Protein AF-A0A9W9FLC5-F1 (afdb_monomer_lite)

InterPro domains:
  IPR003370 Chromate transporter [PF02417] (897-1078)
  IPR013762 Integrase-like, catalytic domain superfamily [G3DSA:1.10.443.10] (211-468)
  IPR021842 Protein of unknown function DUF3435 [PF11917] (210-665)

Organism: NCBI:txid1506179

pLDDT: mean 71.48, std 20.77, range [21.75, 95.94]

Secondary structure (DSSP, 8-state):
-------------------PPPP-------------------------------------------HHHHHHHHHT--TTTTTTT-S-HHHHHHHHHHHHHHHHHHHHHTS-TTHHHHT--SSHHHHHHHHHHHHHHHH--B-GGG-B-----BHHHHHHHHHHHHHHHHHHHSSPPPHHHHHHHHHHHHHHHHHTT-B-SPPP-----HHHHHHHHHHHHH-SSS--SSTHHHHHHHHHHHHHHHS---HHHHHT-BGGGEEEEEE--TTSPPPEEEEEE----S--SSS------EEEE--SS-S-GGG-HHHHHHHHHHHTT-BPPSSSSSPP--SHHHHHH--PPTT-SEEEEPBPSSSTTSBSSEEEEEETTEEEEEEEEEPPHHHHHHHHHHHHHHT--SS---HHHHHHHHHHHHHS-TT--HHHHHHHHT-SSHHHHHHHT--S--S-HHHHHHTPPP-HHHHHHTTSSGGG--TT---S-S--GGGGGSHHHHHHHHHHHHHHHHHHHHHHHHHHHHHHHHHHH-SSPPPSSTTHHHHHHHHHHHHHHHHHHHHHHHHHHHHHHHHHHHHHHHHHHHHHHHHHHHHHHHHHHHHHHHHHHHHTT----TTHHHHHS------HHHHHHHHHHHSPPPSSHHHHHHHHHHHHHHHHHHHT--------PPP---------------------------TTTHHHHHHHHTTS-SSTT----B-HHHHH-TTS-HHHHT-B-SSHHHHHHHHIIIIITTHHHHHHHHHHHHHHHIIIIIHHHHHHHHHHHHHHT------------------------------------TTHHHHHHHHHHHHHHHHHHHHHHHHHHTS---HHHHHHHHHHHHHHHHHHH-SS--HHHHHHHHHHHHHHS--S-GGGGHHHHHHHHTTTTSS-HHHHHHHHHHHHHSSS-TTHHHHHHHHHHTTTSSS-HHHHHHHHHHHHHHHHHHHHHHHHHHHHHHTT-HHHHHHHHHHHHHHHHHHHHHHHHHHHH-B--TT-SS-B-GGGSHHHHHHHHHHHHHHHTT---HHHHHHHHHHHHHHHHHHHGGG-

Structure (mmCIF, N/CA/C/O backbone):
data_AF-A0A9W9FLC5-F1
#
_entry.id   AF-A0A9W9FLC5-F1
#
loop_
_atom_site.group_PDB
_atom_site.id
_atom_site.type_symbol
_atom_site.label_atom_id
_atom_site.label_alt_id
_atom_site.label_comp_id
_atom_site.label_asym_id
_atom_site.label_entity_id
_atom_site.label_seq_id
_atom_site.pdbx_PDB_ins_code
_atom_site.Cartn_x
_atom_site.Cartn_y
_atom_site.Cartn_z
_atom_site.occupancy
_atom_site.B_iso_or_equiv
_atom_site.auth_seq_id
_atom_site.auth_comp_id
_atom_site.auth_asym_id
_atom_site.auth_atom_id
_atom_site.pdbx_PDB_model_num
ATOM 1 N N . MET A 1 1 ? -27.414 43.688 40.932 1.00 29.80 1 MET A N 1
ATOM 2 C CA . MET A 1 1 ? -28.047 44.999 41.222 1.00 29.80 1 MET A CA 1
ATOM 3 C C . MET A 1 1 ? -27.130 46.098 40.702 1.00 29.80 1 MET A C 1
A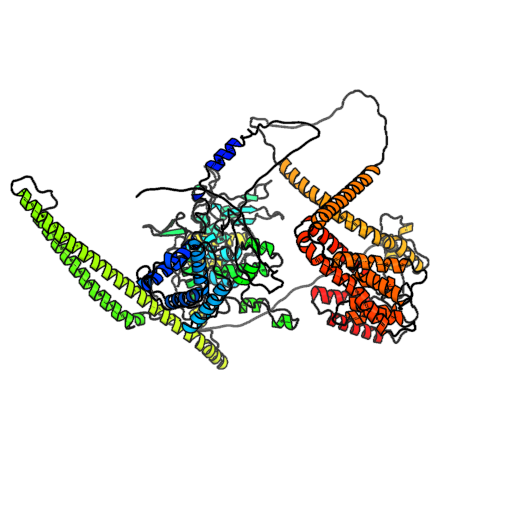TOM 5 O O . MET A 1 1 ? -25.935 45.885 40.789 1.00 29.80 1 MET A O 1
ATOM 9 N N . ARG A 1 2 ? -27.698 47.221 40.230 1.00 25.66 2 ARG A N 1
ATOM 10 C CA . ARG A 1 2 ? -27.093 48.568 40.050 1.00 25.66 2 ARG A CA 1
ATOM 11 C C . ARG A 1 2 ? -25.702 48.704 39.369 1.00 25.66 2 ARG A C 1
ATOM 13 O O . ARG A 1 2 ? -24.681 48.318 39.916 1.00 25.66 2 ARG A O 1
ATOM 20 N N . TYR A 1 3 ? -25.713 49.397 38.224 1.00 29.08 3 TYR A N 1
ATOM 21 C CA . TYR A 1 3 ? -24.646 50.254 37.649 1.00 29.08 3 TYR A CA 1
ATOM 22 C C . TYR A 1 3 ? -24.149 51.336 38.659 1.00 29.08 3 TYR A C 1
ATOM 24 O O . TYR A 1 3 ? -24.872 51.526 39.645 1.00 29.08 3 TYR A O 1
ATOM 32 N N . PRO A 1 4 ? -23.016 52.081 38.461 1.00 40.66 4 PRO A N 1
ATOM 33 C CA . PRO A 1 4 ? -22.539 52.657 37.177 1.00 40.66 4 PRO A CA 1
ATOM 34 C C . PRO A 1 4 ? -20.999 52.798 36.948 1.00 40.66 4 PRO A C 1
ATOM 36 O O . PRO A 1 4 ? -20.192 52.208 37.658 1.00 40.66 4 PRO A O 1
ATOM 39 N N . ARG A 1 5 ? -20.624 53.576 35.906 1.00 25.48 5 ARG A N 1
ATOM 40 C CA . ARG A 1 5 ? -19.273 54.128 35.584 1.00 25.48 5 ARG A CA 1
ATOM 41 C C . ARG A 1 5 ? -18.844 55.229 36.594 1.00 25.48 5 ARG A C 1
ATOM 43 O O . ARG A 1 5 ? -19.719 55.695 37.327 1.00 25.48 5 ARG A O 1
ATOM 50 N N . PRO A 1 6 ? -17.558 55.651 36.656 1.00 34.31 6 PRO A N 1
ATOM 51 C CA . PRO A 1 6 ? -16.936 56.663 35.747 1.00 34.31 6 PRO A CA 1
ATOM 52 C C . PRO A 1 6 ? -15.780 56.060 34.891 1.00 34.31 6 PRO A C 1
ATOM 54 O O . PRO A 1 6 ? -15.431 54.911 35.137 1.00 34.31 6 PRO A O 1
ATOM 57 N N . VAL A 1 7 ? -15.207 56.609 33.798 1.00 25.50 7 VAL A N 1
ATOM 58 C CA . VAL A 1 7 ? -14.991 57.971 33.216 1.00 25.50 7 VAL A CA 1
ATOM 59 C C . VAL A 1 7 ? -13.659 58.644 33.628 1.00 25.50 7 VAL A C 1
ATOM 61 O O . VAL A 1 7 ? -13.530 58.973 34.796 1.00 25.50 7 VAL A O 1
ATOM 64 N N . LEU A 1 8 ? -12.760 58.817 32.626 1.00 25.69 8 LEU A N 1
ATOM 65 C CA . LEU A 1 8 ? -11.777 59.900 32.298 1.00 25.69 8 LEU A CA 1
ATOM 66 C C . LEU A 1 8 ? -11.017 60.651 33.432 1.00 25.69 8 LEU A C 1
ATOM 68 O O . LEU A 1 8 ? -11.596 60.913 34.476 1.00 25.69 8 LEU A O 1
ATOM 72 N N . SER A 1 9 ? -9.761 61.107 33.275 1.00 23.81 9 SER A N 1
ATOM 73 C CA . SER A 1 9 ? -8.772 61.088 32.161 1.00 23.81 9 SER A CA 1
ATOM 74 C C . SER A 1 9 ? -7.364 61.514 32.673 1.00 23.81 9 SER A C 1
ATOM 76 O O . SER A 1 9 ? -7.257 61.797 33.862 1.00 23.81 9 SER A O 1
ATOM 78 N N . ASP A 1 10 ? -6.350 61.571 31.782 1.00 23.42 10 ASP A N 1
ATOM 79 C CA . ASP A 1 10 ? -5.102 62.391 31.841 1.00 23.42 10 ASP A CA 1
ATOM 80 C C . ASP A 1 10 ? -4.110 62.162 33.035 1.00 23.42 10 ASP A C 1
ATOM 82 O O . ASP A 1 10 ? -4.498 61.716 34.110 1.00 23.42 10 ASP A O 1
ATOM 86 N N . ASP A 1 11 ? -2.791 62.415 32.973 1.00 23.73 11 ASP A N 1
ATOM 87 C CA . ASP A 1 11 ? -1.855 62.551 31.840 1.00 23.73 11 ASP A CA 1
ATOM 88 C C . ASP A 1 11 ? -0.394 62.207 32.257 1.00 23.73 11 ASP A C 1
ATOM 90 O O . ASP A 1 11 ? -0.118 61.920 33.421 1.00 23.73 11 ASP A O 1
ATOM 94 N N . GLU A 1 12 ? 0.521 62.240 31.283 1.00 24.03 12 GLU A N 1
ATOM 95 C CA . GLU A 1 12 ? 1.990 62.435 31.353 1.00 24.03 12 GLU A CA 1
ATOM 96 C C . GLU A 1 12 ? 2.839 62.001 32.587 1.00 24.03 12 GLU A C 1
ATOM 98 O O . GLU A 1 12 ? 2.998 62.735 33.561 1.00 24.03 12 GLU A O 1
ATOM 103 N N . SER A 1 13 ? 3.683 60.980 32.333 1.00 23.88 13 SER A N 1
ATOM 104 C CA . SER A 1 13 ? 5.155 61.006 32.573 1.00 23.88 13 SER A CA 1
ATOM 105 C C . SER A 1 13 ? 5.720 60.750 34.003 1.00 23.88 13 SER A C 1
ATOM 107 O O . SER A 1 13 ? 5.005 60.796 34.997 1.00 23.88 13 SER A O 1
ATOM 109 N N . ASP A 1 14 ? 7.005 60.395 34.198 1.00 23.27 14 ASP A N 1
ATOM 110 C CA . ASP A 1 14 ? 8.129 60.295 33.242 1.00 23.27 14 ASP A CA 1
ATOM 111 C C . ASP A 1 14 ? 9.199 59.228 33.633 1.00 23.27 14 ASP A C 1
ATOM 113 O O . ASP A 1 14 ? 9.186 58.663 34.725 1.00 23.27 14 ASP A O 1
ATOM 117 N N . ALA A 1 15 ? 10.183 59.040 32.745 1.00 23.23 15 ALA A N 1
ATOM 118 C CA . ALA A 1 15 ? 11.580 58.666 33.005 1.00 23.23 15 ALA A CA 1
ATOM 119 C C . ALA A 1 15 ? 11.962 57.222 33.436 1.00 23.23 15 ALA A C 1
ATOM 121 O O . ALA A 1 15 ? 12.356 56.959 34.571 1.00 23.23 15 ALA A O 1
ATOM 122 N N . SER A 1 16 ? 12.197 56.389 32.407 1.00 23.70 16 SER A N 1
ATOM 123 C CA . SER A 1 16 ? 13.329 55.427 32.297 1.00 23.70 16 SER A CA 1
ATOM 124 C C . SER A 1 16 ? 13.272 54.095 33.092 1.00 23.70 16 SER A C 1
ATOM 126 O O . SER A 1 16 ? 12.902 54.031 34.255 1.00 23.70 16 SER A O 1
ATOM 128 N N . SER A 1 17 ? 13.709 52.954 32.541 1.00 27.67 17 SER A N 1
ATOM 129 C CA . SER A 1 17 ? 15.107 52.738 32.132 1.00 27.67 17 SER A CA 1
ATOM 130 C C . SER A 1 17 ? 15.349 51.419 31.360 1.00 27.67 17 SER A C 1
ATOM 132 O O . SER A 1 17 ? 14.720 50.401 31.619 1.00 27.67 17 SER A O 1
ATOM 134 N N . GLY A 1 18 ? 16.331 51.440 30.446 1.00 25.56 18 GLY A N 1
ATOM 135 C CA . GLY A 1 18 ? 17.185 50.296 30.072 1.00 25.56 18 GLY A CA 1
ATOM 136 C C . GLY A 1 18 ? 16.563 49.006 29.505 1.00 25.56 18 GLY A C 1
ATOM 137 O O . GLY A 1 18 ? 16.489 48.003 30.209 1.00 25.56 18 GLY A O 1
ATOM 138 N N . LEU A 1 19 ? 16.323 48.956 28.187 1.00 25.28 19 LEU A N 1
ATOM 139 C CA . LEU A 1 19 ? 16.274 47.697 27.418 1.00 25.28 19 LEU A CA 1
ATOM 140 C C . LEU A 1 19 ? 17.626 47.433 26.716 1.00 25.28 19 LEU A C 1
ATOM 142 O O . LEU A 1 19 ? 17.934 48.121 25.742 1.00 25.28 19 LEU A O 1
ATOM 146 N N . PRO A 1 20 ? 18.436 46.449 27.154 1.00 30.50 20 PRO A N 1
ATOM 147 C CA . PRO A 1 20 ? 19.612 45.987 26.418 1.00 30.50 20 PRO A CA 1
ATOM 148 C C . PRO A 1 20 ? 19.281 44.833 25.450 1.00 30.50 20 PRO A C 1
ATOM 150 O O . PRO A 1 20 ? 18.381 44.027 25.685 1.00 30.50 20 PRO A O 1
ATOM 153 N N . ALA A 1 21 ? 20.038 44.744 24.355 1.00 30.66 21 ALA A N 1
ATOM 154 C CA . ALA A 1 21 ? 19.802 43.810 23.253 1.00 30.66 21 ALA A CA 1
ATOM 155 C C . ALA A 1 21 ? 19.935 42.318 23.625 1.00 30.66 21 ALA A C 1
ATOM 157 O O . ALA A 1 21 ? 20.840 41.925 24.363 1.00 30.66 21 ALA A O 1
ATOM 158 N N . ILE A 1 22 ? 19.113 41.466 22.997 1.00 25.33 22 ILE A N 1
ATOM 159 C CA . ILE A 1 22 ? 19.306 40.008 22.979 1.00 25.33 22 ILE A CA 1
ATOM 160 C C . ILE A 1 22 ? 20.026 39.607 21.685 1.00 25.33 22 ILE A C 1
ATOM 162 O O . ILE A 1 22 ? 19.519 39.786 20.579 1.00 25.33 22 ILE A O 1
ATOM 166 N N . PHE A 1 23 ? 21.226 39.051 21.843 1.00 22.64 23 PHE A N 1
ATOM 167 C CA . PHE A 1 23 ? 22.095 38.584 20.763 1.00 22.64 23 PHE A CA 1
ATOM 168 C C . PHE A 1 23 ? 21.753 37.151 20.298 1.00 22.64 23 PHE A C 1
ATOM 170 O O . PHE A 1 23 ? 21.562 36.261 21.116 1.00 22.64 23 PHE A O 1
ATOM 177 N N . SER A 1 24 ? 21.886 36.927 18.985 1.00 23.47 24 SER A N 1
ATOM 178 C CA . SER A 1 24 ? 22.512 35.747 18.344 1.00 23.47 24 SER A CA 1
ATOM 179 C C . SER A 1 24 ? 21.972 34.299 18.451 1.00 23.47 24 SER A C 1
ATOM 181 O O . SER A 1 24 ? 21.691 33.748 19.504 1.00 23.47 24 SER A O 1
ATOM 183 N N . ASN A 1 25 ? 22.146 33.630 17.300 1.00 24.09 25 ASN A N 1
ATOM 184 C CA . ASN A 1 25 ? 22.599 32.242 17.097 1.00 24.09 25 ASN A CA 1
ATOM 185 C C . ASN A 1 25 ? 21.664 31.032 17.324 1.00 24.09 25 ASN A C 1
ATOM 187 O O . ASN A 1 25 ? 21.521 30.490 18.412 1.00 24.09 25 ASN A O 1
ATOM 191 N N . ASN A 1 26 ? 21.261 30.461 16.181 1.00 27.06 26 ASN A N 1
ATOM 192 C CA . ASN A 1 26 ? 21.627 29.103 15.743 1.00 27.06 26 ASN A CA 1
ATOM 193 C C . ASN A 1 26 ? 21.540 27.937 16.753 1.00 27.06 26 ASN A C 1
ATOM 195 O O . ASN A 1 26 ? 22.512 27.627 17.439 1.00 27.06 26 ASN A O 1
ATOM 199 N N . ALA A 1 27 ? 20.489 27.120 16.623 1.00 23.14 27 ALA A N 1
ATOM 200 C CA . ALA A 1 27 ? 20.598 25.671 16.817 1.00 23.14 27 ALA A CA 1
ATOM 201 C C . ALA A 1 27 ? 19.650 24.897 15.880 1.00 23.14 27 ALA A C 1
ATOM 203 O O . ALA A 1 27 ? 18.598 25.381 15.464 1.00 23.14 27 ALA A O 1
ATOM 204 N N . SER A 1 28 ? 20.051 23.681 15.516 1.00 27.66 28 SER A N 1
ATOM 205 C CA . SER A 1 28 ? 19.422 22.846 14.490 1.00 27.66 28 SER A CA 1
ATOM 206 C C . SER A 1 28 ? 18.066 22.234 14.877 1.00 27.66 28 SER A C 1
ATOM 208 O O . SER A 1 28 ? 17.981 21.446 15.813 1.00 27.66 28 SER A O 1
ATOM 210 N N . GLY A 1 29 ? 17.060 22.493 14.038 1.00 30.25 29 GLY A N 1
ATOM 211 C CA . GLY A 1 29 ? 16.080 21.540 13.493 1.00 30.25 29 GLY A CA 1
ATOM 212 C C . GLY A 1 29 ? 15.517 20.380 14.336 1.00 30.25 29 GLY A C 1
ATOM 213 O O . GLY A 1 29 ? 16.201 19.408 14.638 1.00 30.25 29 GLY A O 1
ATOM 214 N N . THR A 1 30 ? 14.189 20.358 14.480 1.00 30.84 30 THR A N 1
ATOM 215 C CA . THR A 1 30 ? 13.334 19.190 14.154 1.00 30.84 30 THR A CA 1
ATOM 216 C C . THR A 1 30 ? 11.864 19.589 14.258 1.00 30.84 30 THR A C 1
ATOM 218 O O . THR A 1 30 ? 11.382 19.817 15.362 1.00 30.84 30 THR A O 1
ATOM 221 N N . ASP A 1 31 ? 11.123 19.610 13.144 1.00 24.11 31 ASP A N 1
ATOM 222 C CA . ASP A 1 31 ? 9.698 19.967 13.176 1.00 24.11 31 ASP A CA 1
ATOM 223 C C . ASP A 1 31 ? 8.771 18.988 12.437 1.00 24.11 31 ASP A C 1
ATOM 225 O O . ASP A 1 31 ? 8.939 18.635 11.269 1.00 24.11 31 ASP A O 1
ATOM 229 N N . PHE A 1 32 ? 7.752 18.561 13.186 1.00 26.42 32 PHE A N 1
ATOM 230 C CA . PHE A 1 32 ? 6.397 18.327 12.691 1.00 26.42 32 PHE A CA 1
ATOM 231 C C . PHE A 1 32 ? 5.752 19.741 12.569 1.00 26.42 32 PHE A C 1
ATOM 233 O O . PHE A 1 32 ? 6.245 20.678 13.178 1.00 26.42 32 PHE A O 1
ATOM 240 N N . SER A 1 33 ? 4.680 20.030 11.833 1.00 31.06 33 SER A N 1
ATOM 241 C CA . SER A 1 33 ? 3.467 19.250 11.562 1.00 31.06 33 SER A CA 1
ATOM 242 C C . SER A 1 33 ? 2.833 19.664 10.219 1.00 31.06 33 SER A C 1
ATOM 244 O O . SER A 1 33 ? 3.458 20.331 9.402 1.00 31.06 33 SER A O 1
ATOM 246 N N . ALA A 1 34 ? 1.586 19.249 9.974 1.00 27.25 34 ALA A N 1
ATOM 247 C CA . ALA A 1 34 ? 0.770 19.786 8.885 1.00 27.25 34 ALA A CA 1
ATOM 248 C C . ALA A 1 34 ? 0.188 21.174 9.228 1.00 27.25 34 ALA A C 1
ATOM 250 O O . ALA A 1 34 ? -0.039 21.485 10.396 1.00 27.25 34 ALA A O 1
ATOM 251 N N . THR A 1 35 ? -0.082 21.940 8.173 1.00 31.69 35 THR A N 1
ATOM 252 C CA . THR A 1 35 ? -0.813 23.219 8.099 1.00 31.69 35 THR A CA 1
ATOM 253 C C . THR A 1 35 ? -2.349 22.992 8.165 1.00 31.69 35 THR A C 1
ATOM 255 O O . THR A 1 35 ? -2.751 21.831 8.332 1.00 31.69 35 THR A O 1
ATOM 258 N N . PRO A 1 36 ? -3.240 24.003 7.982 1.00 53.62 36 PRO A N 1
ATOM 259 C CA . PRO A 1 36 ? -3.035 25.462 7.848 1.00 53.62 36 PRO A CA 1
ATOM 260 C C . PRO A 1 36 ? -3.991 26.326 8.713 1.00 53.62 36 PRO A C 1
ATOM 262 O O . PRO A 1 36 ? -4.889 25.799 9.370 1.00 53.62 36 PRO A O 1
ATOM 265 N N . SER A 1 37 ? -3.871 27.654 8.603 1.00 24.44 37 SER A N 1
ATOM 266 C CA . SER A 1 37 ? -5.013 28.497 8.200 1.00 24.44 37 SER A CA 1
ATOM 267 C C . SER A 1 37 ? -4.561 29.899 7.781 1.00 24.44 37 SER A C 1
ATOM 269 O O . SER A 1 37 ? -4.008 30.622 8.607 1.00 24.44 37 SER A O 1
ATOM 271 N N . ASP A 1 38 ? -4.887 30.282 6.555 1.00 26.92 38 ASP A N 1
ATOM 272 C CA . ASP A 1 38 ? -5.021 31.672 6.098 1.00 26.92 38 ASP A CA 1
ATOM 273 C C . ASP A 1 38 ? -6.367 32.244 6.663 1.00 26.92 38 ASP A C 1
ATOM 275 O O . ASP A 1 38 ? -7.111 31.502 7.328 1.00 26.92 38 ASP A O 1
ATOM 279 N N . SER A 1 39 ? -6.749 33.522 6.540 1.00 28.62 39 SER A N 1
ATOM 280 C CA . SER A 1 39 ? -6.288 34.620 5.671 1.00 28.62 39 SER A CA 1
ATOM 281 C C . SER A 1 39 ? -6.535 36.013 6.299 1.00 28.62 39 SER A C 1
ATOM 283 O O . SER A 1 39 ? -7.483 36.184 7.061 1.00 28.62 39 SER A O 1
ATOM 285 N N . ASP A 1 40 ? -5.659 36.963 5.960 1.00 32.94 40 ASP A N 1
ATOM 286 C CA . ASP A 1 40 ? -5.864 38.359 5.498 1.00 32.94 40 ASP A CA 1
ATOM 287 C C . ASP A 1 40 ? -7.066 39.236 5.922 1.00 32.94 40 ASP A C 1
ATOM 289 O O . ASP A 1 40 ? -8.223 38.860 5.746 1.00 32.94 40 ASP A O 1
ATOM 293 N N . SER A 1 41 ? -6.752 40.492 6.294 1.00 27.92 41 SER A N 1
ATOM 294 C CA . SER A 1 41 ? -7.415 41.757 5.879 1.00 27.92 41 SER A CA 1
ATOM 295 C C . SER A 1 41 ? -6.649 42.974 6.480 1.00 27.92 41 SER A C 1
ATOM 297 O O . SER A 1 41 ? -6.040 42.811 7.537 1.00 27.92 41 SER A O 1
ATOM 299 N N . SER A 1 42 ? -6.609 44.200 5.923 1.00 29.38 42 SER A N 1
ATOM 300 C CA . SER A 1 42 ? -6.793 44.717 4.540 1.00 29.38 42 SER A CA 1
ATOM 301 C C . SER A 1 42 ? -6.490 46.253 4.486 1.00 29.38 42 SER A C 1
ATOM 303 O O . SER A 1 42 ? -6.167 46.828 5.525 1.00 29.38 42 SER A O 1
ATOM 305 N N . ASN A 1 43 ? -6.648 46.886 3.301 1.00 25.73 43 ASN A N 1
ATOM 306 C CA . ASN A 1 43 ? -6.782 48.346 3.018 1.00 25.73 43 ASN A CA 1
ATOM 307 C C . ASN A 1 43 ? -5.474 49.194 2.898 1.00 25.73 43 ASN A C 1
ATOM 309 O O . ASN A 1 43 ? -4.551 49.009 3.685 1.00 25.73 43 ASN A O 1
ATOM 313 N N . GLU A 1 44 ? -5.315 50.164 1.969 1.00 27.84 44 GLU A N 1
ATOM 314 C CA . GLU A 1 44 ? -6.089 50.548 0.752 1.00 27.84 44 GLU A CA 1
ATOM 315 C C . GLU A 1 44 ? -5.348 51.597 -0.133 1.00 27.84 44 GLU A C 1
ATOM 317 O O . GLU A 1 44 ? -4.347 52.167 0.301 1.00 27.84 44 GLU A O 1
ATOM 322 N N . PHE A 1 45 ? -5.955 51.894 -1.299 1.00 22.69 45 PHE A N 1
ATOM 323 C CA . PHE A 1 45 ? -5.837 53.056 -2.216 1.00 22.69 45 PHE A CA 1
ATOM 324 C C . PHE A 1 45 ? -5.116 52.930 -3.577 1.00 22.69 45 PHE A C 1
ATOM 326 O O . PHE A 1 45 ? -4.152 52.190 -3.751 1.00 22.69 45 PHE A O 1
ATOM 333 N N . GLU A 1 46 ? -5.691 53.650 -4.553 1.00 27.92 46 GLU A N 1
ATOM 334 C CA . GLU A 1 46 ? -5.637 53.436 -6.013 1.00 27.92 46 GLU A CA 1
ATOM 335 C C . GLU A 1 46 ? -5.026 54.646 -6.776 1.00 27.92 46 GLU A C 1
ATOM 337 O O . GLU A 1 46 ? -4.364 55.489 -6.167 1.00 27.92 46 GLU A O 1
ATOM 342 N N . SER A 1 47 ? -5.331 54.756 -8.083 1.00 23.55 47 SER A N 1
ATOM 343 C CA . SER A 1 47 ? -5.138 55.883 -9.030 1.00 23.55 47 SER A CA 1
ATOM 344 C C . SER A 1 47 ? -3.766 56.042 -9.730 1.00 23.55 47 SER A C 1
ATOM 346 O O . SER A 1 47 ? -2.725 55.871 -9.097 1.00 23.55 47 SER A O 1
ATOM 348 N N . ASP A 1 48 ? -3.663 56.410 -11.024 1.00 25.83 48 ASP A N 1
ATOM 349 C CA . ASP A 1 48 ? -4.586 56.256 -12.187 1.00 25.83 48 ASP A CA 1
ATOM 350 C C . ASP A 1 48 ? -3.870 56.589 -13.533 1.00 25.83 48 ASP A C 1
ATOM 352 O O . ASP A 1 48 ? -2.654 56.793 -13.534 1.00 25.83 48 ASP A O 1
ATOM 356 N N . SER A 1 49 ? -4.629 56.716 -14.642 1.00 27.66 49 SER A N 1
ATOM 357 C CA . SER A 1 49 ? -4.289 57.225 -16.006 1.00 27.66 49 SER A CA 1
ATOM 358 C C . SER A 1 49 ? -3.440 56.286 -16.904 1.00 27.66 49 SER A C 1
ATOM 360 O O . SER A 1 49 ? -2.370 55.841 -16.494 1.00 27.66 49 SER A O 1
ATOM 362 N N . GLU A 1 50 ? -3.937 55.761 -18.046 1.00 33.88 50 GLU A N 1
ATOM 363 C CA . GLU A 1 50 ? -4.310 56.390 -19.358 1.00 33.88 50 GLU A CA 1
ATOM 364 C C . GLU A 1 50 ? -3.060 56.727 -20.212 1.00 33.88 50 GLU A C 1
ATOM 366 O O . GLU A 1 50 ? -2.043 57.122 -19.651 1.00 33.88 50 GLU A O 1
ATOM 371 N N . GLU A 1 51 ? -2.955 56.564 -21.543 1.00 30.16 51 GLU A N 1
ATOM 372 C CA . GLU A 1 51 ? -3.803 56.175 -22.711 1.00 30.16 51 GLU A CA 1
ATOM 373 C C . GLU A 1 51 ? -3.078 55.031 -23.512 1.00 30.16 51 GLU A C 1
ATOM 375 O O . GLU A 1 51 ? -1.969 54.671 -23.112 1.00 30.16 51 GLU A O 1
ATOM 380 N N . SER A 1 52 ? -3.470 54.395 -24.640 1.00 32.69 52 SER A N 1
ATOM 381 C CA . SER A 1 52 ? -4.655 54.140 -25.529 1.00 32.69 52 SER A CA 1
ATOM 382 C C . SER A 1 52 ? -4.245 52.926 -26.454 1.00 32.69 52 SER A C 1
ATOM 384 O O . SER A 1 52 ? -3.233 52.294 -26.137 1.00 32.69 52 SER A O 1
ATOM 386 N N . GLU A 1 53 ? -4.873 52.405 -27.531 1.00 36.69 53 GLU A N 1
ATOM 387 C CA . GLU A 1 53 ? -6.021 52.689 -28.434 1.00 36.69 53 GLU A CA 1
ATOM 388 C C . GLU A 1 53 ? -6.679 51.337 -28.893 1.00 36.69 53 GLU A C 1
ATOM 390 O O . GLU A 1 53 ? -5.982 50.324 -28.952 1.00 36.69 53 GLU A O 1
ATOM 395 N N . ASP A 1 54 ? -7.991 51.329 -29.195 1.00 33.72 54 ASP A N 1
ATOM 396 C CA . ASP A 1 54 ? -8.770 50.738 -30.331 1.00 33.72 54 ASP A CA 1
ATOM 397 C C . ASP A 1 54 ? -8.367 49.421 -31.092 1.00 33.72 54 ASP A C 1
ATOM 399 O O . ASP A 1 54 ? -7.201 49.066 -31.222 1.00 33.72 54 ASP A O 1
ATOM 403 N N . GLU A 1 55 ? -9.274 48.613 -31.695 1.00 35.81 55 GLU A N 1
ATOM 404 C CA . GLU A 1 55 ? -10.734 48.748 -31.938 1.00 35.81 55 GLU A CA 1
ATOM 405 C C . GLU A 1 55 ? -11.499 47.382 -32.070 1.00 35.81 55 GLU A C 1
ATOM 407 O O . GLU A 1 55 ? -11.060 46.477 -32.777 1.00 35.81 55 GLU A O 1
ATOM 412 N N . LEU A 1 56 ? -12.694 47.310 -31.450 1.00 35.06 56 LEU A N 1
ATOM 413 C CA . LEU A 1 56 ? -13.980 46.663 -31.847 1.00 35.06 56 LEU A CA 1
ATOM 414 C C . LEU A 1 56 ? -14.258 45.141 -32.096 1.00 35.06 56 LEU A C 1
ATOM 416 O O . LEU A 1 56 ? -13.473 44.370 -32.639 1.00 35.06 56 LEU A O 1
ATOM 420 N N . ALA A 1 57 ? -15.548 44.829 -31.824 1.00 32.12 57 ALA A N 1
ATOM 421 C CA . ALA A 1 57 ? -16.431 43.707 -32.229 1.00 32.12 57 ALA A CA 1
ATOM 422 C C . ALA A 1 57 ? -16.306 42.320 -31.531 1.00 32.12 57 ALA A C 1
ATOM 424 O O . ALA A 1 57 ? -15.239 41.714 -31.517 1.00 32.12 57 ALA A O 1
ATOM 425 N N . SER A 1 58 ? -17.389 41.699 -31.022 1.00 33.72 58 SER A N 1
ATOM 426 C CA . SER A 1 58 ? -18.789 42.162 -30.833 1.00 33.72 58 SER A CA 1
ATOM 427 C C . SER A 1 58 ? -19.580 41.279 -29.843 1.00 33.72 58 SER A C 1
ATOM 429 O O . SER A 1 58 ? -19.464 40.058 -29.911 1.00 33.72 58 SER A O 1
ATOM 431 N N . ASP A 1 59 ? -20.425 41.922 -29.036 1.00 41.91 59 ASP A N 1
ATOM 432 C CA . ASP A 1 59 ? -21.711 41.494 -28.449 1.00 41.91 59 ASP A CA 1
ATOM 433 C C . ASP A 1 59 ? -21.885 40.059 -27.892 1.00 41.91 59 ASP A C 1
ATOM 435 O O . ASP A 1 59 ? -22.266 39.133 -28.605 1.00 41.91 59 ASP A O 1
ATOM 439 N N . ASP A 1 60 ? -21.773 39.945 -26.565 1.00 39.91 60 ASP A N 1
ATOM 440 C CA . ASP A 1 60 ? -22.667 39.170 -25.683 1.00 39.91 60 ASP A CA 1
ATOM 441 C C . ASP A 1 60 ? -22.734 39.962 -24.353 1.00 39.91 60 ASP A C 1
ATOM 443 O O . ASP A 1 60 ? -21.696 40.208 -23.734 1.00 39.91 60 ASP A O 1
ATOM 447 N N . GLU A 1 61 ? -23.912 40.440 -23.924 1.00 45.91 61 GLU A N 1
ATOM 448 C CA . GLU A 1 61 ? -24.039 41.289 -22.720 1.00 45.91 61 GLU A CA 1
ATOM 449 C C . GLU A 1 61 ? -23.969 40.458 -21.421 1.00 45.91 61 GLU A C 1
ATOM 451 O O . GLU A 1 61 ? -24.985 39.999 -20.894 1.00 45.91 61 GLU A O 1
ATOM 456 N N . GLU A 1 62 ? -22.765 40.280 -20.863 1.00 44.75 62 GLU A N 1
ATOM 457 C CA . GLU A 1 62 ? -22.604 39.816 -19.476 1.00 44.75 62 GLU A CA 1
ATOM 458 C C . GLU A 1 62 ? -23.048 40.923 -18.497 1.00 44.75 62 GLU A C 1
ATOM 460 O O . GLU A 1 62 ? -22.322 41.886 -18.250 1.00 44.75 62 GLU A O 1
ATOM 465 N N . GLU A 1 63 ? -24.258 40.784 -17.941 1.00 53.38 63 GLU A N 1
ATOM 466 C CA . GLU A 1 63 ? -24.874 41.731 -16.998 1.00 53.38 63 GLU A CA 1
ATOM 467 C C . GLU A 1 63 ? -23.985 41.946 -15.753 1.00 53.38 63 GLU A C 1
ATOM 469 O O . GLU A 1 63 ? -23.899 41.109 -14.849 1.00 53.38 63 GLU A O 1
ATOM 474 N N . GLN A 1 64 ? -23.272 43.075 -15.729 1.00 52.78 64 GLN A N 1
ATOM 475 C CA . GLN A 1 64 ? -22.157 43.307 -14.812 1.00 52.78 64 GLN A CA 1
ATOM 476 C C . GLN A 1 64 ? -22.651 43.692 -13.404 1.00 52.78 64 GLN A C 1
ATOM 478 O O . GLN A 1 64 ? -22.876 44.862 -13.092 1.00 52.78 64 GLN A O 1
ATOM 483 N N . LEU A 1 65 ? -22.838 42.679 -12.551 1.00 75.50 65 LEU A N 1
ATOM 484 C CA . LEU A 1 65 ? -23.371 42.809 -11.189 1.00 75.50 65 LEU A CA 1
ATOM 485 C C . LEU A 1 65 ? -22.620 43.857 -10.340 1.00 75.50 65 LEU A C 1
ATOM 487 O O . LEU A 1 65 ? -21.394 43.835 -10.231 1.00 75.50 65 LEU A O 1
ATOM 491 N N . SER A 1 66 ? -23.386 44.742 -9.690 1.00 72.12 66 SER A N 1
ATOM 492 C CA . SER A 1 66 ? -22.875 45.816 -8.822 1.00 72.12 66 SER A CA 1
ATOM 493 C C . SER A 1 66 ? -21.998 45.282 -7.675 1.00 72.12 66 SER A C 1
ATOM 495 O O . SER A 1 66 ? -22.351 44.266 -7.070 1.00 72.12 66 SER A O 1
ATOM 497 N N . PRO A 1 67 ? -20.932 45.997 -7.260 1.00 72.75 67 PRO A N 1
ATOM 498 C CA . PRO A 1 67 ? -20.207 45.717 -6.016 1.00 72.75 67 PRO A CA 1
ATOM 499 C C . PRO A 1 67 ? -21.113 45.566 -4.781 1.00 72.75 67 PRO A C 1
ATOM 501 O O . PRO A 1 67 ? -20.815 44.770 -3.892 1.00 72.75 67 PRO A O 1
ATOM 504 N N . GLU A 1 68 ? -22.253 46.263 -4.739 1.00 73.75 68 GLU A N 1
ATOM 505 C CA . GLU A 1 68 ? -23.239 46.157 -3.653 1.00 73.75 68 GLU A CA 1
ATOM 506 C C . GLU A 1 68 ? -23.876 44.760 -3.554 1.00 73.75 68 GLU A C 1
ATOM 508 O O . GLU A 1 68 ? -24.168 44.302 -2.449 1.00 73.75 68 GLU A O 1
ATOM 513 N N . TYR A 1 69 ? -24.042 44.052 -4.680 1.00 82.69 69 TYR A N 1
ATOM 514 C CA . TYR A 1 69 ? -24.515 42.663 -4.694 1.00 82.69 69 TYR A CA 1
ATOM 515 C C . TYR A 1 69 ? -23.511 41.751 -3.976 1.00 82.69 69 TYR A C 1
ATOM 517 O O . TYR A 1 69 ? -23.893 40.980 -3.097 1.00 82.69 69 TYR A O 1
ATOM 525 N N . PHE A 1 70 ? -22.217 41.891 -4.279 1.00 73.81 70 PHE A N 1
ATOM 526 C CA . PHE A 1 70 ? -21.161 41.097 -3.643 1.00 73.81 70 PHE A CA 1
ATOM 527 C C . PHE A 1 70 ? -20.972 41.444 -2.158 1.00 73.81 70 PHE A C 1
ATOM 529 O O . PHE A 1 70 ? -20.618 40.572 -1.364 1.00 73.81 70 PHE A O 1
ATOM 536 N N . LEU A 1 71 ? -21.258 42.687 -1.752 1.00 79.94 71 LEU A N 1
ATOM 537 C CA . LEU A 1 71 ? -21.294 43.076 -0.339 1.00 79.94 71 LEU A CA 1
ATOM 538 C C . LEU A 1 71 ? -22.493 42.454 0.397 1.00 79.94 71 LEU A C 1
ATOM 540 O O . LEU A 1 71 ? -22.308 41.920 1.489 1.00 79.94 71 LEU A O 1
ATOM 544 N N . GLN A 1 72 ? -23.690 42.422 -0.202 1.00 80.62 72 GLN A N 1
ATOM 545 C CA . GLN A 1 72 ? -24.835 41.693 0.369 1.00 80.62 72 GLN A CA 1
ATOM 546 C C . GLN A 1 72 ? -24.600 40.172 0.410 1.00 80.62 72 GLN A C 1
ATOM 548 O O . GLN A 1 72 ? -24.979 39.512 1.380 1.00 80.62 72 GLN A O 1
ATOM 553 N N . GLU A 1 73 ? -23.929 39.604 -0.596 1.00 79.44 73 GLU A N 1
ATOM 554 C CA . GLU A 1 73 ? -23.507 38.199 -0.584 1.00 79.44 73 GLU A CA 1
ATOM 555 C C . GLU A 1 73 ? -22.509 37.933 0.559 1.00 79.44 73 GLU A C 1
ATOM 557 O O . GLU A 1 73 ? -22.659 36.949 1.288 1.00 79.44 73 GLU A O 1
ATOM 562 N N . ALA A 1 74 ? -21.558 38.842 0.801 1.00 74.94 74 ALA A N 1
ATOM 563 C CA . ALA A 1 74 ? -20.631 38.764 1.930 1.00 74.94 74 ALA A CA 1
ATOM 564 C C . ALA A 1 74 ? -21.330 38.901 3.299 1.00 74.94 74 ALA A C 1
ATOM 566 O O . ALA A 1 74 ? -20.984 38.167 4.224 1.00 74.94 74 ALA A O 1
ATOM 567 N N . GLU A 1 75 ? -22.343 39.764 3.440 1.00 81.75 75 GLU A N 1
ATOM 568 C CA . GLU A 1 75 ? -23.163 39.846 4.663 1.00 81.75 75 GLU A CA 1
ATOM 569 C C . GLU A 1 75 ? -24.022 38.589 4.895 1.00 81.75 75 GLU A C 1
ATOM 571 O O . GLU A 1 75 ? -24.325 38.247 6.040 1.00 81.75 75 GLU A O 1
ATOM 576 N N . SER A 1 76 ? -24.368 37.848 3.835 1.00 78.69 76 SER A N 1
ATOM 577 C CA . SER A 1 76 ? -25.077 36.563 3.948 1.00 78.69 76 SER A CA 1
ATOM 578 C C . SER A 1 76 ? -24.207 35.419 4.503 1.00 78.69 76 SER A C 1
ATOM 580 O O . SER A 1 76 ? -24.728 34.371 4.903 1.00 78.69 76 SER A O 1
ATOM 582 N N . LEU A 1 77 ? -22.881 35.603 4.557 1.00 73.94 77 LEU A N 1
ATOM 583 C CA . LEU A 1 77 ? -21.933 34.584 4.998 1.00 73.94 77 LEU A CA 1
ATOM 584 C C . LEU A 1 77 ? -21.957 34.409 6.523 1.00 73.94 77 LEU A C 1
ATOM 586 O O . LEU A 1 77 ? -21.281 35.113 7.272 1.00 73.94 77 LEU A O 1
ATOM 590 N N . ASP A 1 78 ? -22.664 33.380 6.994 1.00 72.56 78 ASP A N 1
ATOM 591 C CA . ASP A 1 78 ? -22.613 32.956 8.396 1.00 72.56 78 ASP A CA 1
ATOM 592 C C . ASP A 1 78 ? -21.202 32.458 8.777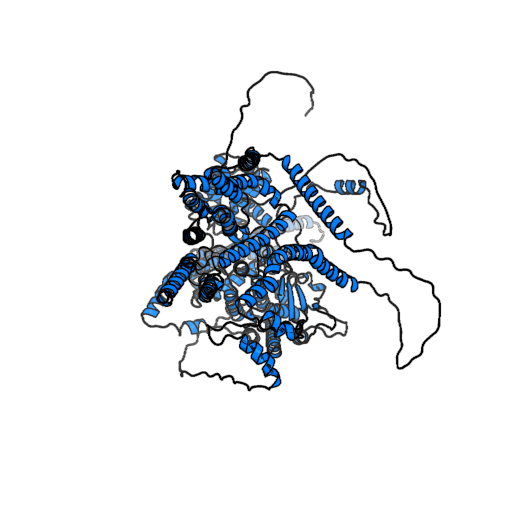 1.00 72.56 78 ASP A C 1
ATOM 594 O O . ASP A 1 78 ? -20.849 31.279 8.647 1.00 72.56 78 ASP A O 1
ATOM 598 N N . VAL A 1 79 ? -20.391 33.373 9.310 1.00 71.75 79 VAL A N 1
ATOM 599 C CA . VAL A 1 79 ? -19.027 33.121 9.800 1.00 71.75 79 VAL A CA 1
ATOM 600 C C . VAL A 1 79 ? -18.994 32.025 10.880 1.00 71.75 79 VAL A C 1
ATOM 602 O O . VAL A 1 79 ? -17.970 31.358 11.037 1.00 71.75 79 VAL A O 1
ATOM 605 N N . SER A 1 80 ? -20.103 31.748 11.581 1.00 59.38 80 SER A N 1
ATOM 606 C CA . SER A 1 80 ? -20.185 30.646 12.553 1.00 59.38 80 SER A CA 1
ATOM 607 C C . SER A 1 80 ? -20.268 29.254 11.903 1.00 59.38 80 SER A C 1
ATOM 609 O O . SER A 1 80 ? -20.013 28.246 12.573 1.00 59.38 80 SER A O 1
ATOM 611 N N . GLN A 1 81 ? -20.565 29.171 10.600 1.00 56.25 81 GLN A N 1
ATOM 612 C CA . GLN A 1 81 ? -20.483 27.939 9.803 1.00 56.25 81 GLN A CA 1
ATOM 613 C C . GLN A 1 81 ? -19.066 27.661 9.287 1.00 56.25 81 GLN A C 1
ATOM 615 O O . GLN A 1 81 ? -18.680 26.496 9.106 1.00 56.25 81 GLN A O 1
ATOM 620 N N . LEU A 1 82 ? -18.237 28.699 9.140 1.00 55.66 82 LEU A N 1
ATOM 621 C CA . LEU A 1 82 ? -16.831 28.532 8.791 1.00 55.66 82 LEU A CA 1
ATOM 622 C C . LEU A 1 82 ? -16.101 27.712 9.869 1.00 55.66 82 LEU A C 1
ATOM 624 O O . LEU A 1 82 ? -16.306 27.848 11.072 1.00 55.66 82 LEU A O 1
ATOM 628 N N . ARG A 1 83 ? -15.221 26.807 9.425 1.00 51.75 83 ARG A N 1
ATOM 629 C CA . ARG A 1 83 ? -14.434 25.888 10.277 1.00 51.75 83 ARG A CA 1
ATOM 630 C C . ARG A 1 83 ? -15.243 24.880 11.127 1.00 51.75 83 ARG A C 1
ATOM 632 O O . ARG A 1 83 ? -14.601 24.110 11.848 1.00 51.75 83 ARG A O 1
ATOM 639 N N . GLN A 1 84 ? -16.578 24.774 11.008 1.00 52.84 84 GLN A N 1
ATOM 640 C CA . GLN A 1 84 ? -17.363 23.732 11.708 1.00 52.84 84 GLN A CA 1
ATOM 641 C C . GLN A 1 84 ? -16.883 22.311 11.363 1.00 52.84 84 GLN A C 1
ATOM 643 O O . GLN A 1 84 ? -16.695 21.467 12.239 1.00 52.84 84 GLN A O 1
ATOM 648 N N . LYS A 1 85 ? -16.585 22.046 10.085 1.00 53.31 85 LYS A N 1
ATOM 649 C CA . LYS A 1 85 ? -16.101 20.741 9.589 1.00 53.31 85 LYS A CA 1
ATOM 650 C C . LYS A 1 85 ? -14.568 20.615 9.635 1.00 53.31 85 LYS A C 1
ATOM 652 O O . LYS A 1 85 ? -13.945 20.129 8.695 1.00 53.31 85 LYS A O 1
ATOM 657 N N . ARG A 1 86 ? -13.954 21.046 10.748 1.00 59.97 86 ARG A N 1
ATOM 658 C CA . ARG A 1 86 ? -12.490 21.184 10.946 1.00 59.97 86 ARG A CA 1
ATOM 659 C C . ARG A 1 86 ? -11.667 19.910 10.671 1.00 59.97 86 ARG A C 1
ATOM 661 O O . ARG A 1 86 ? -10.461 19.992 10.455 1.00 59.97 86 ARG A O 1
ATOM 668 N N . TYR A 1 87 ? -12.299 18.732 10.676 1.00 67.75 87 TYR A N 1
ATOM 669 C CA . TYR A 1 87 ? -11.656 17.437 10.456 1.00 67.75 87 TYR A CA 1
ATOM 670 C C . TYR A 1 87 ? -12.537 16.465 9.651 1.00 67.75 87 TYR A C 1
ATOM 672 O O . TYR A 1 87 ? -13.757 16.442 9.789 1.00 67.75 87 TYR A O 1
ATOM 680 N N . SER A 1 88 ? -11.914 15.583 8.852 1.00 66.50 88 SER A N 1
ATOM 681 C CA . SER A 1 88 ? -12.642 14.508 8.144 1.00 66.50 88 SER A CA 1
ATOM 682 C C . SER A 1 88 ? -13.371 13.567 9.127 1.00 66.50 88 SER A C 1
ATOM 684 O O . SER A 1 88 ? -12.836 13.344 10.216 1.00 66.50 88 SER A O 1
ATOM 686 N N . PRO A 1 89 ? -14.494 12.910 8.767 1.00 69.69 89 PRO A N 1
ATOM 687 C CA . PRO A 1 89 ? -15.300 12.131 9.721 1.00 69.69 89 PRO A CA 1
ATOM 688 C C . PRO A 1 89 ? -14.543 11.021 10.475 1.00 69.69 89 PRO A C 1
ATOM 690 O O . PRO A 1 89 ? -14.751 10.817 11.664 1.00 69.69 89 PRO A O 1
ATOM 693 N N . ASN A 1 90 ? -13.601 10.332 9.818 1.00 69.81 90 ASN A N 1
ATOM 694 C CA . ASN A 1 90 ? -12.740 9.327 10.465 1.00 69.81 90 ASN A CA 1
ATOM 695 C C . ASN A 1 90 ? -11.600 9.953 11.297 1.00 69.81 90 ASN A C 1
ATOM 697 O O . ASN A 1 90 ? -10.960 9.258 12.076 1.00 69.81 90 ASN A O 1
ATOM 701 N N . THR A 1 91 ? -11.281 11.234 11.113 1.00 76.62 91 THR A N 1
ATOM 702 C CA . THR A 1 91 ? -10.429 11.971 12.060 1.00 76.62 91 THR A CA 1
ATOM 703 C C . THR A 1 91 ? -11.248 12.363 13.286 1.00 76.62 91 THR A C 1
ATOM 705 O O . THR A 1 91 ? -10.769 12.142 14.393 1.00 76.62 91 THR A O 1
ATOM 708 N N . GLN A 1 92 ? -12.480 12.851 13.091 1.00 80.56 92 GLN A N 1
ATOM 709 C CA . GLN A 1 92 ? -13.389 13.206 14.181 1.00 80.56 92 GLN A CA 1
ATOM 710 C C . GLN A 1 92 ? -13.644 12.008 15.105 1.00 80.56 92 GLN A C 1
ATOM 712 O O . GLN A 1 92 ? -13.316 12.092 16.279 1.00 80.56 92 GLN A O 1
ATOM 717 N N . GLU A 1 93 ? -13.988 10.836 14.557 1.00 82.50 93 GLU A N 1
ATOM 718 C CA . GLU A 1 93 ? -14.145 9.581 15.320 1.00 82.50 93 GLU A CA 1
ATOM 719 C C . GLU A 1 93 ? -12.935 9.253 16.233 1.00 82.50 93 GLU A C 1
ATOM 721 O O . GLU A 1 93 ? -13.085 8.617 17.275 1.00 82.50 93 GLU A O 1
ATOM 726 N N . ARG A 1 94 ? -11.712 9.675 15.865 1.00 84.50 94 ARG A N 1
ATOM 727 C CA . ARG A 1 94 ? -10.486 9.448 16.661 1.00 84.50 94 ARG A CA 1
ATOM 728 C C . ARG A 1 94 ? -10.244 10.519 17.721 1.00 84.50 94 ARG A C 1
ATOM 730 O O . ARG A 1 94 ? -9.562 10.226 18.702 1.00 84.50 94 ARG A O 1
ATOM 737 N N . LEU A 1 95 ? -10.790 11.717 17.530 1.00 85.62 95 LEU A N 1
ATOM 738 C CA . LEU A 1 95 ? -10.876 12.750 18.559 1.00 85.62 95 LEU A CA 1
ATOM 739 C C . LEU A 1 95 ? -11.959 12.349 19.569 1.00 85.62 95 LEU A C 1
ATOM 741 O O . LEU A 1 95 ? -11.642 12.213 20.744 1.00 85.62 95 LEU A O 1
ATOM 745 N N . ASP A 1 96 ? -13.156 11.972 19.113 1.00 85.44 96 ASP A N 1
ATOM 746 C CA . ASP A 1 96 ? -14.254 11.477 19.958 1.00 85.44 96 ASP A CA 1
ATOM 747 C C . ASP A 1 96 ? -13.826 10.246 20.797 1.00 85.44 96 ASP A C 1
ATOM 749 O O . ASP A 1 96 ? -14.115 10.146 21.993 1.00 85.44 96 ASP A O 1
ATOM 753 N N . GLU A 1 97 ? -13.073 9.302 20.204 1.00 85.25 97 GLU A N 1
ATOM 754 C CA . GLU A 1 97 ? -12.462 8.172 20.927 1.00 85.25 97 GLU A CA 1
ATOM 755 C C . GLU A 1 97 ? -11.443 8.610 21.993 1.00 85.25 97 GLU A C 1
ATOM 757 O O . GLU A 1 97 ? -11.308 7.937 23.018 1.00 85.25 97 GLU A O 1
ATOM 762 N N . ALA A 1 98 ? -10.680 9.677 21.749 1.00 88.25 98 ALA A N 1
ATOM 763 C CA . ALA A 1 98 ? -9.692 10.194 22.693 1.00 88.25 98 ALA A CA 1
ATOM 764 C C . ALA A 1 98 ? -10.348 11.037 23.802 1.00 88.25 98 ALA A C 1
ATOM 766 O O . ALA A 1 98 ? -9.905 10.963 24.949 1.00 88.25 98 ALA A O 1
ATOM 767 N N . GLN A 1 99 ? -11.443 11.732 23.493 1.00 88.12 99 GLN A N 1
ATOM 768 C CA . GLN A 1 99 ? -12.272 12.488 24.429 1.00 88.12 99 GLN A CA 1
ATOM 769 C C . GLN A 1 99 ? -13.020 11.556 25.400 1.00 88.12 99 GLN A C 1
ATOM 771 O O . GLN A 1 99 ? -12.878 11.725 26.608 1.00 88.12 99 GLN A O 1
ATOM 776 N N . ASP A 1 100 ? -13.653 10.468 24.923 1.00 87.12 100 ASP A N 1
ATOM 777 C CA . ASP A 1 100 ? -14.221 9.406 25.790 1.00 87.12 100 ASP A CA 1
ATOM 778 C C . ASP A 1 100 ? -13.173 8.860 26.775 1.00 87.12 100 ASP A C 1
ATOM 780 O O . ASP A 1 100 ? -13.469 8.580 27.937 1.00 87.12 100 ASP A O 1
ATOM 784 N N . LEU A 1 101 ? -11.923 8.708 26.327 1.00 88.00 101 LEU A N 1
ATOM 785 C CA . LEU A 1 101 ? -10.829 8.250 27.182 1.00 88.00 101 LEU A CA 1
ATOM 786 C C . LEU A 1 101 ? -10.376 9.307 28.197 1.00 88.00 101 LEU A C 1
ATOM 788 O O . LEU A 1 101 ? -10.003 8.915 29.303 1.00 88.00 101 LEU A O 1
ATOM 792 N N . TRP A 1 102 ? -10.413 10.592 27.844 1.00 89.56 102 TRP A N 1
ATOM 793 C CA . TRP A 1 102 ? -10.077 11.708 28.729 1.00 89.56 102 TRP A CA 1
ATOM 794 C C . TRP A 1 102 ? -11.143 11.918 29.808 1.00 89.56 102 TRP A C 1
ATOM 796 O O . TRP A 1 102 ? -10.843 11.783 30.991 1.00 89.56 102 TRP A O 1
ATOM 806 N N . GLU A 1 103 ? -12.410 12.091 29.423 1.00 89.25 103 GLU A N 1
ATOM 807 C CA . GLU A 1 103 ? -13.551 12.227 30.342 1.00 89.25 103 GLU A CA 1
ATOM 808 C C . GLU A 1 103 ? -13.591 11.099 31.382 1.00 89.25 103 GLU A C 1
ATOM 810 O O . GLU A 1 103 ? -13.825 11.315 32.572 1.00 89.25 103 GLU A O 1
ATOM 815 N N . ARG A 1 104 ? -13.328 9.861 30.942 1.00 86.69 104 ARG A N 1
ATOM 816 C CA . ARG A 1 104 ? -13.323 8.673 31.807 1.00 86.69 104 ARG A CA 1
ATOM 817 C C . ARG A 1 104 ? -12.083 8.561 32.696 1.00 86.69 104 ARG A C 1
ATOM 819 O O . ARG A 1 104 ? -12.126 7.786 33.654 1.00 86.69 104 ARG A O 1
ATOM 826 N N . PHE A 1 105 ? -11.010 9.294 32.402 1.00 89.81 105 PHE A N 1
ATOM 827 C CA . PHE A 1 105 ? -9.883 9.490 33.311 1.00 89.81 105 PHE A CA 1
ATOM 828 C C . PHE A 1 105 ? -10.214 10.575 34.342 1.00 89.81 105 PHE A C 1
ATOM 830 O O . PHE A 1 105 ? -10.173 10.282 35.536 1.00 89.81 105 PHE A O 1
ATOM 837 N N . CYS A 1 106 ? -10.658 11.756 33.902 1.00 88.25 106 CYS A N 1
ATOM 838 C CA . CYS A 1 106 ? -11.034 12.884 34.764 1.00 88.25 106 CYS A CA 1
ATOM 839 C C . CYS A 1 106 ? -12.128 12.501 35.775 1.00 88.25 106 CYS A C 1
ATOM 841 O O . CYS A 1 106 ? -11.952 12.669 36.980 1.00 88.25 106 CYS A O 1
ATOM 843 N N . LYS A 1 107 ? -13.178 11.795 35.331 1.00 86.75 107 LYS A N 1
ATOM 844 C CA . LYS A 1 107 ? -14.222 11.220 36.204 1.00 86.75 107 LYS A CA 1
ATOM 845 C C . LYS A 1 107 ? -13.699 10.197 37.225 1.00 86.75 107 LYS A C 1
ATOM 847 O O . LYS A 1 107 ? -14.343 9.966 38.246 1.00 86.75 107 LYS A O 1
ATOM 852 N N . GLY A 1 108 ? -12.555 9.564 36.959 1.00 83.12 108 GLY A N 1
ATOM 853 C CA . GLY A 1 108 ? -11.851 8.700 37.912 1.00 83.12 108 GLY A CA 1
ATOM 854 C C . GLY A 1 108 ? -10.946 9.474 38.878 1.00 83.12 108 GLY A C 1
ATOM 855 O O . GLY A 1 108 ? -10.818 9.074 40.032 1.00 83.12 108 GLY A O 1
ATOM 856 N N . ALA A 1 109 ? -10.356 10.580 38.418 1.00 84.56 109 ALA A N 1
ATOM 857 C CA . ALA A 1 109 ? -9.541 11.505 39.207 1.00 84.56 109 ALA A CA 1
ATOM 858 C C . ALA A 1 109 ? -10.369 12.501 40.050 1.00 84.56 109 ALA A C 1
ATOM 860 O O . ALA A 1 109 ? -9.831 13.094 40.979 1.00 84.56 109 ALA A O 1
ATOM 861 N N . LYS A 1 110 ? -11.674 12.630 39.765 1.00 86.25 110 LYS A N 1
ATOM 862 C CA . LYS A 1 110 ? -12.621 13.620 40.318 1.00 86.25 110 LYS A CA 1
ATOM 863 C C . LYS A 1 110 ? -12.355 15.080 39.902 1.00 86.25 110 LYS A C 1
ATOM 865 O O . LYS A 1 110 ? -12.732 15.983 40.638 1.00 86.25 110 LYS A O 1
ATOM 870 N N . CYS A 1 111 ? -11.762 15.309 38.731 1.00 85.75 111 CYS A N 1
ATOM 871 C CA . CYS A 1 111 ? -11.710 16.634 38.099 1.00 85.75 111 CYS A CA 1
ATOM 872 C C . CYS A 1 111 ? -12.728 16.744 36.952 1.00 85.75 111 CYS A C 1
ATOM 874 O O . CYS A 1 111 ? -13.145 15.725 36.386 1.00 85.75 111 CYS A O 1
ATOM 876 N N . ASP A 1 112 ? -13.121 17.971 36.606 1.00 86.38 112 ASP A N 1
ATOM 877 C CA . ASP A 1 112 ? -13.882 18.238 35.384 1.00 86.38 112 ASP A CA 1
ATOM 878 C C . ASP A 1 112 ? -12.987 18.059 34.134 1.00 86.38 112 ASP A C 1
ATOM 880 O O . ASP A 1 112 ? -11.814 18.435 34.183 1.00 86.38 112 ASP A O 1
ATOM 884 N N . PRO A 1 113 ? -13.466 17.475 33.016 1.00 83.94 113 PRO A N 1
ATOM 885 C CA . PRO A 1 113 ? -12.621 17.222 31.849 1.00 83.94 113 PRO A CA 1
ATOM 886 C C . PRO A 1 113 ? -12.144 18.477 31.105 1.00 83.94 113 PRO A C 1
ATOM 888 O O . PRO A 1 113 ? -11.078 18.415 30.492 1.00 83.94 113 PRO A O 1
ATOM 891 N N . VAL A 1 114 ? -12.913 19.571 31.125 1.00 81.25 114 VAL A N 1
ATOM 892 C CA . VAL A 1 114 ? -12.631 20.809 30.378 1.00 81.25 114 VAL A CA 1
ATOM 893 C C . VAL A 1 114 ? -11.803 21.759 31.237 1.00 81.25 114 VAL A C 1
ATOM 895 O O . VAL A 1 114 ? -10.754 22.224 30.797 1.00 81.25 114 VAL A O 1
ATOM 898 N N . GLU A 1 115 ? -12.193 21.954 32.500 1.00 82.12 115 GLU A N 1
ATOM 899 C CA . GLU A 1 115 ? -11.407 22.731 33.471 1.00 82.12 115 GLU A CA 1
ATOM 900 C C . GLU A 1 115 ? -9.998 22.132 33.654 1.00 82.12 115 GLU A C 1
ATOM 902 O O . GLU A 1 115 ? -8.992 22.837 33.683 1.00 82.12 115 GLU A O 1
ATOM 907 N N . CYS A 1 116 ? -9.894 20.799 33.676 1.00 83.19 116 CYS A N 1
ATOM 908 C CA . CYS A 1 116 ? -8.609 20.107 33.741 1.00 83.19 116 CYS A CA 1
ATOM 909 C C . CYS A 1 116 ? -7.782 20.215 32.444 1.00 83.19 116 CYS A C 1
ATOM 911 O O . CYS A 1 116 ? -6.600 19.885 32.477 1.00 83.19 116 CYS A O 1
ATOM 913 N N . LEU A 1 117 ? -8.351 20.631 31.304 1.00 84.56 117 LEU A N 1
ATOM 914 C CA . LEU A 1 117 ? -7.566 20.956 30.105 1.00 84.56 117 LEU A CA 1
ATOM 915 C C . LEU A 1 117 ? -7.032 22.388 30.172 1.00 84.56 117 LEU A C 1
ATOM 917 O O . LEU A 1 117 ? -5.844 22.582 29.931 1.00 84.56 117 LEU A O 1
ATOM 921 N N . SER A 1 118 ? -7.860 23.364 30.560 1.00 80.50 118 SER A N 1
ATOM 922 C CA . SER A 1 118 ? -7.435 24.768 30.676 1.00 80.50 118 SER A CA 1
ATOM 923 C C . SER A 1 118 ? -6.427 25.017 31.807 1.00 80.50 118 SER A C 1
ATOM 925 O O . SER A 1 118 ? -5.635 25.951 31.723 1.00 80.50 118 SER A O 1
ATOM 927 N N . GLN A 1 119 ? -6.396 24.161 32.835 1.00 81.81 119 GLN A N 1
ATOM 928 C CA . GLN A 1 119 ? -5.386 24.193 33.903 1.00 81.81 119 GLN A CA 1
ATOM 929 C C . GLN A 1 119 ? -4.018 23.591 33.513 1.00 81.81 119 GLN A C 1
ATOM 931 O O . GLN A 1 119 ? -3.053 23.750 34.264 1.00 81.81 119 GLN A O 1
ATOM 936 N N . LEU A 1 120 ? -3.896 22.884 32.380 1.00 84.38 120 LEU A N 1
ATOM 937 C CA . LEU A 1 120 ? -2.620 22.294 31.954 1.00 84.38 120 LEU A CA 1
ATOM 938 C C . LEU A 1 120 ? -1.785 23.327 31.197 1.00 84.38 120 LEU A C 1
ATOM 940 O O . LEU A 1 120 ? -2.081 23.668 30.062 1.00 84.38 120 LEU A O 1
ATOM 944 N N . SER A 1 121 ? -0.714 23.786 31.834 1.00 80.62 121 SER A N 1
ATOM 945 C CA . SER A 1 121 ? 0.230 24.778 31.310 1.00 80.62 121 SER A CA 1
ATOM 946 C C . SER A 1 121 ? 1.609 24.165 31.034 1.00 80.62 121 SER A C 1
ATOM 948 O O . SER A 1 121 ? 1.820 22.965 31.246 1.00 80.62 121 SER A O 1
ATOM 950 N N . ASP A 1 122 ? 2.578 24.984 30.611 1.00 80.06 122 ASP A N 1
ATOM 951 C CA . ASP A 1 122 ? 3.982 24.594 30.416 1.00 80.06 122 ASP A CA 1
ATOM 952 C C . ASP A 1 122 ? 4.745 24.390 31.742 1.00 80.06 122 ASP A C 1
ATOM 954 O O . ASP A 1 122 ? 5.737 25.042 32.058 1.00 80.06 122 ASP A O 1
ATOM 958 N N . THR A 1 123 ? 4.248 23.457 32.552 1.00 86.38 123 THR A N 1
ATOM 959 C CA . THR A 1 123 ? 4.714 23.164 33.908 1.00 86.38 123 THR A CA 1
ATOM 960 C C . THR A 1 123 ? 5.002 21.674 34.089 1.00 86.38 123 THR A C 1
ATOM 962 O O . THR A 1 123 ? 4.408 20.799 33.456 1.00 86.38 123 THR A O 1
ATOM 965 N N . GLU A 1 124 ? 5.913 21.328 35.001 1.00 85.25 124 GLU A N 1
ATOM 966 C CA . GLU A 1 124 ? 6.234 19.919 35.269 1.00 85.25 124 GLU A CA 1
ATOM 967 C C . GLU A 1 124 ? 5.047 19.115 35.837 1.00 85.25 124 GLU A C 1
ATOM 969 O O . GLU A 1 124 ? 4.998 17.887 35.719 1.00 85.25 124 GLU A O 1
ATOM 974 N N . THR A 1 125 ? 4.081 19.788 36.464 1.00 85.12 125 THR A N 1
ATOM 975 C CA . THR A 1 125 ? 2.810 19.210 36.919 1.00 85.12 125 THR A CA 1
ATOM 976 C C . THR A 1 125 ? 2.021 18.615 35.754 1.00 85.12 125 THR A C 1
ATOM 978 O O . THR A 1 125 ? 1.578 17.471 35.868 1.00 85.12 125 THR A O 1
ATOM 981 N N . THR A 1 126 ? 1.954 19.297 34.605 1.00 86.94 126 THR A N 1
ATOM 982 C CA . THR A 1 126 ? 1.378 18.773 33.350 1.00 86.94 126 THR A CA 1
ATOM 983 C C . THR A 1 126 ? 2.060 17.472 32.919 1.00 86.94 126 THR A C 1
ATOM 985 O O . THR A 1 126 ? 1.390 16.475 32.637 1.00 86.94 126 THR A O 1
ATOM 988 N N . VAL A 1 127 ? 3.397 17.420 32.951 1.00 88.88 127 VAL A N 1
ATOM 989 C CA . VAL A 1 127 ? 4.175 16.219 32.581 1.00 88.88 127 VAL A CA 1
ATOM 990 C C . VAL A 1 127 ? 3.882 15.043 33.528 1.00 88.88 127 VAL A C 1
ATOM 992 O O . VAL A 1 127 ? 3.662 13.912 33.078 1.00 88.88 127 VAL A O 1
ATOM 995 N N . ARG A 1 128 ? 3.814 15.300 34.843 1.00 89.81 128 ARG A N 1
ATOM 996 C CA . ARG A 1 128 ? 3.460 14.296 35.868 1.00 89.81 128 ARG A CA 1
ATOM 997 C C . ARG A 1 128 ? 2.018 13.795 35.703 1.00 89.81 128 ARG A C 1
ATOM 999 O O . ARG A 1 128 ? 1.782 12.586 35.773 1.00 89.81 128 ARG A O 1
ATOM 1006 N N . PHE A 1 129 ? 1.069 14.689 35.424 1.00 89.31 129 PHE A N 1
ATOM 1007 C CA . PHE A 1 129 ? -0.343 14.353 35.214 1.00 89.31 129 PHE A CA 1
ATOM 1008 C C . PHE A 1 129 ? -0.551 13.509 33.947 1.00 89.31 129 PHE A C 1
ATOM 1010 O O . PHE A 1 129 ? -1.227 12.477 33.978 1.00 89.31 129 PHE A O 1
ATOM 1017 N N . LEU A 1 130 ? 0.121 13.861 32.848 1.00 90.88 130 LEU A N 1
ATOM 1018 C CA . LEU A 1 130 ? 0.068 13.087 31.608 1.00 90.88 130 LEU A CA 1
ATOM 1019 C C . LEU A 1 130 ? 0.720 11.702 31.749 1.00 90.88 130 LEU A C 1
ATOM 1021 O O . LEU A 1 130 ? 0.186 10.730 31.206 1.00 90.88 130 LEU A O 1
ATOM 1025 N N . LYS A 1 131 ? 1.784 11.542 32.558 1.00 93.19 131 LYS A N 1
ATOM 1026 C CA . LYS A 1 131 ? 2.286 10.201 32.934 1.00 93.19 131 LYS A CA 1
ATOM 1027 C C . LYS A 1 131 ? 1.185 9.362 33.581 1.00 93.19 131 LYS A C 1
ATOM 1029 O O . LYS A 1 131 ? 1.032 8.191 33.222 1.00 93.19 131 LYS A O 1
ATOM 1034 N N . ALA A 1 132 ? 0.401 9.935 34.497 1.00 91.50 132 ALA A N 1
ATOM 1035 C CA . ALA A 1 132 ? -0.719 9.238 35.127 1.00 91.50 132 ALA A CA 1
ATOM 1036 C C . ALA A 1 132 ? -1.814 8.854 34.111 1.00 91.50 132 ALA A C 1
ATOM 1038 O O . ALA A 1 132 ? -2.231 7.693 34.101 1.00 91.50 132 ALA A O 1
ATOM 1039 N N . PHE A 1 133 ? -2.208 9.757 33.202 1.00 92.25 133 PHE A N 1
ATOM 1040 C CA . PHE A 1 133 ? -3.180 9.472 32.134 1.00 92.25 133 PHE A CA 1
ATOM 1041 C C . PHE A 1 133 ? -2.731 8.321 31.219 1.00 92.25 133 PHE A C 1
ATOM 1043 O O . PHE A 1 133 ? -3.466 7.344 31.030 1.00 92.25 133 PHE A O 1
ATOM 1050 N N . PHE A 1 134 ? -1.504 8.374 30.690 1.00 93.06 134 PHE A N 1
ATOM 1051 C CA . PHE A 1 134 ? -0.992 7.328 29.800 1.00 93.06 134 PHE A CA 1
ATOM 1052 C C . PHE A 1 134 ? -0.800 5.987 30.525 1.00 93.06 134 PHE A C 1
ATOM 1054 O O . PHE A 1 134 ? -1.133 4.939 29.966 1.00 93.06 134 PHE A O 1
ATOM 1061 N N . SER A 1 135 ? -0.374 6.001 31.794 1.00 90.62 135 SER A N 1
ATOM 1062 C CA . SER A 1 135 ? -0.252 4.788 32.621 1.00 90.62 135 SER A CA 1
ATOM 1063 C C . SER A 1 135 ? -1.622 4.163 32.918 1.00 90.62 135 SER A C 1
ATOM 1065 O O . SER A 1 135 ? -1.826 2.965 32.708 1.00 90.62 135 SER A O 1
ATOM 1067 N N . TRP A 1 136 ? -2.607 4.973 33.326 1.00 91.12 136 TRP A N 1
ATOM 1068 C CA . TRP A 1 136 ? -4.006 4.557 33.486 1.00 91.12 136 TRP A CA 1
ATOM 1069 C C . TRP A 1 136 ? -4.540 3.935 32.193 1.00 91.12 136 TRP A C 1
ATOM 1071 O O . TRP A 1 136 ? -5.125 2.848 32.208 1.00 91.12 136 TRP A O 1
ATOM 1081 N N . ARG A 1 137 ? -4.274 4.569 31.047 1.00 88.94 137 ARG A N 1
ATOM 1082 C CA . ARG A 1 137 ? -4.736 4.102 29.740 1.00 88.94 137 ARG A CA 1
ATOM 1083 C C . ARG A 1 137 ? -4.073 2.795 29.297 1.00 88.94 137 ARG A C 1
ATOM 1085 O O . ARG A 1 137 ? -4.737 1.990 28.630 1.00 88.94 137 ARG A O 1
ATOM 1092 N N . CYS A 1 138 ? -2.816 2.559 29.667 1.00 86.75 138 CYS A N 1
ATOM 1093 C CA . CYS A 1 138 ? -2.140 1.273 29.493 1.00 86.75 138 CYS A CA 1
ATOM 1094 C C . CYS A 1 138 ? -2.742 0.177 30.375 1.00 86.75 138 CYS A C 1
ATOM 1096 O O . CYS A 1 138 ? -2.922 -0.945 29.894 1.00 86.75 138 CYS A O 1
ATOM 1098 N N . ARG A 1 139 ? -3.142 0.500 31.612 1.00 83.81 139 ARG A N 1
ATOM 1099 C CA . ARG A 1 139 ? -3.749 -0.441 32.573 1.00 83.81 139 ARG A CA 1
ATOM 1100 C C . ARG A 1 139 ? -5.237 -0.699 32.341 1.00 83.81 139 ARG A C 1
ATOM 1102 O O . ARG A 1 139 ? -5.729 -1.756 32.728 1.00 83.81 139 ARG A O 1
ATOM 1109 N N . GLN A 1 140 ? -5.956 0.186 31.649 1.00 80.81 140 GLN A N 1
ATOM 1110 C CA . GLN A 1 140 ? -7.383 0.004 31.371 1.00 80.81 140 GLN A CA 1
ATOM 1111 C C . GLN A 1 140 ? -7.691 -1.299 30.609 1.00 80.81 140 GLN A C 1
ATOM 1113 O O . GLN A 1 140 ? -7.131 -1.598 29.550 1.00 80.81 140 GLN A O 1
ATOM 1118 N N . ARG A 1 141 ? -8.629 -2.089 31.149 1.00 74.69 141 ARG A N 1
ATOM 1119 C CA . ARG A 1 141 ? -9.106 -3.365 30.571 1.00 74.69 141 ARG A CA 1
ATOM 1120 C C . ARG A 1 141 ? -10.602 -3.352 30.237 1.00 74.69 141 ARG A C 1
ATOM 1122 O O . ARG A 1 141 ? -11.133 -4.378 29.814 1.00 74.69 141 ARG A O 1
ATOM 1129 N N . ARG A 1 142 ? -11.298 -2.217 30.382 1.00 71.38 142 ARG A N 1
ATOM 1130 C CA . ARG A 1 142 ? -12.705 -2.035 29.970 1.00 71.38 142 ARG A CA 1
ATOM 1131 C C . ARG A 1 142 ? -12.866 -0.748 29.149 1.00 71.38 142 ARG A C 1
ATOM 1133 O O . ARG A 1 142 ? -12.329 0.297 29.503 1.00 71.38 142 ARG A O 1
ATOM 1140 N N . GLY A 1 143 ? -13.569 -0.843 28.024 1.00 66.69 143 GLY A N 1
ATOM 1141 C CA . GLY A 1 143 ? -14.001 0.300 27.214 1.00 66.69 143 GLY A CA 1
ATOM 1142 C C . GLY A 1 143 ? -15.457 0.685 27.490 1.00 66.69 143 GLY A C 1
ATOM 1143 O O . GLY A 1 143 ? -16.066 0.176 28.439 1.00 66.69 143 GLY A O 1
ATOM 1144 N N . LYS A 1 144 ? -16.012 1.536 26.617 1.00 61.16 144 LYS A N 1
ATOM 1145 C CA . LYS A 1 144 ? -17.429 1.933 26.593 1.00 61.16 144 LYS A CA 1
ATOM 1146 C C . LYS A 1 144 ? -18.349 0.705 26.722 1.00 61.16 144 LYS A C 1
ATOM 1148 O O . LYS A 1 144 ? -18.042 -0.385 26.222 1.00 61.16 144 LYS A O 1
ATOM 1153 N N . ASN A 1 145 ? -19.436 0.862 27.473 1.00 57.75 145 ASN A N 1
ATOM 1154 C CA . ASN A 1 145 ? -20.431 -0.176 27.789 1.00 57.75 145 ASN A CA 1
ATOM 1155 C C . ASN A 1 145 ? -19.827 -1.473 28.387 1.00 57.75 145 ASN A C 1
ATOM 1157 O O . ASN A 1 145 ? -20.318 -2.579 28.164 1.00 57.75 145 ASN A O 1
ATOM 1161 N N . GLY A 1 146 ? -18.719 -1.355 29.133 1.00 59.84 146 GLY A N 1
ATOM 1162 C CA . GLY A 1 146 ? -18.090 -2.459 29.871 1.00 59.84 146 GLY A CA 1
ATOM 1163 C C . GLY A 1 146 ? -17.321 -3.480 29.020 1.00 59.84 146 GLY A C 1
ATOM 1164 O O . GLY A 1 146 ? -16.850 -4.487 29.556 1.00 59.84 146 GLY A O 1
ATOM 1165 N N . ARG A 1 147 ? -17.156 -3.246 27.710 1.00 62.62 147 ARG A N 1
ATOM 1166 C CA . ARG A 1 147 ? -16.495 -4.176 26.775 1.00 62.62 147 ARG A CA 1
ATOM 1167 C C . ARG A 1 147 ? -15.029 -4.415 27.180 1.00 62.62 147 ARG A C 1
ATOM 1169 O O . ARG A 1 147 ? -14.222 -3.488 27.157 1.00 62.62 147 ARG A O 1
ATOM 1176 N N . ARG A 1 148 ? -14.661 -5.658 27.536 1.00 63.09 148 ARG A N 1
ATOM 1177 C CA . ARG A 1 148 ? -13.304 -6.034 28.008 1.00 63.09 148 ARG A CA 1
ATOM 1178 C C . ARG A 1 148 ? -12.249 -5.828 26.905 1.00 63.09 148 ARG A C 1
ATOM 1180 O O . ARG A 1 148 ? -12.143 -6.649 25.990 1.00 63.09 148 ARG A O 1
ATOM 1187 N N . ASN A 1 149 ? -11.485 -4.743 27.006 1.00 67.44 149 ASN A N 1
ATOM 1188 C CA . ASN A 1 149 ? -10.498 -4.253 26.037 1.00 67.44 149 ASN A CA 1
ATOM 1189 C C . ASN A 1 149 ? -9.141 -4.985 26.224 1.00 67.44 149 ASN A C 1
ATOM 1191 O O . ASN A 1 149 ? -8.731 -5.150 27.375 1.00 67.44 149 ASN A O 1
ATOM 1195 N N . PRO A 1 150 ? -8.435 -5.442 25.163 1.00 62.00 150 PRO A N 1
ATOM 1196 C CA . PRO A 1 150 ? -7.151 -6.150 25.297 1.00 62.00 150 PRO A CA 1
ATOM 1197 C C . PRO A 1 150 ? -5.982 -5.361 25.912 1.00 62.00 150 PRO A C 1
ATOM 1199 O O . PRO A 1 150 ? -4.961 -5.976 26.210 1.00 62.00 150 PRO A O 1
ATOM 1202 N N . GLY A 1 151 ? -6.112 -4.042 26.088 1.00 74.88 151 GLY A N 1
ATOM 1203 C CA . GLY A 1 151 ? -5.015 -3.159 26.499 1.00 74.88 151 GLY A CA 1
ATOM 1204 C C . GLY A 1 151 ? -4.169 -2.669 25.317 1.00 74.88 151 GLY A C 1
ATOM 1205 O O . GLY A 1 151 ? -4.394 -3.058 24.169 1.00 74.88 151 GLY A O 1
ATOM 1206 N N . LEU A 1 152 ? -3.213 -1.780 25.596 1.00 83.56 152 LEU A N 1
ATOM 1207 C CA . LEU A 1 152 ? -2.201 -1.361 24.619 1.00 83.56 152 LEU A CA 1
ATOM 1208 C C . LEU A 1 152 ? -1.100 -2.428 24.503 1.00 83.56 152 LEU A C 1
ATOM 1210 O O . LEU A 1 152 ? -0.924 -3.242 25.406 1.00 83.56 152 LEU A O 1
ATOM 1214 N N . LYS A 1 153 ? -0.395 -2.455 23.363 1.00 81.50 153 LYS A N 1
ATOM 1215 C CA . LYS A 1 153 ? 0.656 -3.455 23.071 1.00 81.50 153 LYS A CA 1
ATOM 1216 C C . LYS A 1 153 ? 1.925 -2.911 22.413 1.00 81.50 153 LYS A C 1
ATOM 1218 O O . LYS A 1 153 ? 2.946 -3.587 22.462 1.00 81.50 153 LYS A O 1
ATOM 1223 N N . HIS A 1 154 ? 1.867 -1.730 21.801 1.00 86.19 154 HIS A N 1
ATOM 1224 C CA . HIS A 1 154 ? 2.982 -1.116 21.076 1.00 86.19 154 HIS A CA 1
ATOM 1225 C C . HIS A 1 154 ? 3.103 0.358 21.471 1.00 86.19 154 HIS A C 1
ATOM 1227 O O . HIS A 1 154 ? 2.064 1.007 21.639 1.00 86.19 154 HIS A O 1
ATOM 1233 N N . LYS A 1 155 ? 4.328 0.905 21.548 1.00 89.50 155 LYS A N 1
ATOM 1234 C CA . LYS A 1 155 ? 4.542 2.343 21.824 1.00 89.50 155 LYS A CA 1
ATOM 1235 C C . LYS A 1 155 ? 3.803 3.228 20.810 1.00 89.50 155 LYS A C 1
ATOM 1237 O O . LYS A 1 155 ? 3.093 4.141 21.211 1.00 89.50 155 LYS A O 1
ATOM 1242 N N . SER A 1 156 ? 3.803 2.844 19.531 1.00 85.56 156 SER A N 1
ATOM 1243 C CA . SER A 1 156 ? 3.098 3.556 18.449 1.00 85.56 156 SER A CA 1
ATOM 1244 C C . SER A 1 156 ? 1.599 3.790 18.696 1.00 85.56 156 SER A C 1
ATOM 1246 O O . SER A 1 156 ? 1.001 4.678 18.089 1.00 85.56 156 SER A O 1
ATOM 1248 N N . SER A 1 157 ? 0.961 2.995 19.561 1.00 87.31 157 SER A N 1
ATOM 1249 C CA . SER A 1 157 ? -0.441 3.183 19.957 1.00 87.31 157 SER A CA 1
ATOM 1250 C C . SER A 1 157 ? -0.624 4.199 21.095 1.00 87.31 157 SER A C 1
ATOM 1252 O O . SER A 1 157 ? -1.700 4.782 21.188 1.00 87.31 157 SER A O 1
ATOM 1254 N N . LEU A 1 158 ? 0.404 4.438 21.918 1.00 89.56 158 LEU A N 1
ATOM 1255 C CA . LEU A 1 158 ? 0.487 5.605 22.805 1.00 89.56 158 LEU A CA 1
ATOM 1256 C C . LEU A 1 158 ? 0.813 6.869 22.006 1.00 89.56 158 LEU A C 1
ATOM 1258 O O . LEU A 1 158 ? 0.099 7.853 22.146 1.00 89.56 158 LEU A O 1
ATOM 1262 N N . ASP A 1 159 ? 1.807 6.818 21.111 1.00 89.31 159 ASP A N 1
ATOM 1263 C CA . ASP A 1 159 ? 2.193 7.965 20.269 1.00 89.31 159 ASP A CA 1
ATOM 1264 C C . ASP A 1 159 ? 0.998 8.482 19.438 1.00 89.31 159 ASP A C 1
ATOM 1266 O O . ASP A 1 159 ? 0.800 9.686 19.274 1.00 89.31 159 ASP A O 1
ATOM 1270 N N . SER A 1 160 ? 0.144 7.562 18.965 1.00 89.56 160 SER A N 1
ATOM 1271 C CA . SER A 1 160 ? -1.111 7.895 18.276 1.00 89.56 160 SER A CA 1
ATOM 1272 C C . SER A 1 160 ? -2.145 8.557 19.194 1.00 89.56 160 SER A C 1
ATOM 1274 O O . SER A 1 160 ? -2.836 9.469 18.755 1.00 89.56 160 SER A O 1
ATOM 1276 N N . LEU A 1 161 ? -2.270 8.110 20.450 1.00 90.69 161 LEU A N 1
ATOM 1277 C CA . LEU A 1 161 ? -3.200 8.704 21.414 1.00 90.69 161 LEU A CA 1
ATOM 1278 C C . LEU A 1 161 ? -2.740 10.095 21.849 1.00 90.69 161 LEU A C 1
ATOM 1280 O O . LEU A 1 161 ? -3.563 10.999 21.894 1.00 90.69 161 LEU A O 1
ATOM 1284 N N . TRP A 1 162 ? -1.445 10.271 22.124 1.00 93.44 162 TRP A N 1
ATOM 1285 C CA . TRP A 1 162 ? -0.854 11.579 22.407 1.00 93.44 162 TRP A CA 1
ATOM 1286 C C . TRP A 1 162 ? -1.158 12.575 21.288 1.00 93.44 162 TRP A C 1
ATOM 1288 O O . TRP A 1 162 ? -1.623 13.672 21.572 1.00 93.44 162 TRP A O 1
ATOM 1298 N N . LYS A 1 163 ? -1.012 12.170 20.018 1.00 90.88 163 LYS A N 1
ATOM 1299 C CA . LYS A 1 163 ? -1.377 13.024 18.882 1.00 90.88 163 LYS A CA 1
ATOM 1300 C C . LYS A 1 163 ? -2.848 13.471 18.926 1.00 90.88 163 LYS A C 1
ATOM 1302 O O . LYS A 1 163 ? -3.123 14.643 18.698 1.00 90.88 163 LYS A O 1
ATOM 1307 N N . TRP A 1 164 ? -3.792 12.559 19.173 1.00 91.38 164 TRP A N 1
ATOM 1308 C CA . TRP A 1 164 ? -5.216 12.922 19.222 1.00 91.38 164 TRP A CA 1
ATOM 1309 C C . TRP A 1 164 ? -5.551 13.769 20.454 1.00 91.38 164 TRP A C 1
ATOM 1311 O O . TRP A 1 164 ? -6.268 14.752 20.322 1.00 91.38 164 TRP A O 1
ATOM 1321 N N . TRP A 1 165 ? -4.962 13.460 21.611 1.00 91.88 165 TRP A N 1
ATOM 1322 C CA . TRP A 1 165 ? -5.109 14.256 22.830 1.00 91.88 165 TRP A CA 1
ATOM 1323 C C . TRP A 1 165 ? -4.560 15.683 22.662 1.00 91.88 165 TRP A C 1
ATOM 1325 O O . TRP A 1 165 ? -5.243 16.635 23.013 1.00 91.88 165 TRP A O 1
ATOM 1335 N N . HIS A 1 166 ? -3.386 15.857 22.044 1.00 89.69 166 HIS A N 1
ATOM 1336 C CA . HIS A 1 166 ? -2.801 17.181 21.792 1.00 89.69 166 HIS A CA 1
ATOM 1337 C C . HIS A 1 166 ? -3.645 18.024 20.819 1.00 89.69 166 HIS A C 1
ATOM 1339 O O . HIS A 1 166 ? -3.693 19.244 20.933 1.00 89.69 166 HIS A O 1
ATOM 1345 N N . LEU A 1 167 ? -4.349 17.381 19.878 1.00 87.31 167 LEU A N 1
ATOM 1346 C CA . LEU A 1 167 ? -5.297 18.063 18.991 1.00 87.31 167 LEU A CA 1
ATOM 1347 C C . LEU A 1 167 ? -6.597 18.469 19.703 1.00 87.31 167 LEU A C 1
ATOM 1349 O O . LEU A 1 167 ? -7.170 19.484 19.322 1.00 87.31 167 LEU A O 1
ATOM 1353 N N . ILE A 1 168 ? -7.035 17.726 20.728 1.00 87.62 168 ILE A N 1
ATOM 1354 C CA . ILE A 1 168 ? -8.134 18.142 21.619 1.00 87.62 168 ILE A CA 1
ATOM 1355 C C . ILE A 1 168 ? -7.672 19.320 22.482 1.00 87.62 168 ILE A C 1
ATOM 1357 O O . ILE A 1 168 ? -8.312 20.361 22.460 1.00 87.62 168 ILE A O 1
ATOM 1361 N N . TYR A 1 169 ? -6.516 19.208 23.148 1.00 87.75 169 TYR A N 1
ATOM 1362 C CA . TYR A 1 169 ? -5.930 20.302 23.933 1.00 87.75 169 TYR A CA 1
ATOM 1363 C C . TYR A 1 169 ? -5.840 21.604 23.117 1.00 87.75 169 TYR A C 1
ATOM 1365 O O . TYR A 1 169 ? -6.361 22.626 23.548 1.00 87.75 169 TYR A O 1
ATOM 1373 N N . LYS A 1 170 ? -5.291 21.559 21.892 1.00 85.56 170 LYS A N 1
ATOM 1374 C CA . LYS A 1 170 ? -5.227 22.738 21.009 1.00 85.56 170 LYS A CA 1
ATOM 1375 C C . LYS A 1 170 ? -6.612 23.280 20.619 1.00 85.56 170 LYS A C 1
ATOM 1377 O O . LYS A 1 170 ? -6.751 24.477 20.390 1.00 85.56 170 LYS A O 1
ATOM 1382 N N . ALA A 1 171 ? -7.625 22.420 20.498 1.00 81.88 171 ALA A N 1
ATOM 1383 C CA . ALA A 1 171 ? -8.977 22.836 20.131 1.00 81.88 171 ALA A CA 1
ATOM 1384 C C . ALA A 1 171 ? -9.717 23.545 21.279 1.00 81.88 171 ALA A C 1
ATOM 1386 O O . ALA A 1 171 ? -10.420 24.512 21.001 1.00 81.88 171 ALA A O 1
ATOM 1387 N N . GLU A 1 172 ? -9.527 23.095 22.523 1.00 82.94 172 GLU A N 1
ATOM 1388 C CA . GLU A 1 172 ? -10.157 23.664 23.728 1.00 82.94 172 GLU A CA 1
ATOM 1389 C C . GLU A 1 172 ? -9.382 24.873 24.290 1.00 82.94 172 GLU A C 1
ATOM 1391 O O . GLU A 1 172 ? -9.977 25.857 24.715 1.00 82.94 172 GLU A O 1
ATOM 1396 N N . VAL A 1 173 ? -8.044 24.814 24.291 1.00 84.38 173 VAL A N 1
ATOM 1397 C CA . VAL A 1 173 ? -7.152 25.788 24.963 1.00 84.38 173 VAL A CA 1
ATOM 1398 C C . VAL A 1 173 ? -6.564 26.823 23.979 1.00 84.38 173 VAL A C 1
ATOM 1400 O O . VAL A 1 173 ? -5.875 27.769 24.365 1.00 84.38 173 VAL A O 1
ATOM 1403 N N . GLY A 1 174 ? -6.832 26.671 22.677 1.00 79.44 174 GLY A N 1
ATOM 1404 C CA . GLY A 1 174 ? -6.495 27.625 21.610 1.00 79.44 174 GLY A CA 1
ATOM 1405 C C . GLY A 1 174 ? -5.022 27.663 21.174 1.00 79.44 174 GLY A C 1
ATOM 1406 O O . GLY A 1 174 ? -4.739 27.990 20.021 1.00 79.44 174 GLY A O 1
ATOM 1407 N N . HIS A 1 175 ? -4.085 27.281 22.044 1.00 81.94 175 HIS A N 1
ATOM 1408 C CA . HIS A 1 175 ? -2.642 27.258 21.774 1.00 81.94 175 HIS A CA 1
ATOM 1409 C C . HIS A 1 175 ? -2.031 25.849 21.919 1.00 81.94 175 HIS A C 1
ATOM 1411 O O . HIS A 1 175 ? -2.704 24.891 22.297 1.00 81.94 175 HIS A O 1
ATOM 1417 N N . GLU A 1 176 ? -0.755 25.691 21.552 1.00 85.06 176 GLU A N 1
ATOM 1418 C CA . GLU A 1 176 ? -0.003 24.435 21.718 1.00 85.06 176 GLU A CA 1
ATOM 1419 C C . GLU A 1 176 ? 0.925 24.502 22.935 1.00 85.06 176 GLU A C 1
ATOM 1421 O O . GLU A 1 176 ? 1.434 25.570 23.261 1.00 85.06 176 GLU A O 1
ATOM 1426 N N . LEU A 1 177 ? 1.190 23.350 23.562 1.00 88.19 177 LEU A N 1
ATOM 1427 C CA . LEU A 1 177 ? 2.223 23.225 24.598 1.00 88.19 177 LEU A CA 1
ATOM 1428 C C . LEU A 1 177 ? 3.617 23.488 24.005 1.00 88.19 177 LEU A C 1
ATOM 1430 O O . LEU A 1 177 ? 3.892 23.097 22.862 1.00 88.19 177 LEU A O 1
ATOM 1434 N N . SER A 1 178 ? 4.515 24.078 24.795 1.00 88.88 178 SER A N 1
ATOM 1435 C CA . SER A 1 178 ? 5.897 24.377 24.404 1.00 88.88 178 SER A CA 1
ATOM 1436 C C . SER A 1 178 ? 6.657 23.153 23.881 1.00 88.88 178 SER A C 1
ATOM 1438 O O . SER A 1 178 ? 6.423 22.004 24.276 1.00 88.88 178 SER A O 1
ATOM 1440 N N . LYS A 1 179 ? 7.641 23.392 23.003 1.00 87.56 179 LYS A N 1
ATOM 1441 C CA . LYS A 1 179 ? 8.444 22.312 22.402 1.00 87.56 179 LYS A CA 1
ATOM 1442 C C . LYS A 1 179 ? 9.200 21.478 23.449 1.00 87.56 179 LYS A C 1
ATOM 1444 O O . LYS A 1 179 ? 9.323 20.270 23.260 1.00 87.56 179 LYS A O 1
ATOM 1449 N N . ASP A 1 180 ? 9.642 22.083 24.553 1.00 89.19 180 ASP A N 1
ATOM 1450 C CA . ASP A 1 180 ? 10.272 21.384 25.684 1.00 89.19 180 ASP A CA 1
ATOM 1451 C C . ASP A 1 180 ? 9.299 20.407 26.368 1.00 89.19 180 ASP A C 1
ATOM 1453 O O . ASP A 1 180 ? 9.588 19.212 26.473 1.00 89.19 180 ASP A O 1
ATOM 1457 N N . ILE A 1 181 ? 8.103 20.870 26.741 1.00 90.56 181 ILE A N 1
ATOM 1458 C CA . ILE A 1 181 ? 7.074 20.023 27.356 1.00 90.56 181 ILE A CA 1
ATOM 1459 C C . ILE A 1 181 ? 6.630 18.921 26.383 1.00 90.56 181 ILE A C 1
ATOM 1461 O O . ILE A 1 181 ? 6.523 17.757 26.778 1.00 90.56 181 ILE A O 1
ATOM 1465 N N . GLN A 1 182 ? 6.492 19.221 25.085 1.00 90.06 182 GLN A N 1
ATOM 1466 C CA . GLN A 1 182 ? 6.242 18.202 24.059 1.00 90.06 182 GLN A CA 1
ATOM 1467 C C . GLN A 1 182 ? 7.364 17.153 23.942 1.00 90.06 182 GLN A C 1
ATOM 1469 O O . GLN A 1 182 ? 7.071 16.009 23.583 1.00 90.06 182 GLN A O 1
ATOM 1474 N N . VAL A 1 183 ? 8.631 17.495 24.205 1.00 90.94 183 VAL A N 1
ATOM 1475 C CA . VAL A 1 183 ? 9.750 16.532 24.243 1.00 90.94 183 VAL A CA 1
ATOM 1476 C C . VAL A 1 183 ? 9.693 15.702 25.525 1.00 90.94 183 VAL A C 1
ATOM 1478 O O . VAL A 1 183 ? 9.620 14.475 25.434 1.00 90.94 183 VAL A O 1
ATOM 1481 N N . LYS A 1 184 ? 9.572 16.340 26.695 1.00 91.81 184 LYS A N 1
ATOM 1482 C CA . LYS A 1 184 ? 9.410 15.667 27.999 1.00 91.81 184 LYS A CA 1
ATOM 1483 C C . LYS A 1 184 ? 8.244 14.669 27.999 1.00 91.81 184 LYS A C 1
ATOM 1485 O O . LYS A 1 184 ? 8.346 13.583 28.572 1.00 91.81 184 LYS A O 1
ATOM 1490 N N . ILE A 1 185 ? 7.154 14.972 27.290 1.00 91.88 185 ILE A N 1
ATOM 1491 C CA . ILE A 1 185 ? 6.025 14.046 27.119 1.00 91.88 185 ILE A CA 1
ATOM 1492 C C . ILE A 1 185 ? 6.392 12.842 26.228 1.00 91.88 185 ILE A C 1
ATOM 1494 O O . ILE A 1 185 ? 6.004 11.722 26.556 1.00 91.88 185 ILE A O 1
ATOM 1498 N N . ARG A 1 186 ? 7.183 12.997 25.152 1.00 91.81 186 ARG A N 1
ATOM 1499 C CA . ARG A 1 186 ? 7.667 11.858 24.328 1.00 91.81 186 ARG A CA 1
ATOM 1500 C C . ARG A 1 186 ? 8.540 10.892 25.138 1.00 91.81 186 ARG A C 1
ATOM 1502 O O . ARG A 1 186 ? 8.480 9.677 24.898 1.00 91.81 186 ARG A O 1
ATOM 1509 N N . ASP A 1 187 ? 9.287 11.417 26.106 1.00 91.88 187 ASP A N 1
ATOM 1510 C CA . ASP A 1 187 ? 10.087 10.632 27.048 1.00 91.88 187 ASP A CA 1
ATOM 1511 C C . ASP A 1 187 ? 9.211 9.956 28.106 1.00 91.88 187 ASP A C 1
ATOM 1513 O O . ASP A 1 187 ? 9.367 8.759 28.348 1.00 91.88 187 ASP A O 1
ATOM 1517 N N . VAL A 1 188 ? 8.183 10.635 28.631 1.00 93.62 188 VAL A N 1
ATOM 1518 C CA . VAL A 1 188 ? 7.127 9.991 29.436 1.00 93.62 188 VAL A CA 1
ATOM 1519 C C . VAL A 1 188 ? 6.469 8.834 28.674 1.00 93.62 188 VAL A C 1
ATOM 1521 O O . VAL A 1 188 ? 6.293 7.760 29.249 1.00 93.62 188 VAL A O 1
ATOM 1524 N N . LEU A 1 189 ? 6.170 8.976 27.376 1.00 92.69 189 LEU A N 1
ATOM 1525 C CA . LEU A 1 189 ? 5.649 7.868 26.561 1.00 92.69 189 LEU A CA 1
ATOM 1526 C C . LEU A 1 189 ? 6.660 6.718 26.408 1.00 92.69 189 LEU A C 1
ATOM 1528 O O . LEU A 1 189 ? 6.252 5.561 26.295 1.00 92.69 189 LEU A O 1
ATOM 1532 N N . ALA A 1 190 ? 7.968 7.000 26.398 1.00 90.94 190 ALA A N 1
ATOM 1533 C CA . ALA A 1 190 ? 9.011 5.973 26.393 1.00 90.94 190 ALA A CA 1
ATOM 1534 C C . ALA A 1 190 ? 9.114 5.253 27.751 1.00 90.94 190 ALA A C 1
ATOM 1536 O O . ALA A 1 190 ? 9.184 4.023 27.788 1.00 90.94 190 ALA A O 1
ATOM 1537 N N . ILE A 1 191 ? 9.052 6.001 28.856 1.00 92.56 191 ILE A N 1
ATOM 1538 C CA . ILE A 1 191 ? 9.060 5.483 30.230 1.00 92.56 191 ILE A CA 1
ATOM 1539 C C . ILE A 1 191 ? 7.831 4.601 30.470 1.00 92.56 191 ILE A C 1
ATOM 1541 O O . ILE A 1 191 ? 7.986 3.442 30.844 1.00 92.56 191 ILE A O 1
ATOM 1545 N N . VAL A 1 192 ? 6.623 5.085 30.165 1.00 92.62 192 VAL A N 1
ATOM 1546 C CA . VAL A 1 192 ? 5.377 4.307 30.301 1.00 92.62 192 VAL A CA 1
ATOM 1547 C C . VAL A 1 192 ? 5.398 3.065 29.401 1.00 92.62 192 VAL A C 1
ATOM 1549 O O . VAL A 1 192 ? 4.943 2.001 29.817 1.00 92.62 192 VAL A O 1
ATOM 1552 N N . ALA A 1 193 ? 5.976 3.144 28.195 1.00 91.81 193 ALA A N 1
ATOM 1553 C CA . ALA A 1 193 ? 6.158 1.966 27.345 1.00 91.81 193 ALA A CA 1
ATOM 1554 C C . ALA A 1 193 ? 7.120 0.927 27.954 1.00 91.81 193 ALA A C 1
ATOM 1556 O O . ALA A 1 193 ? 6.869 -0.270 27.814 1.00 91.81 193 ALA A O 1
ATOM 1557 N N . LYS A 1 194 ? 8.178 1.358 28.656 1.00 91.94 194 LYS A N 1
ATOM 1558 C CA . LYS A 1 194 ? 9.113 0.478 29.380 1.00 91.94 194 LYS A CA 1
ATOM 1559 C C . LYS A 1 194 ? 8.462 -0.141 30.625 1.00 91.94 194 LYS A C 1
ATOM 1561 O O . LYS A 1 194 ? 8.539 -1.354 30.802 1.00 91.94 194 LYS A O 1
ATOM 1566 N N . GLU A 1 195 ? 7.786 0.668 31.444 1.00 92.19 195 GLU A N 1
ATOM 1567 C CA . GLU A 1 195 ? 7.063 0.245 32.657 1.00 92.19 195 GLU A CA 1
ATOM 1568 C C . GLU A 1 195 ? 5.976 -0.797 32.344 1.00 92.19 195 GLU A C 1
ATOM 1570 O O . GLU A 1 195 ? 5.924 -1.861 32.958 1.00 92.19 195 GLU A O 1
ATOM 1575 N N . GLU A 1 196 ? 5.139 -0.527 31.339 1.00 88.75 196 GLU A N 1
ATOM 1576 C CA . GLU A 1 196 ? 4.008 -1.380 30.949 1.00 88.75 196 GLU A CA 1
ATOM 1577 C C . GLU A 1 196 ? 4.403 -2.491 29.952 1.00 88.75 196 GLU A C 1
ATOM 1579 O O . GLU A 1 196 ? 3.535 -3.167 29.396 1.00 88.75 196 GLU A O 1
ATOM 1584 N N . LYS A 1 197 ? 5.713 -2.688 29.721 1.00 89.06 197 LYS A N 1
ATOM 1585 C CA . LYS A 1 197 ? 6.305 -3.705 28.828 1.00 89.06 197 LYS A CA 1
ATOM 1586 C C . LYS A 1 197 ? 5.694 -3.713 27.415 1.00 89.06 197 LYS A C 1
ATOM 1588 O O . LYS A 1 197 ? 5.452 -4.769 26.825 1.00 89.06 197 LYS A O 1
ATOM 1593 N N . LEU A 1 198 ? 5.432 -2.528 26.863 1.00 89.88 198 LEU A N 1
ATOM 1594 C CA . LEU A 1 198 ? 4.936 -2.366 25.498 1.00 89.88 198 LEU A CA 1
ATOM 1595 C C . LEU A 1 198 ? 6.043 -2.653 24.479 1.00 89.88 198 LEU A C 1
ATOM 1597 O O . LEU A 1 198 ? 7.207 -2.305 24.668 1.00 89.88 198 LEU A O 1
ATOM 1601 N N . SER A 1 199 ? 5.664 -3.228 23.341 1.00 85.00 199 SER A N 1
ATOM 1602 C CA . SER A 1 199 ? 6.590 -3.453 22.237 1.00 85.00 199 SER A CA 1
ATOM 1603 C C . SER A 1 199 ? 7.045 -2.117 21.634 1.00 85.00 199 SER A C 1
ATOM 1605 O O . SER A 1 199 ? 6.231 -1.337 21.129 1.00 85.00 199 SER A O 1
ATOM 1607 N N . LEU A 1 200 ? 8.354 -1.855 21.690 1.00 83.81 200 LEU A N 1
ATOM 1608 C CA . LEU A 1 200 ? 8.993 -0.723 21.009 1.00 83.81 200 LEU A CA 1
ATOM 1609 C C . LEU A 1 200 ? 9.099 -0.956 19.495 1.00 83.81 200 LEU A C 1
ATOM 1611 O O . LEU A 1 200 ? 9.086 -0.002 18.723 1.00 83.81 200 LEU A O 1
ATOM 1615 N N . GLN A 1 201 ? 9.159 -2.225 19.074 1.00 76.06 201 GLN A N 1
ATOM 1616 C CA . GLN A 1 201 ? 9.142 -2.610 17.666 1.00 76.06 201 GLN A CA 1
ATOM 1617 C C . GLN A 1 201 ? 7.831 -2.135 17.009 1.00 76.06 201 GLN A C 1
ATOM 1619 O O . GLN A 1 201 ? 6.738 -2.468 17.499 1.00 76.06 201 GLN A O 1
ATOM 1624 N N . PRO A 1 202 ? 7.895 -1.378 15.895 1.00 68.50 202 PRO A N 1
ATOM 1625 C CA . PRO A 1 202 ? 6.707 -1.069 15.117 1.00 68.50 202 PRO A CA 1
ATOM 1626 C C . PRO A 1 202 ? 6.114 -2.369 14.568 1.00 68.50 202 PRO A C 1
ATOM 1628 O O . PRO A 1 202 ? 6.824 -3.342 14.310 1.00 68.50 202 PRO A O 1
ATOM 1631 N N . ARG A 1 203 ? 4.795 -2.397 14.348 1.00 70.69 203 ARG A N 1
ATOM 1632 C CA . ARG A 1 203 ? 4.171 -3.542 13.677 1.00 70.69 203 ARG A CA 1
ATOM 1633 C C . ARG A 1 203 ? 4.832 -3.734 12.295 1.00 70.69 203 ARG A C 1
ATOM 1635 O O . ARG A 1 203 ? 4.855 -2.760 11.538 1.00 70.69 203 ARG A O 1
ATOM 1642 N N . PRO A 1 204 ? 5.290 -4.948 11.929 1.00 74.06 204 PRO A N 1
ATOM 1643 C CA . PRO A 1 204 ? 5.872 -5.197 10.614 1.00 74.06 204 PRO A CA 1
ATOM 1644 C C . PRO A 1 204 ? 4.894 -4.824 9.493 1.00 74.06 204 PRO A C 1
ATOM 1646 O O . PRO A 1 204 ? 3.704 -5.160 9.533 1.00 74.06 204 PRO A O 1
ATOM 1649 N N . LYS A 1 205 ? 5.412 -4.116 8.486 1.00 79.62 205 LYS A N 1
ATOM 1650 C CA . LYS A 1 205 ? 4.677 -3.700 7.285 1.00 79.62 205 LYS A CA 1
ATOM 1651 C C . LYS A 1 205 ? 4.898 -4.714 6.166 1.00 79.62 205 LYS A C 1
ATOM 1653 O O . LYS A 1 205 ? 5.548 -4.424 5.165 1.00 79.62 205 LYS A O 1
ATOM 1658 N N . ALA A 1 206 ? 4.382 -5.923 6.378 1.00 83.62 206 ALA A N 1
ATOM 1659 C CA . ALA A 1 206 ? 4.419 -6.979 5.374 1.00 83.62 206 ALA A CA 1
ATOM 1660 C C . ALA A 1 206 ? 3.868 -6.452 4.037 1.00 83.62 206 ALA A C 1
ATOM 1662 O O . ALA A 1 206 ? 2.778 -5.874 3.988 1.00 83.62 206 ALA A O 1
ATOM 1663 N N . THR A 1 207 ? 4.681 -6.583 2.993 1.00 88.31 207 THR A N 1
ATOM 1664 C CA . THR A 1 207 ? 4.407 -6.104 1.636 1.00 88.31 207 THR A CA 1
ATOM 1665 C C . THR A 1 207 ? 3.829 -7.265 0.840 1.00 88.31 207 THR A C 1
ATOM 1667 O O . THR A 1 207 ? 4.414 -8.340 0.888 1.00 88.31 207 THR A O 1
ATOM 1670 N N . MET A 1 208 ? 2.707 -7.051 0.149 1.00 91.44 208 MET A N 1
ATOM 1671 C CA . MET A 1 208 ? 2.108 -8.046 -0.746 1.00 91.44 208 MET A CA 1
ATOM 1672 C C . MET A 1 208 ? 2.360 -7.579 -2.185 1.00 91.44 208 MET A C 1
ATOM 1674 O O . MET A 1 208 ? 1.671 -6.676 -2.661 1.00 91.44 208 MET A O 1
ATOM 1678 N N . TYR A 1 209 ? 3.409 -8.104 -2.821 1.00 90.06 209 TYR A N 1
ATOM 1679 C CA . TYR A 1 209 ? 3.737 -7.840 -4.228 1.00 90.06 209 TYR A CA 1
ATOM 1680 C C . TYR A 1 209 ? 2.804 -8.633 -5.164 1.00 90.06 209 TYR A C 1
ATOM 1682 O O . TYR A 1 209 ? 2.031 -9.465 -4.697 1.00 90.06 209 TYR A O 1
ATOM 1690 N N . ILE A 1 210 ? 2.845 -8.394 -6.480 1.00 87.75 210 ILE A N 1
ATOM 1691 C CA . ILE A 1 210 ? 1.902 -9.027 -7.425 1.00 87.75 210 ILE A CA 1
ATOM 1692 C C . ILE A 1 210 ? 1.989 -10.565 -7.422 1.00 87.75 210 ILE A C 1
ATOM 1694 O O . ILE A 1 210 ? 0.973 -11.232 -7.583 1.00 87.75 210 ILE A O 1
ATOM 1698 N N . GLU A 1 211 ? 3.164 -11.124 -7.124 1.00 86.75 211 GLU A N 1
ATOM 1699 C CA . GLU A 1 211 ? 3.384 -12.563 -6.943 1.00 86.75 211 GLU A CA 1
ATOM 1700 C C . GLU A 1 211 ? 2.630 -13.094 -5.710 1.00 86.75 211 GLU A C 1
ATOM 1702 O O . GLU A 1 211 ? 1.931 -14.103 -5.784 1.00 86.75 211 GLU A O 1
ATOM 1707 N N . ASP A 1 212 ? 2.690 -12.355 -4.592 1.00 90.94 212 ASP A N 1
ATOM 1708 C CA . ASP A 1 212 ? 1.917 -12.657 -3.381 1.00 90.94 212 ASP A CA 1
ATOM 1709 C C . ASP A 1 212 ? 0.404 -12.551 -3.643 1.00 90.94 212 ASP A C 1
ATOM 1711 O O . ASP A 1 212 ? -0.386 -13.284 -3.050 1.00 90.94 212 ASP A O 1
ATOM 1715 N N . VAL A 1 213 ? -0.014 -11.619 -4.511 1.00 91.88 213 VAL A N 1
ATOM 1716 C CA . VAL A 1 213 ? -1.422 -11.423 -4.893 1.00 91.88 213 VAL A CA 1
ATOM 1717 C C . VAL A 1 213 ? -1.919 -12.551 -5.791 1.00 91.88 213 VAL A C 1
ATOM 1719 O O . VAL A 1 213 ? -3.052 -12.982 -5.602 1.00 91.88 213 VAL A O 1
ATOM 1722 N N . ALA A 1 214 ? -1.093 -13.061 -6.708 1.00 89.56 214 ALA A N 1
ATOM 1723 C CA . ALA A 1 214 ? -1.441 -14.184 -7.576 1.00 89.56 214 ALA A CA 1
ATOM 1724 C C . ALA A 1 214 ? -1.750 -15.450 -6.762 1.00 89.56 214 ALA A C 1
ATOM 1726 O O . ALA A 1 214 ? -2.818 -16.041 -6.915 1.00 89.56 214 ALA A O 1
ATOM 1727 N N . GLU A 1 215 ? -0.871 -15.819 -5.827 1.00 86.44 215 GLU A N 1
ATOM 1728 C CA . GLU A 1 215 ? -1.077 -17.002 -4.983 1.00 86.44 215 GLU A CA 1
ATOM 1729 C C . GLU A 1 215 ? -2.223 -16.803 -3.975 1.00 86.44 215 GLU A C 1
ATOM 1731 O O . GLU A 1 215 ? -3.047 -17.693 -3.757 1.00 86.44 215 GLU A O 1
ATOM 1736 N N . PHE A 1 216 ? -2.368 -15.596 -3.421 1.00 91.44 216 PHE A N 1
ATOM 1737 C CA . PHE A 1 216 ? -3.519 -15.238 -2.589 1.00 91.44 216 PHE A CA 1
ATOM 1738 C C . PHE A 1 216 ? -4.847 -15.309 -3.365 1.00 91.44 216 PHE A C 1
ATOM 1740 O O . PHE A 1 216 ? -5.846 -15.783 -2.821 1.00 91.44 216 PHE A O 1
ATOM 1747 N N . ALA A 1 217 ? -4.865 -14.902 -4.639 1.00 91.19 217 ALA A N 1
ATOM 1748 C CA . ALA A 1 217 ? -6.016 -15.031 -5.529 1.00 91.19 217 ALA A CA 1
ATOM 1749 C C . ALA A 1 217 ? -6.310 -16.501 -5.870 1.00 91.19 217 ALA A C 1
ATOM 1751 O O . ALA A 1 217 ? -7.461 -16.920 -5.760 1.00 91.19 217 ALA A O 1
ATOM 1752 N N . ARG A 1 218 ? -5.290 -17.317 -6.177 1.00 87.38 218 ARG A N 1
ATOM 1753 C CA . ARG A 1 218 ? -5.431 -18.767 -6.412 1.00 87.38 218 ARG A CA 1
ATOM 1754 C C . ARG A 1 218 ? -6.026 -19.491 -5.200 1.00 87.38 218 ARG A C 1
ATOM 1756 O O . ARG A 1 218 ? -6.918 -20.328 -5.354 1.00 87.38 218 ARG A O 1
ATOM 1763 N N . VAL A 1 219 ? -5.598 -19.141 -3.985 1.00 86.19 219 VAL A N 1
ATOM 1764 C CA . VAL A 1 219 ? -6.180 -19.683 -2.744 1.00 86.19 219 VAL A CA 1
ATOM 1765 C C . VAL A 1 219 ? -7.604 -19.163 -2.509 1.00 86.19 219 VAL A C 1
ATOM 1767 O O . VAL A 1 219 ? -8.459 -19.932 -2.079 1.00 86.19 219 VAL A O 1
ATOM 1770 N N . ILE A 1 220 ? -7.917 -17.901 -2.831 1.00 89.00 220 ILE A N 1
ATOM 1771 C CA . ILE A 1 220 ? -9.300 -17.386 -2.767 1.00 89.00 220 ILE A CA 1
ATOM 1772 C C . ILE A 1 220 ? -10.210 -18.051 -3.811 1.00 89.00 220 ILE A C 1
ATOM 1774 O O . ILE A 1 220 ? -11.389 -18.247 -3.527 1.00 89.00 220 ILE A O 1
ATOM 1778 N N . LEU A 1 221 ? -9.695 -18.451 -4.975 1.00 86.12 221 LEU A N 1
ATOM 1779 C CA . LEU A 1 221 ? -10.439 -19.241 -5.958 1.00 86.12 221 LEU A CA 1
ATOM 1780 C C . LEU A 1 221 ? -10.687 -20.667 -5.443 1.00 86.12 221 LEU A C 1
ATOM 1782 O O . LEU A 1 221 ? -11.839 -21.070 -5.338 1.00 86.12 221 LEU A O 1
ATOM 1786 N N . SER A 1 222 ? -9.641 -21.394 -5.042 1.00 80.81 222 SER A N 1
ATOM 1787 C CA . SER A 1 222 ? -9.722 -22.830 -4.707 1.00 80.81 222 SER A CA 1
ATOM 1788 C C . SER A 1 222 ? -10.225 -23.174 -3.296 1.00 80.81 222 SER A C 1
ATOM 1790 O O . SER A 1 222 ? -10.624 -24.311 -3.056 1.00 80.81 222 SER A O 1
ATOM 1792 N N . THR A 1 223 ? -10.227 -22.244 -2.330 1.00 79.06 223 THR A N 1
ATOM 1793 C CA . THR A 1 223 ? -10.529 -22.615 -0.934 1.00 79.06 223 THR A CA 1
ATOM 1794 C C . THR A 1 223 ? -11.997 -22.994 -0.693 1.00 79.06 223 THR A C 1
ATOM 1796 O O . THR A 1 223 ? -12.920 -22.202 -0.919 1.00 79.06 223 THR A O 1
ATOM 1799 N N . THR A 1 224 ? -12.192 -24.190 -0.134 1.00 75.69 224 THR A N 1
ATOM 1800 C CA . THR A 1 224 ? -13.436 -24.680 0.488 1.00 75.69 224 THR A CA 1
ATOM 1801 C C . THR A 1 224 ? -13.548 -24.267 1.961 1.00 75.69 224 THR A C 1
ATOM 1803 O O . THR A 1 224 ? -14.639 -24.146 2.513 1.00 75.69 224 THR A O 1
ATOM 1806 N N . GLU A 1 225 ? -12.418 -24.011 2.626 1.00 76.00 225 GLU A N 1
ATOM 1807 C CA . GLU A 1 225 ? -12.356 -23.778 4.073 1.00 76.00 225 GLU A CA 1
ATOM 1808 C C . GLU A 1 225 ? -12.891 -22.398 4.485 1.00 76.00 225 GLU A C 1
ATOM 1810 O O . GLU A 1 225 ? -13.310 -22.188 5.633 1.00 76.00 225 GLU A O 1
ATOM 1815 N N . MET A 1 226 ? -12.868 -21.430 3.564 1.00 80.69 226 MET A N 1
ATOM 1816 C CA . MET A 1 226 ? -13.504 -20.122 3.707 1.00 80.69 226 MET A CA 1
ATOM 1817 C C . MET A 1 226 ? -14.690 -19.994 2.745 1.00 80.69 226 MET A C 1
ATOM 1819 O O . MET A 1 226 ? -14.573 -19.362 1.701 1.00 80.69 226 MET A O 1
ATOM 1823 N N . THR A 1 227 ? -15.851 -20.505 3.151 1.00 73.94 227 THR A N 1
ATOM 1824 C CA . THR A 1 227 ? -17.110 -20.290 2.425 1.00 73.94 227 THR A CA 1
ATOM 1825 C C . THR A 1 227 ? -17.594 -18.841 2.508 1.00 73.94 227 THR A C 1
ATOM 1827 O O . THR A 1 227 ? -17.513 -18.171 3.554 1.00 73.94 227 THR A O 1
ATOM 1830 N N . PHE A 1 228 ? -18.095 -18.330 1.394 1.00 83.88 228 PHE A N 1
ATOM 1831 C CA . PHE A 1 228 ? -18.852 -17.089 1.280 1.00 83.88 228 PHE A CA 1
ATOM 1832 C C . PHE A 1 228 ? -20.366 -17.384 1.365 1.00 83.88 228 PHE A C 1
ATOM 1834 O O . PHE A 1 228 ? -20.762 -18.529 1.217 1.00 83.88 228 PHE A O 1
ATOM 1841 N N . PRO A 1 229 ? -21.244 -16.402 1.651 1.00 83.81 229 PRO A N 1
ATOM 1842 C CA . PRO A 1 229 ? -22.695 -16.642 1.611 1.00 83.81 229 PRO A CA 1
ATOM 1843 C C . PRO A 1 229 ? -23.187 -17.047 0.211 1.00 83.81 229 PRO A C 1
ATOM 1845 O O . PRO A 1 229 ? -24.021 -17.934 0.082 1.00 83.81 229 PRO A O 1
ATOM 1848 N N . CYS A 1 230 ? -22.617 -16.409 -0.810 1.00 88.06 230 CYS A N 1
ATOM 1849 C CA . CYS A 1 230 ? -22.782 -16.681 -2.233 1.00 88.06 230 CYS A CA 1
ATOM 1850 C C . CYS A 1 230 ? -21.489 -16.278 -2.966 1.00 88.06 230 CYS A C 1
ATOM 1852 O O . CYS A 1 230 ? -20.707 -15.464 -2.443 1.00 88.06 230 CYS A O 1
ATOM 1854 N N . GLY A 1 231 ? -21.263 -16.807 -4.170 1.00 88.56 231 GLY A N 1
ATOM 1855 C CA . GLY A 1 231 ? -20.031 -16.567 -4.929 1.00 88.56 231 GLY A CA 1
ATOM 1856 C C . GLY A 1 231 ? -19.789 -15.106 -5.333 1.00 88.56 231 GLY A C 1
ATOM 1857 O O . GLY A 1 231 ? -18.634 -14.711 -5.497 1.00 88.56 231 GLY A O 1
ATOM 1858 N N . TRP A 1 232 ? -20.824 -14.254 -5.390 1.00 92.25 232 TRP A N 1
ATOM 1859 C CA . TRP A 1 232 ? -20.698 -12.800 -5.611 1.00 92.25 232 TRP A CA 1
ATOM 1860 C C . TRP A 1 232 ? -19.644 -12.162 -4.695 1.00 92.25 232 TRP A C 1
ATOM 1862 O O . TRP A 1 232 ? -18.813 -11.361 -5.121 1.00 92.25 232 TRP A O 1
ATOM 1872 N N . TYR A 1 233 ? -19.607 -12.574 -3.428 1.00 92.81 233 TYR A N 1
ATOM 1873 C CA . TYR A 1 233 ? -18.620 -12.087 -2.469 1.00 92.81 233 TYR A CA 1
ATOM 1874 C C . TYR A 1 233 ? -17.184 -12.591 -2.725 1.00 92.81 233 TYR A C 1
ATOM 1876 O O . TYR A 1 233 ? -16.235 -11.913 -2.322 1.00 92.81 233 TYR A O 1
ATOM 1884 N N . ARG A 1 234 ? -17.004 -13.756 -3.365 1.00 91.81 234 ARG A N 1
ATOM 1885 C CA . ARG A 1 234 ? -15.690 -14.283 -3.778 1.00 91.81 234 ARG A CA 1
ATOM 1886 C C . ARG A 1 234 ? -15.142 -13.452 -4.944 1.00 91.81 234 ARG A C 1
ATOM 1888 O O . ARG A 1 234 ? -14.012 -12.973 -4.864 1.00 91.81 234 ARG A O 1
ATOM 1895 N N . ILE A 1 235 ? -15.988 -13.183 -5.944 1.00 93.62 235 ILE A N 1
ATOM 1896 C CA . ILE A 1 235 ? -15.709 -12.303 -7.095 1.00 93.62 235 ILE A CA 1
ATOM 1897 C C . ILE A 1 235 ? -15.343 -10.881 -6.635 1.00 93.62 235 ILE A C 1
ATOM 1899 O O . ILE A 1 235 ? -14.263 -10.389 -6.966 1.00 93.62 235 ILE A O 1
ATOM 1903 N N . GLN A 1 236 ? -16.168 -10.255 -5.784 1.00 94.06 236 GLN A N 1
ATOM 1904 C CA . GLN A 1 236 ? -15.879 -8.925 -5.228 1.00 94.06 236 GLN A CA 1
ATOM 1905 C C . GLN A 1 236 ? -14.548 -8.867 -4.457 1.00 94.06 236 GLN A C 1
ATOM 1907 O O . GLN A 1 236 ? -13.845 -7.858 -4.521 1.00 94.06 236 GLN A O 1
ATOM 1912 N N . LEU A 1 237 ? -14.177 -9.921 -3.717 1.00 94.88 237 LEU A N 1
ATOM 1913 C CA . LEU A 1 237 ? -12.916 -9.940 -2.967 1.00 94.88 237 LEU A CA 1
ATOM 1914 C C . LEU A 1 237 ? -11.695 -9.998 -3.898 1.00 94.88 237 LEU A C 1
ATOM 1916 O O . LEU A 1 237 ? -10.713 -9.302 -3.641 1.00 94.88 237 LEU A O 1
ATOM 1920 N N . LEU A 1 238 ? -11.763 -10.792 -4.972 1.00 94.62 238 LEU A N 1
ATOM 1921 C CA . LEU A 1 238 ? -10.710 -10.881 -5.990 1.00 94.62 238 LEU A CA 1
ATOM 1922 C C . LEU A 1 238 ? -10.526 -9.536 -6.705 1.00 94.62 238 LEU A C 1
ATOM 1924 O O . LEU A 1 238 ? -9.419 -8.990 -6.710 1.00 94.62 238 LEU A O 1
ATOM 1928 N N . PHE A 1 239 ? -11.624 -8.951 -7.194 1.00 95.94 239 PHE A N 1
ATOM 1929 C CA . PHE A 1 239 ? -11.617 -7.650 -7.865 1.00 95.94 239 PHE A CA 1
ATOM 1930 C C . PHE A 1 239 ? -11.089 -6.523 -6.961 1.00 95.94 239 PHE A C 1
ATOM 1932 O O . PHE A 1 239 ? -10.233 -5.736 -7.373 1.00 95.94 239 PHE A O 1
ATOM 1939 N N . PHE A 1 240 ? -11.510 -6.489 -5.688 1.00 95.94 240 PHE A N 1
ATOM 1940 C CA . PHE A 1 240 ? -10.978 -5.538 -4.706 1.00 95.94 240 PHE A CA 1
ATOM 1941 C C . PHE A 1 240 ? -9.453 -5.656 -4.572 1.00 95.94 240 PHE A C 1
ATOM 1943 O O . PHE A 1 240 ? -8.744 -4.646 -4.535 1.00 95.94 240 PHE A O 1
ATOM 1950 N N . CYS A 1 241 ? -8.936 -6.885 -4.474 1.00 95.31 241 CYS A N 1
ATOM 1951 C CA . CYS A 1 241 ? -7.507 -7.115 -4.298 1.00 95.31 241 CYS A CA 1
ATOM 1952 C C . CYS A 1 241 ? -6.692 -6.684 -5.524 1.00 95.31 241 CYS A C 1
ATOM 1954 O O . CYS A 1 241 ? -5.626 -6.094 -5.346 1.00 95.31 241 CYS A O 1
ATOM 1956 N N . GLN A 1 242 ? -7.215 -6.888 -6.734 1.00 93.31 242 GLN A N 1
ATOM 1957 C CA . GLN A 1 242 ? -6.599 -6.424 -7.979 1.00 93.31 242 GLN A CA 1
ATOM 1958 C C . GLN A 1 242 ? -6.583 -4.890 -8.067 1.00 93.31 242 GLN A C 1
ATOM 1960 O O . GLN A 1 242 ? -5.508 -4.314 -8.222 1.00 93.31 242 GLN A O 1
ATOM 1965 N N . LEU A 1 243 ? -7.714 -4.195 -7.869 1.00 93.25 243 LEU A N 1
ATOM 1966 C CA . LEU A 1 243 ? -7.740 -2.720 -7.902 1.00 93.25 243 LEU A CA 1
ATOM 1967 C C . LEU A 1 243 ? -6.798 -2.089 -6.861 1.00 93.25 243 LEU A C 1
ATOM 1969 O O . LEU A 1 243 ? -6.113 -1.100 -7.148 1.00 93.25 243 LEU A O 1
ATOM 1973 N N . ALA A 1 244 ? -6.736 -2.664 -5.656 1.00 92.56 244 ALA A N 1
ATOM 1974 C CA . ALA A 1 244 ? -5.853 -2.205 -4.585 1.00 92.56 244 ALA A CA 1
ATOM 1975 C C . ALA A 1 244 ? -4.362 -2.523 -4.828 1.00 92.56 244 ALA A C 1
ATOM 1977 O O . ALA A 1 244 ? -3.512 -1.814 -4.283 1.00 92.56 244 ALA A O 1
ATOM 1978 N N . ALA A 1 245 ? -4.040 -3.539 -5.638 1.00 92.00 245 ALA A N 1
ATOM 1979 C CA . ALA A 1 245 ? -2.682 -3.812 -6.114 1.00 92.00 245 ALA A CA 1
ATOM 1980 C C . ALA A 1 245 ? -2.274 -2.879 -7.268 1.00 92.00 245 ALA A C 1
ATOM 1982 O O . ALA A 1 245 ? -1.170 -2.347 -7.255 1.00 92.00 245 ALA A O 1
ATOM 1983 N N . ILE A 1 246 ? -3.169 -2.652 -8.235 1.00 91.06 246 ILE A N 1
ATOM 1984 C CA . ILE A 1 246 ? -2.884 -1.901 -9.469 1.00 91.06 246 ILE A CA 1
ATOM 1985 C C . ILE A 1 246 ? -2.782 -0.395 -9.207 1.00 91.06 246 ILE A C 1
ATOM 1987 O O . ILE A 1 246 ? -1.842 0.246 -9.659 1.00 91.06 246 ILE A O 1
ATOM 1991 N N . THR A 1 247 ? -3.727 0.187 -8.463 1.00 89.25 247 THR A N 1
ATOM 1992 C CA . THR A 1 247 ? -3.777 1.652 -8.253 1.00 89.25 247 THR A CA 1
ATOM 1993 C C . THR A 1 247 ? -3.104 2.105 -6.961 1.00 89.25 247 THR A C 1
ATOM 1995 O O . THR A 1 247 ? -2.868 3.294 -6.748 1.00 89.25 247 THR A O 1
ATOM 1998 N N . GLY A 1 248 ? -2.857 1.176 -6.032 1.00 88.06 248 GLY A N 1
ATOM 1999 C CA . GLY A 1 248 ? -2.441 1.511 -4.673 1.00 88.06 248 GLY A CA 1
ATOM 2000 C C . GLY A 1 248 ? -3.445 2.397 -3.921 1.00 88.06 248 GLY A C 1
ATOM 2001 O O . GLY A 1 248 ? -3.056 3.072 -2.968 1.00 88.06 248 GLY A O 1
ATOM 2002 N N . SER A 1 249 ? -4.720 2.452 -4.317 1.00 87.69 249 SER A N 1
ATOM 2003 C CA . SER A 1 249 ? -5.735 3.313 -3.689 1.00 87.69 249 SER A CA 1
ATOM 2004 C C . SER A 1 249 ? -5.954 3.017 -2.198 1.00 87.69 249 SER A C 1
ATOM 2006 O O . SER A 1 249 ? -5.558 1.978 -1.661 1.00 87.69 249 SER A O 1
ATOM 2008 N N . ARG A 1 250 ? -6.546 3.966 -1.457 1.00 86.06 250 ARG A N 1
ATOM 2009 C CA . ARG A 1 250 ? -6.867 3.722 -0.039 1.00 86.06 250 ARG A CA 1
ATOM 2010 C C . ARG A 1 250 ? -8.014 2.700 0.042 1.00 86.06 250 ARG A C 1
ATOM 2012 O O . ARG A 1 250 ? -8.976 2.856 -0.701 1.00 86.06 250 ARG A O 1
ATOM 2019 N N . PRO A 1 251 ? -7.993 1.728 0.974 1.00 88.81 251 PRO A N 1
ATOM 2020 C CA . PRO A 1 251 ? -9.032 0.692 1.047 1.00 88.81 251 PRO A CA 1
ATOM 2021 C C . PRO A 1 251 ? -10.456 1.240 1.178 1.00 88.81 251 PRO A C 1
ATOM 2023 O O . PRO A 1 251 ? -11.385 0.690 0.603 1.00 88.81 251 PRO A O 1
ATOM 2026 N N . ARG A 1 252 ? -10.610 2.354 1.906 1.00 84.62 252 ARG A N 1
ATOM 2027 C CA . ARG A 1 252 ? -11.881 3.070 2.038 1.00 84.62 252 ARG A CA 1
ATOM 2028 C C . ARG A 1 252 ? -12.327 3.733 0.727 1.00 84.62 252 ARG A C 1
ATOM 2030 O O . ARG A 1 252 ? -13.497 3.627 0.411 1.00 84.62 252 ARG A O 1
ATOM 2037 N N . ALA A 1 253 ? -11.410 4.330 -0.037 1.00 86.31 253 ALA A N 1
ATOM 2038 C CA . ALA A 1 253 ? -11.726 4.953 -1.326 1.00 86.31 253 ALA A CA 1
ATOM 2039 C C . ALA A 1 253 ? -12.262 3.924 -2.333 1.00 86.31 253 ALA A C 1
ATOM 2041 O O . ALA A 1 253 ? -13.221 4.195 -3.038 1.00 86.31 253 ALA A O 1
ATOM 2042 N N . LEU A 1 254 ? -11.687 2.715 -2.337 1.00 90.88 254 LEU A N 1
ATOM 2043 C CA . LEU A 1 254 ? -12.185 1.606 -3.152 1.00 90.88 254 LEU A CA 1
ATOM 2044 C C . LEU A 1 254 ? -13.527 1.063 -2.644 1.00 90.88 254 LEU A C 1
ATOM 2046 O O . LEU A 1 254 ? -14.396 0.789 -3.452 1.00 90.88 254 LEU A O 1
ATOM 2050 N N . LEU A 1 255 ? -13.742 0.937 -1.329 1.00 92.00 255 LEU A N 1
ATOM 2051 C CA . LEU A 1 255 ? -15.049 0.520 -0.792 1.00 92.00 255 LEU A CA 1
ATOM 2052 C C . LEU A 1 255 ? -16.156 1.574 -0.964 1.00 92.00 255 LEU A C 1
ATOM 2054 O O . LEU A 1 255 ? -17.326 1.238 -0.831 1.00 92.00 255 LEU A O 1
ATOM 2058 N N . GLU A 1 256 ? -15.813 2.839 -1.201 1.00 90.25 256 GLU A N 1
ATOM 2059 C CA . GLU A 1 256 ? -16.774 3.930 -1.422 1.00 90.25 256 GLU A CA 1
ATOM 2060 C C . GLU A 1 256 ? -17.019 4.222 -2.911 1.00 90.25 256 GLU A C 1
ATOM 2062 O O . GLU A 1 256 ? -17.844 5.076 -3.221 1.00 90.25 256 GLU A O 1
ATOM 2067 N N . LEU A 1 257 ? -16.370 3.455 -3.795 1.00 92.31 257 LEU A N 1
ATOM 2068 C CA . LEU A 1 257 ? -16.465 3.537 -5.250 1.00 92.31 257 LEU A CA 1
ATOM 2069 C C . LEU A 1 257 ? -17.901 3.308 -5.758 1.00 92.31 257 LEU A C 1
ATOM 2071 O O . LEU A 1 257 ? -18.557 2.325 -5.380 1.00 92.31 257 LEU A O 1
ATOM 2075 N N . ARG A 1 258 ? -18.357 4.194 -6.644 1.00 93.00 258 ARG A N 1
ATOM 2076 C CA . ARG A 1 258 ? -19.651 4.142 -7.342 1.00 93.00 258 ARG A CA 1
ATOM 2077 C C . ARG A 1 258 ? -19.503 3.664 -8.788 1.00 93.00 258 ARG A C 1
ATOM 2079 O O . ARG A 1 258 ? -18.397 3.661 -9.322 1.00 93.00 258 ARG A O 1
ATOM 2086 N N . PHE A 1 259 ? -20.590 3.272 -9.455 1.00 93.06 259 PHE A N 1
ATOM 2087 C CA . PHE A 1 259 ? -20.497 2.885 -10.873 1.00 93.06 259 PHE A CA 1
ATOM 2088 C C . PHE A 1 259 ? -20.173 4.071 -11.799 1.00 93.06 259 PHE A C 1
ATOM 2090 O O . PHE A 1 259 ? -19.482 3.863 -12.793 1.00 93.06 259 PHE A O 1
ATOM 2097 N N . ARG A 1 260 ? -20.531 5.317 -11.443 1.00 91.31 260 ARG A N 1
ATOM 2098 C CA . ARG A 1 260 ? -20.025 6.527 -12.135 1.00 91.31 260 ARG A CA 1
ATOM 2099 C C . ARG A 1 260 ? -18.498 6.693 -12.089 1.00 91.31 260 ARG A C 1
ATOM 2101 O O . ARG A 1 260 ? -17.929 7.325 -12.976 1.00 91.31 260 ARG A O 1
ATOM 2108 N N . ASP A 1 261 ? -17.828 6.083 -11.111 1.00 91.50 261 ASP A N 1
ATOM 2109 C CA . ASP A 1 261 ? -16.367 6.128 -10.956 1.00 91.50 261 ASP A CA 1
ATOM 2110 C C . ASP A 1 261 ? -15.648 5.149 -11.913 1.00 91.50 261 ASP A C 1
ATOM 2112 O O . ASP A 1 261 ? -14.413 5.092 -11.931 1.00 91.50 261 ASP A O 1
ATOM 2116 N N . LEU A 1 262 ? -16.407 4.347 -12.675 1.00 92.62 262 LEU A N 1
ATOM 2117 C CA . LEU A 1 262 ? -15.937 3.324 -13.609 1.00 92.62 262 LEU A CA 1
ATOM 2118 C C . LEU A 1 262 ? -16.417 3.624 -15.035 1.00 92.62 262 LEU A C 1
ATOM 2120 O O . LEU A 1 262 ? -17.532 3.280 -15.419 1.00 92.62 262 LEU A O 1
ATOM 2124 N N . MET A 1 263 ? -15.536 4.186 -15.861 1.00 91.06 263 MET A N 1
ATOM 2125 C CA . MET A 1 263 ? -15.794 4.355 -17.295 1.00 91.06 263 MET A CA 1
ATOM 2126 C C . MET A 1 263 ? -15.129 3.215 -18.077 1.00 91.06 263 MET A C 1
ATOM 2128 O O . MET A 1 263 ? -13.911 3.035 -18.007 1.00 91.06 263 MET A O 1
ATOM 2132 N N . LEU A 1 264 ? -15.921 2.439 -18.822 1.00 92.56 264 LEU A N 1
ATOM 2133 C CA . LEU A 1 264 ? -15.430 1.365 -19.690 1.00 92.56 264 LEU A CA 1
ATOM 2134 C C . LEU A 1 264 ? -15.352 1.863 -21.137 1.00 92.56 264 LEU A C 1
ATOM 2136 O O . LEU A 1 264 ? -16.278 2.499 -21.642 1.00 92.56 264 LEU A O 1
ATOM 2140 N N . THR A 1 265 ? -14.244 1.597 -21.826 1.00 91.69 265 THR A N 1
ATOM 2141 C CA . THR A 1 265 ? -14.015 2.127 -23.180 1.00 91.69 265 THR A CA 1
ATOM 2142 C C . THR A 1 265 ? -13.246 1.135 -24.044 1.00 91.69 265 THR A C 1
ATOM 2144 O O . THR A 1 265 ? -12.201 0.633 -23.641 1.00 91.69 265 THR A O 1
ATOM 2147 N N . LEU A 1 266 ? -13.747 0.870 -25.249 1.00 88.12 266 LEU A N 1
ATOM 2148 C CA . LEU A 1 266 ? -13.023 0.158 -26.299 1.00 88.12 266 LEU A CA 1
ATOM 2149 C C . LEU A 1 266 ? -12.168 1.164 -27.073 1.00 88.12 266 LEU A C 1
ATOM 2151 O O . LEU A 1 266 ? -12.704 2.117 -27.631 1.00 88.12 266 LEU A O 1
ATOM 2155 N N . ILE A 1 267 ? -10.855 0.958 -27.135 1.00 89.06 267 ILE A N 1
ATOM 2156 C CA . ILE A 1 267 ? -9.923 1.829 -27.868 1.00 89.06 267 ILE A CA 1
ATOM 2157 C C . ILE A 1 267 ? -9.411 1.089 -29.106 1.00 89.06 267 ILE A C 1
ATOM 2159 O O . ILE A 1 267 ? -8.984 -0.064 -29.009 1.00 89.06 267 ILE A O 1
ATOM 2163 N N . ARG A 1 268 ? -9.466 1.738 -30.276 1.00 85.56 268 ARG A N 1
ATOM 2164 C CA . ARG A 1 268 ? -8.989 1.186 -31.554 1.00 85.56 268 ARG A CA 1
ATOM 2165 C C . ARG A 1 268 ? -7.475 0.960 -31.472 1.00 85.56 268 ARG A C 1
ATOM 2167 O O . ARG A 1 268 ? -6.730 1.881 -31.147 1.00 85.56 268 ARG A O 1
ATOM 2174 N N . ASP A 1 269 ? -7.009 -0.257 -31.758 1.00 79.94 269 ASP A N 1
ATOM 2175 C CA . ASP A 1 269 ? -5.571 -0.543 -31.765 1.00 79.94 269 ASP A CA 1
ATOM 2176 C C . ASP A 1 269 ? -4.923 0.138 -32.990 1.00 79.94 269 ASP A C 1
ATOM 2178 O O . ASP A 1 269 ? -5.384 -0.089 -34.114 1.00 79.94 269 ASP A O 1
ATOM 2182 N N . PRO A 1 270 ? -3.865 0.957 -32.821 1.00 74.12 270 PRO A N 1
ATOM 2183 C CA . PRO A 1 270 ? -3.259 1.707 -33.924 1.00 74.12 270 PRO A CA 1
ATOM 2184 C C . PRO A 1 270 ? -2.630 0.814 -35.004 1.00 74.12 270 PRO A C 1
ATOM 2186 O O . PRO A 1 270 ? -2.361 1.287 -36.102 1.00 74.12 270 PRO A O 1
ATOM 2189 N N . ASN A 1 271 ? -2.432 -0.480 -34.730 1.00 75.94 271 ASN A N 1
ATOM 2190 C CA . ASN A 1 271 ? -1.909 -1.464 -35.680 1.00 75.94 271 ASN A CA 1
ATOM 2191 C C . ASN A 1 271 ? -3.025 -2.186 -36.468 1.00 75.94 271 ASN A C 1
ATOM 2193 O O . ASN A 1 271 ? -2.800 -3.287 -36.971 1.00 75.94 271 ASN A O 1
ATOM 2197 N N . GLY A 1 272 ? -4.249 -1.640 -36.502 1.00 61.56 272 GLY A N 1
ATOM 2198 C CA . GLY A 1 272 ? -5.395 -2.227 -37.214 1.00 61.56 272 GLY A CA 1
ATOM 2199 C C . GLY A 1 272 ? -5.961 -3.508 -36.585 1.00 61.56 272 GLY A C 1
ATOM 2200 O O . GLY A 1 272 ? -6.716 -4.235 -37.228 1.0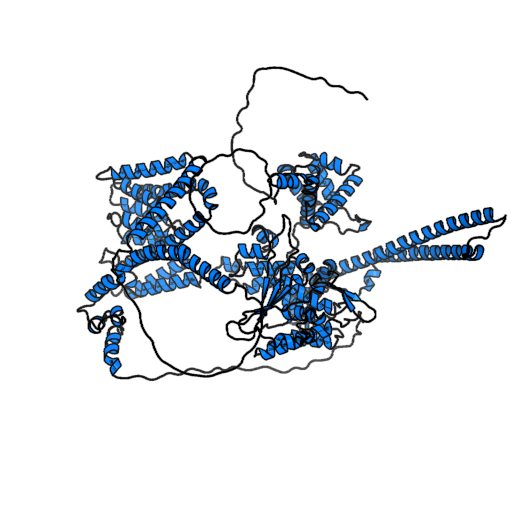0 61.56 272 GLY A O 1
ATOM 2201 N N . ARG A 1 273 ? -5.590 -3.818 -35.337 1.00 69.69 273 ARG A N 1
ATOM 2202 C CA . ARG A 1 273 ? -6.059 -5.011 -34.609 1.00 69.69 273 ARG A CA 1
ATOM 2203 C C . ARG A 1 273 ? -7.429 -4.764 -33.960 1.00 69.69 273 ARG A C 1
ATOM 2205 O O . ARG A 1 273 ? -7.914 -3.633 -33.910 1.00 69.69 273 ARG A O 1
ATOM 2212 N N . ARG A 1 274 ? -8.050 -5.830 -33.430 1.00 77.75 274 ARG A N 1
ATOM 2213 C CA . ARG A 1 274 ? -9.261 -5.732 -32.587 1.00 77.75 274 ARG A CA 1
ATOM 2214 C C . ARG A 1 274 ? -9.053 -4.672 -31.483 1.00 77.75 274 ARG A C 1
ATOM 2216 O O . ARG A 1 274 ? -7.945 -4.589 -30.946 1.00 77.75 274 ARG A O 1
ATOM 2223 N N . PRO A 1 275 ? -10.079 -3.867 -31.144 1.00 84.56 275 PRO A N 1
ATOM 2224 C CA . PRO A 1 275 ? -9.947 -2.847 -30.111 1.00 84.56 275 PRO A CA 1
ATOM 2225 C C . PRO A 1 275 ? -9.698 -3.479 -28.739 1.00 84.56 275 PRO A C 1
ATOM 2227 O O . PRO A 1 275 ? -10.117 -4.607 -28.478 1.00 84.56 275 PRO A O 1
ATOM 2230 N N . ARG A 1 276 ? -9.038 -2.735 -27.851 1.00 87.75 276 ARG A N 1
ATOM 2231 C CA . ARG A 1 276 ? -8.748 -3.175 -26.480 1.00 87.75 276 ARG A CA 1
ATOM 2232 C C . ARG A 1 276 ? -9.706 -2.513 -25.505 1.00 87.75 276 ARG A C 1
ATOM 2234 O O . ARG A 1 276 ? -9.956 -1.313 -25.623 1.00 87.75 276 ARG A O 1
ATOM 2241 N N . LEU A 1 277 ? -10.201 -3.271 -24.533 1.00 90.19 277 LEU A N 1
ATOM 2242 C CA . LEU A 1 277 ? -10.973 -2.712 -23.432 1.00 90.19 277 LEU A CA 1
ATOM 2243 C C . LEU A 1 277 ? -10.042 -1.986 -22.447 1.00 90.19 277 LEU A C 1
ATOM 2245 O O . LEU A 1 277 ? -8.929 -2.433 -22.166 1.00 90.19 277 LEU A O 1
ATOM 2249 N N . PHE A 1 278 ? -10.508 -0.850 -21.943 1.00 93.25 278 PHE A N 1
ATOM 2250 C CA . PHE A 1 278 ? -9.911 -0.085 -20.856 1.00 93.25 278 PHE A CA 1
ATOM 2251 C C . PHE A 1 278 ? -10.960 0.127 -19.766 1.00 93.25 278 PHE A C 1
ATOM 2253 O O . PHE A 1 278 ? -12.100 0.498 -20.059 1.00 93.25 278 PHE A O 1
ATOM 2260 N N . ILE A 1 279 ? -10.549 -0.043 -18.511 1.00 94.06 279 ILE A N 1
ATOM 2261 C CA . ILE A 1 279 ? -11.286 0.417 -17.332 1.00 94.06 279 ILE A CA 1
ATOM 2262 C C . ILE A 1 279 ? -10.606 1.692 -16.836 1.00 94.06 279 ILE A C 1
ATOM 2264 O O . ILE A 1 279 ? -9.452 1.656 -16.412 1.00 94.06 279 ILE A O 1
ATOM 2268 N N . TYR A 1 280 ? -11.313 2.815 -16.854 1.00 92.56 280 TYR A N 1
ATOM 2269 C CA . TYR A 1 280 ? -10.869 4.057 -16.229 1.00 92.56 280 TYR A CA 1
ATOM 2270 C C . TYR A 1 280 ? -11.496 4.166 -14.836 1.00 92.56 280 TYR A C 1
ATOM 2272 O O . TYR A 1 280 ? -12.711 4.310 -14.713 1.00 92.56 280 TYR A O 1
ATOM 2280 N N . LEU A 1 281 ? -10.664 4.094 -13.793 1.00 92.06 281 LEU A N 1
ATOM 2281 C CA . LEU A 1 281 ? -11.081 4.179 -12.389 1.00 92.06 281 LEU A CA 1
ATOM 2282 C C . LEU A 1 281 ? -10.841 5.592 -11.833 1.00 92.06 281 LEU A C 1
ATOM 2284 O O . LEU A 1 281 ? -9.700 6.058 -11.844 1.00 92.06 281 LEU A O 1
ATOM 2288 N N . ARG A 1 282 ? -11.874 6.236 -11.279 1.00 87.94 282 ARG A N 1
ATOM 2289 C CA . ARG A 1 282 ? -11.808 7.559 -10.625 1.00 87.94 282 ARG A CA 1
ATOM 2290 C C . ARG A 1 282 ? -12.228 7.489 -9.149 1.00 87.94 282 ARG A C 1
ATOM 2292 O O . ARG A 1 282 ? -13.357 7.825 -8.822 1.00 87.94 282 ARG A O 1
ATOM 2299 N N . PRO A 1 283 ? -11.354 7.061 -8.221 1.00 79.38 283 PRO A N 1
ATOM 2300 C CA . PRO A 1 283 ? -11.722 6.951 -6.814 1.00 79.38 283 PRO A CA 1
ATOM 2301 C C . PRO A 1 283 ? -11.813 8.344 -6.166 1.00 79.38 283 PRO A C 1
ATOM 2303 O O . PRO A 1 283 ? -10.807 8.876 -5.692 1.00 79.38 283 PRO A O 1
ATOM 2306 N N . GLU A 1 284 ? -13.013 8.927 -6.120 1.00 64.75 284 GLU A N 1
ATOM 2307 C CA . GLU A 1 284 ? -13.260 10.270 -5.568 1.00 64.75 284 GLU A CA 1
ATOM 2308 C C . GLU A 1 284 ? -12.949 10.349 -4.063 1.00 64.75 284 GLU A C 1
ATOM 2310 O O . GLU A 1 284 ? -12.220 11.239 -3.611 1.00 64.75 284 GLU A O 1
ATOM 2315 N N . PHE A 1 285 ? -13.445 9.370 -3.288 1.00 59.97 285 PHE A N 1
ATOM 2316 C CA . PHE A 1 285 ? -13.469 9.335 -1.814 1.00 59.97 285 PHE A CA 1
ATOM 2317 C C . PHE A 1 285 ? -12.089 9.180 -1.156 1.00 59.97 285 PHE A C 1
ATOM 2319 O O . PHE A 1 285 ? -11.734 8.178 -0.524 1.00 59.97 285 PHE A O 1
ATOM 2326 N N . THR A 1 286 ? -11.277 10.219 -1.302 1.00 56.72 286 THR A N 1
ATOM 2327 C CA . THR A 1 286 ? -9.881 10.267 -0.888 1.00 56.72 286 THR A CA 1
ATOM 2328 C C . THR A 1 286 ? -9.664 11.310 0.214 1.00 56.72 286 THR A C 1
ATOM 2330 O O . THR A 1 286 ? -10.569 11.578 0.998 1.00 56.72 286 THR A O 1
ATOM 2333 N N . LYS A 1 287 ? -8.437 11.817 0.418 1.00 52.03 287 LYS A N 1
ATOM 2334 C CA . LYS A 1 287 ? -8.151 12.731 1.542 1.00 52.03 287 LYS A CA 1
ATOM 2335 C C . LYS A 1 287 ? -8.406 14.196 1.173 1.00 52.03 287 LYS A C 1
ATOM 2337 O O . LYS A 1 287 ? -7.463 14.978 0.989 1.00 52.03 287 LYS A O 1
ATOM 2342 N N . THR A 1 288 ? -9.685 14.552 1.166 1.00 52.06 288 THR A N 1
ATOM 2343 C CA . THR A 1 288 ? -10.175 15.919 1.365 1.00 52.06 288 THR A CA 1
ATOM 2344 C C . THR A 1 288 ? -9.874 16.340 2.812 1.00 52.06 288 THR A C 1
ATOM 2346 O O . THR A 1 288 ? -10.442 15.841 3.783 1.00 52.06 288 THR A O 1
ATOM 2349 N N . PHE A 1 289 ? -8.853 17.181 2.972 1.00 42.03 289 PHE A N 1
ATOM 2350 C CA . PHE A 1 289 ? -8.520 17.845 4.245 1.00 42.03 289 PHE A CA 1
ATOM 2351 C C . PHE A 1 289 ? -8.558 19.374 4.108 1.00 42.03 289 PHE A C 1
ATOM 2353 O O . PHE A 1 289 ? -8.653 20.068 5.108 1.00 42.03 289 PHE A O 1
ATOM 2360 N N . LEU A 1 290 ? -8.504 19.861 2.866 1.00 39.31 290 LEU A N 1
ATOM 2361 C CA . LEU A 1 290 ? -8.490 21.250 2.431 1.00 39.31 290 LEU A CA 1
ATOM 2362 C C . LEU A 1 290 ? -9.143 21.244 1.050 1.00 39.31 290 LEU A C 1
ATOM 2364 O O . LEU A 1 290 ? -8.523 20.728 0.119 1.00 39.31 290 LEU A O 1
ATOM 2368 N N . GLY A 1 291 ? -10.396 21.695 0.976 1.00 47.19 291 GLY A N 1
ATOM 2369 C CA . GLY A 1 291 ? -11.182 21.765 -0.258 1.00 47.19 291 GLY A CA 1
ATOM 2370 C C . GLY A 1 291 ? -11.429 20.438 -0.987 1.00 47.19 291 GLY A C 1
ATOM 2371 O O . GLY A 1 291 ? -11.109 19.338 -0.507 1.00 47.19 291 GLY A O 1
ATOM 2372 N N . GLU A 1 292 ? -12.017 20.588 -2.171 1.00 51.47 292 GLU A N 1
ATOM 2373 C CA . GLU A 1 292 ? -12.108 19.557 -3.202 1.00 51.47 292 GLU A CA 1
ATOM 2374 C C . GLU A 1 292 ? -10.738 19.276 -3.833 1.00 51.47 292 GLU A C 1
ATOM 2376 O O . GLU A 1 292 ? -9.768 20.009 -3.626 1.00 51.47 292 GLU A O 1
ATOM 2381 N N . LYS A 1 293 ? -10.634 18.165 -4.567 1.00 59.72 293 LYS A N 1
ATOM 2382 C CA . LYS A 1 293 ? -9.407 17.754 -5.257 1.00 59.72 293 LYS A CA 1
ATOM 2383 C C . LYS A 1 293 ? -9.747 17.028 -6.541 1.00 59.72 293 LYS A C 1
ATOM 2385 O O . LYS A 1 293 ? -10.591 16.136 -6.521 1.00 59.72 293 LYS A O 1
ATOM 2390 N N . GLU A 1 294 ? -9.006 17.337 -7.600 1.00 61.75 294 GLU A N 1
ATOM 2391 C CA . GLU A 1 294 ? -9.040 16.578 -8.847 1.00 61.75 294 GLU A CA 1
ATOM 2392 C C . GLU A 1 294 ? -8.858 15.075 -8.571 1.00 61.75 294 GLU A C 1
ATOM 2394 O O . GLU A 1 294 ? -7.962 14.651 -7.826 1.00 61.75 294 GLU A O 1
ATOM 2399 N N . SER A 1 295 ? -9.739 14.256 -9.147 1.00 67.88 295 SER A N 1
ATOM 2400 C CA . SER A 1 295 ? -9.722 12.812 -8.951 1.00 67.88 295 SER A CA 1
ATOM 2401 C C . SER A 1 295 ? -8.741 12.148 -9.923 1.00 67.88 295 SER A C 1
ATOM 2403 O O . SER A 1 295 ? -8.834 12.273 -11.145 1.00 67.88 295 SER A O 1
ATOM 2405 N N . ASN A 1 296 ? -7.776 11.402 -9.374 1.00 81.00 296 ASN A N 1
ATOM 2406 C CA . ASN A 1 296 ? -6.824 10.634 -10.177 1.00 81.00 296 ASN A CA 1
ATOM 2407 C C . ASN A 1 296 ? -7.584 9.622 -11.046 1.00 81.00 296 ASN A C 1
ATOM 2409 O O . ASN A 1 296 ? -8.100 8.634 -10.525 1.00 81.00 296 ASN A O 1
ATOM 2413 N N . THR A 1 297 ? -7.603 9.819 -12.364 1.00 87.94 297 THR A N 1
ATOM 2414 C CA . THR A 1 297 ? -8.109 8.801 -13.291 1.00 87.94 297 THR A CA 1
ATOM 2415 C C . THR A 1 297 ? -7.005 7.776 -13.559 1.00 87.94 297 THR A C 1
ATOM 2417 O O . THR A 1 297 ? -5.977 8.116 -14.141 1.00 87.94 297 THR A O 1
ATOM 2420 N N . PHE A 1 298 ? -7.215 6.517 -13.173 1.00 90.19 298 PHE A N 1
ATOM 2421 C CA . PHE A 1 298 ? -6.309 5.407 -13.481 1.00 90.19 298 PHE A CA 1
ATOM 2422 C C . PHE A 1 298 ? -6.812 4.640 -14.716 1.00 90.19 298 PHE A C 1
ATOM 2424 O O . PHE A 1 298 ? -7.820 3.940 -14.599 1.00 90.19 298 PHE A O 1
ATOM 2431 N N . PRO A 1 299 ? -6.144 4.729 -15.883 1.00 91.88 299 PRO A N 1
ATOM 2432 C CA . PRO A 1 299 ? -6.425 3.857 -17.019 1.00 91.88 299 PRO A CA 1
ATOM 2433 C C . PRO A 1 299 ? -5.836 2.461 -16.773 1.00 91.88 299 PRO A C 1
ATOM 2435 O O . PRO A 1 299 ? -4.628 2.308 -16.594 1.00 91.88 299 PRO A O 1
ATOM 2438 N N . ILE A 1 300 ? -6.684 1.438 -16.786 1.00 93.25 300 ILE A N 1
ATOM 2439 C CA . ILE A 1 300 ? -6.305 0.031 -16.639 1.00 93.25 300 ILE A CA 1
ATOM 2440 C C . ILE A 1 300 ? -6.598 -0.667 -17.980 1.00 93.25 300 ILE A C 1
ATOM 2442 O O . ILE A 1 300 ? -7.763 -0.951 -18.259 1.00 93.25 300 ILE A O 1
ATOM 2446 N N . PRO A 1 301 ? -5.588 -0.911 -18.837 1.00 91.75 301 PRO A N 1
ATOM 2447 C CA . PRO A 1 301 ? -5.775 -1.587 -20.120 1.00 91.75 301 PRO A CA 1
ATOM 2448 C C . PRO A 1 301 ? -5.972 -3.096 -19.947 1.00 91.75 301 PRO A C 1
ATOM 2450 O O . PRO A 1 301 ? -5.410 -3.712 -19.037 1.00 91.75 301 PRO A O 1
ATOM 2453 N N . GLU A 1 302 ? -6.709 -3.725 -20.860 1.00 88.44 302 GLU A N 1
ATOM 2454 C CA . GLU A 1 302 ? -6.798 -5.181 -20.916 1.00 88.44 302 GLU A CA 1
ATOM 2455 C C . GLU A 1 302 ? -5.474 -5.805 -21.400 1.00 88.44 302 GLU A C 1
ATOM 2457 O O . GLU A 1 302 ? -5.054 -5.645 -22.550 1.00 88.44 302 GLU A O 1
ATOM 2462 N N . ILE A 1 303 ? -4.819 -6.556 -20.510 1.00 86.12 303 ILE A N 1
ATOM 2463 C CA . ILE A 1 303 ? -3.695 -7.432 -20.857 1.00 86.12 303 ILE A CA 1
ATOM 2464 C C . ILE A 1 303 ? -4.277 -8.652 -21.574 1.00 86.12 303 ILE A C 1
ATOM 2466 O O . ILE A 1 303 ? -4.996 -9.437 -20.955 1.00 86.12 303 ILE A O 1
ATOM 2470 N N . ILE A 1 304 ? -3.990 -8.793 -22.872 1.00 80.19 304 ILE A N 1
ATOM 2471 C CA . ILE A 1 304 ? -4.530 -9.874 -23.714 1.00 80.19 304 ILE A CA 1
ATOM 2472 C C . ILE A 1 304 ? -3.876 -11.217 -23.364 1.00 80.19 304 ILE A C 1
ATOM 2474 O O . ILE A 1 304 ? -4.538 -12.091 -22.830 1.00 80.19 304 ILE A O 1
ATOM 2478 N N . PHE A 1 305 ? -2.572 -11.387 -23.581 1.00 81.25 305 PHE A N 1
ATOM 2479 C CA . PHE A 1 305 ? -1.883 -12.654 -23.294 1.00 81.25 305 PHE A CA 1
ATOM 2480 C C . PHE A 1 305 ? -1.419 -12.740 -21.831 1.00 81.25 305 PHE A C 1
ATOM 2482 O O . PHE A 1 305 ? -0.226 -12.821 -21.545 1.00 81.25 305 PHE A O 1
ATOM 2489 N N . ASP A 1 306 ? -2.370 -12.673 -20.899 1.00 77.94 306 ASP A N 1
ATOM 2490 C CA . ASP A 1 306 ? -2.099 -12.820 -19.465 1.00 77.94 306 ASP A CA 1
ATOM 2491 C C . ASP A 1 306 ? -1.883 -14.309 -19.111 1.00 77.94 306 ASP A C 1
ATOM 2493 O O . ASP A 1 306 ? -2.759 -15.130 -19.420 1.00 77.94 306 ASP A O 1
ATOM 2497 N N . PRO A 1 307 ? -0.765 -14.705 -18.463 1.00 75.31 307 PRO A N 1
ATOM 2498 C CA . PRO A 1 307 ? -0.562 -16.083 -18.019 1.00 75.31 307 PRO A CA 1
ATOM 2499 C C . PRO A 1 307 ? -1.688 -16.608 -17.115 1.00 75.31 307 PRO A C 1
ATOM 2501 O O . PRO A 1 307 ? -1.980 -17.799 -17.180 1.00 75.31 307 PRO A O 1
ATOM 2504 N N . THR A 1 308 ? -2.390 -15.769 -16.338 1.00 78.00 308 THR A N 1
ATOM 2505 C CA . THR A 1 308 ? -3.558 -16.213 -15.558 1.00 78.00 308 THR A CA 1
ATOM 2506 C C . THR A 1 308 ? -4.649 -15.153 -15.441 1.00 78.00 308 THR A C 1
ATOM 2508 O O . THR A 1 308 ? -4.429 -14.030 -14.992 1.00 78.00 308 THR A O 1
ATOM 2511 N N . LEU A 1 309 ? -5.895 -15.539 -15.728 1.00 88.12 309 LEU A N 1
ATOM 2512 C CA . LEU A 1 309 ? -7.036 -14.642 -15.544 1.00 88.12 309 LEU A CA 1
ATOM 2513 C C . LEU A 1 309 ? -7.313 -14.338 -14.058 1.00 88.12 309 LEU A C 1
ATOM 2515 O O . LEU A 1 309 ? -8.054 -13.402 -13.767 1.00 88.12 309 LEU A O 1
ATOM 2519 N N . ALA A 1 310 ? -6.667 -15.037 -13.112 1.00 86.12 310 ALA A N 1
ATOM 2520 C CA . ALA A 1 310 ? -6.759 -14.773 -11.672 1.00 86.12 310 ALA A CA 1
ATOM 2521 C C . ALA A 1 310 ? -6.259 -13.372 -11.256 1.00 86.12 310 ALA A C 1
ATOM 2523 O O . ALA A 1 310 ? -6.584 -12.907 -10.160 1.00 86.12 310 ALA A O 1
ATOM 2524 N N . LEU A 1 311 ? -5.506 -12.678 -12.119 1.00 89.12 311 LEU A N 1
ATOM 2525 C CA . LEU A 1 311 ? -5.088 -11.285 -11.922 1.00 89.12 311 LEU A CA 1
ATOM 2526 C C . LEU A 1 311 ? -5.871 -10.266 -12.769 1.00 89.12 311 LEU A C 1
ATOM 2528 O O . LEU A 1 311 ? -5.674 -9.068 -12.575 1.00 89.12 311 LEU A O 1
ATOM 2532 N N . SER A 1 312 ? -6.770 -10.698 -13.662 1.00 92.06 312 SER A N 1
ATOM 2533 C CA . SER A 1 312 ? -7.435 -9.816 -14.632 1.00 92.06 312 SER A CA 1
ATOM 2534 C C . SER A 1 312 ? -8.630 -9.059 -14.023 1.00 92.06 312 SER A C 1
ATOM 2536 O O . SER A 1 312 ? -9.704 -9.651 -13.876 1.00 92.06 312 SER A O 1
ATOM 2538 N N . PRO A 1 313 ? -8.532 -7.738 -13.747 1.00 94.25 313 PRO A N 1
ATOM 2539 C CA . PRO A 1 313 ? -9.664 -6.959 -13.232 1.00 94.25 313 PRO A CA 1
ATOM 2540 C C . PRO A 1 313 ? -10.822 -6.874 -14.232 1.00 94.25 313 PRO A C 1
ATOM 2542 O O . PRO A 1 313 ? -11.962 -6.662 -13.828 1.00 94.25 313 PRO A O 1
ATOM 2545 N N . HIS A 1 314 ? -10.546 -7.080 -15.524 1.00 94.31 314 HIS A N 1
ATOM 2546 C CA . HIS A 1 314 ? -11.551 -7.110 -16.580 1.00 94.31 314 HIS A CA 1
ATOM 2547 C C . HIS A 1 314 ? -12.496 -8.300 -16.412 1.00 94.31 314 HIS A C 1
ATOM 2549 O O . HIS A 1 314 ? -13.704 -8.104 -16.420 1.00 94.31 314 HIS A O 1
ATOM 2555 N N . VAL A 1 315 ? -11.977 -9.509 -16.166 1.00 93.44 315 VAL A N 1
ATOM 2556 C CA . VAL A 1 315 ? -12.815 -10.710 -15.990 1.00 93.44 315 VAL A CA 1
ATOM 2557 C C . VAL A 1 315 ? -13.764 -10.546 -14.801 1.00 93.44 315 VAL A C 1
ATOM 2559 O O . VAL A 1 315 ? -14.970 -10.750 -14.946 1.00 93.44 315 VAL A O 1
ATOM 2562 N N . PHE A 1 316 ? -13.262 -10.109 -13.642 1.00 95.31 316 PHE A N 1
ATOM 2563 C CA . PHE A 1 316 ? -14.095 -9.979 -12.442 1.00 95.31 316 PHE A CA 1
ATOM 2564 C C . PHE A 1 316 ? -15.048 -8.770 -12.493 1.00 95.31 316 PHE A C 1
ATOM 2566 O O . PHE A 1 316 ? -16.187 -8.900 -12.044 1.00 95.31 316 PHE A O 1
ATOM 2573 N N . LEU A 1 317 ? -14.660 -7.635 -13.096 1.00 95.62 317 LEU A N 1
ATOM 2574 C CA . LEU A 1 317 ? -15.587 -6.512 -13.297 1.00 95.62 317 LEU A CA 1
ATOM 2575 C C . LEU A 1 317 ? -16.678 -6.844 -14.319 1.00 95.62 317 LEU A C 1
ATOM 2577 O O . LEU A 1 317 ? -17.848 -6.584 -14.057 1.00 95.62 317 LEU A O 1
ATOM 2581 N N . LEU A 1 318 ? -16.326 -7.431 -15.466 1.00 94.56 318 LEU A N 1
ATOM 2582 C CA . LEU A 1 318 ? -17.303 -7.802 -16.494 1.00 94.56 318 LEU A CA 1
ATOM 2583 C C . LEU A 1 318 ? -18.280 -8.857 -15.974 1.00 94.56 318 LEU A C 1
ATOM 2585 O O . LEU A 1 318 ? -19.476 -8.717 -16.201 1.00 94.56 318 LEU A O 1
ATOM 2589 N N . THR A 1 319 ? -17.801 -9.830 -15.190 1.00 94.38 319 THR A N 1
ATOM 2590 C CA . THR A 1 319 ? -18.659 -10.758 -14.432 1.00 94.38 319 THR A CA 1
ATOM 2591 C C . THR A 1 319 ? -19.696 -10.000 -13.601 1.00 94.38 319 THR A C 1
ATOM 2593 O O . THR A 1 319 ? -20.886 -10.298 -13.679 1.00 94.38 319 THR A O 1
ATOM 2596 N N . MET A 1 320 ? -19.262 -9.000 -12.823 1.00 94.94 320 MET A N 1
ATOM 2597 C CA . MET A 1 320 ? -20.158 -8.213 -11.973 1.00 94.94 320 MET A CA 1
ATOM 2598 C C . MET A 1 320 ? -21.169 -7.397 -12.792 1.00 94.94 320 MET A C 1
ATOM 2600 O O . MET A 1 320 ? -22.363 -7.447 -12.503 1.00 94.94 320 MET A O 1
ATOM 2604 N N . LEU A 1 321 ? -20.708 -6.692 -13.831 1.00 94.06 321 LEU A N 1
ATOM 2605 C CA . LEU A 1 321 ? -21.537 -5.842 -14.693 1.00 94.06 321 LEU A CA 1
ATOM 2606 C C . LEU A 1 321 ? -22.567 -6.648 -15.498 1.00 94.06 321 LEU A C 1
ATOM 2608 O O . LEU A 1 321 ? -23.737 -6.274 -15.544 1.00 94.06 321 LEU A O 1
ATOM 2612 N N . LEU A 1 322 ? -22.164 -7.767 -16.104 1.00 92.56 322 LEU A N 1
ATOM 2613 C CA . LEU A 1 322 ? -23.061 -8.627 -16.879 1.00 92.56 322 LEU A CA 1
ATOM 2614 C C . LEU A 1 322 ? -24.077 -9.325 -15.964 1.00 92.56 322 LEU A C 1
ATOM 2616 O O . LEU A 1 322 ? -25.269 -9.339 -16.275 1.00 92.56 322 LEU A O 1
ATOM 2620 N N . ARG A 1 323 ? -23.657 -9.800 -14.779 1.00 91.75 323 ARG A N 1
ATOM 2621 C CA . ARG A 1 323 ? -24.566 -10.427 -13.804 1.00 91.75 323 ARG A CA 1
ATOM 2622 C C . ARG A 1 323 ? -25.676 -9.486 -13.328 1.00 91.75 323 ARG A C 1
ATOM 2624 O O . ARG A 1 323 ? -26.801 -9.952 -13.153 1.00 91.75 323 ARG A O 1
ATOM 2631 N N . ILE A 1 324 ? -25.403 -8.193 -13.135 1.00 91.75 324 ILE A N 1
ATOM 2632 C CA . ILE A 1 324 ? -26.436 -7.199 -12.768 1.00 91.75 324 ILE A CA 1
ATOM 2633 C C . ILE A 1 324 ? -27.108 -6.541 -13.988 1.00 91.75 324 ILE A C 1
ATOM 2635 O O . ILE A 1 324 ? -27.974 -5.687 -13.817 1.00 91.75 324 ILE A O 1
ATOM 2639 N N . ARG A 1 325 ? -26.739 -6.936 -15.219 1.00 90.44 325 ARG A N 1
ATOM 2640 C CA . ARG A 1 325 ? -27.177 -6.316 -16.485 1.00 90.44 325 ARG A CA 1
ATOM 2641 C C . ARG A 1 325 ? -26.973 -4.793 -16.470 1.00 90.44 325 ARG A C 1
ATOM 2643 O O . ARG A 1 325 ? -27.909 -4.029 -16.700 1.00 90.44 325 ARG A O 1
ATOM 2650 N N . ALA A 1 326 ? -25.750 -4.373 -16.152 1.00 89.94 326 ALA A N 1
ATOM 2651 C CA . ALA A 1 326 ? -25.362 -2.984 -15.903 1.00 89.94 326 ALA A CA 1
ATOM 2652 C C . ALA A 1 326 ? -25.348 -2.083 -17.148 1.00 89.94 326 ALA A C 1
ATOM 2654 O O . ALA A 1 326 ? -25.445 -0.865 -17.022 1.00 89.94 326 ALA A O 1
ATOM 2655 N N . PHE A 1 327 ? -25.181 -2.657 -18.341 1.00 89.50 327 PHE A N 1
ATOM 2656 C CA . PHE A 1 327 ? -25.060 -1.895 -19.584 1.00 89.50 327 PHE A CA 1
ATOM 2657 C C . PHE A 1 327 ? -26.402 -1.302 -20.031 1.00 89.50 327 PHE A C 1
ATOM 2659 O O . PHE A 1 327 ? -27.460 -1.912 -19.859 1.00 89.50 327 PHE A O 1
ATOM 2666 N N . LYS A 1 328 ? -26.350 -0.099 -20.610 1.00 83.56 328 LYS A N 1
ATOM 2667 C CA . LYS A 1 328 ? -27.522 0.625 -21.115 1.00 83.56 328 LYS A CA 1
ATOM 2668 C C . LYS A 1 328 ? -28.013 0.006 -22.428 1.00 83.56 328 LYS A C 1
ATOM 2670 O O . LYS A 1 328 ? -27.211 -0.301 -23.310 1.00 83.56 328 LYS A O 1
ATOM 2675 N N . ASN A 1 329 ? -29.328 -0.165 -22.572 1.00 72.44 329 ASN A N 1
ATOM 2676 C CA . ASN A 1 329 ? -29.926 -0.615 -23.832 1.00 72.44 329 ASN A CA 1
ATOM 2677 C C . ASN A 1 329 ? -29.693 0.465 -24.902 1.00 72.44 329 ASN A C 1
ATOM 2679 O O . ASN A 1 329 ? -30.018 1.628 -24.670 1.00 72.44 329 ASN A O 1
ATOM 2683 N N . MET A 1 330 ? -29.127 0.099 -26.056 1.00 59.84 330 MET A N 1
ATOM 2684 C CA . MET A 1 330 ? -28.718 1.079 -27.080 1.00 59.84 330 MET A CA 1
ATOM 2685 C C . MET A 1 330 ? -29.818 1.427 -28.103 1.00 59.84 330 MET A C 1
ATOM 2687 O O . MET A 1 330 ? -29.624 2.311 -28.928 1.00 59.84 330 MET A O 1
ATOM 2691 N N . SER A 1 331 ? -30.972 0.759 -28.038 1.00 57.38 331 SER A N 1
ATOM 2692 C CA . SER A 1 331 ? -32.243 1.133 -28.680 1.00 57.38 331 SER A CA 1
ATOM 2693 C C . SER A 1 331 ? -33.389 0.397 -27.962 1.00 57.38 331 SER A C 1
ATOM 2695 O O . SER A 1 331 ? -33.117 -0.504 -27.163 1.00 57.38 331 SER A O 1
ATOM 2697 N N . GLN A 1 332 ? -34.650 0.755 -28.231 1.00 57.44 332 GLN A N 1
ATOM 2698 C CA . GLN A 1 332 ? -35.824 0.021 -27.734 1.00 57.44 332 GLN A CA 1
ATOM 2699 C C . GLN A 1 332 ? -35.883 -1.403 -28.321 1.00 57.44 332 GLN A C 1
ATOM 2701 O O . GLN A 1 332 ? -36.057 -2.355 -27.566 1.00 57.44 332 GLN A O 1
ATOM 2706 N N . ASP A 1 333 ? -35.593 -1.550 -29.618 1.00 54.91 333 ASP A N 1
ATOM 2707 C CA . ASP A 1 333 ? -35.521 -2.840 -30.333 1.00 54.91 333 ASP A CA 1
ATOM 2708 C C . ASP A 1 333 ? -34.076 -3.359 -30.518 1.00 54.91 333 ASP A C 1
ATOM 2710 O O . ASP A 1 333 ? -33.812 -4.294 -31.275 1.00 54.91 333 ASP A O 1
ATOM 2714 N N . GLY A 1 334 ? -33.097 -2.714 -29.873 1.00 60.19 334 GLY A N 1
ATOM 2715 C CA . GLY A 1 334 ? -31.672 -2.979 -30.090 1.00 60.19 334 GLY A CA 1
ATOM 2716 C C . GLY A 1 334 ? -31.136 -4.199 -29.327 1.00 60.19 334 GLY A C 1
ATOM 2717 O O . GLY A 1 334 ? -31.606 -4.500 -28.227 1.00 60.19 334 GLY A O 1
ATOM 2718 N N . PRO A 1 335 ? -30.086 -4.875 -29.835 1.00 64.31 335 PRO A N 1
ATOM 2719 C CA . PRO A 1 335 ? -29.458 -5.985 -29.126 1.00 64.31 335 PRO A CA 1
ATOM 2720 C C . PRO A 1 335 ? -28.823 -5.512 -27.809 1.00 64.31 335 PRO A C 1
ATOM 2722 O O . PRO A 1 335 ? -27.877 -4.723 -27.798 1.00 64.31 335 PRO A O 1
ATOM 2725 N N . ILE A 1 336 ? -29.325 -6.032 -26.688 1.00 70.94 336 ILE A N 1
ATOM 2726 C CA . ILE A 1 336 ? -28.787 -5.757 -25.350 1.00 70.94 336 ILE A CA 1
ATOM 2727 C C . ILE A 1 336 ? -27.408 -6.419 -25.196 1.00 70.94 336 ILE A C 1
ATOM 2729 O O . ILE A 1 336 ? -27.192 -7.550 -25.646 1.00 70.94 336 ILE A O 1
ATOM 2733 N N . LEU A 1 337 ? -26.481 -5.720 -24.532 1.00 79.25 337 LEU A N 1
ATOM 2734 C CA . LEU A 1 337 ? -25.172 -6.237 -24.128 1.00 79.25 337 LEU A CA 1
ATOM 2735 C C . LEU A 1 337 ? -25.309 -7.050 -22.826 1.00 79.25 337 LEU A C 1
ATOM 2737 O O . LEU A 1 337 ? -25.087 -6.549 -21.725 1.00 79.25 337 LEU A O 1
ATOM 2741 N N . ASP A 1 338 ? -25.747 -8.297 -22.976 1.00 78.25 338 ASP A N 1
ATOM 2742 C CA . ASP A 1 338 ? -26.123 -9.230 -21.902 1.00 78.25 338 ASP A CA 1
ATOM 2743 C C . ASP A 1 338 ? -25.099 -10.357 -21.643 1.00 78.25 338 ASP A C 1
ATOM 2745 O O . ASP A 1 338 ? -25.112 -10.932 -20.555 1.00 78.25 338 ASP A O 1
ATOM 2749 N N . GLY A 1 339 ? -24.197 -10.636 -22.593 1.00 84.25 339 GLY A N 1
ATOM 2750 C CA . GLY A 1 339 ? -23.155 -11.668 -22.504 1.00 84.25 339 GLY A CA 1
ATOM 2751 C C . GLY A 1 339 ? -21.784 -11.218 -23.045 1.00 84.25 339 GLY A C 1
ATOM 2752 O O . GLY A 1 339 ? -21.703 -10.273 -23.845 1.00 84.25 339 GLY A O 1
ATOM 2753 N N . PRO A 1 340 ? -20.680 -11.864 -22.617 1.00 88.31 340 PRO A N 1
ATOM 2754 C CA . PRO A 1 340 ? -19.320 -11.476 -22.997 1.00 88.31 340 PRO A CA 1
ATOM 2755 C C . PRO A 1 340 ? -18.982 -11.773 -24.469 1.00 88.31 340 PRO A C 1
ATOM 2757 O O . PRO A 1 340 ? -18.090 -11.138 -25.031 1.00 88.31 340 PRO A O 1
ATOM 2760 N N . GLU A 1 341 ? -19.700 -12.682 -25.129 1.00 88.62 341 GLU A N 1
ATOM 2761 C CA . GLU A 1 341 ? -19.543 -12.990 -26.557 1.00 88.62 341 GLU A CA 1
ATOM 2762 C C . GLU A 1 341 ? -19.858 -11.753 -27.399 1.00 88.62 341 GLU A C 1
ATOM 2764 O O . GLU A 1 341 ? -19.073 -11.356 -28.263 1.00 88.62 341 GLU A O 1
ATOM 2769 N N . LYS A 1 342 ? -20.981 -11.088 -27.084 1.00 85.50 342 LYS A N 1
ATOM 2770 C CA . LYS A 1 342 ? -21.373 -9.822 -27.711 1.00 85.50 342 LYS A CA 1
ATOM 2771 C C . LYS A 1 342 ? -20.307 -8.757 -27.463 1.00 85.50 342 LYS A C 1
ATOM 2773 O O . LYS A 1 342 ? -19.879 -8.123 -28.422 1.00 85.50 342 LYS A O 1
ATOM 2778 N N . LEU A 1 343 ? -19.814 -8.620 -26.228 1.00 85.38 343 LEU A N 1
ATOM 2779 C CA . LEU A 1 343 ? -18.768 -7.653 -25.867 1.00 85.38 343 LEU A CA 1
ATOM 2780 C C . LEU A 1 343 ? -17.500 -7.809 -26.722 1.00 85.38 343 LEU A C 1
ATOM 2782 O O . LEU A 1 343 ? -17.065 -6.846 -27.349 1.00 85.38 343 LEU A O 1
ATOM 2786 N N . TYR A 1 344 ? -16.923 -9.013 -26.787 1.00 86.12 344 TYR A N 1
ATOM 2787 C CA . TYR A 1 344 ? -15.688 -9.267 -27.542 1.00 86.12 344 TYR A CA 1
ATOM 2788 C C . TYR A 1 344 ? -15.905 -9.375 -29.069 1.00 86.12 344 TYR A C 1
ATOM 2790 O O . TYR A 1 344 ? -14.939 -9.369 -29.845 1.00 86.12 344 TYR A O 1
ATOM 2798 N N . SER A 1 345 ? -17.163 -9.413 -29.528 1.00 84.06 345 SER A N 1
ATOM 2799 C CA . SER A 1 345 ? -17.510 -9.225 -30.943 1.00 84.06 345 SER A CA 1
ATOM 2800 C C . SER A 1 345 ? -17.405 -7.762 -31.398 1.00 84.06 345 SER A C 1
ATOM 2802 O O . SER A 1 345 ? -17.111 -7.528 -32.572 1.00 84.06 345 SER A O 1
ATOM 2804 N N . LEU A 1 346 ? -17.570 -6.789 -30.487 1.00 83.56 346 LEU A N 1
ATOM 2805 C CA . LEU A 1 346 ? -17.661 -5.363 -30.819 1.00 83.56 346 LEU A CA 1
ATOM 2806 C C . LEU A 1 346 ? -16.430 -4.821 -31.564 1.00 83.56 346 LEU A C 1
ATOM 2808 O O . LEU A 1 346 ? -15.298 -5.309 -31.461 1.00 83.56 346 LEU A O 1
ATOM 2812 N N . ARG A 1 347 ? -16.662 -3.742 -32.310 1.00 80.50 347 ARG A N 1
ATOM 2813 C CA . ARG A 1 347 ? -15.638 -2.896 -32.926 1.00 80.50 347 ARG A CA 1
ATOM 2814 C C . ARG A 1 347 ? -15.896 -1.446 -32.536 1.00 80.50 347 ARG A C 1
ATOM 2816 O O . ARG A 1 347 ? -17.021 -1.072 -32.222 1.00 80.50 347 ARG A O 1
ATOM 2823 N N . VAL A 1 348 ? -14.845 -0.636 -32.565 1.00 77.56 348 VAL A N 1
ATOM 2824 C CA . VAL A 1 348 ? -14.992 0.823 -32.580 1.00 77.56 348 VAL A CA 1
ATOM 2825 C C . VAL A 1 348 ? -15.425 1.204 -33.997 1.00 77.56 348 VAL A C 1
ATOM 2827 O O . VAL A 1 348 ? -14.827 0.705 -34.947 1.00 77.56 348 VAL A O 1
ATOM 2830 N N . LEU A 1 349 ? -16.454 2.043 -34.144 1.00 75.69 349 LEU A N 1
ATOM 2831 C CA . LEU A 1 349 ? -16.966 2.461 -35.457 1.00 75.69 349 LEU A CA 1
ATOM 2832 C C . LEU A 1 349 ? -15.902 3.229 -36.256 1.00 75.69 349 LEU A C 1
ATOM 2834 O O . LEU A 1 349 ? -14.992 3.831 -35.678 1.00 75.69 349 LEU A O 1
ATOM 2838 N N . ASP A 1 350 ? -15.979 3.194 -37.585 1.00 70.19 350 ASP A N 1
ATOM 2839 C CA . ASP A 1 350 ? -15.020 3.902 -38.438 1.00 70.19 350 ASP A CA 1
ATOM 2840 C C . ASP A 1 350 ? -15.175 5.426 -38.350 1.00 70.19 350 ASP A C 1
ATOM 2842 O O . ASP A 1 350 ? -16.244 5.957 -38.063 1.00 70.19 350 ASP A O 1
ATOM 2846 N N . GLY A 1 351 ? -14.039 6.122 -38.444 1.00 68.44 351 GLY A N 1
ATOM 2847 C CA . GLY A 1 351 ? -13.890 7.510 -37.993 1.00 68.44 351 GLY A CA 1
ATOM 2848 C C . GLY A 1 351 ? -13.643 7.671 -36.482 1.00 68.44 351 GLY A C 1
ATOM 2849 O O . GLY A 1 351 ? -13.009 8.647 -36.084 1.00 68.44 351 GLY A O 1
ATOM 2850 N N . LEU A 1 352 ? -14.048 6.717 -35.629 1.00 75.69 352 LEU A N 1
ATOM 2851 C CA . LEU A 1 352 ? -13.817 6.793 -34.180 1.00 75.69 352 LEU A CA 1
ATOM 2852 C C . LEU A 1 352 ? -12.511 6.103 -33.746 1.00 75.69 352 LEU A C 1
ATOM 2854 O O . LEU A 1 352 ? -12.181 4.985 -34.155 1.00 75.69 352 LEU A O 1
ATOM 2858 N N . GLY A 1 353 ? -11.779 6.766 -32.844 1.00 77.56 353 GLY A N 1
ATOM 2859 C CA . GLY A 1 353 ? -10.611 6.201 -32.152 1.00 77.56 353 GLY A CA 1
ATOM 2860 C C . GLY A 1 353 ? -10.960 5.412 -30.882 1.00 77.56 353 GLY A C 1
ATOM 2861 O O . GLY A 1 353 ? -10.188 4.554 -30.459 1.00 77.56 353 GLY A O 1
ATOM 2862 N N . GLN A 1 354 ? -12.130 5.667 -30.290 1.00 86.19 354 GLN A N 1
ATOM 2863 C CA . GLN A 1 354 ? -12.629 4.974 -29.101 1.00 86.19 354 GLN A CA 1
ATOM 2864 C C . GLN A 1 354 ? -14.164 4.902 -29.090 1.00 86.19 354 GLN A C 1
ATOM 2866 O O . GLN A 1 354 ? -14.821 5.743 -29.697 1.00 86.19 354 GLN A O 1
ATOM 2871 N N . GLN A 1 355 ? -14.719 3.932 -28.365 1.00 84.56 355 GLN A N 1
ATOM 2872 C CA . GLN A 1 355 ? -16.152 3.748 -28.134 1.00 84.56 355 GLN A CA 1
ATOM 2873 C C . GLN A 1 355 ? -16.395 3.501 -26.638 1.00 84.56 355 GLN A C 1
ATOM 2875 O O . GLN A 1 355 ? -15.871 2.541 -26.073 1.00 84.56 355 GLN A O 1
ATOM 2880 N N . GLU A 1 356 ? -17.177 4.357 -25.982 1.00 86.69 356 GLU A N 1
ATOM 2881 C CA . GLU A 1 356 ? -17.528 4.188 -24.567 1.00 86.69 356 GLU A CA 1
ATOM 2882 C C . GLU A 1 356 ? -18.674 3.174 -24.401 1.00 86.69 356 GLU A C 1
ATOM 2884 O O . GLU A 1 356 ? -19.625 3.169 -25.185 1.00 86.69 356 GLU A O 1
ATOM 2889 N N . LEU A 1 357 ? -18.593 2.326 -23.373 1.00 88.12 357 LEU A N 1
ATOM 2890 C CA . LEU A 1 357 ? -19.616 1.341 -23.022 1.00 88.12 357 LEU A CA 1
ATOM 2891 C C . LEU A 1 357 ? -20.452 1.881 -21.855 1.00 88.12 357 LEU A C 1
ATOM 2893 O O . LEU A 1 357 ? -20.090 1.713 -20.690 1.00 88.12 357 LEU A O 1
ATOM 2897 N N . LYS A 1 358 ? -21.557 2.563 -22.173 1.00 87.25 358 LYS A N 1
ATOM 2898 C CA . LYS A 1 358 ? -22.409 3.216 -21.170 1.00 87.25 358 LYS A CA 1
ATOM 2899 C C . LYS A 1 358 ? -23.090 2.203 -20.246 1.00 87.25 358 LYS A C 1
ATOM 2901 O O . LYS A 1 358 ? -23.729 1.248 -20.695 1.00 87.25 358 LYS A O 1
ATOM 2906 N N . LEU A 1 359 ? -22.992 2.466 -18.947 1.00 90.31 359 LEU A N 1
ATOM 2907 C CA . LEU A 1 359 ? -23.832 1.846 -17.927 1.00 90.31 359 LEU A CA 1
ATOM 2908 C C . LEU A 1 359 ? -25.204 2.540 -17.893 1.00 90.31 359 LEU A C 1
ATOM 2910 O O . LEU A 1 359 ? -25.355 3.647 -18.416 1.00 90.31 359 LEU A O 1
ATOM 2914 N N . LYS A 1 360 ? -26.209 1.878 -17.320 1.00 89.50 360 LYS A N 1
ATOM 2915 C CA . LYS A 1 360 ? -27.527 2.476 -17.073 1.00 89.50 360 LYS A CA 1
ATOM 2916 C C . LYS A 1 360 ? -27.438 3.563 -16.006 1.00 89.50 360 LYS A C 1
ATOM 2918 O O . LYS A 1 360 ? -26.622 3.469 -15.093 1.00 89.50 360 LYS A O 1
ATOM 2923 N N . ASP A 1 361 ? -28.306 4.562 -16.118 1.00 89.75 361 ASP A N 1
ATOM 2924 C CA . ASP A 1 361 ? -28.270 5.760 -15.276 1.00 89.75 361 ASP A CA 1
ATOM 2925 C C . ASP A 1 361 ? -28.781 5.497 -13.845 1.00 89.75 361 ASP A C 1
ATOM 2927 O O . ASP A 1 361 ? -28.374 6.186 -12.915 1.00 89.75 361 ASP A O 1
ATOM 2931 N N . ASP A 1 362 ? -29.614 4.464 -13.659 1.00 92.31 362 ASP A N 1
ATOM 2932 C CA . ASP A 1 362 ? -30.185 4.041 -12.371 1.00 92.31 362 ASP A CA 1
ATOM 2933 C C . ASP A 1 362 ? -29.132 3.509 -11.383 1.00 92.31 362 ASP A C 1
ATOM 2935 O O . ASP A 1 362 ? -29.203 3.801 -10.192 1.00 92.31 362 ASP A O 1
ATOM 2939 N N . ILE A 1 363 ? -28.124 2.782 -11.874 1.00 91.94 363 ILE A N 1
ATOM 2940 C CA . ILE A 1 363 ? -27.050 2.206 -11.050 1.00 91.94 363 ILE A CA 1
ATOM 2941 C C . ILE A 1 363 ? -25.815 3.107 -10.896 1.00 91.94 363 ILE A C 1
ATOM 2943 O O . ILE A 1 363 ? -24.902 2.744 -10.156 1.00 91.94 363 ILE A O 1
ATOM 2947 N N . LEU A 1 364 ? -25.721 4.255 -11.582 1.00 91.19 364 LEU A N 1
ATOM 2948 C CA . LEU A 1 364 ? -24.505 5.094 -11.550 1.00 91.19 364 LEU A CA 1
ATOM 2949 C C . LEU A 1 364 ? -24.131 5.537 -10.131 1.00 91.19 364 LEU A C 1
ATOM 2951 O O . LEU A 1 364 ? -22.948 5.565 -9.777 1.00 91.19 364 LEU A O 1
ATOM 2955 N N . ASP A 1 365 ? -25.145 5.835 -9.324 1.00 92.56 365 ASP A N 1
ATOM 2956 C CA . ASP A 1 365 ? -25.021 6.288 -7.942 1.00 92.56 365 ASP A CA 1
ATOM 2957 C C . ASP A 1 365 ? -24.836 5.154 -6.925 1.00 92.56 365 ASP A C 1
ATOM 2959 O O . ASP A 1 365 ? -24.597 5.441 -5.754 1.00 92.56 365 ASP A O 1
ATOM 2963 N N . ASP A 1 366 ? -24.892 3.889 -7.343 1.00 94.50 366 ASP A N 1
ATOM 2964 C CA . ASP A 1 366 ? -24.820 2.707 -6.478 1.00 94.50 366 ASP A CA 1
ATOM 2965 C C . ASP A 1 366 ? -23.385 2.219 -6.211 1.00 94.50 366 ASP A C 1
ATOM 2967 O O . ASP A 1 366 ? -22.435 2.584 -6.905 1.00 94.50 366 ASP A O 1
ATOM 2971 N N . TYR A 1 367 ? -23.184 1.413 -5.158 1.00 95.06 367 TYR A N 1
ATOM 2972 C CA . TYR A 1 367 ? -21.850 0.929 -4.771 1.00 95.06 367 TYR A CA 1
ATOM 2973 C C . TYR A 1 367 ? -21.367 -0.251 -5.623 1.00 95.06 367 TYR A C 1
ATOM 2975 O O . TYR A 1 367 ? -21.998 -1.307 -5.663 1.00 95.06 367 TYR A O 1
ATOM 2983 N N . VAL A 1 368 ? -20.150 -0.132 -6.164 1.00 94.75 368 VAL A N 1
ATOM 2984 C CA . VAL A 1 368 ? -19.450 -1.243 -6.839 1.00 94.75 368 VAL A CA 1
ATOM 2985 C C . VAL A 1 368 ? -19.153 -2.376 -5.853 1.00 94.75 368 VAL A C 1
ATOM 2987 O O . VAL A 1 368 ? -19.335 -3.550 -6.170 1.00 94.75 368 VAL A O 1
ATOM 2990 N N . PHE A 1 369 ? -18.722 -2.023 -4.636 1.00 95.69 369 PHE A N 1
ATOM 2991 C CA . PHE A 1 369 ? -18.478 -2.975 -3.553 1.00 95.69 369 PHE A CA 1
ATOM 2992 C C . PHE A 1 369 ? -19.654 -2.977 -2.573 1.00 95.69 369 PHE A C 1
ATOM 2994 O O . PHE A 1 369 ? -19.711 -2.183 -1.630 1.00 95.69 369 PHE A O 1
ATOM 3001 N N . CYS A 1 370 ? -20.587 -3.892 -2.804 1.00 94.38 370 CYS A N 1
ATOM 3002 C CA . CYS A 1 370 ? -21.912 -3.963 -2.199 1.00 94.38 370 CYS A CA 1
ATOM 3003 C C . CYS A 1 370 ? -22.117 -5.228 -1.340 1.00 94.38 370 CYS A C 1
ATOM 3005 O O . CYS A 1 370 ? -21.288 -6.147 -1.297 1.00 94.38 370 CYS A O 1
ATOM 3007 N N . GLN A 1 371 ? -23.240 -5.285 -0.627 1.00 93.81 371 GLN A N 1
ATOM 3008 C CA . GLN A 1 371 ? -23.688 -6.469 0.108 1.00 93.81 371 GLN A CA 1
ATOM 3009 C C . GLN A 1 371 ? -24.627 -7.326 -0.755 1.00 93.81 371 GLN A C 1
ATOM 3011 O O . GLN A 1 371 ? -25.285 -6.824 -1.659 1.00 93.81 371 GLN A O 1
ATOM 3016 N N . ALA A 1 372 ? -24.707 -8.625 -0.466 1.00 91.00 372 ALA A N 1
ATOM 3017 C CA . ALA A 1 372 ? -25.743 -9.504 -0.997 1.00 91.00 372 ALA A CA 1
ATOM 3018 C C . ALA A 1 372 ? -26.586 -10.012 0.178 1.00 91.00 372 ALA A C 1
ATOM 3020 O O . ALA A 1 372 ? -26.058 -10.584 1.137 1.00 91.00 372 ALA A O 1
ATOM 3021 N N . LEU A 1 373 ? -27.887 -9.746 0.126 1.00 89.06 373 LEU A N 1
ATOM 3022 C CA . LEU A 1 373 ? -28.850 -10.078 1.168 1.00 89.06 373 LEU A CA 1
ATOM 3023 C C . LEU A 1 373 ? -29.497 -11.427 0.855 1.00 89.06 373 LEU A C 1
ATOM 3025 O O . LEU A 1 373 ? -29.763 -11.740 -0.303 1.00 89.06 373 LEU A O 1
ATOM 3029 N N . ARG A 1 374 ? -29.730 -12.232 1.894 1.00 86.00 374 ARG A N 1
ATOM 3030 C CA . ARG A 1 374 ? -30.432 -13.513 1.781 1.00 86.00 374 ARG A CA 1
ATOM 3031 C C . ARG A 1 374 ? -31.933 -13.250 1.721 1.00 86.00 374 ARG A C 1
ATOM 3033 O O . ARG A 1 374 ? -32.478 -12.659 2.652 1.00 86.00 374 ARG A O 1
ATOM 3040 N N . GLU A 1 375 ? -32.576 -13.728 0.670 1.00 86.00 375 GLU A N 1
ATOM 3041 C CA . GLU A 1 375 ? -34.025 -13.666 0.453 1.00 86.00 375 GLU A CA 1
ATOM 3042 C C . GLU A 1 375 ? -34.568 -15.112 0.328 1.00 86.00 375 GLU A C 1
ATOM 3044 O O . GLU A 1 375 ? -33.764 -16.052 0.330 1.00 86.00 375 GLU A O 1
ATOM 3049 N N . PRO A 1 376 ? -35.896 -15.352 0.317 1.00 81.06 376 PRO A N 1
ATOM 3050 C CA . PRO A 1 376 ? -36.443 -16.716 0.325 1.00 81.06 376 PRO A CA 1
ATOM 3051 C C . PRO A 1 376 ? -35.965 -17.570 -0.855 1.00 81.06 376 PRO A C 1
ATOM 3053 O O . PRO A 1 376 ? -35.599 -18.728 -0.661 1.00 81.06 376 PRO A O 1
ATOM 3056 N N . ASP A 1 377 ? -35.892 -16.962 -2.040 1.00 76.19 377 ASP A N 1
ATOM 3057 C CA . ASP A 1 377 ? -35.598 -17.634 -3.310 1.00 76.19 377 ASP A CA 1
ATOM 3058 C C . ASP A 1 377 ? -34.108 -17.572 -3.712 1.00 76.19 377 ASP A C 1
ATOM 3060 O O . ASP A 1 377 ? -33.740 -17.994 -4.807 1.00 76.19 377 ASP A O 1
ATOM 3064 N N . GLY A 1 378 ? -33.229 -17.042 -2.846 1.00 81.38 378 GLY A N 1
ATOM 3065 C CA . GLY A 1 378 ? -31.785 -16.965 -3.101 1.00 81.38 378 GLY A CA 1
ATOM 3066 C C . GLY A 1 378 ? -31.100 -15.751 -2.467 1.00 81.38 378 GLY A C 1
ATOM 3067 O O . GLY A 1 378 ? -31.257 -15.471 -1.277 1.00 81.38 378 GLY A O 1
ATOM 3068 N N . PHE A 1 379 ? -30.304 -15.027 -3.258 1.00 85.62 379 PHE A N 1
ATOM 3069 C CA . PHE A 1 379 ? -29.600 -13.817 -2.824 1.00 85.62 379 PHE A CA 1
ATOM 3070 C C . PHE A 1 379 ? -29.881 -12.633 -3.750 1.00 85.62 379 PHE A C 1
ATOM 3072 O O . PHE A 1 379 ? -29.625 -12.710 -4.951 1.00 85.62 379 PHE A O 1
ATOM 3079 N N . ARG A 1 380 ? -30.302 -11.498 -3.180 1.00 89.25 380 ARG A N 1
ATOM 3080 C CA . ARG A 1 380 ? -30.368 -10.220 -3.897 1.00 89.25 380 ARG A CA 1
ATOM 3081 C C . ARG A 1 380 ? -29.098 -9.418 -3.663 1.00 89.25 380 ARG A C 1
ATOM 3083 O O . ARG A 1 380 ? -28.683 -9.197 -2.525 1.00 89.25 380 ARG A O 1
ATOM 3090 N N . ILE A 1 381 ? -28.498 -8.938 -4.745 1.00 92.19 381 ILE A N 1
ATOM 3091 C CA . ILE A 1 381 ? -27.388 -7.987 -4.689 1.00 92.19 381 ILE A CA 1
ATOM 3092 C C . ILE A 1 381 ? -27.972 -6.618 -4.304 1.00 92.19 381 ILE A C 1
ATOM 3094 O O . ILE A 1 381 ? -28.797 -6.059 -5.023 1.00 92.19 381 ILE A O 1
ATOM 3098 N N . ALA A 1 382 ? -27.578 -6.106 -3.141 1.00 92.75 382 ALA A N 1
ATOM 3099 C CA . ALA A 1 382 ? -28.036 -4.842 -2.574 1.00 92.75 382 ALA A CA 1
ATOM 3100 C C . ALA A 1 382 ? -26.992 -3.758 -2.867 1.00 92.75 382 ALA A C 1
ATOM 3102 O O . ALA A 1 382 ? -26.140 -3.441 -2.030 1.00 92.75 382 ALA A O 1
ATOM 3103 N N . LEU A 1 383 ? -27.025 -3.265 -4.109 1.00 93.25 383 LEU A N 1
ATOM 3104 C CA . LEU A 1 383 ? -26.121 -2.244 -4.650 1.00 93.25 383 LEU A CA 1
ATOM 3105 C C . LEU A 1 383 ? -26.161 -0.932 -3.831 1.00 93.25 383 LEU A C 1
ATOM 3107 O O . LEU A 1 383 ? -25.132 -0.270 -3.668 1.00 93.25 383 LEU A O 1
ATOM 3111 N N . ASP A 1 384 ? -27.300 -0.667 -3.185 1.00 92.06 384 ASP A N 1
ATOM 3112 C CA . ASP A 1 384 ? -27.537 0.412 -2.225 1.00 92.06 384 ASP A CA 1
ATOM 3113 C C . ASP A 1 384 ? -26.647 0.319 -0.965 1.00 92.06 384 ASP A C 1
ATOM 3115 O O . ASP A 1 384 ? -26.363 1.323 -0.304 1.00 92.06 384 ASP A O 1
ATOM 3119 N N . GLN A 1 385 ? -26.153 -0.878 -0.619 1.00 93.12 385 GLN A N 1
ATOM 3120 C CA . GLN A 1 385 ? -25.506 -1.151 0.671 1.00 93.12 385 GLN A CA 1
ATOM 3121 C C . GLN A 1 385 ? -24.018 -1.457 0.534 1.00 93.12 385 GLN A C 1
ATOM 3123 O O . GLN A 1 385 ? -23.608 -2.590 0.277 1.00 93.12 385 GLN A O 1
ATOM 3128 N N . LYS A 1 386 ? -23.182 -0.461 0.840 1.00 93.31 386 LYS A N 1
ATOM 3129 C CA . LYS A 1 386 ? -21.717 -0.585 0.880 1.00 93.31 386 LYS A CA 1
ATOM 3130 C C . LYS A 1 386 ? -21.222 -1.792 1.687 1.00 93.31 386 LYS A C 1
ATOM 3132 O O . LYS A 1 386 ? -21.629 -2.023 2.830 1.00 93.31 386 LYS A O 1
ATOM 3137 N N . LEU A 1 387 ? -20.251 -2.505 1.124 1.00 93.00 387 LEU A N 1
ATOM 3138 C CA . LEU A 1 387 ? -19.523 -3.596 1.761 1.00 93.00 387 LEU A CA 1
ATOM 3139 C C . LEU A 1 387 ? -18.652 -3.087 2.923 1.00 93.00 387 LEU A C 1
ATOM 3141 O O . LEU A 1 387 ? -17.886 -2.131 2.794 1.00 93.00 387 LEU A O 1
ATOM 3145 N N . THR A 1 388 ? -18.728 -3.735 4.089 1.00 90.44 388 THR A N 1
ATOM 3146 C CA . THR A 1 388 ? -18.054 -3.204 5.287 1.00 90.44 388 THR A CA 1
ATOM 3147 C C . THR A 1 388 ? -16.544 -3.493 5.330 1.00 90.44 388 THR A C 1
ATOM 3149 O O . THR A 1 388 ? -16.079 -4.619 5.160 1.00 90.44 388 THR A O 1
ATOM 3152 N N . ASP A 1 389 ? -15.761 -2.485 5.718 1.00 88.88 389 ASP A N 1
ATOM 3153 C CA . ASP A 1 389 ? -14.325 -2.580 6.051 1.00 88.88 389 ASP A CA 1
ATOM 3154 C C . ASP A 1 389 ? -14.042 -3.582 7.208 1.00 88.88 389 ASP A C 1
ATOM 3156 O O . ASP A 1 389 ? -12.953 -4.151 7.340 1.00 88.88 389 ASP A O 1
ATOM 3160 N N . GLY A 1 390 ? -15.053 -3.887 8.030 1.00 87.56 390 GLY A N 1
ATOM 3161 C CA . GLY A 1 390 ? -15.032 -5.015 8.968 1.00 87.56 390 GLY A CA 1
ATOM 3162 C C . GLY A 1 390 ? -15.009 -6.381 8.267 1.00 87.56 390 GLY A C 1
ATOM 3163 O O . GLY A 1 390 ? -14.144 -7.207 8.573 1.00 87.56 390 GLY A O 1
ATOM 3164 N N . TRP A 1 391 ? -15.919 -6.597 7.312 1.00 91.56 391 TRP A N 1
ATOM 3165 C CA . TRP A 1 391 ? -16.012 -7.813 6.498 1.00 91.56 391 TRP A CA 1
ATOM 3166 C C . TRP A 1 391 ? -14.746 -8.024 5.660 1.00 91.56 391 TRP A C 1
ATOM 3168 O O . TRP A 1 391 ? -14.120 -9.081 5.758 1.00 91.56 391 TRP A O 1
ATOM 3178 N N . LEU A 1 392 ? -14.300 -6.993 4.932 1.00 93.38 392 LEU A N 1
ATOM 3179 C CA . LEU A 1 392 ? -13.124 -7.053 4.056 1.00 93.38 392 LEU A CA 1
ATOM 3180 C C . LEU A 1 392 ? -11.865 -7.489 4.820 1.00 93.38 392 LEU A C 1
ATOM 3182 O O . LEU A 1 392 ? -11.189 -8.445 4.437 1.00 93.38 392 LEU A O 1
ATOM 3186 N N . ARG A 1 393 ? -11.562 -6.833 5.949 1.00 91.81 393 ARG A N 1
ATOM 3187 C CA . ARG A 1 393 ? -10.388 -7.183 6.768 1.00 91.81 393 ARG A CA 1
ATOM 3188 C C . ARG A 1 393 ? -10.496 -8.562 7.409 1.00 91.81 393 ARG A C 1
ATOM 3190 O O . ARG A 1 393 ? -9.465 -9.193 7.633 1.00 91.81 393 ARG A O 1
ATOM 3197 N N . TYR A 1 394 ? -11.704 -9.031 7.723 1.00 90.94 394 TYR A N 1
ATOM 3198 C CA . TYR A 1 394 ? -11.911 -10.389 8.221 1.00 90.94 394 TYR A CA 1
ATOM 3199 C C . TYR A 1 394 ? -11.645 -11.431 7.127 1.00 90.94 394 TYR A C 1
ATOM 3201 O O . TYR A 1 394 ? -10.913 -12.390 7.377 1.00 90.94 394 TYR A O 1
ATOM 3209 N N . ARG A 1 395 ? -12.173 -11.216 5.915 1.00 92.19 395 ARG A N 1
ATOM 3210 C CA . ARG A 1 395 ? -11.989 -12.105 4.760 1.00 92.19 395 ARG A CA 1
ATOM 3211 C C . ARG A 1 395 ? -10.537 -12.156 4.300 1.00 92.19 395 ARG A C 1
ATOM 3213 O O . ARG A 1 395 ? -9.979 -13.246 4.264 1.00 92.19 395 ARG A O 1
ATOM 3220 N N . MET A 1 396 ? -9.879 -11.012 4.095 1.00 94.19 396 MET A N 1
ATOM 3221 C CA . MET A 1 396 ? -8.451 -10.992 3.744 1.00 94.19 396 MET A CA 1
ATOM 3222 C C . MET A 1 396 ? -7.572 -11.661 4.810 1.00 94.19 396 MET A C 1
ATOM 3224 O O . MET A 1 396 ? -6.686 -12.442 4.469 1.00 94.19 396 MET A O 1
ATOM 3228 N N . LYS A 1 397 ? -7.847 -11.429 6.105 1.00 92.50 397 LYS A N 1
ATOM 3229 C CA . LYS A 1 397 ? -7.150 -12.136 7.192 1.00 92.50 397 LYS A CA 1
ATOM 3230 C C . LYS A 1 397 ? -7.373 -13.650 7.122 1.00 92.50 397 LYS A C 1
ATOM 3232 O O . LYS A 1 397 ? -6.449 -14.396 7.428 1.00 92.50 397 LYS A O 1
ATOM 3237 N N . ARG A 1 398 ? -8.594 -14.106 6.820 1.00 90.00 398 ARG A N 1
ATOM 3238 C CA . ARG A 1 398 ? -8.913 -15.538 6.733 1.00 90.00 398 ARG A CA 1
ATOM 3239 C C . ARG A 1 398 ? -8.231 -16.195 5.541 1.00 90.00 398 ARG A C 1
ATOM 3241 O O . ARG A 1 398 ? -7.582 -17.210 5.754 1.00 90.00 398 ARG A O 1
ATOM 3248 N N . ALA A 1 399 ? -8.327 -15.596 4.355 1.00 90.75 399 ALA A N 1
ATOM 3249 C CA . ALA A 1 399 ? -7.626 -16.055 3.160 1.00 90.75 399 ALA A CA 1
ATOM 3250 C C . ALA A 1 399 ? -6.124 -16.203 3.435 1.00 90.75 399 ALA A C 1
ATOM 3252 O O . ALA A 1 399 ? -5.595 -17.297 3.321 1.00 90.75 399 ALA A O 1
ATOM 3253 N N . GLY A 1 400 ? -5.468 -15.159 3.957 1.00 91.06 400 GLY A N 1
ATOM 3254 C CA . GLY A 1 400 ? -4.020 -15.185 4.198 1.00 91.06 400 GLY A CA 1
ATOM 3255 C C . GLY A 1 400 ? -3.559 -16.162 5.286 1.00 91.06 400 GLY A C 1
ATOM 3256 O O . GLY A 1 400 ? -2.386 -16.509 5.321 1.00 91.06 400 GLY A O 1
ATOM 3257 N N . LEU A 1 401 ? -4.455 -16.622 6.167 1.00 89.12 401 LEU A N 1
ATOM 3258 C CA . LEU A 1 401 ? -4.157 -17.722 7.091 1.00 89.12 401 LEU A CA 1
ATOM 3259 C C . LEU A 1 401 ? -4.225 -19.093 6.403 1.00 89.12 401 LEU A C 1
ATOM 3261 O O . LEU A 1 401 ? -3.450 -19.968 6.767 1.00 89.12 401 LEU A O 1
ATOM 3265 N N . ILE A 1 402 ? -5.110 -19.256 5.415 1.00 86.50 402 ILE A N 1
ATOM 3266 C CA . ILE A 1 402 ? -5.249 -20.473 4.597 1.00 86.50 402 ILE A CA 1
ATOM 3267 C C . ILE A 1 402 ? -4.115 -20.549 3.561 1.00 86.50 402 ILE A C 1
ATOM 3269 O O . ILE A 1 402 ? -3.517 -21.602 3.396 1.00 86.50 402 ILE A O 1
ATOM 3273 N N . THR A 1 403 ? -3.707 -19.416 2.974 1.00 88.62 403 THR A N 1
ATOM 3274 C CA . THR A 1 403 ? -2.458 -19.267 2.190 1.00 88.62 403 THR A CA 1
ATOM 3275 C C . THR A 1 403 ? -1.194 -19.485 3.047 1.00 88.62 403 THR A C 1
ATOM 3277 O O . THR A 1 403 ? -0.080 -19.379 2.557 1.00 88.62 403 THR A O 1
ATOM 3280 N N . GLY A 1 404 ? -1.314 -19.724 4.355 1.00 86.25 404 GLY A N 1
ATOM 3281 C CA . GLY A 1 404 ? -0.185 -19.990 5.247 1.00 86.25 404 GLY A CA 1
ATOM 3282 C C . GLY A 1 404 ? 0.618 -18.762 5.701 1.00 86.25 404 GLY A C 1
ATOM 3283 O O . GLY A 1 404 ? 1.275 -18.866 6.736 1.00 86.25 404 GLY A O 1
ATOM 3284 N N . PHE A 1 405 ? 0.524 -17.598 5.035 1.00 89.69 405 PHE A N 1
ATOM 3285 C CA . PHE A 1 405 ? 1.322 -16.385 5.308 1.00 89.69 405 PHE A CA 1
ATOM 3286 C C . PHE A 1 405 ? 1.546 -16.103 6.805 1.00 89.69 405 PHE A C 1
ATOM 3288 O O . PHE A 1 405 ? 0.593 -15.898 7.570 1.00 89.69 405 PHE A O 1
ATOM 3295 N N . ALA A 1 406 ? 2.809 -16.005 7.240 1.00 86.12 406 ALA A N 1
ATOM 3296 C CA . ALA A 1 406 ? 3.138 -15.746 8.645 1.00 86.12 406 ALA A CA 1
ATOM 3297 C C . ALA A 1 406 ? 2.489 -14.457 9.179 1.00 86.12 406 ALA A C 1
ATOM 3299 O O . ALA A 1 406 ? 1.967 -14.444 10.301 1.00 86.12 406 ALA A O 1
ATOM 3300 N N . GLU A 1 407 ? 2.488 -13.398 8.365 1.00 88.25 407 GLU A N 1
ATOM 3301 C CA . GLU A 1 407 ? 1.918 -12.093 8.697 1.00 88.25 407 GLU A CA 1
ATOM 3302 C C . GLU A 1 407 ? 0.451 -11.916 8.288 1.00 88.25 407 GLU A C 1
ATOM 3304 O O . GLU A 1 407 ? -0.075 -12.545 7.375 1.00 88.25 407 GLU A O 1
ATOM 3309 N N . VAL A 1 408 ? -0.237 -11.012 8.990 1.00 89.25 408 VAL A N 1
ATOM 3310 C CA . VAL A 1 408 ? -1.688 -10.827 8.828 1.00 89.25 408 VAL A CA 1
ATOM 3311 C C . VAL A 1 408 ? -2.003 -10.020 7.566 1.00 89.25 408 VAL A C 1
ATOM 3313 O O . VAL A 1 408 ? -1.986 -8.787 7.621 1.00 89.25 408 VAL A O 1
ATOM 3316 N N . ALA A 1 409 ? -2.372 -10.717 6.486 1.00 92.44 409 ALA A N 1
ATOM 3317 C CA . ALA A 1 409 ? -2.853 -10.139 5.228 1.00 92.44 409 ALA A CA 1
ATOM 3318 C C . ALA A 1 409 ? -3.982 -9.113 5.441 1.00 92.44 409 ALA A C 1
ATOM 3320 O O . ALA A 1 409 ? -4.929 -9.333 6.207 1.00 92.44 409 ALA A O 1
ATOM 3321 N N . ARG A 1 410 ? -3.846 -7.953 4.787 1.00 92.12 410 ARG A N 1
ATOM 3322 C CA . ARG A 1 410 ? -4.670 -6.744 4.970 1.00 92.12 410 ARG A CA 1
ATOM 3323 C C . ARG A 1 410 ? -4.743 -5.941 3.667 1.00 92.12 410 ARG A C 1
ATOM 3325 O O . ARG A 1 410 ? -3.761 -5.938 2.930 1.00 92.12 410 ARG A O 1
ATOM 3332 N N . PRO A 1 411 ? -5.784 -5.110 3.472 1.00 92.81 411 PRO A N 1
ATOM 3333 C CA . PRO A 1 411 ? -5.857 -4.180 2.340 1.00 92.81 411 PRO A CA 1
ATOM 3334 C C . PRO A 1 411 ? -4.646 -3.236 2.206 1.00 92.81 411 PRO A C 1
ATOM 3336 O O . PRO A 1 411 ? -4.265 -2.855 1.108 1.00 92.81 411 PRO A O 1
ATOM 3339 N N . TYR A 1 412 ? -3.998 -2.873 3.320 1.00 90.81 412 TYR A N 1
ATOM 3340 C CA . TYR A 1 412 ? -2.789 -2.041 3.289 1.00 90.81 412 TYR A CA 1
ATOM 3341 C C . TYR A 1 412 ? -1.533 -2.768 2.785 1.00 90.81 412 TYR A C 1
ATOM 3343 O O . TYR A 1 412 ? -0.626 -2.092 2.316 1.00 90.81 412 TYR A O 1
ATOM 3351 N N . CYS A 1 413 ? -1.469 -4.103 2.842 1.00 92.19 413 CYS A N 1
ATOM 3352 C CA . CYS A 1 413 ? -0.318 -4.865 2.341 1.00 92.19 413 CYS A CA 1
ATOM 3353 C C . CYS A 1 413 ? -0.218 -4.785 0.808 1.00 92.19 413 CYS A C 1
ATOM 3355 O O . CYS A 1 413 ? 0.884 -4.621 0.289 1.00 92.19 413 CYS A O 1
ATOM 3357 N N . LEU A 1 414 ? -1.371 -4.779 0.123 1.00 93.44 414 LEU A N 1
ATOM 3358 C CA . LEU A 1 414 ? -1.507 -4.490 -1.312 1.00 93.44 414 LEU A CA 1
ATOM 3359 C C . LEU A 1 414 ? -0.974 -3.092 -1.643 1.00 93.44 414 LEU A C 1
ATOM 3361 O O . LEU A 1 414 ? -0.078 -2.939 -2.465 1.00 93.44 414 LEU A O 1
ATOM 3365 N N . ARG A 1 415 ? -1.447 -2.067 -0.920 1.00 90.44 415 ARG A N 1
ATOM 3366 C CA . ARG A 1 415 ? -0.993 -0.683 -1.115 1.00 90.44 415 ARG A CA 1
ATOM 3367 C C . ARG A 1 415 ? 0.502 -0.487 -0.794 1.00 90.44 415 ARG A C 1
ATOM 3369 O O . ARG A 1 415 ? 1.124 0.403 -1.368 1.00 90.44 415 ARG A O 1
ATOM 3376 N N . TYR A 1 416 ? 1.097 -1.287 0.097 1.00 89.94 416 TYR A N 1
ATOM 3377 C CA . TYR A 1 416 ? 2.554 -1.298 0.301 1.00 89.94 416 TYR A CA 1
ATOM 3378 C C . TYR A 1 416 ? 3.302 -1.932 -0.882 1.00 89.94 416 TYR A C 1
ATOM 3380 O O . TYR A 1 416 ? 4.370 -1.436 -1.230 1.00 89.94 416 TYR A O 1
ATOM 3388 N N . GLY A 1 417 ? 2.743 -2.973 -1.512 1.00 89.38 417 GLY A N 1
ATOM 3389 C CA . GLY A 1 417 ? 3.271 -3.558 -2.750 1.00 89.38 417 GLY A CA 1
ATOM 3390 C C . GLY A 1 417 ? 3.213 -2.573 -3.914 1.00 89.38 417 GLY A C 1
ATOM 3391 O O . GLY A 1 417 ? 4.250 -2.251 -4.484 1.00 89.38 417 GLY A O 1
ATOM 3392 N N . ALA A 1 418 ? 2.030 -2.012 -4.182 1.00 90.25 418 ALA A N 1
ATOM 3393 C CA . ALA A 1 418 ? 1.797 -1.012 -5.225 1.00 90.25 418 ALA A CA 1
ATOM 3394 C C . ALA A 1 418 ? 2.766 0.179 -5.122 1.00 90.25 418 ALA A C 1
ATOM 3396 O O . ALA A 1 418 ? 3.458 0.513 -6.077 1.00 90.25 418 ALA A O 1
ATOM 3397 N N . ALA A 1 419 ? 2.888 0.775 -3.930 1.00 89.38 419 ALA A N 1
ATOM 3398 C CA . ALA A 1 419 ? 3.767 1.924 -3.716 1.00 89.38 419 ALA A CA 1
ATOM 3399 C C . ALA A 1 419 ? 5.253 1.615 -3.981 1.00 89.38 419 ALA A C 1
ATOM 3401 O O . ALA A 1 419 ? 5.976 2.497 -4.431 1.00 89.38 419 ALA A O 1
ATOM 3402 N N . LYS A 1 420 ? 5.711 0.383 -3.719 1.00 87.31 420 LYS A N 1
ATOM 3403 C CA . LYS A 1 420 ? 7.080 -0.047 -4.047 1.00 87.31 420 LYS A CA 1
ATOM 3404 C C . LYS A 1 420 ? 7.245 -0.375 -5.527 1.00 87.31 420 LYS A C 1
ATOM 3406 O O . LYS A 1 420 ? 8.217 0.062 -6.120 1.00 87.31 420 LYS A O 1
ATOM 3411 N N . ALA A 1 421 ? 6.274 -1.045 -6.146 1.00 88.50 421 ALA A N 1
ATOM 3412 C CA . ALA A 1 421 ? 6.274 -1.273 -7.590 1.00 88.50 421 ALA A CA 1
ATOM 3413 C C . ALA A 1 421 ? 6.335 0.050 -8.381 1.00 88.50 421 ALA A C 1
ATOM 3415 O O . ALA A 1 421 ? 7.051 0.132 -9.372 1.00 88.50 421 ALA A O 1
ATOM 3416 N N . PHE A 1 422 ? 5.660 1.102 -7.903 1.00 89.50 422 PHE A N 1
ATOM 3417 C CA . PHE A 1 422 ? 5.787 2.457 -8.449 1.00 89.50 422 PHE A CA 1
ATOM 3418 C C . PHE A 1 422 ? 7.161 3.090 -8.172 1.00 89.50 422 PHE A C 1
ATOM 3420 O O . PHE A 1 422 ? 7.678 3.795 -9.023 1.00 89.50 422 PHE A O 1
ATOM 3427 N N . ASN A 1 423 ? 7.762 2.863 -7.001 1.00 87.31 423 ASN A N 1
ATOM 3428 C CA . ASN A 1 423 ? 9.096 3.375 -6.660 1.00 87.31 423 ASN A CA 1
ATOM 3429 C C . ASN A 1 423 ? 10.228 2.731 -7.477 1.00 87.31 423 ASN A C 1
ATOM 3431 O O . ASN A 1 423 ? 11.231 3.377 -7.760 1.00 87.31 423 ASN A O 1
ATOM 3435 N N . ASP A 1 424 ? 10.075 1.453 -7.813 1.00 84.44 424 ASP A N 1
ATOM 3436 C CA . ASP A 1 424 ? 11.119 0.644 -8.441 1.00 84.44 424 ASP A CA 1
ATOM 3437 C C . ASP A 1 424 ? 10.994 0.618 -9.983 1.00 84.44 424 ASP A C 1
ATOM 3439 O O . ASP A 1 424 ? 11.806 -0.022 -10.657 1.00 84.44 424 ASP A O 1
ATOM 3443 N N . SER A 1 425 ? 9.987 1.309 -10.537 1.00 85.75 425 SER A N 1
ATOM 3444 C CA . SER A 1 425 ? 9.742 1.457 -11.977 1.00 85.75 425 SER A CA 1
ATOM 3445 C C . SER A 1 425 ? 10.498 2.660 -12.563 1.00 85.75 425 SER A C 1
ATOM 3447 O O . SER A 1 425 ? 10.442 3.742 -11.977 1.00 85.75 425 SER A O 1
ATOM 3449 N N . PRO A 1 426 ? 11.159 2.534 -13.732 1.00 85.19 426 PRO A N 1
ATOM 3450 C CA . PRO A 1 426 ? 11.800 3.670 -14.399 1.00 85.19 426 PRO A CA 1
ATOM 3451 C C . PRO A 1 426 ? 10.790 4.692 -14.951 1.00 85.19 426 PRO A C 1
ATOM 3453 O O . PRO A 1 426 ? 11.142 5.856 -15.123 1.00 85.19 426 PRO A O 1
ATOM 3456 N N . ASP A 1 427 ? 9.546 4.275 -15.204 1.00 90.00 427 ASP A N 1
ATOM 3457 C CA . ASP A 1 427 ? 8.513 5.096 -15.851 1.00 90.00 427 ASP A CA 1
ATOM 3458 C C . ASP A 1 427 ? 7.765 6.022 -14.872 1.00 90.00 427 ASP A C 1
ATOM 3460 O O . ASP A 1 427 ? 6.882 6.782 -15.276 1.00 90.00 427 ASP A O 1
ATOM 3464 N N . VAL A 1 428 ? 8.077 5.957 -13.571 1.00 88.12 428 VAL A N 1
ATOM 3465 C CA . VAL A 1 428 ? 7.351 6.677 -12.515 1.00 88.12 428 VAL A CA 1
ATOM 3466 C C . VAL A 1 428 ? 8.303 7.552 -11.703 1.00 88.12 428 VAL A C 1
ATOM 3468 O O . VAL A 1 428 ? 9.078 7.072 -10.880 1.00 88.12 428 VAL A O 1
ATOM 3471 N N . SER A 1 429 ? 8.214 8.871 -11.894 1.00 89.19 429 SER A N 1
ATOM 3472 C CA . SER A 1 429 ? 8.977 9.829 -11.088 1.00 89.19 429 SER A CA 1
ATOM 3473 C C . SER A 1 429 ? 8.441 9.931 -9.652 1.00 89.19 429 SER A C 1
ATOM 3475 O O . SER A 1 429 ? 7.306 9.542 -9.360 1.00 89.19 429 SER A O 1
ATOM 3477 N N . ASN A 1 430 ? 9.226 10.522 -8.745 1.00 86.88 430 ASN A N 1
ATOM 3478 C CA . ASN A 1 430 ? 8.784 10.797 -7.373 1.00 86.88 430 ASN A CA 1
ATOM 3479 C C . ASN A 1 430 ? 7.513 11.662 -7.345 1.00 86.88 430 ASN A C 1
ATOM 3481 O O . ASN A 1 430 ? 6.641 11.472 -6.501 1.00 86.88 430 ASN A O 1
ATOM 3485 N N . GLU A 1 431 ? 7.393 12.612 -8.265 1.00 85.69 431 GLU A N 1
ATOM 3486 C CA . GLU A 1 431 ? 6.259 13.525 -8.399 1.00 85.69 431 GLU A CA 1
ATOM 3487 C C . GLU A 1 431 ? 5.020 12.754 -8.863 1.00 85.69 431 GLU A C 1
ATOM 3489 O O . GLU A 1 431 ? 3.978 12.830 -8.211 1.00 85.69 431 GLU A O 1
ATOM 3494 N N . LEU A 1 432 ? 5.149 11.926 -9.908 1.00 87.00 432 LEU A N 1
ATOM 3495 C CA . LEU A 1 432 ? 4.058 11.079 -10.396 1.00 87.00 432 LEU A CA 1
ATOM 3496 C C . LEU A 1 432 ? 3.617 10.054 -9.338 1.00 87.00 432 LEU A C 1
ATOM 3498 O O . LEU A 1 432 ? 2.421 9.880 -9.112 1.00 87.00 432 LEU A O 1
ATOM 3502 N N . GLN A 1 433 ? 4.558 9.447 -8.608 1.00 87.38 433 GLN A N 1
ATOM 3503 C CA . GLN A 1 433 ? 4.259 8.571 -7.472 1.00 87.38 433 GLN A CA 1
ATOM 3504 C C . GLN A 1 433 ? 3.468 9.313 -6.378 1.00 87.38 433 GLN A C 1
ATOM 3506 O O . GLN A 1 433 ? 2.487 8.777 -5.853 1.00 87.38 433 GLN A O 1
ATOM 3511 N N . ASN A 1 434 ? 3.860 10.549 -6.041 1.00 86.75 434 ASN A N 1
ATOM 3512 C CA . ASN A 1 434 ? 3.152 11.382 -5.066 1.00 86.75 434 ASN A CA 1
ATOM 3513 C C . ASN A 1 434 ? 1.738 11.755 -5.549 1.00 86.75 434 ASN A C 1
ATOM 3515 O O . ASN A 1 434 ? 0.809 11.694 -4.742 1.00 86.75 434 ASN A O 1
ATOM 3519 N N . VAL A 1 435 ? 1.547 12.047 -6.843 1.00 84.56 435 VAL A N 1
ATOM 3520 C CA . VAL A 1 435 ? 0.220 12.243 -7.457 1.00 84.56 435 VAL A CA 1
ATOM 3521 C C . VAL A 1 435 ? -0.613 10.965 -7.334 1.00 84.56 435 VAL A C 1
ATOM 3523 O O . VAL A 1 435 ? -1.628 10.974 -6.638 1.00 84.56 435 VAL A O 1
ATOM 3526 N N . MET A 1 436 ? -0.158 9.839 -7.901 1.00 83.19 436 MET A N 1
ATOM 3527 C CA . MET A 1 436 ? -0.869 8.548 -7.897 1.00 83.19 436 MET A CA 1
ATOM 3528 C C . MET A 1 436 ? -1.268 8.105 -6.481 1.00 83.19 436 MET A C 1
ATOM 3530 O O . MET A 1 436 ? -2.415 7.737 -6.226 1.00 83.19 436 MET A O 1
ATOM 3534 N N . LEU A 1 437 ? -0.338 8.178 -5.524 1.00 83.62 437 LEU A N 1
ATOM 3535 C CA . LEU A 1 437 ? -0.580 7.791 -4.133 1.00 83.62 437 LEU A CA 1
ATOM 3536 C C . LEU A 1 437 ? -1.298 8.874 -3.306 1.00 83.62 437 LEU A C 1
ATOM 3538 O O . LEU A 1 437 ? -1.710 8.576 -2.172 1.00 83.62 437 LEU A O 1
ATOM 3542 N N . GLN A 1 438 ? -1.467 10.083 -3.850 1.00 78.94 438 GLN A N 1
ATOM 3543 C CA . GLN A 1 438 ? -1.999 11.289 -3.210 1.00 78.94 438 GLN A CA 1
ATOM 3544 C C . GLN A 1 438 ? -1.286 11.622 -1.893 1.00 78.94 438 GLN A C 1
ATOM 3546 O O . GLN A 1 438 ? -1.875 11.583 -0.797 1.00 78.94 438 GLN A O 1
ATOM 3551 N N . HIS A 1 439 ? 0.015 11.876 -2.002 1.00 82.19 439 HIS A N 1
ATOM 3552 C CA . HIS A 1 439 ? 0.911 12.330 -0.941 1.00 82.19 439 HIS A CA 1
ATOM 3553 C C . HIS A 1 439 ? 1.387 13.747 -1.274 1.00 82.19 439 HIS A C 1
ATOM 3555 O O . HIS A 1 439 ? 1.737 14.028 -2.410 1.00 82.19 439 HIS A O 1
ATOM 3561 N N . ALA A 1 440 ? 1.438 14.637 -0.281 1.00 76.06 440 ALA A N 1
ATOM 3562 C CA . ALA A 1 440 ? 1.923 16.008 -0.482 1.00 76.06 440 ALA A CA 1
ATOM 3563 C C . ALA A 1 440 ? 3.463 16.114 -0.532 1.00 76.06 440 ALA A C 1
ATOM 3565 O O . ALA A 1 440 ? 3.999 17.184 -0.795 1.00 76.06 440 ALA A O 1
ATOM 3566 N N . SER A 1 441 ? 4.189 15.036 -0.214 1.00 82.31 441 SER A N 1
ATOM 3567 C CA . SER A 1 441 ? 5.653 14.975 -0.298 1.00 82.31 441 SER A CA 1
ATOM 3568 C C . SER A 1 441 ? 6.175 13.544 -0.168 1.00 82.31 441 SER A C 1
ATOM 3570 O O . SER A 1 441 ? 5.618 12.733 0.584 1.00 82.31 441 SER A O 1
ATOM 3572 N N . ILE A 1 442 ? 7.324 13.280 -0.802 1.00 84.44 442 ILE A N 1
ATOM 3573 C CA . ILE A 1 442 ? 8.034 11.990 -0.776 1.00 84.44 442 ILE A CA 1
ATOM 3574 C C . ILE A 1 442 ? 8.424 11.535 0.645 1.00 84.44 442 ILE A C 1
ATOM 3576 O O . ILE A 1 442 ? 8.514 10.340 0.919 1.00 84.44 442 ILE A O 1
ATOM 3580 N N . ASN A 1 443 ? 8.533 12.456 1.609 1.00 84.88 443 ASN A N 1
ATOM 3581 C CA . ASN A 1 443 ? 8.704 12.126 3.031 1.00 84.88 443 ASN A CA 1
ATOM 3582 C C . ASN A 1 443 ? 7.556 11.248 3.572 1.00 84.88 443 ASN A C 1
ATOM 3584 O O . ASN A 1 443 ? 7.759 10.434 4.477 1.00 84.88 443 ASN A O 1
ATOM 3588 N N . THR A 1 444 ? 6.358 11.360 2.988 1.00 82.12 444 THR A N 1
ATOM 3589 C CA . THR A 1 444 ? 5.220 10.473 3.268 1.00 82.12 444 THR A CA 1
ATOM 3590 C C . THR A 1 444 ? 5.492 9.054 2.770 1.00 82.12 444 THR A C 1
ATOM 3592 O O . THR A 1 444 ? 5.245 8.098 3.511 1.00 82.12 444 THR A O 1
ATOM 3595 N N . PHE A 1 445 ? 6.043 8.902 1.561 1.00 83.56 445 PHE A N 1
ATOM 3596 C CA . PHE A 1 445 ? 6.469 7.610 1.023 1.00 83.56 445 PHE A CA 1
ATOM 3597 C C . PHE A 1 445 ? 7.556 6.974 1.903 1.00 83.56 445 PHE A C 1
ATOM 3599 O O . PHE A 1 445 ? 7.355 5.874 2.424 1.00 83.56 445 PHE A O 1
ATOM 3606 N N . VAL A 1 446 ? 8.653 7.693 2.167 1.00 82.50 446 VAL A N 1
ATOM 3607 C CA . VAL A 1 446 ? 9.790 7.193 2.963 1.00 82.50 446 VAL A CA 1
ATOM 3608 C C . VAL A 1 446 ? 9.333 6.723 4.350 1.00 82.50 446 VAL A C 1
ATOM 3610 O O . VAL A 1 446 ? 9.549 5.572 4.727 1.00 82.50 446 VAL A O 1
ATOM 3613 N N . ARG A 1 447 ? 8.599 7.563 5.094 1.00 82.06 447 ARG A N 1
ATOM 3614 C CA . ARG A 1 447 ? 8.156 7.255 6.468 1.00 82.06 447 ARG A CA 1
ATOM 3615 C C . ARG A 1 447 ? 7.118 6.126 6.543 1.00 82.06 447 ARG A C 1
ATOM 3617 O O . ARG A 1 447 ? 7.040 5.411 7.551 1.00 82.06 447 ARG A O 1
ATOM 3624 N N . HIS A 1 448 ? 6.277 5.961 5.518 1.00 79.31 448 HIS A N 1
ATOM 3625 C CA . HIS A 1 448 ? 5.135 5.044 5.590 1.00 79.31 448 HIS A CA 1
ATOM 3626 C C . HIS A 1 448 ? 5.250 3.768 4.745 1.00 79.31 448 HIS A C 1
ATOM 3628 O O . HIS A 1 448 ? 4.633 2.782 5.155 1.00 79.31 448 HIS A O 1
ATOM 3634 N N . TYR A 1 449 ? 6.064 3.740 3.689 1.00 82.12 449 TYR A N 1
ATOM 3635 C CA . TYR A 1 449 ? 6.088 2.682 2.669 1.00 82.12 449 TYR A CA 1
ATOM 3636 C C . TYR A 1 449 ? 7.494 2.090 2.469 1.00 82.12 449 TYR A C 1
ATOM 3638 O O . TYR A 1 449 ? 7.629 0.866 2.483 1.00 82.12 449 TYR A O 1
ATOM 3646 N N . SER A 1 450 ? 8.540 2.924 2.414 1.00 77.25 450 SER A N 1
ATOM 3647 C CA . SER A 1 450 ? 9.948 2.482 2.359 1.00 77.25 450 SER A CA 1
ATOM 3648 C C . SER A 1 450 ? 10.496 2.083 3.743 1.00 77.25 450 SER A C 1
ATOM 3650 O O . SER A 1 450 ? 11.478 2.622 4.244 1.00 77.25 450 SER A O 1
ATOM 3652 N N . VAL A 1 451 ? 9.804 1.165 4.428 1.00 67.44 451 VAL A N 1
ATOM 3653 C CA . VAL A 1 451 ? 10.182 0.711 5.779 1.00 67.44 451 VAL A CA 1
ATOM 3654 C C . VAL A 1 451 ? 10.740 -0.704 5.734 1.00 67.44 451 VAL A C 1
ATOM 3656 O O . VAL A 1 451 ? 9.998 -1.682 5.826 1.00 67.44 451 VAL A O 1
ATOM 3659 N N . GLY A 1 452 ? 12.064 -0.768 5.624 1.00 70.94 452 GLY A N 1
ATOM 3660 C CA . GLY A 1 452 ? 12.865 -1.985 5.545 1.00 70.94 452 GLY A CA 1
ATOM 3661 C C . GLY A 1 452 ? 13.982 -1.827 4.514 1.00 70.94 452 GLY A C 1
ATOM 3662 O O . GLY A 1 452 ? 13.879 -1.007 3.605 1.00 70.94 452 GLY A O 1
ATOM 3663 N N . ILE A 1 453 ? 15.048 -2.616 4.644 1.00 74.12 453 ILE A N 1
ATOM 3664 C CA . ILE A 1 453 ? 16.083 -2.717 3.610 1.00 74.12 453 ILE A CA 1
ATOM 3665 C C . ILE A 1 453 ? 15.633 -3.817 2.645 1.00 74.12 453 ILE A C 1
ATOM 3667 O O . ILE A 1 453 ? 15.628 -4.993 2.997 1.00 74.12 453 ILE A O 1
ATOM 3671 N N . HIS A 1 454 ? 15.190 -3.411 1.454 1.00 76.19 454 HIS A N 1
ATOM 3672 C CA . HIS A 1 454 ? 14.701 -4.305 0.392 1.00 76.19 454 HIS A CA 1
ATOM 3673 C C . HIS A 1 454 ? 15.697 -4.457 -0.768 1.00 76.19 454 HIS A C 1
ATOM 3675 O O . HIS A 1 454 ? 15.453 -5.219 -1.698 1.00 76.19 454 HIS A O 1
ATOM 3681 N N . VAL A 1 455 ? 16.818 -3.735 -0.706 1.00 81.06 455 VAL A N 1
ATOM 3682 C CA . VAL A 1 455 ? 17.913 -3.791 -1.679 1.00 81.06 455 VAL A CA 1
ATOM 3683 C C . VAL A 1 455 ? 19.000 -4.760 -1.225 1.00 81.06 455 VAL A C 1
ATOM 3685 O O . VAL A 1 455 ? 19.244 -4.917 -0.028 1.00 81.06 455 VAL A O 1
ATOM 3688 N N . ASP A 1 456 ? 19.682 -5.370 -2.190 1.00 87.12 456 ASP A N 1
ATOM 3689 C CA . ASP A 1 456 ? 20.852 -6.216 -1.956 1.00 87.12 456 ASP A CA 1
ATOM 3690 C C . ASP A 1 456 ? 22.063 -5.353 -1.558 1.00 87.12 456 ASP A C 1
ATOM 3692 O O . ASP A 1 456 ? 22.903 -4.976 -2.378 1.00 87.12 456 ASP A O 1
ATOM 3696 N N . ALA A 1 457 ? 22.118 -4.974 -0.280 1.00 87.56 457 ALA A N 1
ATOM 3697 C CA . ALA A 1 457 ? 23.180 -4.129 0.255 1.00 87.56 457 ALA A CA 1
ATOM 3698 C C . ALA A 1 457 ? 24.571 -4.777 0.116 1.00 87.56 457 ALA A C 1
ATOM 3700 O O . ALA A 1 457 ? 25.559 -4.066 -0.055 1.00 87.56 457 ALA A O 1
ATOM 3701 N N . GLN A 1 458 ? 24.655 -6.112 0.137 1.00 85.56 458 GLN A N 1
ATOM 3702 C CA . GLN A 1 458 ? 25.915 -6.835 -0.028 1.00 85.56 458 GLN A CA 1
ATOM 3703 C C . GLN A 1 458 ? 26.413 -6.774 -1.475 1.00 85.56 458 GLN A C 1
ATOM 3705 O O . GLN A 1 458 ? 27.602 -6.538 -1.687 1.00 85.56 458 GLN A O 1
ATOM 3710 N N . ALA A 1 459 ? 25.533 -6.938 -2.465 1.00 87.88 459 ALA A N 1
ATOM 3711 C CA . ALA A 1 459 ? 25.901 -6.759 -3.864 1.00 87.88 459 ALA A CA 1
ATOM 3712 C C . ALA A 1 459 ? 26.276 -5.306 -4.175 1.00 87.88 459 ALA A C 1
ATOM 3714 O O . ALA A 1 459 ? 27.300 -5.083 -4.813 1.00 87.88 459 ALA A O 1
ATOM 3715 N N . ILE A 1 460 ? 25.531 -4.326 -3.647 1.00 83.56 460 ILE A N 1
ATOM 3716 C CA . ILE A 1 460 ? 25.848 -2.894 -3.793 1.00 83.56 460 ILE A CA 1
ATOM 3717 C C . ILE A 1 460 ? 27.249 -2.581 -3.245 1.00 83.56 460 ILE A C 1
ATOM 3719 O O . ILE A 1 460 ? 28.061 -1.996 -3.956 1.00 83.56 460 ILE A O 1
ATOM 3723 N N . VAL A 1 461 ? 27.567 -3.012 -2.017 1.00 87.38 461 VAL A N 1
ATOM 3724 C CA . VAL A 1 461 ? 28.884 -2.776 -1.388 1.00 87.38 461 VAL A CA 1
ATOM 3725 C C . VAL A 1 461 ? 30.022 -3.518 -2.104 1.00 87.38 461 VAL A C 1
ATOM 3727 O O . VAL A 1 461 ? 31.160 -3.058 -2.075 1.00 87.38 461 VAL A O 1
ATOM 3730 N N . ARG A 1 462 ? 29.738 -4.646 -2.769 1.00 84.94 462 ARG A N 1
ATOM 3731 C CA . ARG A 1 462 ? 30.732 -5.446 -3.510 1.00 84.94 462 ARG A CA 1
ATOM 3732 C C . ARG A 1 462 ? 30.776 -5.173 -5.022 1.00 84.94 462 ARG A C 1
ATOM 3734 O O . ARG A 1 462 ? 31.516 -5.858 -5.719 1.00 84.94 462 ARG A O 1
ATOM 3741 N N . GLY A 1 463 ? 29.984 -4.233 -5.545 1.00 84.69 463 GLY A N 1
ATOM 3742 C CA . GLY A 1 463 ? 29.881 -3.971 -6.989 1.00 84.69 463 GLY A CA 1
ATOM 3743 C C . GLY A 1 463 ? 29.307 -5.134 -7.818 1.00 84.69 463 GLY A C 1
ATOM 3744 O O . GLY A 1 463 ? 29.529 -5.199 -9.022 1.00 84.69 463 GLY A O 1
ATOM 3745 N N . MET A 1 464 ? 28.591 -6.068 -7.186 1.00 89.19 464 MET A N 1
ATOM 3746 C CA . MET A 1 464 ? 28.004 -7.248 -7.836 1.00 89.19 464 MET A CA 1
ATOM 3747 C C . MET A 1 464 ? 26.595 -6.937 -8.382 1.00 89.19 464 MET A C 1
ATOM 3749 O O . MET A 1 464 ? 25.930 -6.025 -7.881 1.00 89.19 464 MET A O 1
ATOM 3753 N N . PRO A 1 465 ? 26.076 -7.704 -9.362 1.00 85.06 465 PRO A N 1
ATOM 3754 C CA . PRO A 1 465 ? 24.670 -7.614 -9.750 1.00 85.06 465 PRO A CA 1
ATOM 3755 C C . PRO A 1 465 ? 23.755 -7.978 -8.570 1.00 85.06 465 PRO A C 1
ATOM 3757 O O . PRO A 1 465 ? 23.806 -9.087 -8.043 1.00 85.06 465 PRO A O 1
ATOM 3760 N N . ALA A 1 466 ? 22.909 -7.031 -8.160 1.00 84.62 466 ALA A N 1
ATOM 3761 C CA . ALA A 1 466 ? 21.967 -7.201 -7.057 1.00 84.62 466 ALA A CA 1
ATOM 3762 C C . ALA A 1 466 ? 20.919 -8.283 -7.356 1.00 84.62 466 ALA A C 1
ATOM 3764 O O . ALA A 1 466 ? 20.234 -8.218 -8.381 1.00 84.62 466 ALA A O 1
ATOM 3765 N N . GLN A 1 467 ? 20.723 -9.222 -6.426 1.00 86.75 467 GLN A N 1
ATOM 3766 C CA . GLN A 1 467 ? 19.772 -10.331 -6.559 1.00 86.75 467 GLN A CA 1
ATOM 3767 C C . GLN A 1 467 ? 18.324 -9.866 -6.307 1.00 86.75 467 GLN A C 1
ATOM 3769 O O . GLN A 1 467 ? 17.674 -10.263 -5.340 1.00 86.75 467 GLN A O 1
ATOM 3774 N N . LYS A 1 468 ? 17.816 -8.973 -7.170 1.00 81.75 468 LYS A N 1
ATOM 3775 C CA . LYS A 1 468 ? 16.534 -8.260 -7.003 1.00 81.75 468 LYS A CA 1
ATOM 3776 C C . LYS A 1 468 ? 15.350 -9.185 -6.721 1.00 81.75 468 LYS A C 1
ATOM 3778 O O . LYS A 1 468 ? 14.575 -8.908 -5.810 1.00 81.75 468 LYS A O 1
ATOM 3783 N N . GLU A 1 469 ? 15.210 -10.269 -7.479 1.00 81.69 469 GLU A N 1
ATOM 3784 C CA . GLU A 1 469 ? 14.101 -11.219 -7.330 1.00 81.69 469 GLU A CA 1
ATOM 3785 C C . GLU A 1 469 ? 14.182 -11.972 -6.001 1.00 81.69 469 GLU A C 1
ATOM 3787 O O . GLU A 1 469 ? 13.189 -12.034 -5.273 1.00 81.69 469 GLU A O 1
ATOM 3792 N N . LEU A 1 470 ? 15.379 -12.435 -5.617 1.00 84.19 470 LEU A N 1
ATOM 3793 C CA . LEU A 1 470 ? 15.596 -13.066 -4.317 1.00 84.19 470 LEU A CA 1
ATOM 3794 C C . LEU A 1 470 ? 15.324 -12.085 -3.173 1.00 84.19 470 LEU A C 1
ATOM 3796 O O . LEU A 1 470 ? 14.644 -12.456 -2.227 1.00 84.19 470 LEU A O 1
ATOM 3800 N N . MET A 1 471 ? 15.771 -10.829 -3.256 1.00 85.19 471 MET A N 1
ATOM 3801 C CA . MET A 1 471 ? 15.503 -9.813 -2.226 1.00 85.19 471 MET A CA 1
ATOM 3802 C C . MET A 1 471 ? 14.022 -9.410 -2.150 1.00 85.19 471 MET A C 1
ATOM 3804 O O . MET A 1 471 ? 13.493 -9.171 -1.056 1.00 85.19 471 MET A O 1
ATOM 3808 N N . ARG A 1 472 ? 13.317 -9.379 -3.288 1.00 82.25 472 ARG A N 1
ATOM 3809 C CA . ARG A 1 472 ? 11.863 -9.175 -3.356 1.00 82.25 472 ARG A CA 1
ATOM 3810 C C . ARG A 1 472 ? 11.137 -10.339 -2.690 1.00 82.25 472 ARG A C 1
ATOM 3812 O O . ARG A 1 472 ? 10.384 -10.100 -1.748 1.00 82.25 472 ARG A O 1
ATOM 3819 N N . PHE A 1 473 ? 11.434 -11.583 -3.072 1.00 83.81 473 PHE A N 1
ATOM 3820 C CA . PHE A 1 473 ? 10.873 -12.779 -2.439 1.00 83.81 473 PHE A CA 1
ATOM 3821 C C . PHE A 1 473 ? 11.220 -12.843 -0.946 1.00 83.81 473 PHE A C 1
ATOM 3823 O O . PHE A 1 473 ? 10.322 -12.887 -0.109 1.00 83.81 473 PHE A O 1
ATOM 3830 N N . ALA A 1 474 ? 12.492 -12.711 -0.571 1.00 84.19 474 ALA A N 1
ATOM 3831 C CA . ALA A 1 474 ? 12.978 -12.721 0.809 1.00 84.19 474 ALA A CA 1
ATOM 3832 C C . ALA A 1 474 ? 12.470 -11.549 1.670 1.00 84.19 474 ALA A C 1
ATOM 3834 O O . ALA A 1 474 ? 12.672 -11.562 2.886 1.00 84.19 474 ALA A O 1
ATOM 3835 N N . SER A 1 475 ? 11.737 -10.585 1.098 1.00 80.81 475 SER A N 1
ATOM 3836 C CA . SER A 1 475 ? 11.018 -9.533 1.831 1.00 80.81 475 SER A CA 1
ATOM 3837 C C . SER A 1 475 ? 9.501 -9.452 1.554 1.00 80.81 475 SER A C 1
ATOM 3839 O O . SER A 1 475 ? 8.827 -8.571 2.096 1.00 80.81 475 SER A O 1
ATOM 3841 N N . SER A 1 476 ? 8.969 -10.399 0.776 1.00 86.19 476 SER A N 1
ATOM 3842 C CA . SER A 1 476 ? 7.549 -10.595 0.442 1.00 86.19 476 SER A CA 1
ATOM 3843 C C . SER A 1 476 ? 6.725 -11.179 1.602 1.00 86.19 476 SER A C 1
ATOM 3845 O O . SER A 1 476 ? 7.231 -11.384 2.719 1.00 86.19 476 SER A O 1
ATOM 3847 N N . MET A 1 477 ? 5.455 -11.499 1.329 1.00 88.31 477 MET A N 1
ATOM 3848 C CA . MET A 1 477 ? 4.665 -12.404 2.171 1.00 88.31 477 MET A CA 1
ATOM 3849 C C . MET A 1 477 ? 4.846 -13.889 1.795 1.00 88.31 477 MET A C 1
ATOM 3851 O O . MET A 1 477 ? 4.834 -14.729 2.702 1.00 88.31 477 MET A O 1
ATOM 3855 N N . SER A 1 478 ? 5.106 -14.221 0.526 1.00 84.06 478 SER A N 1
ATOM 3856 C CA . SER A 1 478 ? 5.211 -15.598 0.008 1.00 84.06 478 SER A CA 1
ATOM 3857 C C . SER A 1 478 ? 6.357 -16.414 0.598 1.00 84.06 478 SER A C 1
ATOM 3859 O O . SER A 1 478 ? 6.186 -17.606 0.833 1.00 84.06 478 SER A O 1
ATOM 3861 N N . ARG A 1 479 ? 7.464 -15.775 1.004 1.00 86.25 479 ARG A N 1
ATOM 3862 C CA . ARG A 1 479 ? 8.553 -16.404 1.798 1.00 86.25 479 ARG A CA 1
ATOM 3863 C C . ARG A 1 479 ? 8.116 -17.058 3.117 1.00 86.25 479 ARG A C 1
ATOM 3865 O O . ARG A 1 479 ? 8.944 -17.583 3.851 1.00 86.25 479 ARG A O 1
ATOM 3872 N N . SER A 1 480 ? 6.851 -16.886 3.495 1.00 83.50 480 SER A N 1
ATOM 3873 C CA . SER A 1 480 ? 6.266 -17.359 4.744 1.00 83.50 480 SER A CA 1
ATOM 3874 C C . SER A 1 480 ? 4.977 -18.162 4.542 1.00 83.50 480 SER A C 1
ATOM 3876 O O . SER A 1 480 ? 4.188 -18.293 5.478 1.00 83.50 480 SER A O 1
ATOM 3878 N N . ILE A 1 481 ? 4.757 -18.658 3.321 1.00 85.00 481 ILE A N 1
ATOM 3879 C CA . ILE A 1 481 ? 3.758 -19.681 3.011 1.00 85.00 481 ILE A CA 1
ATOM 3880 C C . ILE A 1 481 ? 4.261 -21.020 3.555 1.00 85.00 481 ILE A C 1
ATOM 3882 O O . ILE A 1 481 ? 5.363 -21.453 3.234 1.00 85.00 481 ILE A O 1
ATOM 3886 N N . ASP A 1 482 ? 3.434 -21.678 4.362 1.00 80.81 482 ASP A N 1
ATOM 3887 C CA . ASP A 1 482 ? 3.580 -23.089 4.720 1.00 80.81 482 ASP A CA 1
ATOM 3888 C C . ASP A 1 482 ? 2.165 -23.672 4.896 1.00 80.81 482 ASP A C 1
ATOM 3890 O O . ASP A 1 482 ? 1.474 -23.284 5.847 1.00 80.81 482 ASP A O 1
ATOM 3894 N N . PRO A 1 483 ? 1.699 -24.563 3.997 1.00 75.69 483 PRO A N 1
ATOM 3895 C CA . PRO A 1 483 ? 0.364 -25.162 4.077 1.00 75.69 483 PRO A CA 1
ATOM 3896 C C . PRO A 1 483 ? 0.113 -25.960 5.364 1.00 75.69 483 PRO A C 1
ATOM 3898 O O . PRO A 1 483 ? -1.029 -26.077 5.804 1.00 75.69 483 PRO A O 1
ATOM 3901 N N . ARG A 1 484 ? 1.167 -26.478 6.011 1.00 75.94 484 ARG A N 1
ATOM 3902 C CA . ARG A 1 484 ? 1.064 -27.289 7.240 1.00 75.94 484 ARG A CA 1
ATOM 3903 C C . ARG A 1 484 ? 0.818 -26.437 8.495 1.00 75.94 484 ARG A C 1
ATOM 3905 O O . ARG A 1 484 ? 0.570 -26.970 9.576 1.00 75.94 484 ARG A O 1
ATOM 3912 N N . ARG A 1 485 ? 0.899 -25.106 8.383 1.00 82.75 485 ARG A N 1
ATOM 3913 C CA . ARG A 1 485 ? 0.887 -24.183 9.524 1.00 82.75 485 ARG A CA 1
ATOM 3914 C C . ARG A 1 485 ? -0.468 -24.172 10.263 1.00 82.75 485 ARG A C 1
ATOM 3916 O O . ARG A 1 485 ? -1.488 -23.808 9.672 1.00 82.75 485 ARG A O 1
ATOM 3923 N N . PRO A 1 486 ? -0.508 -24.438 11.585 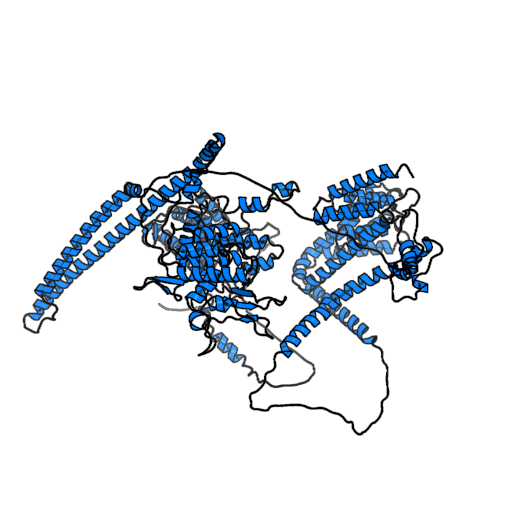1.00 81.88 486 PRO A N 1
ATOM 3924 C CA . PRO A 1 486 ? -1.751 -24.611 12.341 1.00 81.88 486 PRO A CA 1
ATOM 3925 C C . PRO A 1 486 ? -2.474 -23.279 12.610 1.00 81.88 486 PRO A C 1
ATOM 3927 O O . PRO A 1 486 ? -2.322 -22.648 13.657 1.00 81.88 486 PRO A O 1
ATOM 3930 N N . TRP A 1 487 ? -3.302 -22.839 11.660 1.00 81.38 487 TRP A N 1
ATOM 3931 C CA . TRP A 1 487 ? -4.122 -21.624 11.778 1.00 81.38 487 TRP A CA 1
ATOM 3932 C C . TRP A 1 487 ? -5.491 -21.853 12.455 1.00 81.38 487 TRP A C 1
ATOM 3934 O O . TRP A 1 487 ? -6.163 -20.886 12.839 1.00 81.38 487 TRP A O 1
ATOM 3944 N N . ARG A 1 488 ? -5.905 -23.119 12.620 1.00 79.62 488 ARG A N 1
ATOM 3945 C CA . ARG A 1 488 ? -7.129 -23.556 13.321 1.00 79.62 488 ARG A CA 1
ATOM 3946 C C . ARG A 1 488 ? -6.807 -24.414 14.556 1.00 79.62 488 ARG A C 1
ATOM 3948 O O . ARG A 1 488 ? -5.657 -24.521 14.960 1.00 79.62 488 ARG A O 1
ATOM 3955 N N . LEU A 1 489 ? -7.850 -24.952 15.191 1.00 80.31 489 LEU A N 1
ATOM 3956 C CA . LEU A 1 489 ? -7.751 -26.024 16.187 1.00 80.31 489 LEU A CA 1
ATOM 3957 C C . LEU A 1 489 ? -8.557 -27.205 15.656 1.00 80.31 489 LEU A C 1
ATOM 3959 O O . LEU A 1 489 ? -9.686 -26.989 15.200 1.00 80.31 489 LEU A O 1
ATOM 3963 N N . ASP A 1 490 ? -7.993 -28.403 15.737 1.00 73.75 490 ASP A N 1
ATOM 3964 C CA . ASP A 1 490 ? -8.585 -29.628 15.186 1.00 73.75 490 ASP A CA 1
ATOM 3965 C C . ASP A 1 490 ? -9.654 -30.196 16.124 1.00 73.75 490 ASP A C 1
ATOM 3967 O O . ASP A 1 490 ? -10.756 -30.539 15.683 1.00 73.75 490 ASP A O 1
ATOM 3971 N N . ASP A 1 491 ? -9.389 -30.145 17.435 1.00 78.88 491 ASP A N 1
ATOM 3972 C CA . ASP A 1 491 ? -10.440 -30.126 18.447 1.00 78.88 491 ASP A CA 1
ATOM 3973 C C . ASP A 1 491 ? -10.659 -28.717 19.018 1.00 78.88 491 ASP A C 1
ATOM 3975 O O . ASP A 1 491 ? -9.734 -28.012 19.423 1.00 78.88 491 ASP A O 1
ATOM 3979 N N . SER A 1 492 ? -11.930 -28.323 19.087 1.00 77.94 492 SER A N 1
ATOM 3980 C CA . SER A 1 492 ? -12.379 -27.094 19.745 1.00 77.94 492 SER A CA 1
ATOM 3981 C C . SER A 1 492 ? -13.188 -27.357 21.020 1.00 77.94 492 SER A C 1
ATOM 3983 O O . SER A 1 492 ? -13.587 -26.397 21.682 1.00 77.94 492 SER A O 1
ATOM 3985 N N . SER A 1 493 ? -13.414 -28.624 21.387 1.00 81.31 493 SER A N 1
ATOM 3986 C CA . SER A 1 493 ? -14.121 -29.008 22.610 1.00 81.31 493 SER A CA 1
ATOM 3987 C C . SER A 1 493 ? -13.338 -28.614 23.865 1.00 81.31 493 SER A C 1
ATOM 3989 O O . SER A 1 493 ? -13.943 -28.055 24.777 1.00 81.31 493 SER A O 1
ATOM 3991 N N . CYS A 1 494 ? -12.004 -28.721 23.833 1.00 82.50 494 CYS A N 1
ATOM 3992 C CA . CYS A 1 494 ? -11.079 -28.305 24.898 1.00 82.50 494 CYS A CA 1
ATOM 3993 C C . CYS A 1 494 ? -11.258 -26.852 25.401 1.00 82.50 494 CYS A C 1
ATOM 3995 O O . CYS A 1 494 ? -10.873 -26.509 26.518 1.00 82.50 494 CYS A O 1
ATOM 3997 N N . ILE A 1 495 ? -11.878 -25.970 24.605 1.00 86.38 495 ILE A N 1
ATOM 3998 C CA . ILE A 1 495 ? -12.222 -24.598 25.018 1.00 86.38 495 ILE A CA 1
ATOM 3999 C C . ILE A 1 495 ? -13.282 -24.596 26.132 1.00 86.38 495 ILE A C 1
ATOM 4001 O O . ILE A 1 495 ? -13.315 -23.670 26.943 1.00 86.38 495 ILE A O 1
ATOM 4005 N N . ASN A 1 496 ? -14.151 -25.609 26.176 1.00 87.00 496 ASN A N 1
ATOM 4006 C CA . ASN A 1 496 ? -15.192 -25.763 27.192 1.00 87.00 496 ASN A CA 1
ATOM 4007 C C . ASN A 1 496 ? -14.611 -26.122 28.567 1.00 87.00 496 ASN A C 1
ATOM 4009 O O . ASN A 1 496 ? -15.240 -25.833 29.581 1.00 87.00 496 ASN A O 1
ATOM 4013 N N . ASP A 1 497 ? -13.411 -26.705 28.608 1.00 86.69 497 ASP A N 1
ATOM 4014 C CA . ASP A 1 497 ? -12.774 -27.179 29.839 1.00 86.69 497 ASP A CA 1
ATOM 4015 C C . ASP A 1 497 ? -12.017 -26.091 30.604 1.00 86.69 497 ASP A C 1
ATOM 4017 O O . ASP A 1 497 ? -11.702 -26.254 31.783 1.00 86.69 497 ASP A O 1
ATOM 4021 N N . VAL A 1 498 ? -11.779 -24.942 29.966 1.00 88.81 498 VAL A N 1
ATOM 4022 C CA . VAL A 1 498 ? -11.109 -23.801 30.594 1.00 88.81 498 VAL A CA 1
ATOM 4023 C C . VAL A 1 498 ? -11.947 -23.288 31.785 1.00 88.81 498 VAL A C 1
ATOM 4025 O O . VAL A 1 498 ? -13.120 -22.953 31.599 1.00 88.81 498 VAL A O 1
ATOM 4028 N N . PRO A 1 499 ? -11.381 -23.123 33.000 1.00 89.88 499 PRO A N 1
ATOM 4029 C CA . PRO A 1 499 ? -12.152 -22.724 34.186 1.00 89.88 499 PRO A CA 1
ATOM 4030 C C . PRO A 1 499 ? -12.925 -21.400 34.047 1.00 89.88 499 PRO A C 1
ATOM 4032 O O . PRO A 1 499 ? -14.044 -21.272 34.546 1.00 89.88 499 PRO A O 1
ATOM 4035 N N . SER A 1 500 ? -12.380 -20.418 33.316 1.00 86.69 500 SER A N 1
ATOM 4036 C CA . SER A 1 500 ? -13.064 -19.145 33.020 1.00 86.69 500 SER A CA 1
ATOM 4037 C C . SER A 1 500 ? -14.218 -19.272 32.019 1.00 86.69 500 SER A C 1
ATOM 4039 O O . SER A 1 500 ? -15.028 -18.354 31.896 1.00 86.69 500 SER A O 1
ATOM 4041 N N . VAL A 1 501 ? -14.292 -20.390 31.295 1.00 90.50 501 VAL A N 1
ATOM 4042 C CA . VAL A 1 501 ? -15.388 -20.727 30.387 1.00 90.50 501 VAL A CA 1
ATOM 4043 C C . VAL A 1 501 ? -16.474 -21.489 31.141 1.00 90.50 501 VAL A C 1
ATOM 4045 O O . VAL A 1 501 ? -17.621 -21.052 31.078 1.00 90.50 501 VAL A O 1
ATOM 4048 N N . ARG A 1 502 ? -16.121 -22.531 31.913 1.00 91.81 502 ARG A N 1
ATOM 4049 C CA . ARG A 1 502 ? -17.066 -23.278 32.771 1.00 91.81 502 ARG A CA 1
ATOM 4050 C C . ARG A 1 502 ? -17.854 -22.334 33.688 1.00 91.81 502 ARG A C 1
ATOM 4052 O O . ARG A 1 502 ? -19.058 -22.194 33.521 1.00 91.81 502 ARG A O 1
ATOM 4059 N N . THR A 1 503 ? -17.157 -21.511 34.474 1.00 91.81 503 THR A N 1
ATOM 4060 C CA . THR A 1 503 ? -17.776 -20.508 35.373 1.00 91.81 503 THR A CA 1
ATOM 4061 C C . THR A 1 503 ? -18.666 -19.459 34.681 1.00 91.81 503 THR A C 1
ATOM 4063 O O . THR A 1 503 ? -19.489 -18.813 35.336 1.00 91.81 503 THR A O 1
ATOM 4066 N N . LEU A 1 504 ? -18.538 -19.254 33.362 1.00 90.69 504 LEU A N 1
ATOM 4067 C CA . LEU A 1 504 ? -19.457 -18.423 32.571 1.00 90.69 504 LEU A CA 1
ATOM 4068 C C . LEU A 1 504 ? -20.617 -19.225 31.954 1.00 90.69 504 LEU A C 1
ATOM 4070 O O . LEU A 1 504 ? -21.669 -18.640 31.696 1.00 90.69 504 LEU A O 1
ATOM 4074 N N . GLU A 1 505 ? -20.444 -20.527 31.727 1.00 92.31 505 GLU A N 1
ATOM 4075 C CA . GLU A 1 505 ? -21.484 -21.475 31.314 1.00 92.31 505 GLU A CA 1
ATOM 4076 C C . GLU A 1 505 ? -22.477 -21.697 32.468 1.00 92.31 505 GLU A C 1
ATOM 4078 O O . GLU A 1 505 ? -23.674 -21.467 32.284 1.00 92.31 505 GLU A O 1
ATOM 4083 N N . ASP A 1 506 ? -21.976 -21.972 33.677 1.00 92.75 506 ASP A N 1
ATOM 4084 C CA . ASP A 1 506 ? -22.764 -22.129 34.911 1.00 92.75 506 ASP A CA 1
ATOM 4085 C C . ASP A 1 506 ? -23.579 -20.854 35.195 1.00 92.75 506 ASP A C 1
ATOM 4087 O O . ASP A 1 506 ? -24.793 -20.862 35.411 1.00 92.75 506 ASP A O 1
ATOM 4091 N N . LYS A 1 507 ? -22.919 -19.693 35.094 1.00 92.25 507 LYS A N 1
ATOM 4092 C CA . LYS A 1 507 ? -23.531 -18.370 35.284 1.00 92.25 507 LYS A CA 1
ATOM 4093 C C . LYS A 1 507 ? -24.584 -18.036 34.224 1.00 92.25 507 LYS A C 1
ATOM 4095 O O . LYS A 1 507 ? -25.523 -17.291 34.517 1.00 92.25 507 LYS A O 1
ATOM 4100 N N . LYS A 1 508 ? -24.438 -18.559 33.004 1.00 94.94 508 LYS A N 1
ATOM 4101 C CA . LYS A 1 508 ? -25.450 -18.492 31.940 1.00 94.94 508 LYS A CA 1
ATOM 4102 C C . LYS A 1 508 ? -26.631 -19.406 32.272 1.00 94.94 508 LYS A C 1
ATOM 4104 O O . LYS A 1 508 ? -27.763 -18.970 32.096 1.00 94.94 508 LYS A O 1
ATOM 4109 N N . GLN A 1 509 ? -26.399 -20.625 32.763 1.00 93.69 509 GLN A N 1
ATOM 4110 C CA . GLN A 1 509 ? -27.459 -21.564 33.157 1.00 93.69 509 GLN A CA 1
ATOM 4111 C C . GLN A 1 509 ? -28.295 -21.016 34.324 1.00 93.69 509 GLN A C 1
ATOM 4113 O O . GLN A 1 509 ? -29.512 -20.900 34.187 1.00 93.69 509 GLN A O 1
ATOM 4118 N N . ALA A 1 510 ? -27.654 -20.546 35.399 1.00 93.12 510 ALA A N 1
ATOM 4119 C CA . ALA A 1 510 ? -28.336 -19.919 36.535 1.00 93.12 510 ALA A CA 1
ATOM 4120 C C . ALA A 1 510 ? -29.147 -18.673 36.123 1.00 93.12 510 ALA A C 1
ATOM 4122 O O . ALA A 1 510 ? -30.264 -18.452 36.588 1.00 93.12 510 ALA A O 1
ATOM 4123 N N . ARG A 1 511 ? -28.626 -17.855 35.195 1.00 93.25 511 ARG A N 1
ATOM 4124 C CA . ARG A 1 511 ? -29.378 -16.716 34.638 1.00 93.25 511 ARG A CA 1
ATOM 4125 C C . ARG A 1 511 ? -30.502 -17.133 33.695 1.00 93.25 511 ARG A C 1
ATOM 4127 O O . ARG A 1 511 ? -31.495 -16.415 33.631 1.00 93.25 511 ARG A O 1
ATOM 4134 N N . LYS A 1 512 ? -30.370 -18.265 32.997 1.00 94.69 512 LYS A N 1
ATOM 4135 C CA . LYS A 1 512 ? -31.444 -18.838 32.181 1.00 94.69 512 LYS A CA 1
ATOM 4136 C C . LYS A 1 512 ? -32.621 -19.234 33.072 1.00 94.69 512 LYS A C 1
ATOM 4138 O O . LYS A 1 512 ? -33.723 -18.791 32.800 1.00 94.69 512 LYS A O 1
ATOM 4143 N N . GLN A 1 513 ? -32.370 -19.960 34.165 1.00 94.81 513 GLN A N 1
ATOM 4144 C CA . GLN A 1 513 ? -33.391 -20.321 35.161 1.00 94.81 513 GLN A CA 1
ATOM 4145 C C . GLN A 1 513 ? -34.112 -19.069 35.690 1.00 94.81 513 GLN A C 1
ATOM 4147 O O . GLN A 1 513 ? -35.311 -18.923 35.490 1.00 94.81 513 GLN A O 1
ATOM 4152 N N . ILE A 1 514 ? -33.364 -18.084 36.209 1.00 93.69 514 ILE A N 1
ATOM 4153 C CA . ILE A 1 514 ? -33.932 -16.823 36.727 1.00 93.69 514 ILE A CA 1
ATOM 4154 C C . ILE A 1 514 ? -34.772 -16.069 35.678 1.00 93.69 514 ILE A C 1
ATOM 4156 O O . ILE A 1 514 ? -35.749 -15.414 36.042 1.00 93.69 514 ILE A O 1
ATOM 4160 N N . ARG A 1 515 ? -34.401 -16.119 34.390 1.00 94.88 515 ARG A N 1
ATOM 4161 C CA . ARG A 1 515 ? -35.211 -15.555 33.300 1.00 94.88 515 ARG A CA 1
ATOM 4162 C C . ARG A 1 515 ? -36.470 -16.387 33.065 1.00 94.88 515 ARG A C 1
ATOM 4164 O O . ARG A 1 515 ? -37.552 -15.817 33.046 1.00 94.88 515 ARG A O 1
ATOM 4171 N N . ASP A 1 516 ? -36.326 -17.698 32.901 1.00 93.69 516 ASP A N 1
ATOM 4172 C CA . ASP A 1 516 ? -37.409 -18.621 32.556 1.00 93.69 516 ASP A CA 1
ATOM 4173 C C . ASP A 1 516 ? -38.495 -18.634 33.666 1.00 93.69 516 ASP A C 1
ATOM 4175 O O . ASP A 1 516 ? -39.684 -18.568 33.361 1.00 93.69 516 ASP A O 1
ATOM 4179 N N . ASP A 1 517 ? -38.111 -18.570 34.948 1.00 94.31 517 ASP A N 1
ATOM 4180 C CA . ASP A 1 517 ? -39.040 -18.449 36.087 1.00 94.31 517 ASP A CA 1
ATOM 4181 C C . ASP A 1 517 ? -39.733 -17.074 36.159 1.00 94.31 517 ASP A C 1
ATOM 4183 O O . ASP A 1 517 ? -40.922 -16.965 36.475 1.00 94.31 517 ASP A O 1
ATOM 4187 N N . ARG A 1 518 ? -39.011 -15.992 35.834 1.00 93.19 518 ARG A N 1
ATOM 4188 C CA . ARG A 1 518 ? -39.593 -14.638 35.742 1.00 93.19 518 ARG A CA 1
ATOM 4189 C C . ARG A 1 518 ? -40.508 -14.473 34.539 1.00 93.19 518 ARG A C 1
ATOM 4191 O O . ARG A 1 518 ? -41.445 -13.685 34.609 1.00 93.19 518 ARG A O 1
ATOM 4198 N N . LYS A 1 519 ? -40.238 -15.204 33.458 1.00 94.00 519 LYS A N 1
ATOM 4199 C CA . LYS A 1 519 ? -41.106 -15.273 32.289 1.00 94.00 519 LYS A CA 1
ATOM 4200 C C . LYS A 1 519 ? -42.415 -15.961 32.672 1.00 94.00 519 LYS A C 1
ATOM 4202 O O . LYS A 1 519 ? -43.462 -15.335 32.555 1.00 94.00 519 LYS A O 1
ATOM 4207 N N . ARG A 1 520 ? -42.334 -17.159 33.268 1.00 93.75 520 ARG A N 1
ATOM 4208 C CA . ARG A 1 520 ? -43.504 -17.915 33.745 1.00 93.75 520 ARG A CA 1
ATOM 4209 C C . ARG A 1 520 ? -44.377 -17.085 34.694 1.00 93.75 520 ARG A C 1
ATOM 4211 O O . ARG A 1 520 ? -45.556 -16.908 34.431 1.00 93.75 520 ARG A O 1
ATOM 4218 N N . THR A 1 521 ? -43.787 -16.473 35.724 1.00 93.00 521 THR A N 1
ATOM 4219 C CA . THR A 1 521 ? -44.537 -15.634 36.687 1.00 93.00 521 THR A CA 1
ATOM 4220 C C . THR A 1 521 ? -45.105 -14.334 36.098 1.00 93.00 521 THR A C 1
ATOM 4222 O O . THR A 1 521 ? -46.031 -13.761 36.671 1.00 93.00 521 THR A O 1
ATOM 4225 N N . TYR A 1 522 ? -44.589 -13.849 34.963 1.00 91.69 522 TYR A N 1
ATOM 4226 C CA . TYR A 1 522 ? -45.203 -12.757 34.198 1.00 91.69 522 TYR A CA 1
ATOM 4227 C C . TYR A 1 522 ? -46.370 -13.258 33.330 1.00 91.69 522 TYR A C 1
ATOM 4229 O O . TYR A 1 522 ? -47.420 -12.620 33.320 1.00 91.69 522 TYR A O 1
ATOM 4237 N N . GLU A 1 523 ? -46.213 -14.399 32.657 1.00 92.06 523 GLU A N 1
ATOM 4238 C CA . GLU A 1 523 ? -47.245 -15.028 31.819 1.00 92.06 523 GLU A CA 1
ATOM 4239 C C . GLU A 1 523 ? -48.449 -15.489 32.664 1.00 92.06 523 GLU A C 1
ATOM 4241 O O . GLU A 1 523 ? -49.577 -15.093 32.381 1.00 92.06 523 GLU A O 1
ATOM 4246 N N . GLU A 1 524 ? -48.218 -16.173 33.789 1.00 92.69 524 GLU A N 1
ATOM 4247 C CA . GLU A 1 524 ? -49.246 -16.533 34.781 1.00 92.69 524 GLU A CA 1
ATOM 4248 C C . GLU A 1 524 ? -50.022 -15.298 35.279 1.00 92.69 524 GLU A C 1
ATOM 4250 O O . GLU A 1 524 ? -51.254 -15.289 35.330 1.00 92.69 524 GLU A O 1
ATOM 4255 N N . ALA A 1 525 ? -49.313 -14.217 35.627 1.00 88.44 525 ALA A N 1
ATOM 4256 C CA . ALA A 1 525 ? -49.933 -12.982 36.105 1.00 88.44 525 ALA A CA 1
ATOM 4257 C C . ALA A 1 525 ? -50.689 -12.220 35.002 1.00 88.44 525 ALA A C 1
ATOM 4259 O O . ALA A 1 525 ? -51.630 -11.481 35.312 1.00 88.44 525 ALA A O 1
ATOM 4260 N N . ARG A 1 526 ? -50.285 -12.387 33.736 1.00 89.62 526 ARG A N 1
ATOM 4261 C CA . ARG A 1 526 ? -50.974 -11.847 32.562 1.00 89.62 526 ARG A CA 1
ATOM 4262 C C . ARG A 1 526 ? -52.278 -12.604 32.318 1.00 89.62 526 ARG A C 1
ATOM 4264 O O . ARG A 1 526 ? -53.329 -11.969 32.301 1.00 89.62 526 ARG A O 1
ATOM 4271 N N . GLU A 1 527 ? -52.234 -13.932 32.244 1.00 89.00 527 GLU A N 1
ATOM 4272 C CA . GLU A 1 527 ? -53.433 -14.760 32.070 1.00 89.00 527 GLU A CA 1
ATOM 4273 C C . GLU A 1 527 ? -54.453 -14.540 33.196 1.00 89.00 527 GLU A C 1
ATOM 4275 O O . GLU A 1 527 ? -55.655 -14.485 32.947 1.00 89.00 527 GLU A O 1
ATOM 4280 N N . VAL A 1 528 ? -53.998 -14.374 34.444 1.00 88.12 528 VAL A N 1
ATOM 4281 C CA . VAL A 1 528 ? -54.877 -14.062 35.585 1.00 88.12 528 VAL A CA 1
ATOM 4282 C C . VAL A 1 528 ? -55.502 -12.663 35.476 1.00 88.12 528 VAL A C 1
ATOM 4284 O O . VAL A 1 528 ? -56.594 -12.450 36.001 1.00 88.12 528 VAL A O 1
ATOM 4287 N N . LEU A 1 529 ? -54.862 -11.703 34.799 1.00 84.75 529 LEU A N 1
ATOM 4288 C CA . LEU A 1 529 ? -55.466 -10.398 34.508 1.00 84.75 529 LEU A CA 1
ATOM 4289 C C . LEU A 1 529 ? -56.525 -10.520 33.400 1.00 84.75 529 LEU A C 1
ATOM 4291 O O . LEU A 1 529 ? -57.645 -10.035 33.572 1.00 84.75 529 LEU A O 1
ATOM 4295 N N . GLU A 1 530 ? -56.180 -11.198 32.303 1.00 83.75 530 GLU A N 1
ATOM 4296 C CA . GLU A 1 530 ? -57.045 -11.418 31.136 1.00 83.75 530 GLU A CA 1
ATOM 4297 C C . GLU A 1 530 ? -58.299 -12.215 31.527 1.00 83.75 530 GLU A C 1
ATOM 4299 O O . GLU A 1 530 ? -59.415 -11.732 31.334 1.00 83.75 530 GLU A O 1
ATOM 4304 N N . ARG A 1 531 ? -58.147 -13.351 32.226 1.00 84.50 531 ARG A N 1
ATOM 4305 C CA . ARG A 1 531 ? -59.266 -14.161 32.750 1.00 84.50 531 ARG A CA 1
ATOM 4306 C C . ARG A 1 531 ? -60.163 -13.422 33.753 1.00 84.50 531 ARG A C 1
ATOM 4308 O O . ARG A 1 531 ? -61.297 -13.842 33.961 1.00 84.50 531 ARG A O 1
ATOM 4315 N N . ARG A 1 532 ? -59.681 -12.354 34.406 1.00 80.50 532 ARG A N 1
ATOM 4316 C CA . ARG A 1 532 ? -60.430 -11.628 35.454 1.00 80.50 532 ARG A CA 1
ATOM 4317 C C . ARG A 1 532 ? -61.162 -10.381 34.957 1.00 80.50 532 ARG A C 1
ATOM 4319 O O . ARG A 1 532 ? -62.129 -9.970 35.596 1.00 80.50 532 ARG A O 1
ATOM 4326 N N . PHE A 1 533 ? -60.705 -9.765 33.867 1.00 74.81 533 PHE A N 1
ATOM 4327 C CA . PHE A 1 533 ? -61.278 -8.509 33.361 1.00 74.81 533 PHE A CA 1
ATOM 4328 C C . PHE A 1 533 ? -61.631 -8.510 31.867 1.00 74.81 533 PHE A C 1
ATOM 4330 O O . PHE A 1 533 ? -62.375 -7.621 31.455 1.00 74.81 533 PHE A O 1
ATOM 4337 N N . GLY A 1 534 ? -61.128 -9.469 31.082 1.00 67.38 534 GLY A N 1
ATOM 4338 C CA . GLY A 1 534 ? -61.261 -9.507 29.624 1.00 67.38 534 GLY A CA 1
ATOM 4339 C C . GLY A 1 534 ? -60.536 -8.365 28.897 1.00 67.38 534 GLY A C 1
ATOM 4340 O O . GLY A 1 534 ? -60.095 -7.382 29.504 1.00 67.38 534 GLY A O 1
ATOM 4341 N N . ASP A 1 535 ? -60.453 -8.473 27.570 1.00 61.31 535 ASP A N 1
ATOM 4342 C CA . ASP A 1 535 ? -59.887 -7.417 26.714 1.00 61.31 535 ASP A CA 1
ATOM 4343 C C . ASP A 1 535 ? -60.749 -6.145 26.685 1.00 61.31 535 ASP A C 1
ATOM 4345 O O . ASP A 1 535 ? -60.240 -5.039 26.491 1.00 61.31 535 ASP A O 1
ATOM 4349 N N . GLY A 1 536 ? -62.056 -6.276 26.924 1.00 60.03 536 GLY A N 1
ATOM 4350 C CA . GLY A 1 536 ? -63.004 -5.172 26.820 1.00 60.03 536 GLY A CA 1
ATOM 4351 C C . GLY A 1 536 ? -62.770 -4.031 27.829 1.00 60.03 536 GLY A C 1
ATOM 4352 O O . GLY A 1 536 ? -62.298 -4.254 28.954 1.00 60.03 536 GLY A O 1
ATOM 4353 N N . PRO A 1 537 ? -63.145 -2.785 27.476 1.00 57.06 537 PRO A N 1
ATOM 4354 C CA . PRO A 1 537 ? -63.313 -1.723 28.459 1.00 57.06 537 PRO A CA 1
ATOM 4355 C C . PRO A 1 537 ? -64.502 -2.055 29.385 1.00 57.06 537 PRO A C 1
ATOM 4357 O O . PRO A 1 537 ? -65.529 -2.546 28.913 1.00 57.06 537 PRO A O 1
ATOM 4360 N N . PRO A 1 538 ? -64.409 -1.796 30.704 1.00 59.53 538 PRO A N 1
ATOM 4361 C CA . PRO A 1 538 ? -65.500 -2.100 31.626 1.00 59.53 538 PRO A CA 1
ATOM 4362 C C . PRO A 1 538 ? -66.745 -1.255 31.317 1.00 59.53 538 PRO A C 1
ATOM 4364 O O . PRO A 1 538 ? -66.643 -0.042 31.139 1.00 59.53 538 PRO A O 1
ATOM 4367 N N . GLN A 1 539 ? -67.918 -1.889 31.292 1.00 59.88 539 GLN A N 1
ATOM 4368 C CA . GLN A 1 539 ? -69.194 -1.222 31.014 1.00 59.88 539 GLN A CA 1
ATOM 4369 C C . GLN A 1 539 ? -69.654 -0.335 32.190 1.00 59.88 539 GLN A C 1
ATOM 4371 O O . GLN A 1 539 ? -69.262 -0.536 33.345 1.00 59.88 539 GLN A O 1
ATOM 4376 N N . ASN A 1 540 ? -70.475 0.676 31.892 1.00 54.09 540 ASN A N 1
ATOM 4377 C CA . ASN A 1 540 ? -70.899 1.689 32.861 1.00 54.09 540 ASN A CA 1
ATOM 4378 C C . ASN A 1 540 ? -71.895 1.125 33.889 1.00 54.09 540 ASN A C 1
ATOM 4380 O O . ASN A 1 540 ? -72.963 0.638 33.537 1.00 54.09 540 ASN A O 1
ATOM 4384 N N . GLY A 1 541 ? -71.568 1.252 35.177 1.00 63.19 541 GLY A N 1
ATOM 4385 C CA . GLY A 1 541 ? -72.435 0.854 36.289 1.00 63.19 541 GLY A CA 1
ATOM 4386 C C . GLY A 1 541 ? -71.835 1.231 37.651 1.00 63.19 541 GLY A C 1
ATOM 4387 O O . GLY A 1 541 ? -70.652 1.573 37.726 1.00 63.19 541 GLY A O 1
ATOM 4388 N N . PRO A 1 542 ? -72.592 1.160 38.762 1.00 58.94 542 PRO A N 1
ATOM 4389 C CA . PRO A 1 542 ? -72.181 1.737 40.050 1.00 58.94 542 PRO A CA 1
ATOM 4390 C C . PRO A 1 542 ? -70.881 1.151 40.640 1.00 58.94 542 PRO A C 1
ATOM 4392 O O . PRO A 1 542 ? -70.154 1.848 41.348 1.00 58.94 542 PRO A O 1
ATOM 4395 N N . ARG A 1 543 ? -70.512 -0.097 40.306 1.00 59.34 543 ARG A N 1
ATOM 4396 C CA . ARG A 1 543 ? -69.239 -0.722 40.737 1.00 59.34 543 ARG A CA 1
ATOM 4397 C C . ARG A 1 543 ? -68.017 -0.346 39.875 1.00 59.34 543 ARG A C 1
ATOM 4399 O O . ARG A 1 543 ? -66.887 -0.649 40.266 1.00 59.34 543 ARG A O 1
ATOM 4406 N N . PHE A 1 544 ? -68.202 0.354 38.749 1.00 66.38 544 PHE A N 1
ATOM 4407 C CA . PHE A 1 544 ? -67.151 0.713 37.778 1.00 66.38 544 PHE A CA 1
ATOM 4408 C C . PHE A 1 544 ? -65.943 1.412 38.418 1.00 66.38 544 PHE A C 1
ATOM 4410 O O . PHE A 1 544 ? -64.797 1.064 38.131 1.00 66.38 544 PHE A O 1
ATOM 4417 N N . ARG A 1 545 ? -66.171 2.365 39.335 1.00 63.81 545 ARG A N 1
ATOM 4418 C CA . ARG A 1 545 ? -65.096 3.141 39.990 1.00 63.81 545 ARG A CA 1
ATOM 4419 C C . ARG A 1 545 ? -64.158 2.251 40.823 1.00 63.81 545 ARG A C 1
ATOM 4421 O O . ARG A 1 545 ? -62.958 2.518 40.882 1.00 63.81 545 ARG A O 1
ATOM 4428 N N . THR A 1 546 ? -64.687 1.180 41.417 1.00 71.81 546 THR A N 1
ATOM 4429 C CA . THR A 1 546 ? -63.939 0.202 42.226 1.00 71.81 546 THR A CA 1
ATOM 4430 C C . THR A 1 546 ? -63.210 -0.806 41.340 1.00 71.81 546 THR A C 1
ATOM 4432 O O . THR A 1 546 ? -62.005 -0.997 41.501 1.00 71.81 546 THR A O 1
ATOM 4435 N N . ILE A 1 547 ? -63.900 -1.365 40.339 1.00 73.00 547 ILE A N 1
ATOM 4436 C CA . ILE A 1 547 ? -63.322 -2.296 39.354 1.00 73.00 547 ILE A CA 1
ATOM 4437 C C . ILE A 1 547 ? -62.160 -1.627 38.601 1.00 73.00 547 ILE A C 1
ATOM 4439 O O . ILE A 1 547 ? -61.072 -2.189 38.505 1.00 73.00 547 ILE A O 1
ATOM 4443 N N . ARG A 1 548 ? -62.326 -0.370 38.165 1.00 74.38 548 ARG A N 1
ATOM 4444 C CA . ARG A 1 548 ? -61.278 0.420 37.493 1.00 74.38 548 ARG A CA 1
ATOM 4445 C C . ARG A 1 548 ? -60.075 0.724 38.397 1.00 74.38 548 ARG A C 1
ATOM 4447 O O . ARG A 1 548 ? -58.955 0.799 37.891 1.00 74.38 548 ARG A O 1
ATOM 4454 N N . LYS A 1 549 ? -60.264 0.868 39.719 1.00 78.81 549 LYS A N 1
ATOM 4455 C CA . LYS A 1 549 ? -59.150 0.955 40.688 1.00 78.81 549 LYS A CA 1
ATOM 4456 C C . LYS A 1 549 ? -58.416 -0.386 40.822 1.00 78.81 549 LYS A C 1
ATOM 4458 O O . LYS A 1 549 ? -57.189 -0.391 40.795 1.00 78.81 549 LYS A O 1
ATOM 4463 N N . GLN A 1 550 ? -59.142 -1.502 40.924 1.00 79.62 550 GLN A N 1
ATOM 4464 C CA . GLN A 1 550 ? -58.559 -2.846 41.038 1.00 79.62 550 GLN A CA 1
ATOM 4465 C C . GLN A 1 550 ? -57.788 -3.252 39.774 1.00 79.62 550 GLN A C 1
ATOM 4467 O O . GLN A 1 550 ? -56.626 -3.644 39.882 1.00 79.62 550 GLN A O 1
ATOM 4472 N N . ARG A 1 551 ? -58.370 -3.060 38.581 1.00 80.94 551 ARG A N 1
ATOM 4473 C CA . ARG A 1 551 ? -57.702 -3.294 37.290 1.00 80.94 551 ARG A CA 1
ATOM 4474 C C . ARG A 1 551 ? -56.411 -2.472 37.177 1.00 80.94 551 ARG A C 1
ATOM 4476 O O . ARG A 1 551 ? -55.349 -3.065 37.021 1.00 80.94 551 ARG A O 1
ATOM 4483 N N . LYS A 1 552 ? -56.446 -1.155 37.444 1.00 81.88 552 LYS A N 1
ATOM 4484 C CA . LYS A 1 552 ? -55.226 -0.315 37.484 1.00 81.88 552 LYS A CA 1
ATOM 4485 C C . LYS A 1 552 ? -54.186 -0.753 38.524 1.00 81.88 552 LYS A C 1
ATOM 4487 O O . LYS A 1 552 ? -52.994 -0.515 38.323 1.00 81.88 552 LYS A O 1
ATOM 4492 N N . ALA A 1 553 ? -54.593 -1.356 39.641 1.00 83.75 553 ALA A N 1
ATOM 4493 C CA . ALA A 1 553 ? -53.660 -1.887 40.635 1.00 83.75 553 ALA A CA 1
ATOM 4494 C C . ALA A 1 553 ? -52.981 -3.181 40.150 1.00 83.75 553 ALA A C 1
ATOM 4496 O O . ALA A 1 553 ? -51.765 -3.316 40.294 1.00 83.75 553 ALA A O 1
ATOM 4497 N N . GLN A 1 554 ? -53.730 -4.095 39.521 1.00 82.81 554 GLN A N 1
ATOM 4498 C CA . GLN A 1 554 ? -53.163 -5.316 38.942 1.00 82.81 554 GLN A CA 1
ATOM 4499 C C . GLN A 1 554 ? -52.311 -5.022 37.693 1.00 82.81 554 GLN A C 1
ATOM 4501 O O . GLN A 1 554 ? -51.206 -5.544 37.607 1.00 82.81 554 GLN A O 1
ATOM 4506 N N . GLU A 1 555 ? -52.718 -4.102 36.811 1.00 85.62 555 GLU A N 1
ATOM 4507 C CA . GLU A 1 555 ? -51.910 -3.605 35.676 1.00 85.62 555 GLU A CA 1
ATOM 4508 C C . GLU A 1 555 ? -50.559 -3.021 36.142 1.00 85.62 555 GLU A C 1
ATOM 4510 O O . GLU A 1 555 ? -49.505 -3.325 35.580 1.00 85.62 555 GLU A O 1
ATOM 4515 N N . ARG A 1 556 ? -50.553 -2.236 37.232 1.00 87.12 556 ARG A N 1
ATOM 4516 C CA . ARG A 1 556 ? -49.318 -1.737 37.873 1.00 87.12 556 ARG A CA 1
ATOM 4517 C C . ARG A 1 556 ? -48.441 -2.857 38.442 1.00 87.12 556 ARG A C 1
ATOM 4519 O O . ARG A 1 556 ? -47.221 -2.697 38.480 1.00 87.12 556 ARG A O 1
ATOM 4526 N N . SER A 1 557 ? -49.033 -3.962 38.896 1.00 86.44 557 SER A N 1
ATOM 4527 C CA . SER A 1 557 ? -48.291 -5.143 39.353 1.00 86.44 557 SER A CA 1
ATOM 4528 C C . SER A 1 557 ? -47.706 -5.921 38.171 1.00 86.44 557 SER A C 1
ATOM 4530 O O . SER A 1 557 ? -46.519 -6.241 38.172 1.00 86.44 557 SER A O 1
ATOM 4532 N N . LEU A 1 558 ? -48.490 -6.118 37.106 1.00 89.62 558 LEU A N 1
ATOM 4533 C CA . LEU A 1 558 ? -48.051 -6.781 35.882 1.00 89.62 558 LEU A CA 1
ATOM 4534 C C . LEU A 1 558 ? -46.881 -6.031 35.229 1.00 89.62 558 LEU A C 1
ATOM 4536 O O . LEU A 1 558 ? -45.872 -6.648 34.903 1.00 89.62 558 LEU A O 1
ATOM 4540 N N . LYS A 1 559 ? -46.926 -4.692 35.161 1.00 90.62 559 LYS A N 1
ATOM 4541 C CA . LYS A 1 559 ? -45.804 -3.877 34.654 1.00 90.62 559 LYS A CA 1
ATOM 4542 C C . LYS A 1 559 ? -44.534 -3.969 35.524 1.00 90.62 559 LYS A C 1
ATOM 4544 O O . LYS A 1 559 ? -43.421 -3.844 35.011 1.00 90.62 559 LYS A O 1
ATOM 4549 N N . LYS A 1 560 ? -44.666 -4.252 36.830 1.00 92.19 560 LYS A N 1
ATOM 4550 C CA . LYS A 1 560 ? -43.534 -4.585 37.726 1.00 92.19 560 LYS A CA 1
ATOM 4551 C C . LYS A 1 560 ? -43.001 -6.012 37.531 1.00 92.19 560 LYS A C 1
ATOM 4553 O O . LYS A 1 560 ? -41.869 -6.275 37.928 1.00 92.19 560 LYS A O 1
ATOM 4558 N N . LEU A 1 561 ? -43.787 -6.933 36.971 1.00 90.69 561 LEU A N 1
ATOM 4559 C CA . LEU A 1 561 ? -43.332 -8.278 36.594 1.00 90.69 561 LEU A CA 1
ATOM 4560 C C . LEU A 1 561 ? -42.684 -8.264 35.206 1.00 90.69 561 LEU A C 1
ATOM 4562 O O . LEU A 1 561 ? -41.582 -8.783 35.061 1.00 90.69 561 LEU A O 1
ATOM 4566 N N . GLN A 1 562 ? -43.280 -7.556 34.245 1.00 91.44 562 GLN A N 1
ATOM 4567 C CA . GLN A 1 562 ? -42.720 -7.304 32.915 1.00 91.44 562 GLN A CA 1
ATOM 4568 C C . GLN A 1 562 ? -41.295 -6.728 33.004 1.00 91.44 562 GLN A C 1
ATOM 4570 O O . GLN A 1 562 ? -40.346 -7.350 32.540 1.00 91.44 562 GLN A O 1
ATOM 4575 N N . THR A 1 563 ? -41.113 -5.619 33.729 1.00 91.94 563 THR A N 1
ATOM 4576 C CA . THR A 1 563 ? -39.785 -4.999 33.928 1.00 91.94 563 THR A CA 1
ATOM 4577 C C . THR A 1 563 ? -38.800 -5.886 34.704 1.00 91.94 563 THR A C 1
ATOM 4579 O O . THR A 1 563 ? -37.586 -5.785 34.520 1.00 91.94 563 THR A O 1
ATOM 4582 N N . LYS A 1 564 ? -39.286 -6.815 35.543 1.00 92.75 564 LYS A N 1
ATOM 4583 C CA . LYS A 1 564 ? -38.441 -7.854 36.162 1.00 92.75 564 LYS A CA 1
ATOM 4584 C C . LYS A 1 564 ? -38.035 -8.942 35.165 1.00 92.75 564 LYS A C 1
ATOM 4586 O O . LYS A 1 564 ? -36.918 -9.445 35.307 1.00 92.75 564 LYS A O 1
ATOM 4591 N N . HIS A 1 565 ? -38.905 -9.319 34.228 1.00 92.19 565 HIS A N 1
ATOM 4592 C CA . HIS A 1 565 ? -38.606 -10.259 33.148 1.00 92.19 565 HIS A CA 1
ATOM 4593 C C . HIS A 1 565 ? -37.591 -9.654 32.172 1.00 92.19 565 HIS A C 1
ATOM 4595 O O . HIS A 1 565 ? -36.511 -10.215 32.021 1.00 92.19 565 HIS A O 1
ATOM 4601 N N . GLU A 1 566 ? -37.876 -8.471 31.623 1.00 91.00 566 GLU A N 1
ATOM 4602 C CA . GLU A 1 566 ? -37.002 -7.726 30.702 1.00 91.00 566 GLU A CA 1
ATOM 4603 C C . GLU A 1 566 ? -35.582 -7.595 31.279 1.00 91.00 566 GLU A C 1
ATOM 4605 O O . GLU A 1 566 ? -34.604 -8.029 30.672 1.00 91.00 566 GLU A O 1
ATOM 4610 N N . HIS A 1 567 ? -35.458 -7.139 32.530 1.00 92.19 567 HIS A N 1
ATOM 4611 C CA . HIS A 1 567 ? -34.154 -7.006 33.184 1.00 92.19 567 HIS A CA 1
ATOM 4612 C C . HIS A 1 567 ? -33.473 -8.350 33.532 1.00 92.19 567 HIS A C 1
ATOM 4614 O O . HIS A 1 567 ? -32.274 -8.392 33.818 1.00 92.19 567 HIS A O 1
ATOM 4620 N N . ALA A 1 568 ? -34.201 -9.472 33.542 1.00 90.69 568 ALA A N 1
ATOM 4621 C CA . ALA A 1 568 ? -33.612 -10.809 33.657 1.00 90.69 568 ALA A CA 1
ATOM 4622 C C . ALA A 1 568 ? -33.167 -11.358 32.294 1.00 90.69 568 ALA A C 1
ATOM 4624 O O . ALA A 1 568 ? -32.115 -11.994 32.216 1.00 90.69 568 ALA A O 1
ATOM 4625 N N . GLU A 1 569 ? -33.905 -11.048 31.229 1.00 90.69 569 GLU A N 1
ATOM 4626 C CA . GLU A 1 569 ? -33.547 -11.343 29.845 1.00 90.69 569 GLU A CA 1
ATOM 4627 C C . GLU A 1 569 ? -32.275 -10.593 29.427 1.00 90.69 569 GLU A C 1
ATOM 4629 O O . GLU A 1 569 ? -31.300 -11.246 29.056 1.00 90.69 569 GLU A O 1
ATOM 4634 N N . GLU A 1 570 ? -32.190 -9.276 29.657 1.00 89.19 570 GLU A N 1
ATOM 4635 C CA . GLU A 1 570 ? -30.951 -8.490 29.499 1.00 89.19 570 GLU A CA 1
ATOM 4636 C C . GLU A 1 570 ? -29.759 -9.150 30.213 1.00 89.19 570 GLU A C 1
ATOM 4638 O O . GLU A 1 570 ? -28.657 -9.289 29.672 1.00 89.19 570 GLU A O 1
ATOM 4643 N N . ARG A 1 571 ? -29.960 -9.580 31.468 1.00 90.44 571 ARG A N 1
ATOM 4644 C CA . ARG A 1 571 ? -28.917 -10.236 32.269 1.00 90.44 571 ARG A CA 1
ATOM 4645 C C . ARG A 1 571 ? -28.525 -11.587 31.671 1.00 90.44 571 ARG A C 1
ATOM 4647 O O . ARG A 1 571 ? -27.331 -11.914 31.699 1.00 90.44 571 ARG A O 1
ATOM 4654 N N . PHE A 1 572 ? -29.472 -12.363 31.153 1.00 91.38 572 PHE A N 1
ATOM 4655 C CA . PHE A 1 572 ? -29.206 -13.620 30.459 1.00 91.38 572 PHE A CA 1
ATOM 4656 C C . PHE A 1 572 ? -28.428 -13.375 29.158 1.00 91.38 572 PHE A C 1
ATOM 4658 O O . PHE A 1 572 ? -27.332 -13.923 29.009 1.00 91.38 572 PHE A O 1
ATOM 4665 N N . GLU A 1 573 ? -28.885 -12.473 28.287 1.00 87.94 573 GLU A N 1
ATOM 4666 C CA . GLU A 1 573 ? -28.182 -12.091 27.058 1.00 87.94 573 GLU A CA 1
ATOM 4667 C C . GLU A 1 573 ? -26.751 -11.623 27.331 1.00 87.94 573 GLU A C 1
ATOM 4669 O O . GLU A 1 573 ? -25.803 -12.090 26.695 1.00 87.94 573 GLU A O 1
ATOM 4674 N N . LEU A 1 574 ? -26.556 -10.757 28.331 1.00 86.31 574 LEU A N 1
ATOM 4675 C CA . LEU A 1 574 ? -25.232 -10.301 28.755 1.00 86.31 574 LEU A CA 1
ATOM 4676 C C . LEU A 1 574 ? -24.326 -11.465 29.181 1.00 86.31 574 LEU A C 1
ATOM 4678 O O . LEU A 1 574 ? -23.119 -11.399 28.945 1.00 86.31 574 LEU A O 1
ATOM 4682 N N . SER A 1 575 ? -24.871 -12.539 29.764 1.00 87.00 575 SER A N 1
ATOM 4683 C CA . SER A 1 575 ? -24.095 -13.739 30.114 1.00 87.00 575 SER A CA 1
ATOM 4684 C C . SER A 1 575 ? -23.777 -14.624 28.903 1.00 87.00 575 SER A C 1
ATOM 4686 O O . SER A 1 575 ? -22.627 -15.032 28.748 1.00 87.00 575 SER A O 1
ATOM 4688 N N . VAL A 1 576 ? -24.718 -14.812 27.969 1.00 87.69 576 VAL A N 1
ATOM 4689 C CA . VAL A 1 576 ? -24.469 -15.485 26.677 1.00 87.69 576 VAL A CA 1
ATOM 4690 C C . VAL A 1 576 ? -23.397 -14.735 25.876 1.00 87.69 576 VAL A C 1
ATOM 4692 O O . VAL A 1 576 ? -22.465 -15.338 25.338 1.00 87.69 576 VAL A O 1
ATOM 4695 N N . LYS A 1 577 ? -23.474 -13.401 25.857 1.00 83.44 577 LYS A N 1
ATOM 4696 C CA . LYS A 1 577 ? -22.505 -12.491 25.234 1.00 83.44 577 LYS A CA 1
ATOM 4697 C C . LYS A 1 577 ? -21.143 -12.564 25.928 1.00 83.44 577 LYS A C 1
ATOM 4699 O O . LYS A 1 577 ? -20.129 -12.567 25.236 1.00 83.44 577 LYS A O 1
ATOM 4704 N N . GLN A 1 578 ? -21.083 -12.663 27.259 1.00 84.81 578 GLN A N 1
ATOM 4705 C CA . GLN A 1 578 ? -19.828 -12.868 28.001 1.00 84.81 578 GLN A CA 1
ATOM 4706 C C . GLN A 1 578 ? -19.186 -14.220 27.663 1.00 84.81 578 GLN A C 1
ATOM 4708 O O . GLN A 1 578 ? -18.029 -14.241 27.248 1.00 84.81 578 GLN A O 1
ATOM 4713 N N . LEU A 1 579 ? -19.943 -15.318 27.733 1.00 88.38 579 LEU A N 1
ATOM 4714 C CA . LEU A 1 579 ? -19.464 -16.664 27.412 1.00 88.38 579 LEU A CA 1
ATOM 4715 C C . LEU A 1 579 ? -18.954 -16.773 25.966 1.00 88.38 579 LEU A C 1
ATOM 4717 O O . LEU A 1 579 ? -17.837 -17.238 25.742 1.00 88.38 579 LEU A O 1
ATOM 4721 N N . ARG A 1 580 ? -19.725 -16.285 24.980 1.00 86.31 580 ARG A N 1
ATOM 4722 C CA . ARG A 1 580 ? -19.323 -16.263 23.559 1.00 86.31 580 ARG A CA 1
ATOM 4723 C C . ARG A 1 580 ? -18.011 -15.491 23.362 1.00 86.31 580 ARG A C 1
ATOM 4725 O O . ARG A 1 580 ? -17.136 -15.933 22.618 1.00 86.31 580 ARG A O 1
ATOM 4732 N N . ASN A 1 581 ? -17.852 -14.362 24.057 1.00 82.94 581 ASN A N 1
ATOM 4733 C CA . ASN A 1 581 ? -16.626 -13.563 24.025 1.00 82.94 581 ASN A CA 1
ATOM 4734 C C . ASN A 1 581 ? -15.435 -14.237 24.726 1.00 82.94 581 ASN A C 1
ATOM 4736 O O . ASN A 1 581 ? -14.304 -13.977 24.320 1.00 82.94 581 ASN A O 1
ATOM 4740 N N . GLU A 1 582 ? -15.643 -15.061 25.758 1.00 84.94 582 GLU A N 1
ATOM 4741 C CA . GLU A 1 582 ? -14.552 -15.756 26.456 1.00 84.94 582 GLU A CA 1
ATOM 4742 C C . GLU A 1 582 ? -14.128 -17.035 25.721 1.00 84.94 582 GLU A C 1
ATOM 4744 O O . GLU A 1 582 ? -12.940 -17.175 25.440 1.00 84.94 582 GLU A O 1
ATOM 4749 N N . LYS A 1 583 ? -15.062 -17.879 25.245 1.00 87.12 583 LYS A N 1
ATOM 4750 C CA . LYS A 1 583 ? -14.734 -19.009 24.344 1.00 87.12 583 LYS A CA 1
ATOM 4751 C C . LYS A 1 583 ? -13.956 -18.529 23.109 1.00 87.12 583 LYS A C 1
ATOM 4753 O O . LYS A 1 583 ? -12.938 -19.110 22.734 1.00 87.12 583 LYS A O 1
ATOM 4758 N N . GLY A 1 584 ? -14.362 -17.392 22.533 1.00 84.00 584 GLY A N 1
ATOM 4759 C CA . GLY A 1 584 ? -13.642 -16.730 21.441 1.00 84.00 584 GLY A CA 1
ATOM 4760 C C . GLY A 1 584 ? -12.260 -16.164 21.812 1.00 84.00 584 GLY A C 1
ATOM 4761 O O . GLY A 1 584 ? -11.424 -16.005 20.925 1.00 84.00 584 GLY A O 1
ATOM 4762 N N . ARG A 1 585 ? -11.974 -15.868 23.089 1.00 82.25 585 ARG A N 1
ATOM 4763 C CA . ARG A 1 585 ? -10.623 -15.492 23.557 1.00 82.25 585 ARG A CA 1
ATOM 4764 C C . ARG A 1 585 ? -9.745 -16.718 23.722 1.00 82.25 585 ARG A C 1
ATOM 4766 O O . ARG A 1 585 ? -8.648 -16.723 23.177 1.00 82.25 585 ARG A O 1
ATOM 4773 N N . GLN A 1 586 ? -10.241 -17.741 24.412 1.00 87.06 586 GLN A N 1
ATOM 4774 C CA . GLN A 1 586 ? -9.486 -18.965 24.676 1.00 87.06 586 GLN A CA 1
ATOM 4775 C C . GLN A 1 586 ? -9.101 -19.663 23.362 1.00 87.06 586 GLN A C 1
ATOM 4777 O O . GLN A 1 586 ? -7.930 -19.977 23.169 1.00 87.06 586 GLN A O 1
ATOM 4782 N N . ARG A 1 587 ? -10.008 -19.719 22.370 1.00 86.56 587 ARG A N 1
ATOM 4783 C CA . ARG A 1 587 ? -9.678 -20.163 21.000 1.00 86.56 587 ARG A CA 1
ATOM 4784 C C . ARG A 1 587 ? -8.500 -19.398 20.381 1.00 86.56 587 ARG A C 1
ATOM 4786 O O . ARG A 1 587 ? -7.600 -20.007 19.819 1.00 86.56 587 ARG A O 1
ATOM 4793 N N . HIS A 1 588 ? -8.485 -18.067 20.481 1.00 83.25 588 HIS A N 1
ATOM 4794 C CA . HIS A 1 588 ? -7.396 -17.241 19.939 1.00 83.25 588 HIS A CA 1
ATOM 4795 C C . HIS A 1 588 ? -6.089 -17.322 20.748 1.00 83.25 588 HIS A C 1
ATOM 4797 O O . HIS A 1 588 ? -5.036 -16.992 20.203 1.00 83.25 588 HIS A O 1
ATOM 4803 N N . LEU A 1 589 ? -6.141 -17.712 22.026 1.00 85.81 589 LEU A N 1
ATOM 4804 C CA . LEU A 1 589 ? -4.953 -17.967 22.844 1.00 85.81 589 LEU A CA 1
ATOM 4805 C C . LEU A 1 589 ? -4.331 -19.319 22.483 1.00 85.81 589 LEU A C 1
ATOM 4807 O O . LEU A 1 589 ? -3.141 -19.356 22.194 1.00 85.81 589 LEU A O 1
ATOM 4811 N N . LEU A 1 590 ? -5.139 -20.379 22.386 1.00 86.69 590 LEU A N 1
ATOM 4812 C CA . LEU A 1 590 ? -4.693 -21.710 21.958 1.00 86.69 590 LEU A CA 1
ATOM 4813 C C . LEU A 1 590 ? -4.104 -21.687 20.539 1.00 86.69 590 LEU A C 1
ATOM 4815 O O . LEU A 1 590 ? -2.989 -22.157 20.340 1.00 86.69 590 LEU A O 1
ATOM 4819 N N . ILE A 1 591 ? -4.779 -21.046 19.572 1.00 87.12 591 ILE A N 1
ATOM 4820 C CA . ILE A 1 591 ? -4.238 -20.887 18.207 1.00 87.12 591 ILE A CA 1
ATOM 4821 C C . ILE A 1 591 ? -2.908 -20.117 18.228 1.00 87.12 591 ILE A C 1
ATOM 4823 O O . ILE A 1 591 ? -1.992 -20.473 17.497 1.00 87.12 591 ILE A O 1
ATOM 4827 N N . ARG A 1 592 ? -2.752 -19.089 19.080 1.00 85.31 592 ARG A N 1
ATOM 4828 C CA . ARG A 1 592 ? -1.458 -18.398 19.211 1.00 85.31 592 ARG A CA 1
ATOM 4829 C C . ARG A 1 592 ? -0.383 -19.314 19.797 1.00 85.31 592 ARG A C 1
ATOM 4831 O O . ARG A 1 592 ? 0.693 -19.363 19.222 1.00 85.31 592 ARG A O 1
ATOM 4838 N N . GLY A 1 593 ? -0.664 -20.033 20.883 1.00 87.00 593 GLY A N 1
ATOM 4839 C CA . GLY A 1 593 ? 0.307 -20.939 21.506 1.00 87.00 593 GLY A CA 1
ATOM 4840 C C . GLY A 1 593 ? 0.733 -22.085 20.583 1.00 87.00 593 GLY A C 1
ATOM 4841 O O . GLY A 1 593 ? 1.890 -22.490 20.600 1.00 87.00 593 GLY A O 1
ATOM 4842 N N . ASN A 1 594 ? -0.168 -22.566 19.722 1.00 87.88 594 ASN A N 1
ATOM 4843 C CA . ASN A 1 594 ? 0.167 -23.545 18.687 1.00 87.88 594 ASN A CA 1
ATOM 4844 C C . ASN A 1 594 ? 1.010 -22.920 17.564 1.00 87.88 594 ASN A C 1
ATOM 4846 O O . ASN A 1 594 ? 2.002 -23.516 17.164 1.00 87.88 594 ASN A O 1
ATOM 4850 N N . LEU A 1 595 ? 0.684 -21.707 17.104 1.00 87.88 595 LEU A N 1
ATOM 4851 C CA . LEU A 1 595 ? 1.490 -20.979 16.113 1.00 87.88 595 LEU A CA 1
ATOM 4852 C C . LEU A 1 595 ? 2.881 -20.574 16.633 1.00 87.88 595 LEU A C 1
ATOM 4854 O O . LEU A 1 595 ? 3.825 -20.527 15.850 1.00 87.88 595 LEU A O 1
ATOM 4858 N N . GLU A 1 596 ? 3.010 -20.255 17.922 1.00 86.62 596 GLU A N 1
ATOM 4859 C CA . GLU A 1 596 ? 4.283 -19.893 18.558 1.00 86.62 596 GLU A CA 1
ATOM 4860 C C . GLU A 1 596 ? 5.176 -21.124 18.753 1.00 86.62 596 GLU A C 1
ATOM 4862 O O . GLU A 1 596 ? 6.353 -21.055 18.412 1.00 86.62 596 GLU A O 1
ATOM 4867 N N . ARG A 1 597 ? 4.611 -22.265 19.175 1.00 85.94 597 ARG A N 1
ATOM 4868 C CA . ARG A 1 597 ? 5.315 -23.559 19.179 1.00 85.94 597 ARG A CA 1
ATOM 4869 C C . ARG A 1 597 ? 5.739 -23.982 17.777 1.00 85.94 597 ARG A C 1
ATOM 4871 O O . ARG A 1 597 ? 6.930 -24.116 17.531 1.00 85.94 597 ARG A O 1
ATOM 4878 N N . TYR A 1 598 ? 4.806 -24.033 16.823 1.00 87.56 598 TYR A N 1
ATOM 4879 C CA . TYR A 1 598 ? 5.088 -24.373 15.422 1.00 87.56 598 TYR A CA 1
ATOM 4880 C C . TYR A 1 598 ? 6.228 -23.538 14.827 1.00 87.56 598 TYR A C 1
ATOM 4882 O O . TYR A 1 598 ? 7.135 -24.079 14.207 1.00 87.56 598 TYR A O 1
ATOM 4890 N N . LYS A 1 599 ? 6.221 -22.216 15.050 1.00 83.00 599 LYS A N 1
ATOM 4891 C CA . LYS A 1 599 ? 7.268 -21.320 14.543 1.00 83.00 599 LYS A CA 1
ATOM 4892 C C . LYS A 1 599 ? 8.661 -21.637 15.112 1.00 83.00 599 LYS A C 1
ATOM 4894 O O . LYS A 1 599 ? 9.648 -21.387 14.426 1.00 83.00 599 LYS A O 1
ATOM 4899 N N . ASN A 1 600 ? 8.739 -22.130 16.344 1.00 85.75 600 ASN A N 1
ATOM 4900 C CA . ASN A 1 600 ? 10.001 -22.411 17.026 1.00 85.75 600 ASN A CA 1
ATOM 4901 C C . ASN A 1 600 ? 10.477 -23.856 16.790 1.00 85.75 600 ASN A C 1
ATOM 4903 O O . ASN A 1 600 ? 11.673 -24.089 16.671 1.00 85.75 600 ASN A O 1
ATOM 4907 N N . GLU A 1 601 ? 9.545 -24.808 16.725 1.00 85.94 601 GLU A N 1
ATOM 4908 C CA . GLU A 1 601 ? 9.802 -26.254 16.696 1.00 85.94 601 GLU A CA 1
ATOM 4909 C C . GLU A 1 601 ? 9.885 -26.800 15.259 1.00 85.94 601 GLU A C 1
ATOM 4911 O O . GLU A 1 601 ? 10.807 -27.551 14.942 1.00 85.94 601 GLU A O 1
ATOM 4916 N N . GLN A 1 602 ? 8.981 -26.394 14.355 1.00 82.44 602 GLN A N 1
ATOM 4917 C CA . GLN A 1 602 ? 8.915 -26.962 13.000 1.00 82.44 602 GLN A CA 1
ATOM 4918 C C . GLN A 1 602 ? 10.200 -26.769 12.173 1.00 82.44 602 GLN A C 1
ATOM 4920 O O . GLN A 1 602 ? 10.597 -27.729 11.517 1.00 82.44 602 GLN A O 1
ATOM 4925 N N . PRO A 1 603 ? 10.903 -25.613 12.200 1.00 80.56 603 PRO A N 1
ATOM 4926 C CA . PRO A 1 603 ? 12.145 -25.458 11.439 1.00 80.56 603 PRO A CA 1
ATOM 4927 C C . PRO A 1 603 ? 13.254 -26.419 11.890 1.00 80.56 603 PRO A C 1
ATOM 4929 O O . PRO A 1 603 ? 14.071 -26.836 11.070 1.00 80.56 603 PRO A O 1
ATOM 4932 N N . VAL A 1 604 ? 13.270 -26.796 13.174 1.00 80.00 604 VAL A N 1
ATOM 4933 C CA . VAL A 1 604 ? 14.203 -27.798 13.712 1.00 80.00 604 VAL A CA 1
ATOM 4934 C C . VAL A 1 604 ? 13.804 -29.184 13.210 1.00 80.00 604 VAL A C 1
ATOM 4936 O O . VAL A 1 604 ? 14.624 -29.862 12.603 1.00 80.00 604 VAL A O 1
ATOM 4939 N N . ILE A 1 605 ? 12.524 -29.549 13.341 1.00 78.62 605 ILE A N 1
ATOM 4940 C CA . ILE A 1 605 ? 11.975 -30.835 12.875 1.00 78.62 605 ILE A CA 1
ATOM 4941 C C . ILE A 1 605 ? 12.191 -31.034 11.364 1.00 78.62 605 ILE A C 1
ATOM 4943 O O . ILE A 1 605 ? 12.564 -32.122 10.930 1.00 78.62 605 ILE A O 1
ATOM 4947 N N . ASP A 1 606 ? 11.981 -30.001 10.545 1.00 77.00 606 ASP A N 1
ATOM 4948 C CA . ASP A 1 606 ? 12.220 -30.067 9.098 1.00 77.00 606 ASP A CA 1
ATOM 4949 C C . ASP A 1 606 ? 13.719 -30.208 8.775 1.00 77.00 606 ASP A C 1
ATOM 4951 O O . ASP A 1 606 ? 14.076 -30.962 7.869 1.00 77.00 606 ASP A O 1
ATOM 4955 N N . SER A 1 607 ? 14.600 -29.561 9.547 1.00 74.88 607 SER A N 1
ATOM 4956 C CA . SER A 1 607 ? 16.057 -29.720 9.414 1.00 74.88 607 SER A CA 1
ATOM 4957 C C . SER A 1 607 ? 16.510 -31.133 9.804 1.00 74.88 607 SER A C 1
ATOM 4959 O O . SER A 1 607 ? 17.287 -31.754 9.085 1.00 74.88 607 SER A O 1
ATOM 4961 N N . GLU A 1 608 ? 15.984 -31.690 10.897 1.00 78.12 608 GLU A N 1
ATOM 4962 C CA . GLU A 1 608 ? 16.246 -33.067 11.340 1.00 78.12 608 GLU A CA 1
ATOM 4963 C C . GLU A 1 608 ? 15.718 -34.107 10.337 1.00 78.12 608 GLU A C 1
ATOM 4965 O O . GLU A 1 608 ? 16.385 -35.109 10.065 1.00 78.12 608 GLU A O 1
ATOM 4970 N N . ARG A 1 609 ? 14.550 -33.864 9.725 1.00 73.75 609 ARG A N 1
ATOM 4971 C CA . ARG A 1 609 ? 14.008 -34.687 8.628 1.00 73.75 609 ARG A CA 1
ATOM 4972 C C . ARG A 1 609 ? 14.935 -34.673 7.407 1.00 73.75 609 ARG A C 1
ATOM 4974 O O . ARG A 1 609 ? 15.245 -35.740 6.884 1.00 73.75 609 ARG A O 1
ATOM 4981 N N . GLN A 1 610 ? 15.433 -33.503 7.000 1.00 68.44 610 GLN A N 1
ATOM 4982 C CA . GLN A 1 610 ? 16.394 -33.377 5.895 1.00 68.44 610 GLN A CA 1
ATOM 4983 C C . GLN A 1 610 ? 17.728 -34.075 6.205 1.00 68.44 610 GLN A C 1
ATOM 4985 O O . GLN A 1 610 ? 18.193 -34.883 5.403 1.00 68.44 610 GLN A O 1
ATOM 4990 N N . LEU A 1 611 ? 18.307 -33.841 7.389 1.00 73.94 611 LEU A N 1
ATOM 4991 C CA . LEU A 1 611 ? 19.565 -34.465 7.825 1.00 73.94 611 LEU A CA 1
ATOM 4992 C C . LEU A 1 611 ? 19.458 -35.990 8.001 1.00 73.94 611 LEU A C 1
ATOM 4994 O O . LEU A 1 611 ? 20.452 -36.692 7.845 1.00 73.94 611 LEU A O 1
ATOM 4998 N N . SER A 1 612 ? 18.260 -36.516 8.279 1.00 77.56 612 SER A N 1
ATOM 4999 C CA . SER A 1 612 ? 17.979 -37.961 8.320 1.00 77.56 612 SER A CA 1
ATOM 5000 C C . SER A 1 612 ? 17.505 -38.550 6.980 1.00 77.56 612 SER A C 1
ATOM 5002 O O . SER A 1 612 ? 17.028 -39.685 6.947 1.00 77.56 612 SER A O 1
ATOM 5004 N N . GLY A 1 613 ? 17.627 -37.803 5.874 1.00 65.44 613 GLY A N 1
ATOM 5005 C CA . GLY A 1 613 ? 17.305 -38.258 4.514 1.00 65.44 613 GLY A CA 1
ATOM 5006 C C . GLY A 1 613 ? 15.808 -38.420 4.214 1.00 65.44 613 GLY A C 1
ATOM 5007 O O . GLY A 1 613 ? 15.439 -38.934 3.160 1.00 65.44 613 GLY A O 1
ATOM 5008 N N . LYS A 1 614 ? 14.923 -37.991 5.121 1.00 61.88 614 LYS A N 1
ATOM 5009 C CA . LYS A 1 614 ? 13.466 -38.157 5.014 1.00 61.88 614 LYS A CA 1
ATOM 5010 C C . LYS A 1 614 ? 12.837 -36.949 4.322 1.00 61.88 614 LYS A C 1
ATOM 5012 O O . LYS A 1 614 ? 12.290 -36.056 4.970 1.00 61.88 614 LYS A O 1
ATOM 5017 N N . ILE A 1 615 ? 12.926 -36.936 2.993 1.00 56.22 615 ILE A N 1
ATOM 5018 C CA . ILE A 1 615 ? 12.293 -35.924 2.133 1.00 56.22 615 ILE A CA 1
ATOM 5019 C C . ILE A 1 615 ? 10.766 -35.949 2.333 1.00 56.22 615 ILE A C 1
ATOM 5021 O O . ILE A 1 615 ? 10.145 -37.011 2.385 1.00 56.22 615 ILE A O 1
ATOM 5025 N N . VAL A 1 616 ? 10.157 -34.768 2.480 1.00 55.03 616 VAL A N 1
ATOM 5026 C CA . VAL A 1 616 ? 8.743 -34.611 2.861 1.00 55.03 616 VAL A CA 1
ATOM 5027 C C . VAL A 1 616 ? 7.863 -34.365 1.631 1.00 55.03 616 VAL A C 1
ATOM 5029 O O . VAL A 1 616 ? 7.426 -33.245 1.385 1.00 55.03 616 VAL A O 1
ATOM 5032 N N . ASP A 1 617 ? 7.572 -35.427 0.881 1.00 49.09 617 ASP A N 1
ATOM 5033 C CA . ASP A 1 617 ? 6.603 -35.398 -0.230 1.00 49.09 617 ASP A CA 1
ATOM 5034 C C . ASP A 1 617 ? 5.182 -35.773 0.251 1.00 49.09 617 ASP A C 1
ATOM 5036 O O . ASP A 1 617 ? 4.212 -35.023 0.105 1.00 49.09 617 ASP A O 1
ATOM 5040 N N . GLU A 1 618 ? 5.071 -36.916 0.936 1.00 50.53 618 GLU A N 1
ATOM 5041 C CA . GLU A 1 618 ? 3.811 -37.664 1.088 1.00 50.53 618 GLU A CA 1
ATOM 5042 C C . GLU A 1 618 ? 2.880 -37.205 2.234 1.00 50.53 618 GLU A C 1
ATOM 5044 O O . GLU A 1 618 ? 1.806 -37.786 2.456 1.00 50.53 618 GLU A O 1
ATOM 5049 N N . GLU A 1 619 ? 3.296 -36.169 2.971 1.00 47.03 619 GLU A N 1
ATOM 5050 C CA . GLU A 1 619 ? 2.471 -35.409 3.927 1.00 47.03 619 GLU A CA 1
ATOM 5051 C C . GLU A 1 619 ? 2.035 -34.050 3.346 1.00 47.03 619 GLU A C 1
ATOM 5053 O O . GLU A 1 619 ? 0.934 -33.584 3.639 1.00 47.03 619 GLU A O 1
ATOM 5058 N N . VAL A 1 620 ? 2.865 -33.420 2.501 1.00 43.50 620 VAL A N 1
ATOM 5059 C CA . VAL A 1 620 ? 2.595 -32.086 1.931 1.00 43.50 620 VAL A CA 1
ATOM 5060 C C . VAL A 1 620 ? 1.579 -32.169 0.794 1.00 43.50 620 VAL A C 1
ATOM 5062 O O . VAL A 1 620 ? 0.653 -31.361 0.776 1.00 43.50 620 VAL A O 1
ATOM 5065 N N . LYS A 1 621 ? 1.667 -33.182 -0.080 1.00 40.47 621 LYS A N 1
ATOM 5066 C CA . LYS A 1 621 ? 0.613 -33.477 -1.070 1.00 40.47 621 LYS A CA 1
ATOM 5067 C C . LYS A 1 621 ? -0.753 -33.657 -0.404 1.00 40.47 621 LYS A C 1
ATOM 5069 O O . LYS A 1 621 ? -1.689 -32.936 -0.718 1.00 40.47 621 LYS A O 1
ATOM 5074 N N . VAL A 1 622 ? -0.836 -34.480 0.642 1.00 43.00 622 VAL A N 1
ATOM 5075 C CA . VAL A 1 622 ? -2.086 -34.732 1.392 1.00 43.00 622 VAL A CA 1
ATOM 5076 C C . VAL A 1 622 ? -2.647 -33.470 2.074 1.00 43.00 622 VAL A C 1
ATOM 5078 O O . VAL A 1 622 ? -3.865 -33.333 2.221 1.00 43.00 622 VAL A O 1
ATOM 5081 N N . ALA A 1 623 ? -1.785 -32.526 2.468 1.00 43.09 623 ALA A N 1
ATOM 5082 C CA . ALA A 1 623 ? -2.194 -31.221 2.995 1.00 43.09 623 ALA A CA 1
ATOM 5083 C C . ALA A 1 623 ? -2.708 -30.247 1.910 1.00 43.09 623 ALA A C 1
ATOM 5085 O O . ALA A 1 623 ? -3.395 -29.284 2.244 1.00 43.09 623 ALA A O 1
ATOM 5086 N N . LEU A 1 624 ? -2.397 -30.493 0.633 1.00 43.44 624 LEU A N 1
ATOM 5087 C CA . LEU A 1 624 ? -2.869 -29.729 -0.530 1.00 43.44 624 LEU A CA 1
ATOM 5088 C C . LEU A 1 624 ? -4.076 -30.392 -1.227 1.00 43.44 624 LEU A C 1
ATOM 5090 O O . LEU A 1 624 ? -4.914 -29.699 -1.795 1.00 43.44 624 LEU A O 1
ATOM 5094 N N . GLU A 1 625 ? -4.188 -31.719 -1.153 1.00 44.00 625 GLU A N 1
ATOM 5095 C CA . GLU A 1 625 ? -5.173 -32.559 -1.859 1.00 44.00 625 GLU A CA 1
ATOM 5096 C C . GLU A 1 625 ? -6.462 -32.827 -1.050 1.00 44.00 625 GLU A C 1
ATOM 5098 O O . GLU A 1 625 ? -7.285 -33.663 -1.426 1.00 44.00 625 GLU A O 1
ATOM 5103 N N . SER A 1 626 ? -6.667 -32.154 0.090 1.00 38.06 626 SER A N 1
ATOM 5104 C CA . SER A 1 626 ? -7.792 -32.434 0.995 1.00 38.06 626 SER A CA 1
ATOM 5105 C C . SER A 1 626 ? -8.334 -31.153 1.662 1.00 38.06 626 SER A C 1
ATOM 5107 O O . SER A 1 626 ? -7.566 -30.297 2.081 1.00 38.06 626 SER A O 1
ATOM 5109 N N . THR A 1 627 ? -9.643 -30.905 1.811 1.00 44.16 627 THR A N 1
ATOM 5110 C CA . THR A 1 627 ? -10.861 -31.629 1.377 1.00 44.16 627 THR A CA 1
ATOM 5111 C C . THR A 1 627 ? -11.997 -30.634 1.070 1.00 44.16 627 THR A C 1
ATOM 5113 O O . THR A 1 627 ? -12.054 -29.539 1.636 1.00 44.16 627 THR A O 1
ATOM 5116 N N . GLY A 1 628 ? -12.978 -31.034 0.254 1.00 50.44 628 GLY A N 1
ATOM 5117 C CA . GLY A 1 628 ? -14.272 -30.347 0.182 1.00 50.44 628 GLY A CA 1
ATOM 5118 C C . GLY A 1 628 ? -15.120 -30.739 -1.027 1.00 50.44 628 GLY A C 1
ATOM 5119 O O . GLY A 1 628 ? -14.591 -31.013 -2.096 1.00 50.44 628 GLY A O 1
ATOM 5120 N N . TYR A 1 629 ? -16.443 -30.736 -0.857 1.00 54.59 629 TYR A N 1
ATOM 5121 C CA . TYR A 1 629 ? -17.397 -30.859 -1.961 1.00 54.59 629 TYR A CA 1
ATOM 5122 C C . TYR A 1 629 ? -17.547 -29.482 -2.624 1.00 54.59 629 TYR A C 1
ATOM 5124 O O . TYR A 1 629 ? -18.301 -28.639 -2.138 1.00 54.59 629 TYR A O 1
ATOM 5132 N N . MET A 1 630 ? -16.777 -29.222 -3.683 1.00 66.38 630 MET A N 1
ATOM 5133 C CA . MET A 1 630 ? -16.988 -28.051 -4.543 1.00 66.38 630 MET A CA 1
ATOM 5134 C C . MET A 1 630 ? -18.148 -28.316 -5.505 1.00 66.38 630 MET A C 1
ATOM 5136 O O . MET A 1 630 ? -18.356 -29.448 -5.942 1.00 66.38 630 MET A O 1
ATOM 5140 N N . THR A 1 631 ? -18.918 -27.279 -5.839 1.00 71.06 631 THR A N 1
ATOM 5141 C CA . THR A 1 631 ? -19.958 -27.407 -6.868 1.00 71.06 631 THR A CA 1
ATOM 5142 C C . THR A 1 631 ? -19.308 -27.533 -8.254 1.00 71.06 631 THR A C 1
ATOM 5144 O O . THR A 1 631 ? -18.217 -26.993 -8.463 1.00 71.06 631 THR A O 1
ATOM 5147 N N . PRO A 1 632 ? -19.959 -28.180 -9.242 1.00 75.88 632 PRO A N 1
ATOM 5148 C CA . PRO A 1 632 ? -19.422 -28.260 -10.605 1.00 75.88 632 PRO A CA 1
ATOM 5149 C C . PRO A 1 632 ? -19.129 -26.881 -11.219 1.00 75.88 632 PRO A C 1
ATOM 5151 O O . PRO A 1 632 ? -18.110 -26.696 -11.881 1.00 75.88 632 PRO A O 1
ATOM 5154 N N . GLN A 1 633 ? -19.975 -25.887 -10.924 1.00 80.75 633 GLN A N 1
ATOM 5155 C CA . GLN A 1 633 ? -19.782 -24.483 -11.310 1.00 80.75 633 GLN A CA 1
ATOM 5156 C C . GLN A 1 633 ? -18.478 -23.905 -10.734 1.00 80.75 633 GLN A C 1
ATOM 5158 O O . GLN A 1 633 ? -17.731 -23.233 -11.440 1.00 80.75 633 GLN A O 1
ATOM 5163 N N . HIS A 1 634 ? -18.177 -24.192 -9.462 1.00 79.75 634 HIS A N 1
ATOM 5164 C CA . HIS A 1 634 ? -16.973 -23.706 -8.784 1.00 79.75 634 HIS A CA 1
ATOM 5165 C C . HIS A 1 634 ? -15.702 -24.367 -9.338 1.00 79.75 634 HIS A C 1
ATOM 5167 O O . HIS A 1 634 ? -14.716 -23.668 -9.557 1.00 79.75 634 HIS A O 1
ATOM 5173 N N . MET A 1 635 ? -15.733 -25.663 -9.667 1.00 80.31 635 MET A N 1
ATOM 5174 C CA . MET A 1 635 ? -14.606 -26.308 -10.364 1.00 80.31 635 MET A CA 1
ATOM 5175 C C . MET A 1 635 ? -14.399 -25.711 -11.765 1.00 80.31 635 MET A C 1
ATOM 5177 O O . MET A 1 635 ? -13.295 -25.281 -12.081 1.00 80.31 635 MET A O 1
ATOM 5181 N N . THR A 1 636 ? -15.476 -25.528 -12.538 1.00 84.19 636 THR A N 1
ATOM 5182 C CA . THR A 1 636 ? -15.420 -24.885 -13.868 1.00 84.19 636 THR A CA 1
ATOM 5183 C C . THR A 1 636 ? -14.826 -23.469 -13.803 1.00 84.19 636 THR A C 1
ATOM 5185 O O . THR A 1 636 ? -14.049 -23.081 -14.675 1.00 84.19 636 THR A O 1
ATOM 5188 N N . LEU A 1 637 ? -15.137 -22.692 -12.758 1.00 84.69 637 LEU A N 1
ATOM 5189 C CA . LEU A 1 637 ? -14.527 -21.379 -12.513 1.00 84.69 637 LEU A CA 1
ATOM 5190 C C . LEU A 1 637 ? -13.017 -21.475 -12.241 1.00 84.69 637 LEU A C 1
ATOM 5192 O O . LEU A 1 637 ? -12.252 -20.661 -12.754 1.00 84.69 637 LEU A O 1
ATOM 5196 N N . ILE A 1 638 ? -12.577 -22.444 -11.437 1.00 83.12 638 ILE A N 1
ATOM 5197 C CA . ILE A 1 638 ? -11.151 -22.643 -11.141 1.00 83.12 638 ILE A CA 1
ATOM 5198 C C . ILE A 1 638 ? -10.403 -23.015 -12.427 1.00 83.12 638 ILE A C 1
ATOM 5200 O O . ILE A 1 638 ? -9.410 -22.366 -12.758 1.00 83.12 638 ILE A O 1
ATOM 5204 N N . ASP A 1 639 ? -10.915 -23.987 -13.181 1.00 80.88 639 ASP A N 1
ATOM 5205 C CA . ASP A 1 639 ? -10.277 -24.485 -14.400 1.00 80.88 639 ASP A CA 1
ATOM 5206 C C . ASP A 1 639 ? -10.189 -23.395 -15.476 1.00 80.88 639 ASP A C 1
ATOM 5208 O O . ASP A 1 639 ? -9.113 -23.141 -16.018 1.00 80.88 639 ASP A O 1
ATOM 5212 N N . THR A 1 640 ? -11.281 -22.675 -15.755 1.00 86.31 640 THR A N 1
ATOM 5213 C CA . THR A 1 640 ? -11.301 -21.617 -16.789 1.00 86.31 640 THR A CA 1
ATOM 5214 C C . THR A 1 640 ? -10.414 -20.416 -16.448 1.00 86.31 640 THR A C 1
ATOM 5216 O O . THR A 1 640 ? -9.760 -19.869 -17.335 1.00 86.31 640 THR A O 1
ATOM 5219 N N . VAL A 1 641 ? -10.329 -20.017 -15.173 1.00 83.56 641 VAL A N 1
ATOM 5220 C CA . VAL A 1 641 ? -9.500 -18.876 -14.737 1.00 83.56 641 VAL A CA 1
ATOM 5221 C C . VAL A 1 641 ? -8.006 -19.228 -14.659 1.00 83.56 641 VAL A C 1
ATOM 5223 O O . VAL A 1 641 ? -7.156 -18.357 -14.880 1.00 83.56 641 VAL A O 1
ATOM 5226 N N . LEU A 1 642 ? -7.670 -20.490 -14.367 1.00 83.56 642 LEU A N 1
ATOM 5227 C CA . LEU A 1 642 ? -6.287 -20.980 -14.288 1.00 83.56 642 LEU A CA 1
ATOM 5228 C C . LEU A 1 642 ? -5.775 -21.630 -15.588 1.00 83.56 642 LEU A C 1
ATOM 5230 O O . LEU A 1 642 ? -4.576 -21.875 -15.704 1.00 83.56 642 LEU A O 1
ATOM 5234 N N . THR A 1 643 ? -6.642 -21.851 -16.582 1.00 83.69 643 THR A N 1
ATOM 5235 C CA . THR A 1 643 ? -6.265 -22.257 -17.949 1.00 83.69 643 THR A CA 1
ATOM 5236 C C . THR A 1 643 ? -5.226 -21.294 -18.532 1.00 83.69 643 THR A C 1
ATOM 5238 O O . THR A 1 643 ? -5.346 -20.078 -18.375 1.00 83.69 643 THR A O 1
ATOM 5241 N N . MET A 1 644 ? -4.217 -21.821 -19.232 1.00 83.62 644 MET A N 1
ATOM 5242 C CA . MET A 1 644 ? -3.147 -21.040 -19.874 1.00 83.62 644 MET A CA 1
ATOM 5243 C C . MET A 1 644 ? -3.643 -20.247 -21.104 1.00 83.62 644 MET A C 1
ATOM 5245 O O . MET A 1 644 ? -4.619 -20.656 -21.735 1.00 83.62 644 MET A O 1
ATOM 5249 N N . PRO A 1 645 ? -2.991 -19.124 -21.473 1.00 82.62 645 PRO A N 1
ATOM 5250 C CA . PRO A 1 645 ? -3.383 -18.318 -22.629 1.00 82.62 645 PRO A CA 1
ATOM 5251 C C . PRO A 1 645 ? -3.284 -19.072 -23.960 1.00 82.62 645 PRO A C 1
ATOM 5253 O O . PRO A 1 645 ? -2.383 -19.885 -24.180 1.00 82.62 645 PRO A O 1
ATOM 5256 N N . GLY A 1 646 ? -4.199 -18.758 -24.879 1.00 75.44 646 GLY A N 1
ATOM 5257 C CA . GLY A 1 646 ? -4.213 -19.329 -26.226 1.00 75.44 646 GLY A CA 1
ATOM 5258 C C . GLY A 1 646 ? -3.141 -18.722 -27.142 1.00 75.44 646 GLY A C 1
ATOM 5259 O O . GLY A 1 646 ? -2.856 -17.531 -27.076 1.00 75.44 646 GLY A O 1
ATOM 5260 N N . ALA A 1 647 ? -2.602 -19.515 -28.074 1.00 79.12 647 ALA A N 1
ATOM 5261 C CA . ALA A 1 647 ? -1.599 -19.065 -29.057 1.00 79.12 647 ALA A CA 1
ATOM 5262 C C . ALA A 1 647 ? -2.123 -18.051 -30.108 1.00 79.12 647 ALA A C 1
ATOM 5264 O O . ALA A 1 647 ? -1.374 -17.592 -30.967 1.00 79.12 647 ALA A O 1
ATOM 5265 N N . THR A 1 648 ? -3.412 -17.716 -30.061 1.00 85.94 648 THR A N 1
ATOM 5266 C CA . THR A 1 648 ? -4.128 -16.837 -30.998 1.00 85.94 648 THR A CA 1
ATOM 5267 C C . THR A 1 648 ? -5.092 -15.951 -30.219 1.00 85.94 648 THR A C 1
ATOM 5269 O O . THR A 1 648 ? -5.687 -16.419 -29.247 1.00 85.94 648 THR A O 1
ATOM 5272 N N . ILE A 1 649 ? -5.299 -14.715 -30.679 1.00 81.94 649 ILE A N 1
ATOM 5273 C CA . ILE A 1 649 ? -6.161 -13.713 -30.027 1.00 81.94 649 ILE A CA 1
ATOM 5274 C C . ILE A 1 649 ? -7.594 -14.244 -29.828 1.00 81.94 649 ILE A C 1
ATOM 5276 O O . ILE A 1 649 ? -8.183 -14.059 -28.770 1.00 81.94 649 ILE A O 1
ATOM 5280 N N . GLU A 1 650 ? -8.126 -14.959 -30.816 1.00 84.94 650 GLU A N 1
ATOM 5281 C CA . GLU A 1 650 ? -9.452 -15.584 -30.803 1.00 84.94 650 GLU A CA 1
ATOM 5282 C C . GLU A 1 650 ? -9.610 -16.552 -29.617 1.00 84.94 650 GLU A C 1
ATOM 5284 O O . GLU A 1 650 ? -10.475 -16.340 -28.771 1.00 84.94 650 GLU A O 1
ATOM 5289 N N . LYS A 1 651 ? -8.702 -17.529 -29.481 1.00 85.56 651 LYS A N 1
ATOM 5290 C CA . LYS A 1 651 ? -8.675 -18.487 -28.357 1.00 85.56 651 LYS A CA 1
ATOM 5291 C C . LYS A 1 651 ? -8.484 -17.830 -26.987 1.00 85.56 651 LYS A C 1
ATOM 5293 O O . LYS A 1 651 ? -8.966 -18.344 -25.982 1.00 85.56 651 LYS A O 1
ATOM 5298 N N . GLU A 1 652 ? -7.786 -16.698 -26.925 1.00 86.56 652 GLU A N 1
ATOM 5299 C CA . GLU A 1 652 ? -7.645 -15.930 -25.684 1.00 86.56 652 GLU A CA 1
ATOM 5300 C C . GLU A 1 652 ? -8.951 -15.209 -25.300 1.00 86.56 652 GLU A C 1
ATOM 5302 O O . GLU A 1 652 ? -9.290 -15.143 -24.118 1.00 86.56 652 GLU A O 1
ATOM 5307 N N . TYR A 1 653 ? -9.740 -14.742 -26.273 1.00 87.81 653 TYR A N 1
ATOM 5308 C CA . TYR A 1 653 ? -11.092 -14.249 -26.001 1.00 87.81 653 TYR A CA 1
ATOM 5309 C C . TYR A 1 653 ? -12.073 -15.381 -25.666 1.00 87.81 653 TYR A C 1
ATOM 5311 O O . TYR A 1 653 ? -12.874 -15.207 -24.754 1.00 87.81 653 TYR A O 1
ATOM 5319 N N . GLU A 1 654 ? -11.977 -16.554 -26.301 1.00 89.19 654 GLU A N 1
ATOM 5320 C CA . GLU A 1 654 ? -12.758 -17.751 -25.929 1.00 89.19 654 GLU A CA 1
ATOM 5321 C C . GLU A 1 654 ? -12.506 -18.155 -24.463 1.00 89.19 654 GLU A C 1
ATOM 5323 O O . GLU A 1 654 ? -13.452 -18.337 -23.696 1.00 89.19 654 GLU A O 1
ATOM 5328 N N . ARG A 1 655 ? -11.235 -18.191 -24.035 1.00 89.62 655 ARG A N 1
ATOM 5329 C CA . ARG A 1 655 ? -10.815 -18.409 -22.636 1.00 89.62 655 ARG A CA 1
ATOM 5330 C C . ARG A 1 655 ? -11.436 -17.382 -21.676 1.00 89.62 655 ARG A C 1
ATOM 5332 O O . ARG A 1 655 ? -11.905 -17.753 -20.601 1.00 89.62 655 ARG A O 1
ATOM 5339 N N . ARG A 1 656 ? -11.482 -16.099 -22.058 1.00 90.31 656 ARG A N 1
ATOM 5340 C CA . ARG A 1 656 ? -12.080 -15.013 -21.248 1.00 90.31 656 ARG A CA 1
ATOM 5341 C C . ARG A 1 656 ? -13.595 -15.095 -21.167 1.00 90.31 656 ARG A C 1
ATOM 5343 O O . ARG A 1 656 ? -14.141 -14.942 -20.080 1.00 90.31 656 ARG A O 1
ATOM 5350 N N . ILE A 1 657 ? -14.255 -15.372 -22.287 1.00 91.12 657 ILE A N 1
ATOM 5351 C CA . ILE A 1 657 ? -15.695 -15.635 -22.372 1.00 91.12 657 ILE A CA 1
ATOM 5352 C C . ILE A 1 657 ? -16.059 -16.794 -21.436 1.00 91.12 657 ILE A C 1
ATOM 5354 O O . ILE A 1 657 ? -16.919 -16.634 -20.573 1.00 91.12 657 ILE A O 1
ATOM 5358 N N . ALA A 1 658 ? -15.335 -17.916 -21.521 1.00 91.94 658 ALA A N 1
ATOM 5359 C CA . ALA A 1 658 ? -15.537 -19.070 -20.648 1.00 91.94 658 ALA A CA 1
ATOM 5360 C C . ALA A 1 658 ? -15.336 -18.725 -19.160 1.00 91.94 658 ALA A C 1
ATOM 5362 O O . ALA A 1 658 ? -16.176 -19.082 -18.336 1.00 91.94 658 ALA A O 1
ATOM 5363 N N . ALA A 1 659 ? -14.277 -17.984 -18.814 1.00 90.75 659 ALA A N 1
ATOM 5364 C CA . ALA A 1 659 ? -14.005 -17.566 -17.438 1.00 90.75 659 ALA A CA 1
ATOM 5365 C C . ALA A 1 659 ? -15.061 -16.595 -16.873 1.00 90.75 659 ALA A C 1
ATOM 5367 O O . ALA A 1 659 ? -15.470 -16.746 -15.722 1.00 90.75 659 ALA A O 1
ATOM 5368 N N . ILE A 1 660 ? -15.539 -15.630 -17.669 1.00 92.81 660 ILE A N 1
ATOM 5369 C CA . ILE A 1 660 ? -16.615 -14.705 -17.273 1.00 92.81 660 ILE A CA 1
ATOM 5370 C C . ILE A 1 660 ? -17.927 -15.476 -17.074 1.00 92.81 660 ILE A C 1
ATOM 5372 O O . ILE A 1 660 ? -18.573 -15.322 -16.040 1.00 92.81 660 ILE A O 1
ATOM 5376 N N . ASN A 1 661 ? -18.291 -16.362 -18.005 1.00 92.75 661 ASN A N 1
ATOM 5377 C CA . ASN A 1 661 ? -19.510 -17.169 -17.905 1.00 92.75 661 ASN A CA 1
ATOM 5378 C C . ASN A 1 661 ? -19.473 -18.127 -16.700 1.00 92.75 661 ASN A C 1
ATOM 5380 O O . ASN A 1 661 ? -20.455 -18.231 -15.962 1.00 92.75 661 ASN A O 1
ATOM 5384 N N . ALA A 1 662 ? -18.332 -18.773 -16.437 1.00 90.25 662 ALA A N 1
ATOM 5385 C CA . ALA A 1 662 ? -18.144 -19.614 -15.255 1.00 90.25 662 ALA A CA 1
ATOM 5386 C C . ALA A 1 662 ? -18.214 -18.802 -13.947 1.00 90.25 662 ALA A C 1
ATOM 5388 O O . ALA A 1 662 ? -18.822 -19.243 -12.970 1.00 90.25 662 ALA A O 1
ATOM 5389 N N . ALA A 1 663 ? -17.655 -17.589 -13.928 1.00 89.44 663 ALA A N 1
ATOM 5390 C CA . ALA A 1 663 ? -17.726 -16.693 -12.778 1.00 89.44 663 ALA A CA 1
ATOM 5391 C C . ALA A 1 663 ? -19.156 -16.188 -12.520 1.00 89.44 663 ALA A C 1
ATOM 5393 O O . ALA A 1 663 ? -19.600 -16.190 -11.370 1.00 89.44 663 ALA A O 1
ATOM 5394 N N . MET A 1 664 ? -19.906 -15.847 -13.575 1.00 89.06 664 MET A N 1
ATOM 5395 C CA . MET A 1 664 ? -21.325 -15.481 -13.493 1.00 89.06 664 MET A CA 1
ATOM 5396 C C . MET A 1 664 ? -22.172 -16.634 -12.941 1.00 89.06 664 MET A C 1
ATOM 5398 O O . MET A 1 664 ? -23.000 -16.406 -12.059 1.00 89.06 664 MET A O 1
ATOM 5402 N N . ALA A 1 665 ? -21.927 -17.872 -13.385 1.00 88.06 665 ALA A N 1
ATOM 5403 C CA . ALA A 1 665 ? -22.619 -19.063 -12.883 1.00 88.06 665 ALA A CA 1
ATOM 5404 C C . ALA A 1 665 ? -22.355 -19.341 -11.388 1.00 88.06 665 ALA A C 1
ATOM 5406 O O . ALA A 1 665 ? -23.198 -19.928 -10.712 1.00 88.06 665 ALA A O 1
ATOM 5407 N N . VAL A 1 666 ? -21.207 -18.906 -10.857 1.00 86.75 666 VAL A N 1
ATOM 5408 C CA . VAL A 1 666 ? -20.859 -19.030 -9.432 1.00 86.75 666 VAL A CA 1
ATOM 5409 C C . VAL A 1 666 ? -21.423 -17.881 -8.583 1.00 86.75 666 VAL A C 1
ATOM 5411 O O . VAL A 1 666 ? -21.610 -18.072 -7.384 1.00 86.75 666 VAL A O 1
ATOM 5414 N N . CYS A 1 667 ? -21.750 -16.710 -9.152 1.00 86.12 667 CYS A N 1
ATOM 5415 C CA . CYS A 1 667 ? -22.201 -15.540 -8.379 1.00 86.12 667 CYS A CA 1
ATOM 5416 C C . CYS A 1 667 ? -23.374 -15.828 -7.425 1.00 86.12 667 CYS A C 1
ATOM 5418 O O . CYS A 1 667 ? -23.340 -15.385 -6.273 1.00 86.12 667 CYS A O 1
ATOM 5420 N N . ASP A 1 668 ? -24.370 -16.582 -7.893 1.00 79.62 668 ASP A N 1
ATOM 5421 C CA . ASP A 1 668 ? -25.585 -16.916 -7.136 1.00 79.62 668 ASP A CA 1
ATOM 5422 C C . ASP A 1 668 ? -25.487 -18.251 -6.382 1.00 79.62 668 ASP A C 1
ATOM 5424 O O . ASP A 1 668 ? -26.341 -18.556 -5.552 1.00 79.62 668 ASP A O 1
ATOM 5428 N N . ALA A 1 669 ? -24.449 -19.049 -6.648 1.00 78.81 669 ALA A N 1
ATOM 5429 C CA . ALA A 1 669 ? -24.283 -20.362 -6.042 1.00 78.81 669 ALA A CA 1
ATOM 5430 C C . ALA A 1 669 ? -24.051 -20.247 -4.526 1.00 78.81 669 ALA A C 1
ATOM 5432 O O . ALA A 1 669 ? -23.178 -19.502 -4.063 1.00 78.81 669 ALA A O 1
ATOM 5433 N N . GLU A 1 670 ? -24.810 -21.018 -3.744 1.00 75.38 670 GLU A N 1
ATOM 5434 C CA . GLU A 1 670 ? -24.624 -21.099 -2.296 1.00 75.38 670 GLU A CA 1
ATOM 5435 C C . GLU A 1 670 ? -23.404 -21.956 -1.951 1.00 75.38 670 GLU A C 1
ATOM 5437 O O . GLU A 1 670 ? -23.418 -23.183 -2.081 1.00 75.38 670 GLU A O 1
ATOM 5442 N N . GLU A 1 671 ? -22.345 -21.325 -1.446 1.00 69.25 671 GLU A N 1
ATOM 5443 C CA . GLU A 1 671 ? -21.192 -22.046 -0.907 1.00 69.25 671 GLU A CA 1
ATOM 5444 C C . GLU A 1 671 ? -21.544 -22.585 0.493 1.00 69.25 671 GLU A C 1
ATOM 5446 O O . GLU A 1 671 ? -21.373 -21.916 1.516 1.00 69.25 671 GLU A O 1
ATOM 5451 N N . GLY A 1 672 ? -22.121 -23.788 0.509 1.00 53.78 672 GLY A N 1
ATOM 5452 C CA . GLY A 1 672 ? -22.934 -24.318 1.605 1.00 53.78 672 GLY A CA 1
ATOM 5453 C C . GLY A 1 672 ? -22.335 -24.348 3.023 1.00 53.78 672 GLY A C 1
ATOM 5454 O O . GLY A 1 672 ? -21.132 -24.250 3.274 1.00 53.78 672 GLY A O 1
ATOM 5455 N N . ALA A 1 673 ? -23.235 -24.530 3.994 1.00 40.56 673 ALA A N 1
ATOM 5456 C CA . ALA A 1 673 ? -22.914 -24.632 5.416 1.00 40.56 673 ALA A CA 1
ATOM 5457 C C . ALA A 1 673 ? -21.940 -25.799 5.733 1.00 40.56 673 ALA A C 1
ATOM 5459 O O . ALA A 1 673 ? -21.939 -26.812 5.029 1.00 40.56 673 ALA A O 1
ATOM 5460 N N . PRO A 1 674 ? -21.119 -25.697 6.803 1.00 35.12 674 PRO A N 1
ATOM 5461 C CA . PRO A 1 674 ? -19.971 -26.581 7.030 1.00 35.12 674 PRO A CA 1
ATOM 5462 C C . PRO A 1 674 ? -20.360 -28.007 7.459 1.00 35.12 674 PRO A C 1
ATOM 5464 O O . PRO A 1 674 ? -20.315 -28.366 8.639 1.00 35.12 674 PRO A O 1
ATOM 5467 N N . SER A 1 675 ? -20.680 -28.839 6.472 1.00 28.22 675 SER A N 1
ATOM 5468 C CA . SER A 1 675 ? -20.840 -30.287 6.608 1.00 28.22 675 SER A CA 1
ATOM 5469 C C . SER A 1 675 ? -19.471 -30.934 6.832 1.00 28.22 675 SER A C 1
ATOM 5471 O O . SER A 1 675 ? -18.624 -30.933 5.943 1.00 28.22 675 SER A O 1
ATOM 5473 N N . ARG A 1 676 ? -19.226 -31.450 8.042 1.00 29.97 676 ARG A N 1
ATOM 5474 C CA . ARG A 1 676 ? -17.926 -31.998 8.473 1.00 29.97 676 ARG A CA 1
ATOM 5475 C C . ARG A 1 676 ? -17.643 -33.342 7.768 1.00 29.97 676 ARG A C 1
ATOM 5477 O O . ARG A 1 676 ? -18.369 -34.296 8.053 1.00 29.97 676 ARG A O 1
ATOM 5484 N N . PRO A 1 677 ? -16.615 -33.467 6.902 1.00 29.72 677 PRO A N 1
ATOM 5485 C CA . PRO A 1 677 ? -16.336 -34.725 6.209 1.00 29.72 677 PRO A CA 1
ATOM 5486 C C . PRO A 1 677 ? -15.922 -35.848 7.170 1.00 29.72 677 PRO A C 1
ATOM 5488 O O . PRO A 1 677 ? -15.274 -35.612 8.194 1.00 29.72 677 PRO A O 1
ATOM 5491 N N . ARG A 1 678 ? -16.298 -37.082 6.824 1.00 25.22 678 ARG A N 1
ATOM 5492 C CA . ARG A 1 678 ? -15.987 -38.316 7.561 1.00 25.22 678 ARG A CA 1
ATOM 5493 C C . ARG A 1 678 ? -14.701 -38.932 6.996 1.00 25.22 678 ARG A C 1
ATOM 5495 O O . ARG A 1 678 ? -14.494 -38.915 5.789 1.00 25.22 678 ARG A O 1
ATOM 5502 N N . THR A 1 679 ? -13.826 -39.446 7.855 1.00 37.53 679 THR A N 1
ATOM 5503 C CA . THR A 1 679 ? -12.477 -39.906 7.481 1.00 37.53 679 THR A CA 1
ATOM 5504 C C . THR A 1 679 ? -12.452 -41.316 6.876 1.00 37.53 679 THR A C 1
ATOM 5506 O O . THR A 1 679 ? -12.917 -42.265 7.506 1.00 37.53 679 THR A O 1
ATOM 5509 N N . THR A 1 680 ? -11.807 -41.483 5.712 1.00 28.11 680 THR A N 1
ATOM 5510 C CA . THR A 1 680 ? -11.547 -42.799 5.085 1.00 28.11 680 THR A CA 1
ATOM 5511 C C . THR A 1 680 ? -10.203 -42.861 4.332 1.00 28.11 680 THR A C 1
ATOM 5513 O O . THR A 1 680 ? -10.084 -42.361 3.225 1.00 28.11 680 THR A O 1
ATOM 5516 N N . LYS A 1 681 ? -9.218 -43.491 4.996 1.00 29.59 681 LYS A N 1
ATOM 5517 C CA . LYS A 1 681 ? -7.997 -44.230 4.561 1.00 29.59 681 LYS A CA 1
ATOM 5518 C C . LYS A 1 681 ? -7.316 -43.986 3.183 1.00 29.59 681 LYS A C 1
ATOM 5520 O O . LYS A 1 681 ? -7.929 -44.129 2.136 1.00 29.59 681 LYS A O 1
ATOM 5525 N N . LYS A 1 682 ? -5.973 -43.853 3.229 1.00 29.64 682 LYS A N 1
ATOM 5526 C CA . LYS A 1 682 ? -4.993 -43.974 2.113 1.00 29.64 682 LYS A CA 1
ATOM 5527 C C . LYS A 1 682 ? -4.876 -45.400 1.525 1.00 29.64 682 LYS A C 1
ATOM 5529 O O . LYS A 1 682 ? -4.878 -46.365 2.289 1.00 29.64 682 LYS A O 1
ATOM 5534 N N . ARG A 1 683 ? -4.598 -45.480 0.211 1.00 26.20 683 ARG A N 1
ATOM 5535 C CA . ARG A 1 683 ? -3.784 -46.470 -0.558 1.00 26.20 683 ARG A CA 1
ATOM 5536 C C . ARG A 1 683 ? -3.792 -46.038 -2.046 1.00 26.20 683 ARG A C 1
ATOM 5538 O O . ARG A 1 683 ? -4.807 -45.491 -2.455 1.00 26.20 683 ARG A O 1
ATOM 5545 N N . SER A 1 684 ? -2.786 -46.262 -2.899 1.00 25.41 684 SER A N 1
ATOM 5546 C CA . SER A 1 684 ? -1.338 -46.509 -2.718 1.00 25.41 684 SER A CA 1
ATOM 5547 C C . SER A 1 684 ? -0.597 -46.303 -4.060 1.00 25.41 684 SER A C 1
ATOM 5549 O O . SER A 1 684 ? -1.213 -46.428 -5.109 1.00 25.41 684 SER A O 1
ATOM 5551 N N . VAL A 1 685 ? 0.702 -45.996 -3.966 1.00 30.89 685 VAL A N 1
ATOM 5552 C CA . VAL A 1 685 ? 1.743 -45.789 -5.006 1.00 30.89 685 VAL A CA 1
ATOM 5553 C C . VAL A 1 685 ? 1.695 -46.721 -6.233 1.00 30.89 685 VAL A C 1
ATOM 5555 O O . VAL A 1 685 ? 1.443 -47.906 -6.054 1.00 30.89 685 VAL A O 1
ATOM 5558 N N . ASP A 1 686 ? 2.052 -46.184 -7.415 1.00 26.58 686 ASP A N 1
ATOM 5559 C CA . ASP A 1 686 ? 3.028 -46.757 -8.380 1.00 26.58 686 ASP A CA 1
ATOM 5560 C C . ASP A 1 686 ? 3.575 -45.660 -9.342 1.00 26.58 686 ASP A C 1
ATOM 5562 O O . ASP A 1 686 ? 3.045 -44.546 -9.360 1.00 26.58 686 ASP A O 1
ATOM 5566 N N . ALA A 1 687 ? 4.685 -45.917 -10.058 1.00 28.09 687 ALA A N 1
ATOM 5567 C CA . ALA A 1 687 ? 5.545 -44.909 -10.730 1.00 28.09 687 ALA A CA 1
ATOM 5568 C C . ALA A 1 687 ? 5.963 -45.281 -12.181 1.00 28.09 687 ALA A C 1
ATOM 5570 O O . ALA A 1 687 ? 5.685 -46.402 -12.596 1.00 28.09 687 ALA A O 1
ATOM 5571 N N . ILE A 1 688 ? 6.631 -44.371 -12.934 1.00 28.45 688 ILE A N 1
ATOM 5572 C CA . ILE A 1 688 ? 7.426 -44.625 -14.179 1.00 28.45 688 ILE A CA 1
ATOM 5573 C C . ILE A 1 688 ? 8.249 -43.373 -14.633 1.00 28.45 688 ILE A C 1
ATOM 5575 O O . ILE A 1 688 ? 8.014 -42.272 -14.134 1.00 28.45 688 ILE A O 1
ATOM 5579 N N . ASP A 1 689 ? 9.229 -43.548 -15.541 1.00 24.69 689 ASP A N 1
ATOM 5580 C CA . ASP A 1 689 ? 10.438 -42.707 -15.751 1.00 24.69 689 ASP A CA 1
ATOM 5581 C C . ASP A 1 689 ? 10.553 -41.792 -17.020 1.00 24.69 689 ASP A C 1
ATOM 5583 O O . ASP A 1 689 ? 10.213 -42.182 -18.130 1.00 24.69 689 ASP A O 1
ATOM 5587 N N . ILE A 1 690 ? 11.145 -40.595 -16.820 1.00 26.88 690 ILE A N 1
ATOM 5588 C CA . ILE A 1 690 ? 12.323 -39.931 -17.479 1.00 26.88 690 ILE A CA 1
ATOM 5589 C C . ILE A 1 690 ? 12.527 -39.821 -19.042 1.00 26.88 690 ILE A C 1
ATOM 5591 O O . ILE A 1 690 ? 12.748 -40.809 -19.734 1.00 26.88 690 ILE A O 1
ATOM 5595 N N . SER A 1 691 ? 12.784 -38.568 -19.515 1.00 25.06 691 SER A N 1
ATOM 5596 C CA . SER A 1 691 ? 13.563 -38.089 -20.727 1.00 25.06 691 SER A CA 1
ATOM 5597 C C . SER A 1 691 ? 12.917 -38.087 -22.156 1.00 25.06 691 SER A C 1
ATOM 5599 O O . SER A 1 691 ? 11.892 -38.727 -22.327 1.00 25.06 691 SER A O 1
ATOM 5601 N N . LEU A 1 692 ? 13.367 -37.371 -23.233 1.00 26.44 692 LEU A N 1
ATOM 5602 C CA . LEU A 1 692 ? 14.616 -36.620 -23.591 1.00 26.44 692 LEU A CA 1
ATOM 5603 C C . LEU A 1 692 ? 14.470 -35.601 -24.809 1.00 26.44 692 LEU A C 1
ATOM 5605 O O . LEU A 1 692 ? 13.646 -35.820 -25.684 1.00 26.44 692 LEU A O 1
ATOM 5609 N N . ALA A 1 693 ? 15.349 -34.569 -24.906 1.00 26.62 693 ALA A N 1
ATOM 5610 C CA . ALA A 1 693 ? 15.969 -33.851 -26.086 1.00 26.62 693 ALA A CA 1
ATOM 5611 C C . ALA A 1 693 ? 15.251 -33.037 -27.239 1.00 26.62 693 ALA A C 1
ATOM 5613 O O . ALA A 1 693 ? 14.688 -33.585 -28.177 1.00 26.62 693 ALA A O 1
ATOM 5614 N N . ASN A 1 694 ? 15.528 -31.710 -27.260 1.00 27.80 694 ASN A N 1
ATOM 5615 C CA . ASN A 1 694 ? 16.034 -30.744 -28.302 1.00 27.80 694 ASN A CA 1
ATOM 5616 C C . ASN A 1 694 ? 16.056 -30.976 -29.855 1.00 27.80 694 ASN A C 1
ATOM 5618 O O . ASN A 1 694 ? 16.514 -32.016 -30.313 1.00 27.80 694 ASN A O 1
ATOM 5622 N N . SER A 1 695 ? 15.879 -29.889 -30.660 1.00 26.89 695 SER A N 1
ATOM 5623 C CA . SER A 1 695 ? 16.751 -29.475 -31.825 1.00 26.89 695 SER A CA 1
ATOM 5624 C C . SER A 1 695 ? 16.352 -28.132 -32.532 1.00 26.89 695 SER A C 1
ATOM 5626 O O . SER A 1 695 ? 15.236 -27.658 -32.340 1.00 26.89 695 SER A O 1
ATOM 5628 N N . VAL A 1 696 ? 17.260 -27.493 -33.321 1.00 30.52 696 VAL A N 1
ATOM 5629 C CA . VAL A 1 696 ? 17.087 -26.203 -34.086 1.00 30.52 696 VAL A CA 1
ATOM 5630 C C . VAL A 1 696 ? 18.008 -26.122 -35.356 1.00 30.52 696 VAL A C 1
ATOM 5632 O O . VAL A 1 696 ? 19.142 -26.595 -35.263 1.00 30.52 696 VAL A O 1
ATOM 5635 N N . PRO A 1 697 ? 17.608 -25.515 -36.515 1.00 33.88 697 PRO A N 1
ATOM 5636 C CA . PRO A 1 697 ? 18.412 -25.426 -37.769 1.00 33.88 697 PRO A CA 1
ATOM 5637 C C . PRO A 1 697 ? 19.024 -24.031 -38.158 1.00 33.88 697 PRO A C 1
ATOM 5639 O O . PRO A 1 697 ? 18.996 -23.087 -37.373 1.00 33.88 697 PRO A O 1
ATOM 5642 N N . LYS A 1 698 ? 19.647 -23.913 -39.362 1.00 27.11 698 LYS A N 1
ATOM 5643 C CA . LYS A 1 698 ? 20.639 -22.874 -39.807 1.00 27.11 698 LYS A CA 1
ATOM 5644 C C . LYS A 1 698 ? 20.254 -21.999 -41.049 1.00 27.11 698 LYS A C 1
ATOM 5646 O O . LYS A 1 698 ? 19.171 -22.135 -41.600 1.00 27.11 698 LYS A O 1
ATOM 5651 N N . ARG A 1 699 ? 21.169 -21.095 -41.476 1.00 28.08 699 ARG A N 1
ATOM 5652 C CA . ARG A 1 699 ? 21.065 -19.990 -42.487 1.00 28.08 699 ARG A CA 1
ATOM 5653 C C . ARG A 1 699 ? 21.973 -20.197 -43.739 1.00 28.08 699 ARG A C 1
ATOM 5655 O O . ARG A 1 699 ? 22.938 -20.948 -43.642 1.00 28.08 699 ARG A O 1
ATOM 5662 N N . GLN A 1 700 ? 21.716 -19.512 -44.873 1.00 29.86 700 GLN A N 1
ATOM 5663 C CA . GLN A 1 700 ? 22.442 -19.624 -46.179 1.00 29.86 700 GLN A CA 1
ATOM 5664 C C . GLN A 1 700 ? 23.080 -18.294 -46.714 1.00 29.86 700 GLN A C 1
ATOM 5666 O O . GLN A 1 700 ? 23.036 -17.280 -46.016 1.00 29.86 700 GLN A O 1
ATOM 5671 N N . ARG A 1 701 ? 23.708 -18.310 -47.919 1.00 25.67 701 ARG A N 1
ATOM 5672 C CA . ARG A 1 701 ? 24.521 -17.240 -48.588 1.00 25.67 701 ARG A CA 1
ATOM 5673 C C . ARG A 1 701 ? 24.063 -16.915 -50.049 1.00 25.67 701 ARG A C 1
ATOM 5675 O O . ARG A 1 701 ? 23.478 -17.805 -50.658 1.00 25.67 701 ARG A O 1
ATOM 5682 N N . PRO A 1 702 ? 24.390 -15.726 -50.626 1.00 35.78 702 PRO A N 1
ATOM 5683 C CA . PRO A 1 702 ? 24.087 -15.317 -52.022 1.00 35.78 702 PRO A CA 1
ATOM 5684 C C . PRO A 1 702 ? 25.320 -15.142 -52.970 1.00 35.78 702 PRO A C 1
ATOM 5686 O O . PRO A 1 702 ? 26.447 -15.446 -52.579 1.00 35.78 702 PRO A O 1
ATOM 5689 N N . THR A 1 703 ? 25.089 -14.650 -54.205 1.00 36.47 703 THR A N 1
ATOM 5690 C CA . THR A 1 703 ? 26.009 -14.540 -55.381 1.00 36.47 703 THR A CA 1
ATOM 5691 C C . THR A 1 703 ? 26.372 -13.082 -55.804 1.00 36.47 703 THR A C 1
ATOM 5693 O O . THR A 1 703 ? 26.063 -12.152 -55.063 1.00 36.47 703 THR A O 1
ATOM 5696 N N . ALA A 1 704 ? 27.073 -12.869 -56.943 1.00 37.06 704 ALA A N 1
ATOM 5697 C CA . ALA A 1 704 ? 27.809 -11.628 -57.312 1.00 37.06 704 ALA A CA 1
ATOM 5698 C C . ALA A 1 704 ? 27.377 -10.922 -58.649 1.00 37.06 704 ALA A C 1
ATOM 5700 O O . ALA A 1 704 ? 26.632 -11.549 -59.404 1.00 37.06 704 ALA A O 1
ATOM 5701 N N . PRO A 1 705 ? 27.821 -9.662 -58.945 1.00 42.25 705 PRO A N 1
ATOM 5702 C CA . PRO A 1 705 ? 27.284 -8.786 -60.016 1.00 42.25 705 PRO A CA 1
ATOM 5703 C C . PRO A 1 705 ? 28.300 -8.288 -61.100 1.00 42.25 705 PRO A C 1
ATOM 5705 O O . PRO A 1 705 ? 29.382 -8.852 -61.255 1.00 42.25 705 PRO A O 1
ATOM 5708 N N . ASP A 1 706 ? 27.927 -7.240 -61.862 1.00 41.88 706 ASP A N 1
ATOM 5709 C CA . ASP A 1 706 ? 28.347 -6.938 -63.250 1.00 41.88 706 ASP A CA 1
ATOM 5710 C C . ASP A 1 706 ? 29.336 -5.765 -63.504 1.00 41.88 706 ASP A C 1
ATOM 5712 O O . ASP A 1 706 ? 29.600 -4.891 -62.680 1.00 41.88 706 ASP A O 1
ATOM 5716 N N . ALA A 1 707 ? 29.857 -5.702 -64.737 1.00 46.88 707 ALA A N 1
ATOM 5717 C CA . ALA A 1 707 ? 31.028 -4.901 -65.119 1.00 46.88 707 ALA A CA 1
ATOM 5718 C C . ALA A 1 707 ? 30.872 -3.361 -65.192 1.00 46.88 707 ALA A C 1
ATOM 5720 O O . ALA A 1 707 ? 31.890 -2.682 -65.333 1.00 46.88 707 ALA A O 1
ATOM 5721 N N . LYS A 1 708 ? 29.670 -2.770 -65.088 1.00 46.00 708 LYS A N 1
ATOM 5722 C CA . LYS A 1 708 ? 29.543 -1.293 -64.981 1.00 46.00 708 LYS A CA 1
ATOM 5723 C C . LYS A 1 708 ? 29.877 -0.777 -63.583 1.00 46.00 708 LYS A C 1
ATOM 5725 O O . LYS A 1 708 ? 30.342 0.355 -63.457 1.00 46.00 708 LYS A O 1
ATOM 5730 N N . ASP A 1 709 ? 29.742 -1.623 -62.564 1.00 51.50 709 ASP A N 1
ATOM 5731 C CA . ASP A 1 709 ? 30.156 -1.283 -61.207 1.00 51.50 709 ASP A CA 1
ATOM 5732 C C . ASP A 1 709 ? 31.680 -1.148 -61.090 1.00 51.50 709 ASP A C 1
ATOM 5734 O O . ASP A 1 709 ? 32.140 -0.484 -60.168 1.00 51.50 709 ASP A O 1
ATOM 5738 N N . ASN A 1 710 ? 32.484 -1.699 -62.015 1.00 53.91 710 ASN A N 1
ATOM 5739 C CA . ASN A 1 710 ? 33.949 -1.745 -61.894 1.00 53.91 710 ASN A CA 1
ATOM 5740 C C . ASN A 1 710 ? 34.617 -0.376 -61.691 1.00 53.91 710 ASN A C 1
ATOM 5742 O O . ASN A 1 710 ? 35.554 -0.292 -60.909 1.00 53.91 710 ASN A O 1
ATOM 5746 N N . ALA A 1 711 ? 34.170 0.701 -62.347 1.00 57.78 711 ALA A N 1
ATOM 5747 C CA . ALA A 1 711 ? 34.843 2.002 -62.230 1.00 57.78 711 ALA A CA 1
ATOM 5748 C C . ALA A 1 711 ? 34.640 2.639 -60.841 1.00 57.78 711 ALA A C 1
ATOM 5750 O O . ALA A 1 711 ? 35.604 3.026 -60.175 1.00 57.78 711 ALA A O 1
ATOM 5751 N N . PHE A 1 712 ? 33.393 2.685 -60.361 1.00 60.03 712 PHE A N 1
ATOM 5752 C CA . PHE A 1 712 ? 33.098 3.160 -59.007 1.00 60.03 712 PHE A CA 1
ATOM 5753 C C . PHE A 1 712 ? 33.544 2.158 -57.937 1.00 60.03 712 PHE A C 1
ATOM 5755 O O . PHE A 1 712 ? 34.007 2.584 -56.886 1.00 60.03 712 PHE A O 1
ATOM 5762 N N . SER A 1 713 ? 33.504 0.852 -58.205 1.00 59.16 713 SER A N 1
ATOM 5763 C CA . SER A 1 713 ? 34.001 -0.184 -57.290 1.00 59.16 713 SER A CA 1
ATOM 5764 C C . SER A 1 713 ? 35.520 -0.174 -57.175 1.00 59.16 713 SER A C 1
ATOM 5766 O O . SER A 1 713 ? 36.015 -0.362 -56.075 1.00 59.16 713 SER A O 1
ATOM 5768 N N . GLN A 1 714 ? 36.276 0.134 -58.234 1.00 61.03 714 GLN A N 1
ATOM 5769 C CA . GLN A 1 714 ? 37.720 0.386 -58.132 1.00 61.03 714 GLN A CA 1
ATOM 5770 C C . GLN A 1 714 ? 38.013 1.685 -57.371 1.00 61.03 714 GLN A C 1
ATOM 5772 O O . GLN A 1 714 ? 38.945 1.721 -56.569 1.00 61.03 714 GLN A O 1
ATOM 5777 N N . ALA A 1 715 ? 37.210 2.740 -57.551 1.00 60.44 715 ALA A N 1
ATOM 5778 C CA . ALA A 1 715 ? 37.348 3.963 -56.759 1.00 60.44 715 ALA A CA 1
ATOM 5779 C C . ALA A 1 715 ? 37.052 3.716 -55.265 1.00 60.44 715 ALA A C 1
ATOM 5781 O O . ALA A 1 715 ? 37.827 4.153 -54.414 1.00 60.44 715 ALA A O 1
ATOM 5782 N N . ILE A 1 716 ? 35.989 2.967 -54.951 1.00 64.75 716 ILE A N 1
ATOM 5783 C CA . ILE A 1 716 ? 35.610 2.547 -53.593 1.00 64.75 716 ILE A CA 1
ATOM 5784 C C . ILE A 1 716 ? 36.664 1.597 -53.006 1.00 64.75 716 ILE A C 1
ATOM 5786 O O . ILE A 1 716 ? 37.110 1.827 -51.889 1.00 64.75 716 ILE A O 1
ATOM 5790 N N . ALA A 1 717 ? 37.147 0.606 -53.759 1.00 60.00 717 ALA A N 1
ATOM 5791 C CA . ALA A 1 717 ? 38.233 -0.281 -53.339 1.00 60.00 717 ALA A CA 1
ATOM 5792 C C . ALA A 1 717 ? 39.525 0.502 -53.055 1.00 60.00 717 ALA A C 1
ATOM 5794 O O . ALA A 1 717 ? 40.147 0.288 -52.027 1.00 60.00 717 ALA A O 1
ATOM 5795 N N . SER A 1 718 ? 39.870 1.516 -53.860 1.00 62.03 718 SER A N 1
ATOM 5796 C CA . SER A 1 718 ? 41.014 2.409 -53.582 1.00 62.03 718 SER A CA 1
ATOM 5797 C C . SER A 1 718 ? 40.834 3.332 -52.357 1.00 62.03 718 SER A C 1
ATOM 5799 O O . SER A 1 718 ? 41.739 4.095 -52.004 1.00 62.03 718 SER A O 1
ATOM 5801 N N . VAL A 1 719 ? 39.656 3.285 -51.727 1.00 56.69 719 VAL A N 1
ATOM 5802 C CA . VAL A 1 719 ? 39.310 3.927 -50.451 1.00 56.69 719 VAL A CA 1
ATOM 5803 C C . VAL A 1 719 ? 39.186 2.892 -49.316 1.00 56.69 719 VAL A C 1
ATOM 5805 O O . VAL A 1 719 ? 39.455 3.225 -48.161 1.00 56.69 719 VAL A O 1
ATOM 5808 N N . CYS A 1 720 ? 38.839 1.640 -49.626 1.00 53.69 720 CYS A N 1
ATOM 5809 C CA . CYS A 1 720 ? 38.846 0.500 -48.712 1.00 53.69 720 CYS A CA 1
ATOM 5810 C C . CYS A 1 720 ? 40.272 -0.043 -48.530 1.00 53.69 720 CYS A C 1
ATOM 5812 O O . CYS A 1 720 ? 40.792 -0.780 -49.357 1.00 53.69 720 CYS A O 1
ATOM 5814 N N . ILE A 1 721 ? 40.902 0.320 -47.417 1.00 55.75 721 ILE A N 1
ATOM 5815 C CA . ILE A 1 721 ? 42.278 -0.067 -47.089 1.00 55.75 721 ILE A CA 1
ATOM 5816 C C . ILE A 1 721 ? 42.355 -1.581 -46.808 1.00 55.75 721 ILE A C 1
ATOM 5818 O O . ILE A 1 721 ? 41.879 -2.032 -45.766 1.00 55.75 721 ILE A O 1
ATOM 5822 N N . GLU A 1 722 ? 42.974 -2.354 -47.709 1.00 46.06 722 GLU A N 1
ATOM 5823 C CA . GLU A 1 722 ? 43.230 -3.795 -47.515 1.00 46.06 722 GLU A CA 1
ATOM 5824 C C . GLU A 1 722 ? 44.532 -4.075 -46.739 1.00 46.06 722 GLU A C 1
ATOM 5826 O O . GLU A 1 722 ? 44.622 -5.082 -46.035 1.00 46.06 722 GLU A O 1
ATOM 5831 N N . SER A 1 723 ? 45.518 -3.169 -46.798 1.00 44.09 723 SER A N 1
ATOM 5832 C CA . SER A 1 723 ? 46.777 -3.251 -46.043 1.00 44.09 723 SER A CA 1
ATOM 5833 C C . SER A 1 723 ? 47.028 -1.965 -45.229 1.00 44.09 723 SER A C 1
ATOM 5835 O O . SER A 1 723 ? 46.848 -0.869 -45.756 1.00 44.09 723 SER A O 1
ATOM 5837 N N . PRO A 1 724 ? 47.446 -2.033 -43.946 1.00 48.38 724 PRO A N 1
ATOM 5838 C CA . PRO A 1 724 ? 47.493 -0.861 -43.054 1.00 48.38 724 PRO A CA 1
ATOM 5839 C C . PRO A 1 724 ? 48.552 0.200 -43.416 1.00 48.38 724 PRO A C 1
ATOM 5841 O O . PRO A 1 724 ? 48.598 1.260 -42.787 1.00 48.38 724 PRO A O 1
ATOM 5844 N N . GLU A 1 725 ? 49.403 -0.070 -44.407 1.00 47.84 725 GLU A N 1
ATOM 5845 C CA . GLU A 1 725 ? 50.441 0.846 -44.891 1.00 47.84 725 GLU A CA 1
ATOM 5846 C C . GLU A 1 725 ? 49.954 1.721 -46.059 1.00 47.84 725 GLU A C 1
ATOM 5848 O O . GLU A 1 725 ? 50.432 2.847 -46.238 1.00 47.84 725 GLU A O 1
ATOM 5853 N N . GLU A 1 726 ? 48.957 1.259 -46.819 1.00 54.41 726 GLU A N 1
ATOM 5854 C CA . GLU A 1 726 ? 48.373 2.024 -47.916 1.00 54.41 726 GLU A CA 1
ATOM 5855 C C . GLU A 1 726 ? 47.446 3.135 -47.415 1.00 54.41 726 GLU A C 1
ATOM 5857 O O . GLU A 1 726 ? 46.693 2.996 -46.449 1.00 54.41 726 GLU A O 1
ATOM 5862 N N . ARG A 1 727 ? 47.487 4.284 -48.100 1.00 58.31 727 ARG A N 1
ATOM 5863 C CA . ARG A 1 727 ? 46.653 5.444 -47.769 1.00 58.31 727 ARG A CA 1
ATOM 5864 C C . ARG A 1 727 ? 45.859 5.908 -48.983 1.00 58.31 727 ARG A C 1
ATOM 5866 O O . ARG A 1 727 ? 46.462 6.158 -50.032 1.00 58.31 727 ARG A O 1
ATOM 5873 N N . PRO A 1 728 ? 44.536 6.099 -48.846 1.00 70.44 728 PRO A N 1
ATOM 5874 C CA . PRO A 1 728 ? 43.693 6.483 -49.961 1.00 70.44 728 PRO A CA 1
ATOM 5875 C C . PRO A 1 728 ? 44.081 7.861 -50.496 1.00 70.44 728 PRO A C 1
ATOM 5877 O O . PRO A 1 728 ? 44.526 8.752 -49.769 1.00 70.44 728 PRO A O 1
ATOM 5880 N N . THR A 1 729 ? 43.886 8.033 -51.799 1.00 72.19 729 THR A N 1
ATOM 5881 C CA . THR A 1 729 ? 44.157 9.287 -52.520 1.00 72.19 729 THR A CA 1
ATOM 5882 C C . THR A 1 729 ? 42.889 9.929 -53.084 1.00 72.19 729 THR A C 1
ATOM 5884 O O . THR A 1 729 ? 42.978 10.973 -53.717 1.00 72.19 729 THR A O 1
ATOM 5887 N N . ILE A 1 730 ? 41.705 9.367 -52.824 1.00 78.81 730 ILE A N 1
ATOM 5888 C CA . ILE A 1 730 ? 40.394 9.914 -53.217 1.00 78.81 730 ILE A CA 1
ATOM 5889 C C . ILE A 1 730 ? 39.609 10.289 -51.949 1.00 78.81 730 ILE A C 1
ATOM 5891 O O . ILE A 1 730 ? 39.699 9.610 -50.927 1.00 78.81 730 ILE A O 1
ATOM 5895 N N . CYS A 1 731 ? 38.850 11.389 -51.988 1.00 78.00 731 CYS A N 1
ATOM 5896 C CA . CYS A 1 731 ? 38.049 11.833 -50.843 1.00 78.00 731 CYS A CA 1
ATOM 5897 C C . CYS A 1 731 ? 36.725 11.065 -50.761 1.00 78.00 731 CYS A C 1
ATOM 5899 O O . CYS A 1 731 ? 35.825 11.306 -51.563 1.00 78.00 731 CYS A O 1
ATOM 5901 N N . PHE A 1 732 ? 36.577 10.188 -49.764 1.00 73.69 732 PHE A N 1
ATOM 5902 C CA . PHE A 1 732 ? 35.385 9.344 -49.603 1.00 73.69 732 PHE A CA 1
ATOM 5903 C C . PHE A 1 732 ? 34.076 10.141 -49.437 1.00 73.69 732 PHE A C 1
ATOM 5905 O O . PHE A 1 732 ? 33.042 9.733 -49.963 1.00 73.69 732 PHE A O 1
ATOM 5912 N N . ILE A 1 733 ? 34.117 11.311 -48.783 1.00 71.25 733 ILE A N 1
ATOM 5913 C CA . ILE A 1 733 ? 32.945 12.196 -48.644 1.00 71.25 733 ILE A CA 1
ATOM 5914 C C . ILE A 1 733 ? 32.553 12.810 -49.996 1.00 71.25 733 ILE A C 1
ATOM 5916 O O . ILE A 1 733 ? 31.367 12.888 -50.310 1.00 71.25 733 ILE A O 1
ATOM 5920 N N . CYS A 1 734 ? 33.522 13.200 -50.831 1.00 77.62 734 CYS A N 1
ATOM 5921 C CA . CYS A 1 734 ? 33.233 13.668 -52.189 1.00 77.62 734 CYS A CA 1
ATOM 5922 C C . CYS A 1 734 ? 32.715 12.521 -53.066 1.00 77.62 734 CYS A C 1
ATOM 5924 O O . CYS A 1 734 ? 31.710 12.693 -53.745 1.00 77.62 734 CYS A O 1
ATOM 5926 N N . LEU A 1 735 ? 33.337 11.339 -52.998 1.00 76.56 735 LEU A N 1
ATOM 5927 C CA . LEU A 1 735 ? 32.933 10.144 -53.745 1.00 76.56 735 LEU A CA 1
ATOM 5928 C C . LEU A 1 735 ? 31.462 9.771 -53.479 1.00 76.56 735 LEU A C 1
ATOM 5930 O O . LEU A 1 735 ? 30.711 9.505 -54.421 1.00 76.56 735 LEU A O 1
ATOM 5934 N N . GLY A 1 736 ? 31.032 9.824 -52.213 1.00 61.97 736 GLY A N 1
ATOM 5935 C CA . GLY A 1 736 ? 29.652 9.555 -51.793 1.00 61.97 736 GLY A CA 1
ATOM 5936 C C . GLY A 1 736 ? 28.638 10.676 -52.066 1.00 61.97 736 GLY A C 1
ATOM 5937 O O . GLY A 1 736 ? 27.437 10.410 -52.056 1.00 61.97 736 GLY A O 1
ATOM 5938 N N . ASN A 1 737 ? 29.070 11.913 -52.332 1.00 68.12 737 ASN A N 1
ATOM 5939 C CA . ASN A 1 737 ? 28.154 13.039 -52.530 1.00 68.12 737 ASN A CA 1
ATOM 5940 C C . ASN A 1 737 ? 27.606 13.084 -53.967 1.00 68.12 737 ASN A C 1
ATOM 5942 O O . ASN A 1 737 ? 28.291 13.515 -54.894 1.00 68.12 737 ASN A O 1
ATOM 5946 N N . GLN A 1 738 ? 26.344 12.688 -54.137 1.00 66.44 738 GLN A N 1
ATOM 5947 C CA . GLN A 1 738 ? 25.657 12.654 -55.434 1.00 66.44 738 GLN A CA 1
ATOM 5948 C C . GLN A 1 738 ? 25.432 14.041 -56.068 1.00 66.44 738 GLN A C 1
ATOM 5950 O O . GLN A 1 738 ? 25.235 14.112 -57.276 1.00 66.44 738 GLN A O 1
ATOM 5955 N N . MET A 1 739 ? 25.514 15.132 -55.296 1.00 60.69 739 MET A N 1
ATOM 5956 C CA . MET A 1 739 ? 25.319 16.510 -55.782 1.00 60.69 739 MET A CA 1
ATOM 5957 C C . MET A 1 739 ? 26.587 17.138 -56.395 1.00 60.69 739 MET A C 1
ATOM 5959 O O . MET A 1 739 ? 26.575 18.315 -56.751 1.00 60.69 739 MET A O 1
ATOM 5963 N N . LEU A 1 740 ? 27.699 16.396 -56.491 1.00 67.88 740 LEU A N 1
ATOM 5964 C CA . LEU A 1 740 ? 28.947 16.861 -57.110 1.00 67.88 740 LEU A CA 1
ATOM 5965 C C . LEU A 1 740 ? 29.155 16.248 -58.510 1.00 67.88 740 LEU A C 1
ATOM 5967 O O . LEU A 1 740 ? 28.791 15.089 -58.721 1.00 67.88 740 LEU A O 1
ATOM 5971 N N . PRO A 1 741 ? 29.806 16.962 -59.451 1.00 72.75 741 PRO A N 1
ATOM 5972 C CA . PRO A 1 741 ? 30.188 16.399 -60.746 1.00 72.75 741 PRO A CA 1
ATOM 5973 C C . PRO A 1 741 ? 31.097 15.175 -60.593 1.00 72.75 741 PRO A C 1
ATOM 5975 O O . PRO A 1 741 ? 31.963 15.142 -59.718 1.00 72.75 741 PRO A O 1
ATOM 5978 N N . GLU A 1 742 ? 30.963 14.190 -61.481 1.00 67.12 742 GLU A N 1
ATOM 5979 C CA . GLU A 1 742 ? 31.738 12.938 -61.443 1.00 67.12 742 GLU A CA 1
ATOM 5980 C C . GLU A 1 742 ? 33.264 13.171 -61.386 1.00 67.12 742 GLU A C 1
ATOM 5982 O O . GLU A 1 742 ? 33.974 12.493 -60.643 1.00 67.12 742 GLU A O 1
ATOM 5987 N N . SER A 1 743 ? 33.755 14.214 -62.062 1.00 66.38 743 SER A N 1
ATOM 5988 C CA . SER A 1 743 ? 35.159 14.648 -62.047 1.00 66.38 743 SER A CA 1
ATOM 5989 C C . SER A 1 743 ? 35.650 15.228 -60.707 1.00 66.38 743 SER A C 1
ATOM 5991 O O . SER A 1 743 ? 36.845 15.151 -60.419 1.00 66.38 743 SER A O 1
ATOM 5993 N N . GLU A 1 744 ? 34.767 15.767 -59.857 1.00 69.88 744 GLU A N 1
ATOM 5994 C CA . GLU A 1 744 ? 35.075 16.116 -58.456 1.00 69.88 744 GLU A CA 1
ATOM 5995 C C . GLU A 1 744 ? 34.982 14.880 -57.542 1.00 69.88 744 GLU A C 1
ATOM 5997 O O . GLU A 1 744 ? 35.759 14.756 -56.592 1.00 69.88 744 GLU A O 1
ATOM 6002 N N . ARG A 1 745 ? 34.056 13.952 -57.825 1.00 72.88 745 ARG A N 1
ATOM 6003 C CA . ARG A 1 745 ? 33.810 12.742 -57.015 1.00 72.88 745 ARG A CA 1
ATOM 6004 C C . ARG A 1 745 ? 34.934 11.710 -57.137 1.00 72.88 745 ARG A C 1
ATOM 6006 O O . ARG A 1 745 ? 35.357 11.154 -56.127 1.00 72.88 745 ARG A O 1
ATOM 6013 N N . LEU A 1 746 ? 35.460 11.505 -58.346 1.00 73.38 746 LEU A N 1
ATOM 6014 C CA . LEU A 1 746 ? 36.577 10.595 -58.649 1.00 73.38 746 LEU A CA 1
ATOM 6015 C C . LEU A 1 746 ? 37.964 11.270 -58.529 1.00 73.38 746 LEU A C 1
ATOM 6017 O O . LEU A 1 746 ? 38.980 10.718 -58.955 1.00 73.38 746 LEU A O 1
ATOM 6021 N N . ARG A 1 747 ? 38.036 12.483 -57.963 1.00 73.75 747 ARG A N 1
ATOM 6022 C CA . ARG A 1 747 ? 39.248 13.315 -57.945 1.00 73.75 747 ARG A CA 1
ATOM 6023 C C . ARG A 1 747 ? 40.364 12.714 -57.079 1.00 73.75 747 ARG A C 1
ATOM 6025 O O . ARG A 1 747 ? 40.318 12.775 -55.849 1.00 73.75 747 ARG A O 1
ATOM 6032 N N . LYS A 1 748 ? 41.410 12.200 -57.733 1.00 75.31 748 LYS A N 1
ATOM 6033 C CA . LYS A 1 748 ? 42.612 11.642 -57.092 1.00 75.31 748 LYS A CA 1
ATOM 6034 C C . LYS A 1 748 ? 43.633 12.740 -56.753 1.00 75.31 748 LYS A C 1
ATOM 6036 O O . LYS A 1 748 ? 44.095 13.479 -57.620 1.00 75.31 748 LYS A O 1
ATOM 6041 N N . PHE A 1 749 ? 43.985 12.855 -55.477 1.00 77.75 749 PHE A N 1
ATOM 6042 C CA . PHE A 1 749 ? 44.969 13.791 -54.932 1.00 77.75 749 PHE A CA 1
ATOM 6043 C C . PHE A 1 749 ? 46.388 13.216 -55.055 1.00 77.75 749 PHE A C 1
ATOM 6045 O O . PHE A 1 749 ? 46.603 12.029 -54.822 1.00 77.75 749 PHE A O 1
ATOM 6052 N N . LYS A 1 750 ? 47.381 14.060 -55.382 1.00 68.94 750 LYS A N 1
ATOM 6053 C CA . LYS A 1 750 ? 48.768 13.621 -55.658 1.00 68.94 750 LYS A CA 1
ATOM 6054 C C . LYS A 1 750 ? 49.467 12.922 -54.482 1.00 68.94 750 LYS A C 1
ATOM 6056 O O . LYS A 1 750 ? 50.429 12.200 -54.708 1.00 68.94 750 LYS A O 1
ATOM 6061 N N . ASN A 1 751 ? 49.041 13.168 -53.244 1.00 73.06 751 ASN A N 1
ATOM 6062 C CA . ASN A 1 751 ? 49.581 12.518 -52.049 1.00 73.06 751 ASN A CA 1
ATOM 6063 C C . ASN A 1 751 ? 48.567 12.559 -50.884 1.00 73.06 751 ASN A C 1
ATOM 6065 O O . ASN A 1 751 ? 47.763 13.493 -50.816 1.00 73.06 751 ASN A O 1
ATOM 6069 N N . PRO A 1 752 ? 48.610 11.611 -49.925 1.00 63.00 752 PRO A N 1
ATOM 6070 C CA . PRO A 1 752 ? 47.637 11.555 -48.826 1.00 63.00 752 PRO A CA 1
ATOM 6071 C C . PRO A 1 752 ? 47.558 12.843 -47.989 1.00 63.00 752 PRO A C 1
ATOM 6073 O O . PRO A 1 752 ? 46.479 13.237 -47.559 1.00 63.00 752 PRO A O 1
ATOM 6076 N N . GLY A 1 753 ? 48.674 13.561 -47.811 1.00 65.69 753 GLY A N 1
ATOM 6077 C CA . GLY A 1 753 ? 48.700 14.821 -47.057 1.00 65.69 753 GLY A CA 1
ATOM 6078 C C . GLY A 1 753 ? 47.885 15.960 -47.689 1.00 65.69 753 GLY A C 1
ATOM 6079 O O . GLY A 1 753 ? 47.322 16.782 -46.962 1.00 65.69 753 GLY A O 1
ATOM 6080 N N . SER A 1 754 ? 47.767 16.011 -49.024 1.00 71.81 754 SER A N 1
ATOM 6081 C CA . SER A 1 754 ? 46.886 16.987 -49.688 1.00 71.81 754 SER A CA 1
ATOM 6082 C C . SER A 1 754 ? 45.409 16.599 -49.581 1.00 71.81 754 SER A C 1
ATOM 6084 O O . SER A 1 754 ? 44.575 17.489 -49.396 1.00 71.81 754 SER A O 1
ATOM 6086 N N . LEU A 1 755 ? 45.091 15.298 -49.559 1.00 74.94 755 LEU A N 1
ATOM 6087 C CA . LEU A 1 755 ? 43.753 14.807 -49.219 1.00 74.94 755 LEU A CA 1
ATOM 6088 C C . LEU A 1 755 ? 43.369 15.168 -47.770 1.00 74.94 755 LEU A C 1
ATOM 6090 O O . LEU A 1 755 ? 42.309 15.754 -47.559 1.00 74.94 755 LEU A O 1
ATOM 6094 N N . SER A 1 756 ? 44.233 14.917 -46.778 1.00 64.50 756 SER A N 1
ATOM 6095 C CA . SER A 1 756 ? 43.976 15.304 -45.378 1.00 64.50 756 SER A CA 1
ATOM 6096 C C . SER A 1 756 ? 43.727 16.810 -45.227 1.00 64.50 756 SER A C 1
ATOM 6098 O O . SER A 1 756 ? 42.822 17.227 -44.505 1.00 64.50 756 SER A O 1
ATOM 6100 N N . ARG A 1 757 ? 44.493 17.646 -45.941 1.00 70.50 757 ARG A N 1
ATOM 6101 C CA . ARG A 1 757 ? 44.339 19.110 -45.907 1.00 70.50 757 ARG A CA 1
ATOM 6102 C C . ARG A 1 757 ? 43.036 19.579 -46.567 1.00 70.50 757 ARG A C 1
ATOM 6104 O O . ARG A 1 757 ? 42.404 20.506 -46.061 1.00 70.50 757 ARG A O 1
ATOM 6111 N N . HIS A 1 758 ? 42.612 18.925 -47.649 1.00 76.12 758 HIS A N 1
ATOM 6112 C CA . HIS A 1 758 ? 41.293 19.124 -48.257 1.00 76.12 758 HIS A CA 1
ATOM 6113 C C . HIS A 1 758 ? 40.166 18.733 -47.289 1.00 76.12 758 HIS A C 1
ATOM 6115 O O . HIS A 1 758 ? 39.249 19.523 -47.078 1.00 76.12 758 HIS A O 1
ATOM 6121 N N . PHE A 1 759 ? 40.275 17.570 -46.642 1.00 64.75 759 PHE A N 1
ATOM 6122 C CA . PHE A 1 759 ? 39.295 17.051 -45.686 1.00 64.75 759 PHE A CA 1
ATOM 6123 C C . PHE A 1 759 ? 39.076 18.003 -44.498 1.00 64.75 759 PHE A C 1
ATOM 6125 O O . PHE A 1 759 ? 37.949 18.420 -44.230 1.00 64.75 759 PHE A O 1
ATOM 6132 N N . VAL A 1 760 ? 40.159 18.441 -43.844 1.00 59.44 760 VAL A N 1
ATOM 6133 C CA . VAL A 1 760 ? 40.086 19.377 -42.707 1.00 59.44 760 VAL A CA 1
ATOM 6134 C C . VAL A 1 760 ? 39.461 20.719 -43.110 1.00 59.44 760 VAL A C 1
ATOM 6136 O O . VAL A 1 760 ? 38.611 21.241 -42.387 1.00 59.44 760 VAL A O 1
ATOM 6139 N N . ASN A 1 761 ? 39.845 21.278 -44.264 1.00 62.62 761 ASN A N 1
ATOM 6140 C CA . ASN A 1 761 ? 39.372 22.598 -44.686 1.00 62.62 761 ASN A CA 1
ATOM 6141 C C . ASN A 1 761 ? 37.951 22.592 -45.290 1.00 62.62 761 ASN A C 1
ATOM 6143 O O . ASN A 1 761 ? 37.213 23.537 -45.028 1.00 62.62 761 ASN A O 1
ATOM 6147 N N . LYS A 1 762 ? 37.553 21.574 -46.076 1.00 60.41 762 LYS A N 1
ATOM 6148 C CA . LYS A 1 762 ? 36.231 21.514 -46.744 1.00 60.41 762 LYS A CA 1
ATOM 6149 C C . LYS A 1 762 ? 35.147 20.837 -45.889 1.00 60.41 762 LYS A C 1
ATOM 6151 O O . LYS A 1 762 ? 33.973 21.115 -46.110 1.00 60.41 762 LYS A O 1
ATOM 6156 N N . HIS A 1 763 ? 35.512 19.984 -44.920 1.00 63.84 763 HIS A N 1
ATOM 6157 C CA . HIS A 1 763 ? 34.537 19.187 -44.154 1.00 63.84 763 HIS A CA 1
ATOM 6158 C C . HIS A 1 763 ? 34.590 19.340 -42.624 1.00 63.84 763 HIS A C 1
ATOM 6160 O O . HIS A 1 763 ? 33.547 19.175 -42.005 1.00 63.84 763 HIS A O 1
ATOM 6166 N N . ILE A 1 764 ? 35.728 19.674 -41.995 1.00 50.41 764 ILE A N 1
ATOM 6167 C CA . ILE A 1 764 ? 35.812 19.764 -40.515 1.00 50.41 764 ILE A CA 1
ATOM 6168 C C . ILE A 1 764 ? 35.643 21.200 -40.002 1.00 50.41 764 ILE A C 1
ATOM 6170 O O . ILE A 1 764 ? 34.785 21.456 -39.159 1.00 50.41 764 ILE A O 1
ATOM 6174 N N . LYS A 1 765 ? 36.438 22.154 -40.506 1.00 49.41 765 LYS A N 1
ATOM 6175 C CA . LYS A 1 765 ? 36.483 23.532 -39.973 1.00 49.41 765 LYS A CA 1
ATOM 6176 C C . LYS A 1 765 ? 35.138 24.280 -39.856 1.00 49.41 765 LYS A C 1
ATOM 6178 O O . LYS A 1 765 ? 35.045 25.087 -38.935 1.00 49.41 765 LYS A O 1
ATOM 6183 N N . PRO A 1 766 ? 34.104 24.051 -40.695 1.00 50.06 766 PRO A N 1
ATOM 6184 C CA . PRO A 1 766 ? 32.814 24.730 -40.529 1.00 50.06 766 PRO A CA 1
ATOM 6185 C C . PRO A 1 766 ? 32.029 24.343 -39.262 1.00 50.06 766 PRO A C 1
ATOM 6187 O O . PRO A 1 766 ? 31.213 25.130 -38.789 1.00 50.06 766 PRO A O 1
ATOM 6190 N N . PHE A 1 767 ? 32.234 23.142 -38.711 1.00 43.31 767 PHE A N 1
ATOM 6191 C CA . PHE A 1 767 ? 31.293 22.549 -37.749 1.00 43.31 767 PHE A CA 1
ATOM 6192 C C . PHE A 1 767 ? 31.204 23.210 -36.357 1.00 43.31 767 PHE A C 1
ATOM 6194 O O . PHE A 1 767 ? 30.076 23.370 -35.889 1.00 43.31 767 PHE A O 1
ATOM 6201 N N . PRO A 1 768 ? 32.299 23.605 -35.669 1.00 44.12 768 PRO A N 1
ATOM 6202 C CA . PRO A 1 768 ? 32.217 24.009 -34.258 1.00 44.12 768 PRO A CA 1
ATOM 6203 C C . PRO A 1 768 ? 31.331 25.239 -34.013 1.00 44.12 768 PRO A C 1
ATOM 6205 O O . PRO A 1 768 ? 30.437 25.212 -33.166 1.00 44.12 768 PRO A O 1
ATOM 6208 N N . ASN A 1 769 ? 31.534 26.298 -34.799 1.00 41.47 769 ASN A N 1
ATOM 6209 C CA . ASN A 1 769 ? 30.808 27.559 -34.633 1.00 41.47 769 ASN A CA 1
ATOM 6210 C C . ASN A 1 769 ? 29.340 27.414 -35.063 1.00 41.47 769 ASN A C 1
ATOM 6212 O O . ASN A 1 769 ? 28.448 27.980 -34.430 1.00 41.47 769 ASN A O 1
ATOM 6216 N N . VAL A 1 770 ? 29.083 26.610 -36.103 1.00 46.31 770 VAL A N 1
ATOM 6217 C CA . VAL A 1 770 ? 27.724 26.315 -36.571 1.00 46.31 770 VAL A CA 1
ATOM 6218 C C . VAL A 1 770 ? 26.958 25.496 -35.533 1.00 46.31 770 VAL A C 1
ATOM 6220 O O . VAL A 1 770 ? 25.813 25.837 -35.265 1.00 46.31 770 VAL A O 1
ATOM 6223 N N . LEU A 1 771 ? 27.558 24.487 -34.883 1.00 43.94 771 LEU A N 1
ATOM 6224 C CA . LEU A 1 771 ? 26.854 23.702 -33.856 1.00 43.94 771 LEU A CA 1
ATOM 6225 C C . LEU A 1 771 ? 26.468 24.522 -32.619 1.00 43.94 771 LEU A C 1
ATOM 6227 O O . LEU A 1 771 ? 25.386 24.303 -32.081 1.00 43.94 771 LEU A O 1
ATOM 6231 N N . MET A 1 772 ? 27.309 25.458 -32.164 1.00 44.47 772 MET A N 1
ATOM 6232 C CA . MET A 1 772 ? 26.964 26.306 -31.014 1.00 44.47 772 MET A CA 1
ATOM 6233 C C . MET A 1 772 ? 25.770 27.217 -31.316 1.00 44.47 772 MET A C 1
ATOM 6235 O O . MET A 1 772 ? 24.804 27.240 -30.551 1.00 44.47 772 MET A O 1
ATOM 6239 N N . VAL A 1 773 ? 25.806 27.931 -32.448 1.00 49.75 773 VAL A N 1
ATOM 6240 C CA . VAL A 1 773 ? 24.714 28.833 -32.842 1.00 49.75 773 VAL A CA 1
ATOM 6241 C C . VAL A 1 773 ? 23.461 28.032 -33.196 1.00 49.75 773 VAL A C 1
ATOM 6243 O O . VAL A 1 773 ? 22.392 28.316 -32.664 1.00 49.75 773 VAL A O 1
ATOM 6246 N N . ALA A 1 774 ? 23.579 26.982 -34.014 1.00 48.78 774 ALA A N 1
ATOM 6247 C CA . ALA A 1 774 ? 22.445 26.144 -34.391 1.00 48.78 774 ALA A CA 1
ATOM 6248 C C . ALA A 1 774 ? 21.857 25.374 -33.201 1.00 48.78 774 ALA A C 1
ATOM 6250 O O . ALA A 1 774 ? 20.654 25.171 -33.180 1.00 48.78 774 ALA A O 1
ATOM 6251 N N . GLY A 1 775 ? 22.641 24.984 -32.191 1.00 45.00 775 GLY A N 1
ATOM 6252 C CA . GLY A 1 775 ? 22.130 24.336 -30.977 1.00 45.00 775 GLY A CA 1
ATOM 6253 C C . GLY A 1 775 ? 21.288 25.279 -30.112 1.00 45.00 775 GLY A C 1
ATOM 6254 O O . GLY A 1 775 ? 20.165 24.936 -29.730 1.00 45.00 775 GLY A O 1
ATOM 6255 N N . GLY A 1 776 ? 21.792 26.492 -29.854 1.00 43.53 776 GLY A N 1
ATOM 6256 C CA . GLY A 1 776 ? 21.052 27.538 -29.138 1.00 43.53 776 GLY A CA 1
ATOM 6257 C C . GLY A 1 776 ? 19.806 28.002 -29.900 1.00 43.53 776 GLY A C 1
ATOM 6258 O O . GLY A 1 776 ? 18.715 28.065 -29.338 1.00 43.53 776 GLY A O 1
ATOM 6259 N N . VAL A 1 777 ? 19.937 28.244 -31.208 1.00 54.06 777 VAL A N 1
ATOM 6260 C CA . VAL A 1 777 ? 18.815 28.632 -32.075 1.00 54.06 777 VAL A CA 1
ATOM 6261 C C . VAL A 1 777 ? 17.810 27.488 -32.231 1.00 54.06 777 VAL A C 1
ATOM 6263 O O . VAL A 1 777 ? 16.614 27.741 -32.151 1.00 54.06 777 VAL A O 1
ATOM 6266 N N . ALA A 1 778 ? 18.236 26.229 -32.369 1.00 50.22 778 ALA A N 1
ATOM 6267 C CA . ALA A 1 778 ? 17.317 25.092 -32.445 1.00 50.22 778 ALA A CA 1
ATOM 6268 C C . ALA A 1 778 ? 16.551 24.884 -31.137 1.00 50.22 778 ALA A C 1
ATOM 6270 O O . ALA A 1 778 ? 15.359 24.614 -31.195 1.00 50.22 778 ALA A O 1
ATOM 6271 N N . THR A 1 779 ? 17.172 25.046 -29.964 1.00 51.03 779 THR A N 1
ATOM 6272 C CA . THR A 1 779 ? 16.443 24.947 -28.684 1.00 51.03 779 THR A CA 1
ATOM 6273 C C . THR A 1 779 ? 15.498 26.129 -28.458 1.00 51.03 779 THR A C 1
ATOM 6275 O O . THR A 1 779 ? 14.363 25.916 -28.023 1.00 51.03 779 THR A O 1
ATOM 6278 N N . ALA A 1 780 ? 15.899 27.349 -28.834 1.00 51.44 780 ALA A N 1
ATOM 6279 C CA . ALA A 1 780 ? 15.036 28.530 -28.797 1.00 51.44 780 ALA A CA 1
ATOM 6280 C C . ALA A 1 780 ? 13.844 28.416 -29.768 1.00 51.44 780 ALA A C 1
ATOM 6282 O O . ALA A 1 780 ? 12.703 28.646 -29.369 1.00 51.44 780 ALA A O 1
ATOM 6283 N N . LEU A 1 781 ? 14.072 27.987 -31.014 1.00 54.59 781 LEU A N 1
ATOM 6284 C CA . LEU A 1 781 ? 13.012 27.721 -31.991 1.00 54.59 781 LEU A CA 1
ATOM 6285 C C . LEU A 1 781 ? 12.145 26.529 -31.577 1.00 54.59 781 LEU A C 1
ATOM 6287 O O . LEU A 1 781 ? 10.932 26.581 -31.763 1.00 54.59 781 LEU A O 1
ATOM 6291 N N . TRP A 1 782 ? 12.719 25.481 -30.981 1.00 51.19 782 TRP A N 1
ATOM 6292 C CA . TRP A 1 782 ? 11.962 24.321 -30.511 1.00 51.19 782 TRP A CA 1
ATOM 6293 C C . TRP A 1 782 ? 10.966 24.713 -29.420 1.00 51.19 782 TRP A C 1
ATOM 6295 O O . TRP A 1 782 ? 9.785 24.407 -29.551 1.00 51.19 782 TRP A O 1
ATOM 6305 N N . HIS A 1 783 ? 11.395 25.444 -28.387 1.00 47.94 783 HIS A N 1
ATOM 6306 C CA . HIS A 1 783 ? 10.499 25.871 -27.307 1.00 47.94 783 HIS A CA 1
ATOM 6307 C C . HIS A 1 783 ? 9.609 27.070 -27.663 1.00 47.94 783 HIS A C 1
ATOM 6309 O O . HIS A 1 783 ? 8.442 27.091 -27.269 1.00 47.94 783 HIS A O 1
ATOM 6315 N N . GLY A 1 784 ? 10.133 28.059 -28.389 1.00 50.59 784 GLY A N 1
ATOM 6316 C CA . GLY A 1 784 ? 9.416 29.290 -28.722 1.00 50.59 784 GLY A CA 1
ATOM 6317 C C . GLY A 1 784 ? 8.451 29.146 -29.898 1.00 50.59 784 GLY A C 1
ATOM 6318 O O . GLY A 1 784 ? 7.343 29.672 -29.841 1.00 50.59 784 GLY A O 1
ATOM 6319 N N . TRP A 1 785 ? 8.839 28.412 -30.947 1.00 50.06 785 TRP A N 1
ATOM 6320 C CA . TRP A 1 785 ? 8.083 28.339 -32.202 1.00 50.06 785 TRP A CA 1
ATOM 6321 C C . TRP A 1 785 ? 7.499 26.949 -32.469 1.00 50.06 785 TRP A C 1
ATOM 6323 O O . TRP A 1 785 ? 6.285 26.829 -32.585 1.00 50.06 785 TRP A O 1
ATOM 6333 N N . VAL A 1 786 ? 8.303 25.880 -32.501 1.00 46.38 786 VAL A N 1
ATOM 6334 C CA . VAL A 1 786 ? 7.826 24.524 -32.849 1.00 46.38 786 VAL A CA 1
ATOM 6335 C C . VAL A 1 786 ? 6.858 23.981 -31.795 1.00 46.38 786 VAL A C 1
ATOM 6337 O O . VAL A 1 786 ? 5.797 23.476 -32.145 1.00 46.38 786 VAL A O 1
ATOM 6340 N N . TYR A 1 787 ? 7.161 24.127 -30.504 1.00 54.25 787 TYR A N 1
ATOM 6341 C CA . TYR A 1 787 ? 6.283 23.686 -29.416 1.00 54.25 787 TYR A CA 1
ATOM 6342 C C . TYR A 1 787 ? 4.966 24.480 -29.390 1.00 54.25 787 TYR A C 1
ATOM 6344 O O . TYR A 1 787 ? 3.895 23.889 -29.232 1.00 54.25 787 TYR A O 1
ATOM 6352 N N . GLN A 1 788 ? 5.014 25.796 -29.643 1.00 52.56 788 GLN A N 1
ATOM 6353 C CA . GLN A 1 788 ? 3.802 26.604 -29.816 1.00 52.56 788 GLN A CA 1
ATOM 6354 C C . GLN A 1 788 ? 3.025 26.229 -31.083 1.00 52.56 788 GLN A C 1
ATOM 6356 O O . GLN A 1 788 ? 1.802 26.160 -31.024 1.00 52.56 788 GLN A O 1
ATOM 6361 N N . GLN A 1 789 ? 3.688 25.933 -32.203 1.00 48.12 789 GLN A N 1
ATOM 6362 C CA . GLN A 1 789 ? 3.033 25.491 -33.438 1.00 48.12 789 GLN A CA 1
ATOM 6363 C C . GLN A 1 789 ? 2.412 24.101 -33.296 1.00 48.12 789 GLN A C 1
ATOM 6365 O O . GLN A 1 789 ? 1.308 23.887 -33.778 1.00 48.12 789 GLN A O 1
ATOM 6370 N N . ILE A 1 790 ? 3.035 23.169 -32.570 1.00 56.53 790 ILE A N 1
ATOM 6371 C CA . ILE A 1 790 ? 2.432 21.866 -32.255 1.00 56.53 790 ILE A CA 1
ATOM 6372 C C . ILE A 1 790 ? 1.191 22.052 -31.369 1.00 56.53 790 ILE A C 1
ATOM 6374 O O . ILE A 1 790 ? 0.170 21.412 -31.611 1.00 56.53 790 ILE A O 1
ATOM 6378 N N . LEU A 1 791 ? 1.228 22.957 -30.385 1.00 52.53 791 LEU A N 1
ATOM 6379 C CA . LEU A 1 791 ? 0.058 23.286 -29.561 1.00 52.53 791 LEU A CA 1
ATOM 6380 C C . LEU A 1 791 ? -1.044 23.997 -30.366 1.00 52.53 791 LEU A C 1
ATOM 6382 O O . LEU A 1 791 ? -2.207 23.609 -30.263 1.00 52.53 791 LEU A O 1
ATOM 6386 N N . ARG A 1 792 ? -0.697 24.979 -31.209 1.00 50.56 792 ARG A N 1
ATOM 6387 C CA . ARG A 1 792 ? -1.636 25.700 -32.085 1.00 50.56 792 ARG A CA 1
ATOM 6388 C C . ARG A 1 792 ? -2.232 24.790 -33.152 1.00 50.56 792 ARG A C 1
ATOM 6390 O O . ARG A 1 792 ? -3.443 24.801 -33.302 1.00 50.56 792 ARG A O 1
ATOM 6397 N N . ALA A 1 793 ? -1.453 23.933 -33.808 1.00 47.81 793 ALA A N 1
ATOM 6398 C CA . ALA A 1 793 ? -1.962 22.936 -34.751 1.00 47.81 793 ALA A CA 1
ATOM 6399 C C . ALA A 1 793 ? -2.889 21.922 -34.062 1.00 47.81 793 ALA A C 1
ATOM 6401 O O . ALA A 1 793 ? -3.946 21.590 -34.593 1.00 47.81 793 ALA A O 1
ATOM 6402 N N . LYS A 1 794 ? -2.551 21.478 -32.843 1.00 46.91 794 LYS A N 1
ATOM 6403 C CA . LYS A 1 794 ? -3.386 20.560 -32.051 1.00 46.91 794 LYS A CA 1
ATOM 6404 C C . LYS A 1 794 ? -4.677 21.215 -31.539 1.00 46.91 794 LYS A C 1
ATOM 6406 O O . LYS A 1 794 ? -5.678 20.519 -31.389 1.00 46.91 794 LYS A O 1
ATOM 6411 N N . MET A 1 795 ? -4.687 22.532 -31.316 1.00 48.31 795 MET A N 1
ATOM 6412 C CA . MET A 1 795 ? -5.901 23.299 -31.001 1.00 48.31 795 MET A CA 1
ATOM 6413 C C . MET A 1 795 ? -6.714 23.660 -32.252 1.00 48.31 795 MET A C 1
ATOM 6415 O O . MET A 1 795 ? -7.925 23.481 -32.243 1.00 48.31 795 MET A O 1
ATOM 6419 N N . ALA A 1 796 ? -6.079 24.048 -33.358 1.00 43.50 796 ALA A N 1
ATOM 6420 C CA . ALA A 1 796 ? -6.738 24.313 -34.635 1.00 43.50 796 ALA A CA 1
ATOM 6421 C C . ALA A 1 796 ? -7.401 23.049 -35.203 1.00 43.50 796 ALA A C 1
ATOM 6423 O O . ALA A 1 796 ? -8.548 23.102 -35.629 1.00 43.50 796 ALA A O 1
ATOM 6424 N N . TRP A 1 797 ? -6.743 21.887 -35.121 1.00 39.34 797 TRP A N 1
ATOM 6425 C CA . TRP A 1 797 ? -7.344 20.591 -35.461 1.00 39.34 797 TRP A CA 1
ATOM 6426 C C . TRP A 1 797 ? -8.530 20.240 -34.546 1.00 39.34 797 TRP A C 1
ATOM 6428 O O . TRP A 1 797 ? -9.523 19.681 -35.006 1.00 39.34 797 TRP A O 1
ATOM 6438 N N . ARG A 1 798 ? -8.475 20.627 -33.261 1.00 41.66 798 ARG A N 1
ATOM 6439 C CA . ARG A 1 798 ? -9.580 20.439 -32.307 1.00 41.66 798 ARG A CA 1
ATOM 6440 C C . ARG A 1 798 ? -10.765 21.378 -32.576 1.00 41.66 798 ARG A C 1
ATOM 6442 O O . ARG A 1 798 ? -11.902 20.951 -32.397 1.00 41.66 798 ARG A O 1
ATOM 6449 N N . ASN A 1 799 ? -10.517 22.605 -33.035 1.00 41.56 799 ASN A N 1
ATOM 6450 C CA . ASN A 1 799 ? -11.564 23.573 -33.379 1.00 41.56 799 ASN A CA 1
ATOM 6451 C C . ASN A 1 799 ? -12.154 23.320 -34.778 1.00 41.56 799 ASN A C 1
ATOM 6453 O O . ASN A 1 799 ? -13.353 23.483 -34.963 1.00 41.56 799 ASN A O 1
ATOM 6457 N N . ARG A 1 800 ? -11.369 22.822 -35.746 1.00 34.31 800 ARG A N 1
ATOM 6458 C CA . ARG A 1 800 ? -11.862 22.464 -37.094 1.00 34.31 800 ARG A CA 1
ATOM 6459 C C . ARG A 1 800 ? -12.863 21.296 -37.091 1.00 34.31 800 ARG A C 1
ATOM 6461 O O . ARG A 1 800 ? -13.599 21.133 -38.054 1.00 34.31 800 ARG A O 1
ATOM 6468 N N . ASN A 1 801 ? -12.929 20.540 -35.990 1.00 41.06 801 ASN A N 1
ATOM 6469 C CA . ASN A 1 801 ? -13.950 19.523 -35.713 1.00 41.06 801 ASN A CA 1
ATOM 6470 C C . ASN A 1 801 ? -15.098 20.031 -34.803 1.00 41.06 801 ASN A C 1
ATOM 6472 O O . ASN A 1 801 ? -15.824 19.220 -34.227 1.00 41.06 801 ASN A O 1
ATOM 6476 N N . ARG A 1 802 ? -15.268 21.353 -34.634 1.00 40.25 802 ARG A N 1
ATOM 6477 C CA . ARG A 1 802 ? -16.374 21.968 -33.878 1.00 40.25 802 ARG A CA 1
ATOM 6478 C C . ARG A 1 802 ? -16.888 23.261 -34.526 1.00 40.25 802 ARG A C 1
ATOM 6480 O O . ARG A 1 802 ? -16.550 24.355 -34.093 1.00 40.25 802 ARG A O 1
ATOM 6487 N N . GLN A 1 803 ? -17.810 23.108 -35.470 1.00 32.09 803 GLN A N 1
ATOM 6488 C CA . GLN A 1 803 ? -18.939 24.030 -35.643 1.00 32.09 803 GLN A CA 1
ATOM 6489 C C . GLN A 1 803 ? -20.208 23.210 -35.962 1.00 32.09 803 GLN A C 1
ATOM 6491 O O . GLN A 1 803 ? -20.083 22.054 -36.381 1.00 32.09 803 GLN A O 1
ATOM 6496 N N . PRO A 1 804 ? -21.411 23.734 -35.664 1.00 44.50 804 PRO A N 1
ATOM 6497 C CA . PRO A 1 804 ? -22.656 22.970 -35.719 1.00 44.50 804 PRO A CA 1
ATOM 6498 C C . PRO A 1 804 ? -23.180 22.811 -37.153 1.00 44.50 804 PRO A C 1
ATOM 6500 O O . PRO A 1 804 ? -22.711 23.468 -38.082 1.00 44.50 804 PRO A O 1
ATOM 6503 N N . LYS A 1 805 ? -24.203 21.967 -37.323 1.00 28.27 805 LYS A N 1
ATOM 6504 C CA . LYS A 1 805 ? -25.003 21.902 -38.550 1.00 28.27 805 LYS A CA 1
ATOM 6505 C C . LYS A 1 805 ? -26.498 21.951 -38.185 1.00 28.27 805 LYS A C 1
ATOM 6507 O O . LYS A 1 805 ? -26.876 21.215 -37.275 1.00 28.27 805 LYS A O 1
ATOM 6512 N N . PRO A 1 806 ? -27.311 22.810 -38.828 1.00 31.17 806 PRO A N 1
ATOM 6513 C CA . PRO A 1 806 ? -28.743 22.920 -38.549 1.00 31.17 806 PRO A CA 1
ATOM 6514 C C . PRO A 1 806 ? -29.557 21.763 -39.157 1.00 31.17 806 PRO A C 1
ATOM 6516 O O . PRO A 1 806 ? -29.025 20.908 -39.869 1.00 31.17 806 PRO A O 1
ATOM 6519 N N . GLU A 1 807 ? -30.850 21.761 -38.843 1.00 30.05 807 GLU A N 1
ATOM 6520 C CA . GLU A 1 807 ? -31.877 20.813 -39.294 1.00 30.05 807 GLU A CA 1
ATOM 6521 C C . GLU A 1 807 ? -32.298 21.050 -40.767 1.00 30.05 807 GLU A C 1
ATOM 6523 O O . GLU A 1 807 ? -31.961 22.085 -41.343 1.00 30.05 807 GLU A O 1
ATOM 6528 N N . GLY A 1 808 ? -33.064 20.121 -41.367 1.00 29.00 808 GLY A N 1
ATOM 6529 C CA . GLY A 1 808 ? -33.814 20.371 -42.617 1.00 29.00 808 GLY A CA 1
ATOM 6530 C C . GLY A 1 808 ? -33.514 19.467 -43.830 1.00 29.00 808 GLY A C 1
ATOM 6531 O O . GLY A 1 808 ? -32.758 19.843 -44.715 1.00 29.00 808 GLY A O 1
ATOM 6532 N N . ASP A 1 809 ? -34.173 18.306 -43.864 1.00 27.16 809 ASP A N 1
ATOM 6533 C CA . ASP A 1 809 ? -34.894 17.680 -44.995 1.00 27.16 809 ASP A CA 1
ATOM 6534 C C . ASP A 1 809 ? -34.299 17.368 -46.405 1.00 27.16 809 ASP A C 1
ATOM 6536 O O . ASP A 1 809 ? -33.771 18.194 -47.138 1.00 27.16 809 ASP A O 1
ATOM 6540 N N . ALA A 1 810 ? -34.630 16.132 -46.824 1.00 27.97 810 ALA A N 1
ATOM 6541 C CA . ALA A 1 810 ? -35.151 15.696 -48.138 1.00 27.97 810 ALA A CA 1
ATOM 6542 C C . ALA A 1 810 ? -34.287 15.575 -49.433 1.00 27.97 810 ALA A C 1
ATOM 6544 O O . ALA A 1 810 ? -34.164 16.499 -50.230 1.00 27.97 810 ALA A O 1
ATOM 6545 N N . SER A 1 811 ? -34.071 14.298 -49.807 1.00 26.59 811 SER A N 1
ATOM 6546 C CA . SER A 1 811 ? -34.313 13.703 -51.154 1.00 26.59 811 SER A CA 1
ATOM 6547 C C . SER A 1 811 ? -33.283 13.826 -52.307 1.00 26.59 811 SER A C 1
ATOM 6549 O O . SER A 1 811 ? -32.481 14.746 -52.367 1.00 26.59 811 SER A O 1
ATOM 6551 N N . GLY A 1 812 ? -33.359 12.860 -53.247 1.00 25.52 812 GLY A N 1
ATOM 6552 C CA . GLY A 1 812 ? -32.630 12.787 -54.536 1.00 25.52 812 GLY A CA 1
ATOM 6553 C C . GLY A 1 812 ? -31.193 12.222 -54.448 1.00 25.52 812 GLY A C 1
ATOM 6554 O O . GLY A 1 812 ? -30.398 12.744 -53.683 1.00 25.52 812 GLY A O 1
ATOM 6555 N N . SER A 1 813 ? -30.720 11.130 -55.078 1.00 25.12 813 SER A N 1
ATOM 6556 C CA . SER A 1 813 ? -31.033 10.303 -56.273 1.00 25.12 813 SER A CA 1
ATOM 6557 C C . SER A 1 813 ? -30.244 10.644 -57.555 1.00 25.12 813 SER A C 1
ATOM 6559 O O . SER A 1 813 ? -30.528 11.654 -58.191 1.00 25.12 813 SER A O 1
ATOM 6561 N N . THR A 1 814 ? -29.379 9.715 -58.012 1.00 26.42 814 THR A N 1
ATOM 6562 C CA . THR A 1 814 ? -28.621 9.725 -59.303 1.00 26.42 814 THR A CA 1
ATOM 6563 C C . THR A 1 814 ? -27.657 10.922 -59.502 1.00 26.42 814 THR A C 1
ATOM 6565 O O . THR A 1 814 ? -27.692 11.859 -58.721 1.00 26.42 814 THR A O 1
ATOM 6568 N N . GLY A 1 815 ? -26.701 10.958 -60.444 1.00 24.14 815 GLY A N 1
ATOM 6569 C CA . GLY A 1 815 ? -26.291 10.031 -61.513 1.00 24.14 815 GLY A CA 1
ATOM 6570 C C . GLY A 1 815 ? -25.064 10.573 -62.289 1.00 24.14 815 GLY A C 1
ATOM 6571 O O . GLY A 1 815 ? -24.417 11.513 -61.842 1.00 24.14 815 GLY A O 1
ATOM 6572 N N . HIS A 1 816 ? -24.733 9.966 -63.435 1.00 25.50 816 HIS A N 1
ATOM 6573 C CA . HIS A 1 816 ? -23.760 10.452 -64.445 1.00 25.50 816 HIS A CA 1
ATOM 6574 C C . HIS A 1 816 ? -24.192 11.813 -65.086 1.00 25.50 816 HIS A C 1
ATOM 6576 O O . HIS A 1 816 ? -25.332 12.212 -64.885 1.00 25.50 816 HIS A O 1
ATOM 6582 N N . GLU A 1 817 ? -23.398 12.587 -65.858 1.00 25.31 817 GLU A N 1
ATOM 6583 C CA . GLU A 1 817 ? -22.146 12.308 -66.601 1.00 25.31 817 GLU A CA 1
ATOM 6584 C C . GLU A 1 817 ? -21.294 13.579 -66.938 1.00 25.31 817 GLU A C 1
ATOM 6586 O O . GLU A 1 817 ? -21.702 14.707 -66.693 1.00 25.31 817 GLU A O 1
ATOM 6591 N N . ARG A 1 818 ? -20.102 13.341 -67.515 1.00 24.62 818 ARG A N 1
ATOM 6592 C CA . ARG A 1 818 ? -19.264 14.111 -68.481 1.00 24.62 818 ARG A CA 1
ATOM 6593 C C . ARG A 1 818 ? -19.505 15.601 -68.879 1.00 24.62 818 ARG A C 1
ATOM 6595 O O . ARG A 1 818 ? -20.566 15.963 -69.365 1.00 24.62 818 ARG A O 1
ATOM 6602 N N . ALA A 1 819 ? -18.346 16.282 -69.008 1.00 24.86 819 ALA A N 1
ATOM 6603 C CA . ALA A 1 819 ? -17.820 17.041 -70.179 1.00 24.86 819 ALA A CA 1
ATOM 6604 C C . ALA A 1 819 ? -17.917 18.593 -70.309 1.00 24.86 819 ALA A C 1
ATOM 6606 O O . ALA A 1 819 ? -18.972 19.152 -70.564 1.00 24.86 819 ALA A O 1
ATOM 6607 N N . GLU A 1 820 ? -16.712 19.198 -70.322 1.00 24.98 820 GLU A N 1
ATOM 6608 C CA . GLU A 1 820 ? -16.145 20.168 -71.301 1.00 24.98 820 GLU A CA 1
ATOM 6609 C C . GLU A 1 820 ? -16.647 21.630 -71.481 1.00 24.98 820 GLU A C 1
ATOM 6611 O O . GLU A 1 820 ? -17.771 22.000 -71.170 1.00 24.98 820 GLU A O 1
ATOM 6616 N N . ALA A 1 821 ? -15.734 22.418 -72.088 1.00 21.75 821 ALA A N 1
ATOM 6617 C CA . ALA A 1 821 ? -15.822 23.775 -72.665 1.00 21.75 821 ALA A CA 1
ATOM 6618 C C . ALA A 1 821 ? -15.493 25.017 -71.786 1.00 21.75 821 ALA A C 1
ATOM 6620 O O . ALA A 1 821 ? -15.830 25.108 -70.610 1.00 21.75 821 ALA A O 1
ATOM 6621 N N . PHE A 1 822 ? -14.789 25.977 -72.414 1.00 23.03 822 PHE A N 1
ATOM 6622 C CA . PHE A 1 822 ? -14.356 27.293 -71.889 1.00 23.03 822 PHE A CA 1
ATOM 6623 C C . PHE A 1 822 ? -15.176 28.450 -72.563 1.00 23.03 822 PHE A C 1
ATOM 6625 O O . PHE A 1 822 ? -16.294 28.191 -72.998 1.00 23.03 822 PHE A O 1
ATOM 6632 N N . PRO A 1 823 ? -14.705 29.721 -72.651 1.00 57.94 823 PRO A N 1
ATOM 6633 C CA . PRO A 1 823 ? -15.113 30.856 -71.811 1.00 57.94 823 PRO A CA 1
ATOM 6634 C C . PRO A 1 823 ? -15.846 31.951 -72.647 1.00 57.94 823 PRO A C 1
ATOM 6636 O O . PRO A 1 823 ? -16.301 31.630 -73.747 1.00 57.94 823 PRO A O 1
ATOM 6639 N N . PRO A 1 824 ? -15.989 33.228 -72.200 1.00 37.59 824 PRO A N 1
ATOM 6640 C CA . PRO A 1 824 ? -14.886 34.207 -72.361 1.00 37.59 824 PRO A CA 1
ATOM 6641 C C . PRO A 1 824 ? -14.818 35.378 -71.331 1.00 37.59 824 PRO A C 1
ATOM 6643 O O . PRO A 1 824 ? -15.741 35.578 -70.555 1.00 37.59 824 PRO A O 1
ATOM 6646 N N . ASN A 1 825 ? -13.703 36.134 -71.380 1.00 28.25 825 ASN A N 1
ATOM 6647 C CA . ASN A 1 825 ? -13.490 37.607 -71.260 1.00 28.25 825 ASN A CA 1
ATOM 6648 C C . ASN A 1 825 ? -14.425 38.489 -70.383 1.00 28.25 825 ASN A C 1
ATOM 6650 O O . ASN A 1 825 ? -15.635 38.329 -70.410 1.00 28.25 825 ASN A O 1
ATOM 6654 N N . SER A 1 826 ? -13.996 39.576 -69.716 1.00 26.69 826 SER A N 1
ATOM 6655 C CA . SER A 1 826 ? -12.699 40.272 -69.466 1.00 26.69 826 SER A CA 1
ATOM 6656 C C . SER A 1 826 ? -12.978 41.399 -68.417 1.00 26.69 826 SER A C 1
ATOM 6658 O O . SER A 1 826 ? -14.104 41.462 -67.937 1.00 26.69 826 SER A O 1
ATOM 6660 N N . ALA A 1 827 ? -12.119 42.336 -67.980 1.00 25.69 827 ALA A N 1
ATOM 6661 C CA . ALA A 1 827 ? -10.769 42.819 -68.332 1.00 25.69 827 ALA A CA 1
ATOM 6662 C C . ALA A 1 827 ? -10.115 43.394 -67.032 1.00 25.69 827 ALA A C 1
ATOM 6664 O O . ALA A 1 827 ? -10.845 43.795 -66.132 1.00 25.69 827 ALA A O 1
ATOM 6665 N N . ASP A 1 828 ? -8.816 43.233 -66.752 1.00 25.86 828 ASP A N 1
ATOM 6666 C CA . ASP A 1 828 ? -7.634 44.007 -67.213 1.00 25.86 828 ASP A CA 1
ATOM 6667 C C . ASP A 1 828 ? -7.410 45.378 -66.521 1.00 25.86 828 ASP A C 1
ATOM 6669 O O . ASP A 1 828 ? -8.295 46.228 -66.551 1.00 25.86 828 ASP A O 1
ATOM 6673 N N . ILE A 1 829 ? -6.209 45.564 -65.931 1.00 28.11 829 ILE A N 1
ATOM 6674 C CA . ILE A 1 829 ? -5.337 46.771 -65.917 1.00 28.11 829 ILE A CA 1
ATOM 6675 C C . ILE A 1 829 ? -4.237 46.665 -64.822 1.00 28.11 829 ILE A C 1
ATOM 6677 O O . ILE A 1 829 ? -4.497 46.827 -63.637 1.00 28.11 829 ILE A O 1
ATOM 6681 N N . ARG A 1 830 ? -2.989 46.479 -65.291 1.00 24.53 830 ARG A N 1
ATOM 6682 C CA . ARG A 1 830 ? -1.665 46.938 -64.770 1.00 24.53 830 ARG A CA 1
ATOM 6683 C C . ARG A 1 830 ? -1.136 46.561 -63.363 1.00 24.53 830 ARG A C 1
ATOM 6685 O O . ARG A 1 830 ? -1.792 46.699 -62.343 1.00 24.53 830 ARG A O 1
ATOM 6692 N N . ALA A 1 831 ? 0.166 46.242 -63.350 1.00 25.64 831 ALA A N 1
ATOM 6693 C CA . ALA A 1 831 ? 1.078 46.269 -62.194 1.00 25.64 831 ALA A CA 1
ATOM 6694 C C . ALA A 1 831 ? 1.808 47.641 -62.083 1.00 25.64 831 ALA A C 1
ATOM 6696 O O . ALA A 1 831 ? 1.561 48.517 -62.922 1.00 25.64 831 ALA A O 1
ATOM 6697 N N . PRO A 1 832 ? 2.692 47.850 -61.084 1.00 31.38 832 PRO A N 1
ATOM 6698 C CA . PRO A 1 832 ? 4.089 47.405 -61.244 1.00 31.38 832 PRO A CA 1
ATOM 6699 C C . PRO A 1 832 ? 4.669 46.642 -60.031 1.00 31.38 832 PRO A C 1
ATOM 6701 O O . PRO A 1 832 ? 4.001 46.443 -59.021 1.00 31.38 832 PRO A O 1
ATOM 6704 N N . GLU A 1 833 ? 5.919 46.191 -60.167 1.00 35.47 833 GLU A N 1
ATOM 6705 C CA . GLU A 1 833 ? 6.730 45.573 -59.106 1.00 35.47 833 GLU A CA 1
ATOM 6706 C C . GLU A 1 833 ? 7.361 46.624 -58.179 1.00 35.47 833 GLU A C 1
ATOM 6708 O O . GLU A 1 833 ? 7.739 47.699 -58.641 1.00 35.47 833 GLU A O 1
ATOM 6713 N N . GLU A 1 834 ? 7.616 46.260 -56.920 1.00 25.25 834 GLU A N 1
ATOM 6714 C CA . GLU A 1 834 ? 8.699 46.857 -56.126 1.00 25.25 834 GLU A CA 1
ATOM 6715 C C . GLU A 1 834 ? 9.293 45.803 -55.169 1.00 25.25 834 GLU A C 1
ATOM 6717 O O . GLU A 1 834 ? 8.620 44.835 -54.804 1.00 25.25 834 GLU A O 1
ATOM 6722 N N . VAL A 1 835 ? 10.584 45.923 -54.832 1.00 40.84 835 VAL A N 1
ATOM 6723 C CA . VAL A 1 835 ? 11.370 44.860 -54.174 1.00 40.84 835 VAL A CA 1
ATOM 6724 C C . VAL A 1 835 ? 12.101 45.401 -52.948 1.00 40.84 835 VAL A C 1
ATOM 6726 O O . VAL A 1 835 ? 13.077 46.133 -53.086 1.00 40.84 835 VAL A O 1
ATOM 6729 N N . GLU A 1 836 ? 11.709 44.946 -51.756 1.00 28.83 836 GLU A N 1
ATOM 6730 C CA . GLU A 1 836 ? 12.447 45.183 -50.506 1.00 28.83 836 GLU A CA 1
ATOM 6731 C C . GLU A 1 836 ? 12.771 43.879 -49.755 1.00 28.83 836 GLU A C 1
ATOM 6733 O O . GLU A 1 836 ? 12.228 42.809 -50.040 1.00 28.83 836 GLU A O 1
ATOM 6738 N N . THR A 1 837 ? 13.743 43.939 -48.835 1.00 29.52 837 THR A N 1
ATOM 6739 C CA . THR A 1 837 ? 14.486 42.752 -48.368 1.00 29.52 837 THR A CA 1
ATOM 6740 C C . THR A 1 837 ? 14.227 42.384 -46.896 1.00 29.52 837 THR A C 1
ATOM 6742 O O . THR A 1 837 ? 14.102 43.264 -46.045 1.00 29.52 837 THR A O 1
ATOM 6745 N N . PRO A 1 838 ? 14.222 41.083 -46.531 1.00 34.84 838 PRO A N 1
ATOM 6746 C CA . PRO A 1 838 ? 13.806 40.609 -45.202 1.00 34.84 838 PRO A CA 1
ATOM 6747 C C . PRO A 1 838 ? 14.852 40.800 -44.079 1.00 34.84 838 PRO A C 1
ATOM 6749 O O . PRO A 1 838 ? 14.795 40.123 -43.052 1.00 34.84 838 PRO A O 1
ATOM 6752 N N . ALA A 1 839 ? 15.838 41.685 -44.252 1.00 35.38 839 ALA A N 1
ATOM 6753 C CA . ALA A 1 839 ? 16.934 41.863 -43.294 1.00 35.38 839 ALA A CA 1
ATOM 6754 C C . ALA A 1 839 ? 16.534 42.665 -42.036 1.00 35.38 839 ALA A C 1
ATOM 6756 O O . ALA A 1 839 ? 17.046 42.399 -40.945 1.00 35.38 839 ALA A O 1
ATOM 6757 N N . GLN A 1 840 ? 15.611 43.622 -42.175 1.00 31.59 840 GLN A N 1
ATOM 6758 C CA . GLN A 1 840 ? 15.324 44.635 -41.149 1.00 31.59 840 GLN A CA 1
ATOM 6759 C C . GLN A 1 840 ? 14.619 44.060 -39.902 1.00 31.59 840 GLN A C 1
ATOM 6761 O O . GLN A 1 840 ? 15.006 44.351 -38.768 1.00 31.59 840 GLN A O 1
ATOM 6766 N N . GLU A 1 841 ? 13.620 43.190 -40.098 1.00 37.22 841 GLU A N 1
ATOM 6767 C CA . GLU A 1 841 ? 12.801 42.609 -39.019 1.00 37.22 841 GLU A CA 1
ATOM 6768 C C . GLU A 1 841 ? 13.619 41.841 -37.971 1.00 37.22 841 GLU A C 1
ATOM 6770 O O . GLU A 1 841 ? 13.353 41.924 -36.768 1.00 37.22 841 GLU A O 1
ATOM 6775 N N . HIS A 1 842 ? 14.622 41.077 -38.411 1.00 45.94 842 HIS A N 1
ATOM 6776 C CA . HIS A 1 842 ? 15.404 40.229 -37.513 1.00 45.94 842 HIS A CA 1
ATOM 6777 C C . HIS A 1 842 ? 16.263 41.043 -36.539 1.00 45.94 842 HIS A C 1
ATOM 6779 O O . HIS A 1 842 ? 16.419 40.637 -35.387 1.00 45.94 842 HIS A O 1
ATOM 6785 N N . ILE A 1 843 ? 16.770 42.202 -36.966 1.00 41.81 843 ILE A N 1
ATOM 6786 C CA . ILE A 1 843 ? 17.564 43.100 -36.119 1.00 41.81 843 ILE A CA 1
ATOM 6787 C C . ILE A 1 843 ? 16.671 43.713 -35.031 1.00 41.81 843 ILE A C 1
ATOM 6789 O O . ILE A 1 843 ? 17.007 43.640 -33.848 1.00 41.81 843 ILE A O 1
ATOM 6793 N N . ILE A 1 844 ? 15.491 44.221 -35.404 1.00 44.38 844 ILE A N 1
ATOM 6794 C CA . ILE A 1 844 ? 14.527 44.822 -34.466 1.00 44.38 844 ILE A CA 1
ATOM 6795 C C . ILE A 1 844 ? 14.096 43.801 -33.403 1.00 44.38 844 ILE A C 1
ATOM 6797 O O . ILE A 1 844 ? 14.170 44.083 -32.207 1.00 44.38 844 ILE A O 1
ATOM 6801 N N . ARG A 1 845 ? 13.727 42.578 -33.810 1.00 43.50 845 ARG A N 1
ATOM 6802 C CA . ARG A 1 845 ? 13.299 41.518 -32.876 1.00 43.50 845 ARG A CA 1
ATOM 6803 C C . ARG A 1 845 ? 14.423 41.067 -31.926 1.00 43.50 845 ARG A C 1
ATOM 6805 O O . ARG A 1 845 ? 14.134 40.716 -30.783 1.00 43.50 845 ARG A O 1
ATOM 6812 N N . ILE A 1 846 ? 15.693 41.120 -32.346 1.00 49.25 846 ILE A N 1
ATOM 6813 C CA . ILE A 1 846 ? 16.846 40.865 -31.461 1.00 49.25 846 ILE A CA 1
ATOM 6814 C C . ILE A 1 846 ? 17.031 42.009 -30.456 1.00 49.25 846 ILE A C 1
ATOM 6816 O O . ILE A 1 846 ? 17.191 41.735 -29.267 1.00 49.25 846 ILE A O 1
ATOM 6820 N N . HIS A 1 847 ? 16.957 43.273 -30.885 1.00 40.38 847 HIS A N 1
ATOM 6821 C CA . HIS A 1 847 ? 17.072 44.413 -29.970 1.00 40.38 847 HIS A CA 1
ATOM 6822 C C . HIS A 1 847 ? 15.926 44.471 -28.954 1.00 40.38 847 HIS A C 1
ATOM 6824 O O . HIS A 1 847 ? 16.196 44.677 -27.775 1.00 40.38 847 HIS A O 1
ATOM 6830 N N . VAL A 1 848 ? 14.681 44.198 -29.361 1.00 45.00 848 VAL A N 1
ATOM 6831 C CA . VAL A 1 848 ? 13.538 44.071 -28.437 1.00 45.00 848 VAL A CA 1
ATOM 6832 C C . VAL A 1 848 ? 13.741 42.899 -27.472 1.00 45.00 848 VAL A C 1
ATOM 6834 O O . VAL A 1 848 ? 13.547 43.057 -26.270 1.00 45.00 848 VAL A O 1
ATOM 6837 N N . GLY A 1 849 ? 14.211 41.744 -27.957 1.00 42.56 849 GLY A N 1
ATOM 6838 C CA . GLY A 1 849 ? 14.533 40.596 -27.105 1.00 42.56 849 GLY A CA 1
ATOM 6839 C C . GLY A 1 849 ? 15.600 40.908 -26.050 1.00 42.56 849 GLY A C 1
ATOM 6840 O O . GLY A 1 849 ? 15.425 40.561 -24.885 1.00 42.56 849 GLY A O 1
ATOM 6841 N N . VAL A 1 850 ? 16.674 41.609 -26.431 1.00 48.69 850 VAL A N 1
ATOM 6842 C CA . VAL A 1 850 ? 17.745 42.050 -25.519 1.00 48.69 850 VAL A CA 1
ATOM 6843 C C . VAL A 1 850 ? 17.260 43.143 -24.563 1.00 48.69 850 VAL A C 1
ATOM 6845 O O . VAL A 1 850 ? 17.572 43.075 -23.377 1.00 48.69 850 VAL A O 1
ATOM 6848 N N . ALA A 1 851 ? 16.460 44.104 -25.032 1.00 43.28 851 ALA A N 1
ATOM 6849 C CA . ALA A 1 851 ? 15.878 45.152 -24.197 1.00 43.28 851 ALA A CA 1
ATOM 6850 C C . ALA A 1 851 ? 14.950 44.564 -23.126 1.00 43.28 851 ALA A C 1
ATOM 6852 O O . ALA A 1 851 ? 15.106 44.893 -21.955 1.00 43.28 851 ALA A O 1
ATOM 6853 N N . ILE A 1 852 ? 14.068 43.624 -23.488 1.00 52.50 852 ILE A N 1
ATOM 6854 C CA . ILE A 1 852 ? 13.232 42.888 -22.527 1.00 52.50 852 ILE A CA 1
ATOM 6855 C C . ILE A 1 852 ? 14.110 42.125 -21.530 1.00 52.50 852 ILE A C 1
ATOM 6857 O O . ILE A 1 852 ? 13.841 42.175 -20.335 1.00 52.50 852 ILE A O 1
ATOM 6861 N N . LEU A 1 853 ? 15.184 41.464 -21.979 1.00 45.34 853 LEU A N 1
ATOM 6862 C CA . LEU A 1 853 ? 16.088 40.719 -21.095 1.00 45.34 853 LEU A CA 1
ATOM 6863 C C . LEU A 1 853 ? 16.803 41.640 -20.092 1.00 45.34 853 LEU A C 1
ATOM 6865 O O . LEU A 1 853 ? 16.864 41.307 -18.909 1.00 45.34 853 LEU A O 1
ATOM 6869 N N . ILE A 1 854 ? 17.273 42.812 -20.535 1.00 53.31 854 ILE A N 1
ATOM 6870 C CA . ILE A 1 854 ? 17.887 43.845 -19.685 1.00 53.31 854 ILE A CA 1
ATOM 6871 C C . ILE A 1 854 ? 16.851 44.470 -18.743 1.00 53.31 854 ILE A C 1
ATOM 6873 O O . ILE A 1 854 ? 17.152 44.650 -17.568 1.00 53.31 854 ILE A O 1
ATOM 6877 N N . PHE A 1 855 ? 15.625 44.740 -19.194 1.00 50.28 855 PHE A N 1
ATOM 6878 C CA . PHE A 1 855 ? 14.579 45.333 -18.355 1.00 50.28 855 PHE A CA 1
ATOM 6879 C C . PHE A 1 855 ? 14.061 44.342 -17.298 1.00 50.28 855 PHE A C 1
ATOM 6881 O O . PHE A 1 855 ? 13.882 44.718 -16.142 1.00 50.28 855 PHE A O 1
ATOM 6888 N N . PHE A 1 856 ? 13.909 43.055 -17.638 1.00 46.22 856 PHE A N 1
ATOM 6889 C CA . PHE A 1 856 ? 13.528 42.014 -16.676 1.00 46.22 856 PHE A CA 1
ATOM 6890 C C . PHE A 1 856 ? 14.649 41.703 -15.680 1.00 46.22 856 PHE A C 1
ATOM 6892 O O . PHE A 1 856 ? 14.384 41.655 -14.481 1.00 46.22 856 PHE A O 1
ATOM 6899 N N . PHE A 1 857 ? 15.901 41.526 -16.128 1.00 46.41 857 PHE A N 1
ATOM 6900 C CA . PHE A 1 857 ? 17.020 41.362 -15.189 1.00 46.41 857 PHE A CA 1
ATOM 6901 C C . PHE A 1 857 ? 17.247 42.626 -14.363 1.00 46.41 857 PHE A C 1
ATOM 6903 O O . PHE A 1 857 ? 17.510 42.506 -13.174 1.00 46.41 857 PHE A O 1
ATOM 6910 N N . GLY A 1 858 ? 17.104 43.813 -14.952 1.00 45.88 858 GLY A N 1
ATOM 6911 C CA . GLY A 1 858 ? 17.224 45.102 -14.276 1.00 45.88 858 GLY A CA 1
ATOM 6912 C C . GLY A 1 858 ? 16.170 45.284 -13.189 1.00 45.88 858 GLY A C 1
ATOM 6913 O O . GLY A 1 858 ? 16.529 45.596 -12.057 1.00 45.88 858 GLY A O 1
ATOM 6914 N N . LYS A 1 859 ? 14.893 45.006 -13.480 1.00 45.06 859 LYS A N 1
ATOM 6915 C CA . LYS A 1 859 ? 13.811 45.078 -12.487 1.00 45.06 859 LYS A CA 1
ATOM 6916 C C . LYS A 1 859 ? 13.963 44.013 -11.395 1.00 45.06 859 LYS A C 1
ATOM 6918 O O . LYS A 1 859 ? 13.897 44.355 -10.221 1.00 45.06 859 LYS A O 1
ATOM 6923 N N . VAL A 1 860 ? 14.293 42.765 -11.749 1.00 44.31 860 VAL A N 1
ATOM 6924 C CA . VAL A 1 860 ? 14.565 41.696 -10.764 1.00 44.31 860 VAL A CA 1
ATOM 6925 C C . VAL A 1 860 ? 15.803 42.002 -9.910 1.00 44.31 860 VAL A C 1
ATOM 6927 O O . VAL A 1 860 ? 15.791 41.719 -8.713 1.00 44.31 860 VAL A O 1
ATOM 6930 N N . LEU A 1 861 ? 16.856 42.602 -10.478 1.00 45.78 861 LEU A N 1
ATOM 6931 C CA . LEU A 1 861 ? 18.011 43.097 -9.724 1.00 45.78 861 LEU A CA 1
ATOM 6932 C C . LEU A 1 861 ? 17.611 44.245 -8.800 1.00 45.78 861 LEU A C 1
ATOM 6934 O O . LEU A 1 861 ? 18.007 44.217 -7.645 1.00 45.78 861 LEU A O 1
ATOM 6938 N N . CYS A 1 862 ? 16.824 45.214 -9.270 1.00 43.38 862 CYS A N 1
ATOM 6939 C CA . CYS A 1 862 ? 16.420 46.396 -8.505 1.00 43.38 862 CYS A CA 1
ATOM 6940 C C . CYS A 1 862 ? 15.495 46.040 -7.324 1.00 43.38 862 CYS A C 1
ATOM 6942 O O . CYS A 1 862 ? 15.778 46.415 -6.189 1.00 43.38 862 CYS A O 1
ATOM 6944 N N . GLU A 1 863 ? 14.472 45.211 -7.549 1.00 43.69 863 GLU A N 1
ATOM 6945 C CA . GLU A 1 863 ? 13.584 44.705 -6.488 1.00 43.69 863 GLU A CA 1
ATOM 6946 C C . GLU A 1 863 ? 14.328 43.795 -5.489 1.00 43.69 863 GLU A C 1
ATOM 6948 O O . GLU A 1 863 ? 13.983 43.745 -4.309 1.00 43.69 863 GLU A O 1
ATOM 6953 N N . SER A 1 864 ? 15.393 43.107 -5.927 1.00 42.38 864 SER A N 1
ATOM 6954 C CA . SER A 1 864 ? 16.254 42.307 -5.038 1.00 42.38 864 SER A CA 1
ATOM 6955 C C . SER A 1 864 ? 17.328 43.134 -4.320 1.00 42.38 864 SER A C 1
ATOM 6957 O O . SER A 1 864 ? 17.735 42.773 -3.218 1.00 42.38 864 SER A O 1
ATOM 6959 N N . LEU A 1 865 ? 17.762 44.257 -4.905 1.00 42.41 865 LEU A N 1
ATOM 6960 C CA . LEU A 1 865 ? 18.754 45.194 -4.355 1.00 42.41 865 LEU A CA 1
ATOM 6961 C C . LEU A 1 865 ? 18.305 45.770 -3.006 1.00 42.41 865 LEU A C 1
ATOM 6963 O O . LEU A 1 865 ? 19.141 46.092 -2.165 1.00 42.41 865 LEU A O 1
ATOM 6967 N N . GLN A 1 866 ? 16.991 45.846 -2.794 1.00 47.34 866 GLN A N 1
ATOM 6968 C CA . GLN A 1 866 ? 16.363 46.335 -1.571 1.00 47.34 866 GLN A CA 1
ATOM 6969 C C . GLN A 1 866 ? 16.396 45.319 -0.408 1.00 47.34 866 GLN A C 1
ATOM 6971 O O . GLN A 1 866 ? 16.134 45.691 0.735 1.00 47.34 866 GLN A O 1
ATOM 6976 N N . TYR A 1 867 ? 16.750 44.049 -0.659 1.00 47.00 867 TYR A N 1
ATOM 6977 C CA . TYR A 1 867 ? 16.771 42.974 0.343 1.00 47.00 867 TYR A CA 1
ATOM 6978 C C . TYR A 1 867 ? 18.190 42.568 0.775 1.00 47.00 867 TYR A C 1
ATOM 6980 O O . TYR A 1 867 ? 18.679 41.483 0.469 1.00 47.00 867 TYR A O 1
ATOM 6988 N N . HIS A 1 868 ? 18.800 43.432 1.593 1.00 43.56 868 HIS A N 1
ATOM 6989 C CA . HIS A 1 868 ? 19.944 43.123 2.464 1.00 43.56 868 HIS A CA 1
ATOM 6990 C C . HIS A 1 868 ? 21.144 42.459 1.757 1.00 43.56 868 HIS A C 1
ATOM 6992 O O . HIS A 1 868 ? 21.459 41.284 1.977 1.00 43.56 868 HIS A O 1
ATOM 6998 N N . TRP A 1 869 ? 21.861 43.258 0.960 1.00 43.75 869 TRP A N 1
ATOM 6999 C CA . TRP A 1 869 ? 23.243 42.957 0.579 1.00 43.75 869 TRP A CA 1
ATOM 7000 C C . TRP A 1 869 ? 24.071 42.633 1.824 1.00 43.75 869 TRP A C 1
ATOM 7002 O O . TRP A 1 869 ? 24.097 43.411 2.779 1.00 43.75 869 TRP A O 1
ATOM 7012 N N . ARG A 1 870 ? 24.778 41.501 1.802 1.00 53.41 870 ARG A N 1
ATOM 7013 C CA . ARG A 1 870 ? 25.890 41.270 2.726 1.00 53.41 870 ARG A CA 1
ATOM 7014 C C . ARG A 1 870 ? 27.138 41.940 2.172 1.00 53.41 870 ARG A C 1
ATOM 7016 O O . ARG A 1 870 ? 27.390 41.882 0.973 1.00 53.41 870 ARG A O 1
ATOM 7023 N N . GLU A 1 871 ? 27.943 42.500 3.066 1.00 54.44 871 GLU A N 1
ATOM 7024 C CA . GLU A 1 871 ? 29.187 43.224 2.754 1.00 54.44 871 GLU A CA 1
ATOM 7025 C C . GLU A 1 871 ? 30.143 42.389 1.866 1.00 54.44 871 GLU A C 1
ATOM 7027 O O . GLU A 1 871 ? 30.759 42.908 0.930 1.00 54.44 871 GLU A O 1
ATOM 7032 N N . ALA A 1 872 ? 30.153 41.066 2.069 1.00 54.72 872 ALA A N 1
ATOM 7033 C CA . ALA A 1 872 ? 30.929 40.088 1.302 1.00 54.72 872 ALA A CA 1
ATOM 7034 C C . ALA A 1 872 ? 30.663 40.089 -0.221 1.00 54.72 872 ALA A C 1
ATOM 7036 O O . ALA A 1 872 ? 31.572 39.815 -1.011 1.00 54.72 872 ALA A O 1
ATOM 7037 N N . ASP A 1 873 ? 29.438 40.383 -0.662 1.00 59.19 873 ASP A N 1
ATOM 7038 C CA . ASP A 1 873 ? 29.060 40.316 -2.079 1.00 59.19 873 ASP A CA 1
ATOM 7039 C C . ASP A 1 873 ? 29.741 41.458 -2.860 1.00 59.19 873 ASP A C 1
ATOM 7041 O O . ASP A 1 873 ? 30.320 41.247 -3.931 1.00 59.19 873 ASP A O 1
ATOM 7045 N N . THR A 1 874 ? 29.772 42.657 -2.267 1.00 65.50 874 THR A N 1
ATOM 7046 C CA . THR A 1 874 ? 30.502 43.824 -2.785 1.00 65.50 874 THR A CA 1
ATOM 7047 C C . THR A 1 874 ? 32.021 43.646 -2.737 1.00 65.50 874 THR A C 1
ATOM 7049 O O . THR A 1 874 ? 32.700 43.964 -3.714 1.00 65.50 874 THR A O 1
ATOM 7052 N N . GLU A 1 875 ? 32.569 43.074 -1.659 1.00 67.25 875 GLU A N 1
ATOM 7053 C CA . GLU A 1 875 ? 34.009 42.787 -1.529 1.00 67.25 875 GLU A CA 1
ATOM 7054 C C . GLU A 1 875 ? 34.513 41.797 -2.594 1.00 67.25 875 GLU A C 1
ATOM 7056 O O . GLU A 1 875 ? 35.616 41.944 -3.133 1.00 67.25 875 GLU A O 1
ATOM 7061 N N . THR A 1 876 ? 33.693 40.803 -2.948 1.00 69.12 876 THR A N 1
ATOM 7062 C CA . THR A 1 876 ? 34.034 39.788 -3.960 1.00 69.12 876 THR A CA 1
ATOM 7063 C C . THR A 1 876 ? 34.140 40.400 -5.359 1.00 69.12 876 THR A C 1
ATOM 7065 O O . THR A 1 876 ? 35.088 40.125 -6.095 1.00 69.12 876 THR A O 1
ATOM 7068 N N . ILE A 1 877 ? 33.203 41.281 -5.723 1.00 73.12 877 ILE A N 1
ATOM 7069 C CA . ILE A 1 877 ? 33.220 41.974 -7.021 1.00 73.12 877 ILE A CA 1
ATOM 7070 C C . ILE A 1 877 ? 34.363 43.000 -7.064 1.00 73.12 877 ILE A C 1
ATOM 7072 O O . ILE A 1 877 ? 35.106 43.056 -8.048 1.00 73.12 877 ILE A O 1
ATOM 7076 N N . ALA A 1 878 ? 34.558 43.766 -5.986 1.00 78.06 878 ALA A N 1
ATOM 7077 C CA . ALA A 1 878 ? 35.634 44.749 -5.889 1.00 78.06 878 ALA A CA 1
ATOM 7078 C C . ALA A 1 878 ? 37.027 44.103 -6.003 1.00 78.06 878 ALA A C 1
ATOM 7080 O O . ALA A 1 878 ? 37.879 44.601 -6.743 1.00 78.06 878 ALA A O 1
ATOM 7081 N N . SER A 1 879 ? 37.264 42.978 -5.319 1.00 80.94 879 SER A N 1
ATOM 7082 C CA . SER A 1 879 ? 38.549 42.267 -5.381 1.00 80.94 879 SER A CA 1
ATOM 7083 C C . SER A 1 879 ? 38.829 41.660 -6.763 1.00 80.94 879 SER A C 1
ATOM 7085 O O . SER A 1 879 ? 39.941 41.829 -7.266 1.00 80.94 879 SER A O 1
ATOM 7087 N N . PHE A 1 880 ? 37.835 41.069 -7.439 1.00 78.75 880 PHE A N 1
ATOM 7088 C CA . PHE A 1 880 ? 37.971 40.608 -8.831 1.00 78.75 880 PHE A CA 1
ATOM 7089 C C . PHE A 1 880 ? 38.363 41.743 -9.791 1.00 78.75 880 PHE A C 1
ATOM 7091 O O . PHE A 1 880 ? 39.331 41.608 -10.546 1.00 78.75 880 PHE A O 1
ATOM 7098 N N . ILE A 1 881 ? 37.662 42.883 -9.727 1.00 80.62 881 ILE A N 1
ATOM 7099 C CA . ILE A 1 881 ? 37.964 44.059 -10.559 1.00 80.62 881 ILE A CA 1
ATOM 7100 C C . ILE A 1 881 ? 39.371 44.584 -10.246 1.00 80.62 881 ILE A C 1
ATOM 7102 O O . ILE A 1 881 ? 40.151 44.831 -11.164 1.00 80.62 881 ILE A O 1
ATOM 7106 N N . SER A 1 882 ? 39.733 44.691 -8.965 1.00 82.12 882 SER A N 1
ATOM 7107 C CA . SER A 1 882 ? 41.041 45.201 -8.537 1.00 82.12 882 SER A CA 1
ATOM 7108 C C . SER A 1 882 ? 42.196 44.327 -9.035 1.00 82.12 882 SER A C 1
ATOM 7110 O O . SER A 1 882 ? 43.183 44.854 -9.545 1.00 82.12 882 SER A O 1
ATOM 7112 N N . ILE A 1 883 ? 42.068 42.997 -8.955 1.00 81.44 883 ILE A N 1
ATOM 7113 C CA . ILE A 1 883 ? 43.087 42.043 -9.425 1.00 81.44 883 ILE A CA 1
ATOM 7114 C C . ILE A 1 883 ? 43.260 42.124 -10.950 1.00 81.44 883 ILE A C 1
ATOM 7116 O O . ILE A 1 883 ? 44.392 42.182 -11.438 1.00 81.44 883 ILE A O 1
ATOM 7120 N N . LEU A 1 884 ? 42.163 42.175 -11.716 1.00 78.69 884 LEU A N 1
ATOM 7121 C CA . LEU A 1 884 ? 42.240 42.267 -13.179 1.00 78.69 884 LEU A CA 1
ATOM 7122 C C . LEU A 1 884 ? 42.742 43.632 -13.667 1.00 78.69 884 LEU A C 1
ATOM 7124 O O . LEU A 1 884 ? 43.546 43.677 -14.598 1.00 78.69 884 LEU A O 1
ATOM 7128 N N . VAL A 1 885 ? 42.334 44.735 -13.035 1.00 81.12 885 VAL A N 1
ATOM 7129 C CA . VAL A 1 885 ? 42.826 46.081 -13.377 1.00 81.12 885 VAL A CA 1
ATOM 7130 C C . VAL A 1 885 ? 44.303 46.233 -13.006 1.00 81.12 885 VAL A C 1
ATOM 7132 O O . VAL A 1 885 ? 45.069 46.765 -13.809 1.00 81.12 885 VAL A O 1
ATOM 7135 N N . ALA A 1 886 ? 44.740 45.711 -11.853 1.00 77.56 886 ALA A N 1
ATOM 7136 C CA . ALA A 1 886 ? 46.153 45.700 -11.472 1.00 77.56 886 ALA A CA 1
ATOM 7137 C C . ALA A 1 886 ? 47.011 44.920 -12.481 1.00 77.56 886 ALA A C 1
ATOM 7139 O O . ALA A 1 886 ? 48.065 45.404 -12.889 1.00 77.56 886 ALA A O 1
ATOM 7140 N N . ARG A 1 887 ? 46.533 43.760 -12.954 1.00 78.50 887 ARG A N 1
ATOM 7141 C CA . ARG A 1 887 ? 47.178 43.012 -14.042 1.00 78.50 887 ARG A CA 1
ATOM 7142 C C . ARG A 1 887 ? 47.242 43.837 -15.333 1.00 78.50 887 ARG A C 1
ATOM 7144 O O . ARG A 1 887 ? 48.319 43.999 -15.895 1.00 78.50 887 ARG A O 1
ATOM 7151 N N . ALA A 1 888 ? 46.112 44.383 -15.784 1.00 75.56 888 ALA A N 1
ATOM 7152 C CA . ALA A 1 888 ? 46.000 45.094 -17.061 1.00 75.56 888 ALA A CA 1
ATOM 7153 C C . ALA A 1 888 ? 46.767 46.432 -17.113 1.00 75.56 888 ALA A C 1
ATOM 7155 O O . ALA A 1 888 ? 47.024 46.950 -18.199 1.00 75.56 888 ALA A O 1
ATOM 7156 N N . LYS A 1 889 ? 47.132 47.008 -15.960 1.00 75.81 889 LYS A N 1
ATOM 7157 C CA . LYS A 1 889 ? 47.947 48.231 -15.863 1.00 75.81 889 LYS A CA 1
ATOM 7158 C C . LYS A 1 889 ? 49.460 47.978 -15.826 1.00 75.81 889 LYS A C 1
ATOM 7160 O O . LYS A 1 889 ? 50.217 48.937 -15.964 1.00 75.81 889 LYS A O 1
ATOM 7165 N N . LEU A 1 890 ? 49.915 46.734 -15.662 1.00 76.75 890 LEU A N 1
ATOM 7166 C CA . LEU A 1 890 ? 51.338 46.388 -15.637 1.00 76.75 890 LEU A CA 1
ATOM 7167 C C . LEU A 1 890 ? 51.816 45.958 -17.030 1.00 76.75 890 LEU A C 1
ATOM 7169 O O . LEU A 1 890 ? 51.390 44.936 -17.552 1.00 76.75 890 LEU A O 1
ATOM 7173 N N . PHE A 1 891 ? 52.755 46.711 -17.610 1.00 59.09 891 PHE A N 1
ATOM 7174 C CA . PHE A 1 891 ? 53.318 46.430 -18.942 1.00 59.09 891 PHE A CA 1
ATOM 7175 C C . PHE A 1 891 ? 54.157 45.134 -18.999 1.00 59.09 891 PHE A C 1
ATOM 7177 O O . PHE A 1 891 ? 54.337 44.551 -20.063 1.00 59.09 891 PHE A O 1
ATOM 7184 N N . ALA A 1 892 ? 54.649 44.669 -17.848 1.00 66.69 892 ALA A N 1
ATOM 7185 C CA . ALA A 1 892 ? 55.301 43.374 -17.674 1.00 66.69 892 ALA A CA 1
ATOM 7186 C C . ALA A 1 892 ? 55.000 42.844 -16.254 1.00 66.69 892 ALA A C 1
ATOM 7188 O O . ALA A 1 892 ? 55.764 43.123 -15.324 1.00 66.69 892 ALA A O 1
ATOM 7189 N N . PRO A 1 893 ? 53.867 42.150 -16.029 1.00 72.56 893 PRO A N 1
ATOM 7190 C CA . PRO A 1 893 ? 53.514 41.651 -14.704 1.00 72.56 893 PRO A CA 1
ATOM 7191 C C . PRO A 1 893 ? 54.503 40.561 -14.248 1.00 72.56 893 PRO A C 1
ATOM 7193 O O . PRO A 1 893 ? 54.921 39.726 -15.054 1.00 72.56 893 PRO A O 1
ATOM 7196 N N . PRO A 1 894 ? 54.879 40.509 -12.955 1.00 79.62 894 PRO A N 1
ATOM 7197 C CA . PRO A 1 894 ? 55.710 39.424 -12.449 1.00 79.62 894 PRO A CA 1
ATOM 7198 C C . PRO A 1 894 ? 54.943 38.098 -12.548 1.00 79.62 894 PRO A C 1
ATOM 7200 O O . PRO A 1 894 ? 53.755 38.037 -12.230 1.00 79.62 894 PRO A O 1
ATOM 7203 N N . ARG A 1 895 ? 55.627 37.017 -12.950 1.00 79.19 895 ARG A N 1
ATOM 7204 C CA . ARG A 1 895 ? 55.001 35.712 -13.257 1.00 79.19 895 ARG A CA 1
ATOM 7205 C C . ARG A 1 895 ? 54.130 35.154 -12.119 1.00 79.19 895 ARG A C 1
ATOM 7207 O O . ARG A 1 895 ? 53.170 34.447 -12.390 1.00 79.19 895 ARG A O 1
ATOM 7214 N N . SER A 1 896 ? 54.421 35.490 -10.863 1.00 82.56 896 SER A N 1
ATOM 7215 C CA . SER A 1 896 ? 53.596 35.148 -9.694 1.00 82.56 896 SER A CA 1
ATOM 7216 C C . SER A 1 896 ? 52.230 35.850 -9.676 1.00 82.56 896 SER A C 1
ATOM 7218 O O . SER A 1 896 ? 51.229 35.206 -9.371 1.00 82.56 896 SER A O 1
ATOM 7220 N N . LEU A 1 897 ? 52.171 37.139 -10.031 1.00 82.75 897 LEU A N 1
ATOM 7221 C CA . LEU A 1 897 ? 50.924 37.903 -10.166 1.00 82.75 897 LEU A CA 1
ATOM 7222 C C . LEU A 1 897 ? 50.129 37.414 -11.375 1.00 82.75 897 LEU A C 1
ATOM 7224 O O . LEU A 1 897 ? 48.926 37.208 -11.269 1.00 82.75 897 LEU A O 1
ATOM 7228 N N . ASP A 1 898 ? 50.805 37.190 -12.502 1.00 83.69 898 ASP A N 1
ATOM 7229 C CA . ASP A 1 898 ? 50.164 36.765 -13.748 1.00 83.69 898 ASP A CA 1
ATOM 7230 C C . ASP A 1 898 ? 49.585 35.337 -13.631 1.00 83.69 898 ASP A C 1
ATOM 7232 O O . ASP A 1 898 ? 48.455 35.081 -14.051 1.00 83.69 898 ASP A O 1
ATOM 7236 N N . LEU A 1 899 ? 50.296 34.437 -12.937 1.00 85.94 899 LEU A N 1
ATOM 7237 C CA . LEU A 1 899 ? 49.799 33.125 -12.509 1.00 85.94 899 LEU A CA 1
ATOM 7238 C C . LEU A 1 899 ? 48.596 33.245 -11.566 1.00 85.94 899 LEU A C 1
ATOM 7240 O O . LEU A 1 899 ? 47.567 32.621 -11.820 1.00 85.94 899 LEU A O 1
ATOM 7244 N N . PHE A 1 900 ? 48.693 34.046 -10.499 1.00 88.00 900 PHE A N 1
ATOM 7245 C CA . PHE A 1 900 ? 47.590 34.218 -9.549 1.00 88.00 900 PHE A CA 1
ATOM 7246 C C . PHE A 1 900 ? 46.337 34.784 -10.232 1.00 88.00 900 PHE A C 1
ATOM 7248 O O . PHE A 1 900 ? 45.250 34.246 -10.046 1.00 88.00 900 PHE A O 1
ATOM 7255 N N . ALA A 1 901 ? 46.484 35.802 -11.084 1.00 85.50 901 ALA A N 1
ATOM 7256 C CA . ALA A 1 901 ? 45.382 36.410 -11.823 1.00 85.50 901 ALA A CA 1
ATOM 7257 C C . ALA A 1 901 ? 44.767 35.455 -12.863 1.00 85.50 901 ALA A C 1
ATOM 7259 O O . ALA A 1 901 ? 43.544 35.406 -12.977 1.00 85.50 901 ALA A O 1
ATOM 7260 N N . ASN A 1 902 ? 45.570 34.647 -13.571 1.00 86.69 902 ASN A N 1
ATOM 7261 C CA . ASN A 1 902 ? 45.054 33.593 -14.455 1.00 86.69 902 ASN A CA 1
ATOM 7262 C C . ASN A 1 902 ? 44.276 32.516 -13.674 1.00 86.69 902 ASN A C 1
ATOM 7264 O O . ASN A 1 902 ? 43.235 32.055 -14.145 1.00 86.69 902 ASN A O 1
ATOM 7268 N N . MET A 1 903 ? 44.730 32.133 -12.476 1.00 88.81 903 MET A N 1
ATOM 7269 C CA . MET A 1 903 ? 44.022 31.166 -11.623 1.00 88.81 903 MET A CA 1
ATOM 7270 C C . MET A 1 903 ? 42.749 31.759 -11.003 1.00 88.81 903 MET A C 1
ATOM 7272 O O . MET A 1 903 ? 41.731 31.075 -10.964 1.00 88.81 903 MET A O 1
ATOM 7276 N N . TYR A 1 904 ? 42.766 33.035 -10.611 1.00 86.25 904 TYR A N 1
ATOM 7277 C CA . TYR A 1 904 ? 41.604 33.761 -10.085 1.00 86.25 904 TYR A CA 1
ATOM 7278 C C . TYR A 1 904 ? 40.529 33.981 -11.159 1.00 86.25 904 TYR A C 1
ATOM 7280 O O . TYR A 1 904 ? 39.351 33.728 -10.918 1.00 86.25 904 TYR A O 1
ATOM 7288 N N . LEU A 1 905 ? 40.935 34.350 -12.380 1.00 84.25 905 LEU A N 1
ATOM 7289 C CA . LEU A 1 905 ? 40.053 34.418 -13.549 1.00 84.25 905 LEU A CA 1
ATOM 7290 C C . LEU A 1 905 ? 39.516 33.035 -13.947 1.00 84.25 905 LEU A C 1
ATOM 7292 O O . LEU A 1 905 ? 38.352 32.907 -14.314 1.00 84.25 905 LEU A O 1
ATOM 7296 N N . SER A 1 906 ? 40.338 31.985 -13.847 1.00 81.81 906 SER A N 1
ATOM 7297 C CA . SER A 1 906 ? 39.858 30.611 -14.038 1.00 81.81 906 SER A CA 1
ATOM 7298 C C . SER A 1 906 ? 38.812 30.248 -12.987 1.00 81.81 906 SER A C 1
ATOM 7300 O O . SER A 1 906 ? 37.805 29.650 -13.338 1.00 81.81 906 SER A O 1
ATOM 7302 N N . GLY A 1 907 ? 39.033 30.637 -11.726 1.00 81.19 907 GLY A N 1
ATOM 7303 C CA . GLY A 1 907 ? 38.169 30.364 -10.578 1.00 81.19 907 GLY A CA 1
ATOM 7304 C C . GLY A 1 907 ? 36.814 31.080 -10.594 1.00 81.19 907 GLY A C 1
ATOM 7305 O O . GLY A 1 907 ? 35.840 30.518 -10.094 1.00 81.19 907 GLY A O 1
ATOM 7306 N N . THR A 1 908 ? 36.708 32.274 -11.192 1.00 79.00 908 THR A N 1
ATOM 7307 C CA . THR A 1 908 ? 35.415 32.970 -11.367 1.00 79.00 908 THR A CA 1
ATOM 7308 C C . THR A 1 908 ? 34.603 32.471 -12.563 1.00 79.00 908 THR A C 1
ATOM 7310 O O . THR A 1 908 ? 33.377 32.527 -12.522 1.00 79.00 908 THR A O 1
ATOM 7313 N N . LEU A 1 909 ? 35.246 31.964 -13.621 1.00 72.81 909 LEU A N 1
ATOM 7314 C CA . LEU A 1 909 ? 34.581 31.551 -14.869 1.00 72.81 909 LEU A CA 1
ATOM 7315 C C . LEU A 1 909 ? 34.088 30.084 -14.878 1.00 72.81 909 LEU A C 1
ATOM 7317 O O . LEU A 1 909 ? 33.709 29.563 -15.930 1.00 72.81 909 LEU A O 1
ATOM 7321 N N . ILE A 1 910 ? 34.093 29.389 -13.735 1.00 71.19 910 ILE A N 1
ATOM 7322 C CA . ILE A 1 910 ? 33.791 27.950 -13.660 1.00 71.19 910 ILE A CA 1
ATOM 7323 C C . ILE A 1 910 ? 32.285 27.669 -13.734 1.00 71.19 910 ILE A C 1
ATOM 7325 O O . ILE A 1 910 ? 31.566 27.765 -12.740 1.00 71.19 910 ILE A O 1
ATOM 7329 N N . PHE A 1 911 ? 31.834 27.157 -14.879 1.00 59.00 911 PHE A N 1
ATOM 7330 C CA . PHE A 1 911 ? 30.511 26.549 -15.047 1.00 59.00 911 PHE A CA 1
ATOM 7331 C C . PHE A 1 911 ? 30.645 25.115 -15.586 1.00 59.00 911 PHE A C 1
ATOM 7333 O O . PHE A 1 911 ? 31.528 24.823 -16.387 1.00 59.00 911 PHE A O 1
ATOM 7340 N N . GLY A 1 912 ? 29.778 24.196 -15.146 1.00 56.78 912 GLY A N 1
ATOM 7341 C CA . GLY A 1 912 ? 29.743 22.81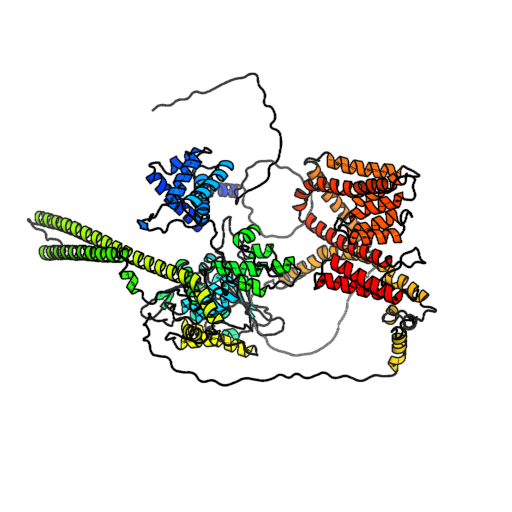0 -15.648 1.00 56.78 912 GLY A CA 1
ATOM 7342 C C . GLY A 1 912 ? 30.680 21.797 -14.971 1.00 56.78 912 GLY A C 1
ATOM 7343 O O . GLY A 1 912 ? 30.654 20.619 -15.319 1.00 56.78 912 GLY A O 1
ATOM 7344 N N . GLY A 1 913 ? 31.457 22.212 -13.967 1.00 60.34 913 GLY A N 1
ATOM 7345 C CA . GLY A 1 913 ? 32.278 21.318 -13.143 1.00 60.34 913 GLY A CA 1
ATOM 7346 C C . GLY A 1 913 ? 33.699 21.067 -13.665 1.00 60.34 913 GLY A C 1
ATOM 7347 O O . GLY A 1 913 ? 34.130 21.605 -14.682 1.00 60.34 913 GLY A O 1
ATOM 7348 N N . GLY A 1 914 ? 34.446 20.247 -12.917 1.00 63.91 914 GLY A N 1
ATOM 7349 C CA . GLY A 1 914 ? 35.905 20.093 -13.024 1.00 63.91 914 GLY A CA 1
ATOM 7350 C C . GLY A 1 914 ? 36.502 19.958 -14.436 1.00 63.91 914 GLY A C 1
ATOM 7351 O O . GLY A 1 914 ? 37.488 20.639 -14.715 1.00 63.91 914 GLY A O 1
ATOM 7352 N N . PRO A 1 915 ? 35.955 19.116 -15.336 1.00 65.81 915 PRO A N 1
ATOM 7353 C CA . PRO A 1 915 ? 36.539 18.908 -16.663 1.00 65.81 915 PRO A CA 1
ATOM 7354 C C . PRO A 1 915 ? 36.529 20.135 -17.589 1.00 65.81 915 PRO A C 1
ATOM 7356 O O . PRO A 1 915 ? 37.419 20.257 -18.428 1.00 65.81 915 PRO A O 1
ATOM 7359 N N . VAL A 1 916 ? 35.568 21.056 -17.433 1.00 68.62 916 VAL A N 1
ATOM 7360 C CA . VAL A 1 916 ? 35.396 22.224 -18.326 1.00 68.62 916 VAL A CA 1
ATOM 7361 C C . VAL A 1 916 ? 36.562 23.212 -18.223 1.00 68.62 916 VAL A C 1
ATOM 7363 O O . VAL A 1 916 ? 36.880 23.909 -19.180 1.00 68.62 916 VAL A O 1
ATOM 7366 N N . VAL A 1 917 ? 37.234 23.248 -17.071 1.00 75.81 917 VAL A N 1
ATOM 7367 C CA . VAL A 1 917 ? 38.299 24.215 -16.761 1.00 75.81 917 VAL A CA 1
ATOM 7368 C C . VAL A 1 917 ? 39.670 23.761 -17.282 1.00 75.81 917 VAL A C 1
ATOM 7370 O O . VAL A 1 917 ? 40.580 24.573 -17.422 1.00 75.81 917 VAL A O 1
ATOM 7373 N N . ILE A 1 918 ? 39.829 22.480 -17.636 1.00 76.94 918 ILE A N 1
ATOM 7374 C CA . ILE A 1 918 ? 41.116 21.921 -18.082 1.00 76.94 918 ILE A CA 1
ATOM 7375 C C . ILE A 1 918 ? 41.635 22.598 -19.370 1.00 76.94 918 ILE A C 1
ATOM 7377 O O . ILE A 1 918 ? 42.795 23.005 -19.366 1.00 76.94 918 ILE A O 1
ATOM 7381 N N . PRO A 1 919 ? 40.842 22.804 -20.446 1.00 73.00 919 PRO A N 1
ATOM 7382 C CA . PRO A 1 919 ? 41.320 23.523 -21.632 1.00 73.00 919 PRO A CA 1
ATOM 7383 C C . PRO A 1 919 ? 41.617 25.004 -21.366 1.00 73.00 919 PRO A C 1
ATOM 7385 O O . PRO A 1 919 ? 42.484 25.576 -22.019 1.00 73.00 919 PRO A O 1
ATOM 7388 N N . LEU A 1 920 ? 40.936 25.624 -20.396 1.00 75.25 920 LEU A N 1
ATOM 7389 C CA . LEU A 1 920 ? 41.201 27.011 -20.014 1.00 75.25 920 LEU A CA 1
ATOM 7390 C C . LEU A 1 920 ? 42.573 27.121 -19.329 1.00 75.25 920 LEU A C 1
ATOM 7392 O O . LEU A 1 920 ? 43.409 27.925 -19.736 1.00 75.25 920 LEU A O 1
ATOM 7396 N N . LEU A 1 921 ? 42.852 26.226 -18.374 1.00 82.06 921 LEU A N 1
ATOM 7397 C CA . LEU A 1 921 ? 44.165 26.101 -17.732 1.00 82.06 921 LEU A CA 1
ATOM 7398 C C . LEU A 1 921 ? 45.274 25.705 -18.718 1.00 82.06 921 LEU A C 1
ATOM 7400 O O . LEU A 1 921 ? 46.413 26.125 -18.531 1.00 82.06 921 LEU A O 1
ATOM 7404 N N . LEU A 1 922 ? 44.959 24.944 -19.774 1.00 79.25 922 LEU A N 1
ATOM 7405 C CA . LEU A 1 922 ? 45.889 24.695 -20.880 1.00 79.25 922 LEU A CA 1
ATOM 7406 C C . LEU A 1 922 ? 46.261 26.028 -21.549 1.00 79.25 922 LEU A C 1
ATOM 7408 O O . LEU A 1 922 ? 47.433 26.396 -21.555 1.00 79.25 922 LEU A O 1
ATOM 7412 N N . SER A 1 923 ? 45.267 26.807 -21.991 1.00 77.06 923 SER A N 1
ATOM 7413 C CA . SER A 1 923 ? 45.505 28.092 -22.668 1.00 77.06 923 SER A CA 1
ATOM 7414 C C . SER A 1 923 ? 46.169 29.167 -21.793 1.00 77.06 923 SER A C 1
ATOM 7416 O O . SER A 1 923 ? 46.850 30.053 -22.294 1.00 77.06 923 SER A O 1
ATOM 7418 N N . TYR A 1 924 ? 46.017 29.095 -20.468 1.00 81.19 924 TYR A N 1
ATOM 7419 C CA . TYR A 1 924 ? 46.577 30.083 -19.535 1.00 81.19 924 TYR A CA 1
ATOM 7420 C C . TYR A 1 924 ? 47.963 29.720 -18.976 1.00 81.19 924 TYR A C 1
ATOM 7422 O O . TYR A 1 924 ? 48.544 30.525 -18.245 1.00 81.19 924 TYR A O 1
ATOM 7430 N N . VAL A 1 925 ? 48.485 28.521 -19.268 1.00 81.88 925 VAL A N 1
ATOM 7431 C CA . VAL A 1 925 ? 49.751 28.021 -18.690 1.00 81.88 925 VAL A CA 1
ATOM 7432 C C . VAL A 1 925 ? 50.670 27.363 -19.733 1.00 81.88 925 VAL A C 1
ATOM 7434 O O . VAL A 1 925 ? 51.893 27.453 -19.604 1.00 81.88 925 VAL A O 1
ATOM 7437 N N . VAL A 1 926 ? 50.117 26.745 -20.782 1.00 79.88 926 VAL A N 1
ATOM 7438 C CA . VAL A 1 926 ? 50.885 26.109 -21.868 1.00 79.88 926 VAL A CA 1
ATOM 7439 C C . VAL A 1 926 ? 51.089 27.056 -23.051 1.00 79.88 926 VAL A C 1
ATOM 7441 O O . VAL A 1 926 ? 52.228 27.190 -23.491 1.00 79.88 926 VAL A O 1
ATOM 7444 N N . ASP A 1 927 ? 50.065 27.789 -23.503 1.00 76.06 927 ASP A N 1
ATOM 7445 C CA . ASP A 1 927 ? 50.224 28.768 -24.599 1.00 76.06 927 ASP A CA 1
ATOM 7446 C C . ASP A 1 927 ? 51.238 29.893 -24.255 1.00 76.06 927 ASP A C 1
ATOM 7448 O O . ASP A 1 927 ? 52.034 30.257 -25.121 1.00 76.06 927 ASP A O 1
ATOM 7452 N N . PRO A 1 928 ? 51.332 30.395 -22.998 1.00 78.19 928 PRO A N 1
ATOM 7453 C CA . PRO A 1 928 ? 52.405 31.301 -22.561 1.00 78.19 928 PRO A CA 1
ATOM 7454 C C . PRO A 1 928 ? 53.773 30.623 -22.334 1.00 78.19 928 PRO A C 1
ATOM 7456 O O . PRO A 1 928 ? 54.718 31.275 -21.886 1.00 78.19 928 PRO A O 1
ATOM 7459 N N . GLY A 1 929 ? 53.886 29.311 -22.570 1.00 77.25 929 GLY A N 1
ATOM 7460 C CA . GLY A 1 929 ? 55.123 28.535 -22.452 1.00 77.25 929 GLY A CA 1
ATOM 7461 C C . GLY A 1 929 ? 55.611 28.259 -21.024 1.00 77.25 929 GLY A C 1
ATOM 7462 O O . GLY A 1 929 ? 56.781 27.919 -20.844 1.00 77.25 929 GLY A O 1
ATOM 7463 N N . TRP A 1 930 ? 54.773 28.417 -19.990 1.00 83.81 930 TRP A N 1
ATOM 7464 C CA . TRP A 1 930 ? 55.201 28.248 -18.590 1.00 83.81 930 TRP A CA 1
ATOM 7465 C C . TRP A 1 930 ? 55.299 26.774 -18.168 1.00 83.81 930 TRP A C 1
ATOM 7467 O O . TRP A 1 930 ? 56.150 26.421 -17.351 1.00 83.81 930 TRP A O 1
ATOM 7477 N N . VAL A 1 931 ? 54.448 25.911 -18.730 1.00 84.12 931 VAL A N 1
ATOM 7478 C CA . VAL A 1 931 ? 54.455 24.451 -18.534 1.00 84.12 931 VAL A CA 1
ATOM 7479 C C . VAL A 1 931 ? 54.391 23.772 -19.902 1.00 84.12 931 VAL A C 1
ATOM 7481 O O . VAL A 1 931 ? 53.714 24.258 -20.801 1.00 84.12 931 VAL A O 1
ATOM 7484 N N . SER A 1 932 ? 55.099 22.653 -20.087 1.00 80.62 932 SER A N 1
ATOM 7485 C CA . SER A 1 932 ? 55.058 21.926 -21.362 1.00 80.62 932 SER A CA 1
ATOM 7486 C C . SER A 1 932 ? 53.759 21.128 -21.516 1.00 80.62 932 SER A C 1
ATOM 7488 O O . SER A 1 932 ? 53.236 20.597 -20.535 1.00 80.62 932 SER A O 1
ATOM 7490 N N . SER A 1 933 ? 53.277 20.956 -22.750 1.00 75.38 933 SER A N 1
ATOM 7491 C CA . SER A 1 933 ? 52.105 20.122 -23.076 1.00 75.38 933 SER A CA 1
ATOM 7492 C C . SER A 1 933 ? 52.217 18.706 -22.492 1.00 75.38 933 SER A C 1
ATOM 7494 O O . SER A 1 933 ? 51.242 18.148 -21.994 1.00 75.38 933 SER A O 1
ATOM 7496 N N . ARG A 1 934 ? 53.438 18.151 -22.474 1.00 76.31 934 ARG A N 1
ATOM 7497 C CA . ARG A 1 934 ? 53.767 16.865 -21.845 1.00 76.31 934 ARG A CA 1
ATOM 7498 C C . ARG A 1 934 ? 53.594 16.895 -20.325 1.00 76.31 934 ARG A C 1
ATOM 7500 O O . ARG A 1 934 ? 52.902 16.035 -19.787 1.00 76.31 934 ARG A O 1
ATOM 7507 N N . ASP A 1 935 ? 54.209 17.857 -19.635 1.00 80.25 935 ASP A N 1
ATOM 7508 C CA . ASP A 1 935 ? 54.122 17.966 -18.169 1.00 80.25 935 ASP A CA 1
ATOM 7509 C C . ASP A 1 935 ? 52.671 18.234 -17.717 1.00 80.25 935 ASP A C 1
ATOM 7511 O O . ASP A 1 935 ? 52.218 17.694 -16.706 1.00 80.25 935 ASP A O 1
ATOM 7515 N N . PHE A 1 936 ? 51.921 19.014 -18.505 1.00 83.50 936 PHE A N 1
ATOM 7516 C CA . PHE A 1 936 ? 50.497 19.285 -18.311 1.00 83.50 936 PHE A CA 1
ATOM 7517 C C . PHE A 1 936 ? 49.655 18.003 -18.399 1.00 83.50 936 PHE A C 1
ATOM 7519 O O . PHE A 1 936 ? 48.909 17.689 -17.471 1.00 83.50 936 PHE A O 1
ATOM 7526 N N . LEU A 1 937 ? 49.794 17.231 -19.483 1.00 79.81 937 LEU A N 1
ATOM 7527 C CA . LEU A 1 937 ? 49.041 15.987 -19.689 1.00 79.81 937 LEU A CA 1
ATOM 7528 C C . LEU A 1 937 ? 49.391 14.910 -18.649 1.00 79.81 937 LEU A C 1
ATOM 7530 O O . LEU A 1 937 ? 48.496 14.211 -18.173 1.00 79.81 937 LEU A O 1
ATOM 7534 N N . ILE A 1 938 ? 50.660 14.817 -18.235 1.00 79.19 938 ILE A N 1
ATOM 7535 C CA . ILE A 1 938 ? 51.092 13.925 -17.146 1.00 79.19 938 ILE A CA 1
ATOM 7536 C C . ILE A 1 938 ? 50.447 14.342 -15.816 1.00 79.19 938 ILE A C 1
ATOM 7538 O O . ILE A 1 938 ? 49.875 13.500 -15.124 1.00 79.19 938 ILE A O 1
ATOM 7542 N N . GLY A 1 939 ? 50.476 15.634 -15.471 1.00 80.12 939 GLY A N 1
ATOM 7543 C CA . GLY A 1 939 ? 49.825 16.156 -14.265 1.00 80.12 939 GLY A CA 1
ATOM 7544 C C . GLY A 1 939 ? 48.318 15.906 -14.233 1.00 80.12 939 GLY A C 1
ATOM 7545 O O . GLY A 1 939 ? 47.773 15.500 -13.206 1.00 80.12 939 GLY A O 1
ATOM 7546 N N . LEU A 1 940 ? 47.655 16.081 -15.378 1.00 80.19 940 LEU A N 1
ATOM 7547 C CA . LEU A 1 940 ? 46.238 15.782 -15.538 1.00 80.19 940 LEU A CA 1
ATOM 7548 C C . LEU A 1 940 ? 45.946 14.293 -15.304 1.00 80.19 940 LEU A C 1
ATOM 7550 O O . LEU A 1 940 ? 45.045 13.970 -14.530 1.00 80.19 940 LEU A O 1
ATOM 7554 N N . ALA A 1 941 ? 46.711 13.391 -15.927 1.00 75.56 941 ALA A N 1
ATOM 7555 C CA . ALA A 1 941 ? 46.541 11.947 -15.763 1.00 75.56 941 ALA A CA 1
ATOM 7556 C C . ALA A 1 941 ? 46.741 11.500 -14.303 1.00 75.56 941 ALA A C 1
ATOM 7558 O O . ALA A 1 941 ? 45.952 10.710 -13.787 1.00 75.56 941 ALA A O 1
ATOM 7559 N N . ILE A 1 942 ? 47.743 12.062 -13.615 1.00 78.19 942 ILE A N 1
ATOM 7560 C CA . ILE A 1 942 ? 47.982 11.832 -12.183 1.00 78.19 942 ILE A CA 1
ATOM 7561 C C . ILE A 1 942 ? 46.761 12.258 -11.357 1.00 78.19 942 ILE A C 1
ATOM 7563 O O . ILE A 1 942 ? 46.289 11.501 -10.513 1.00 78.19 942 ILE A O 1
ATOM 7567 N N . ILE A 1 943 ? 46.207 13.445 -11.605 1.00 79.12 943 ILE A N 1
ATOM 7568 C CA . ILE A 1 943 ? 45.130 13.999 -10.771 1.00 79.12 943 ILE A CA 1
ATOM 7569 C C . ILE A 1 943 ? 43.768 13.355 -11.049 1.00 79.12 943 ILE A C 1
ATOM 7571 O O . ILE A 1 943 ? 42.979 13.233 -10.119 1.00 79.12 943 ILE A O 1
ATOM 7575 N N . GLN A 1 944 ? 43.511 12.842 -12.257 1.00 74.75 944 GLN A N 1
ATOM 7576 C CA . GLN A 1 944 ? 42.337 11.987 -12.508 1.00 74.75 944 GLN A CA 1
ATOM 7577 C C . GLN A 1 944 ? 42.435 10.607 -11.820 1.00 74.75 944 GLN A C 1
ATOM 7579 O O . GLN A 1 944 ? 41.417 9.934 -11.672 1.00 74.75 944 GLN A O 1
ATOM 7584 N N . ALA A 1 945 ? 43.629 10.177 -11.388 1.00 68.94 945 ALA A N 1
ATOM 7585 C CA . ALA A 1 945 ? 43.825 8.924 -10.653 1.00 68.94 945 ALA A CA 1
ATOM 7586 C C . ALA A 1 945 ? 43.718 9.073 -9.119 1.00 68.94 945 ALA A C 1
ATOM 7588 O O . ALA A 1 945 ? 43.513 8.073 -8.428 1.00 68.94 945 ALA A O 1
ATOM 7589 N N . PHE A 1 946 ? 43.827 10.292 -8.572 1.00 69.62 946 PHE A N 1
ATOM 7590 C CA . PHE A 1 946 ? 43.706 10.555 -7.132 1.00 69.62 946 PHE A CA 1
ATOM 7591 C C . PHE A 1 946 ? 42.301 11.056 -6.740 1.00 69.62 946 PHE A C 1
ATOM 7593 O O . PHE A 1 946 ? 41.703 11.855 -7.459 1.00 69.62 946 PHE A O 1
ATOM 7600 N N . PRO A 1 947 ? 41.756 10.651 -5.574 1.00 61.00 947 PRO A N 1
ATOM 7601 C CA . PRO A 1 947 ? 40.456 11.129 -5.112 1.00 61.00 947 PRO A CA 1
ATOM 7602 C C . PRO A 1 947 ? 40.536 12.588 -4.635 1.00 61.00 947 PRO A C 1
ATOM 7604 O O . PRO A 1 947 ? 41.110 12.885 -3.588 1.00 61.00 947 PRO A O 1
ATOM 7607 N N . GLY A 1 948 ? 39.917 13.507 -5.377 1.00 67.31 948 GLY A N 1
ATOM 7608 C CA . GLY A 1 948 ? 39.816 14.919 -5.002 1.00 67.31 948 GLY A CA 1
ATOM 7609 C C . GLY A 1 948 ? 39.083 15.766 -6.049 1.00 67.31 948 GLY A C 1
ATOM 7610 O O . GLY A 1 948 ? 38.675 15.247 -7.087 1.00 67.31 948 GLY A O 1
ATOM 7611 N N . PRO A 1 949 ? 38.891 17.074 -5.803 1.00 72.88 949 PRO A N 1
ATOM 7612 C CA . PRO A 1 949 ? 38.383 17.991 -6.816 1.00 72.88 949 PRO A CA 1
ATOM 7613 C C . PRO A 1 949 ? 39.437 18.230 -7.908 1.00 72.88 949 PRO A C 1
ATOM 7615 O O . PRO A 1 949 ? 40.578 18.578 -7.605 1.00 72.88 949 PRO A O 1
ATOM 7618 N N . ASN A 1 950 ? 39.042 18.141 -9.184 1.00 76.25 950 ASN A N 1
ATOM 7619 C CA . ASN A 1 950 ? 39.942 18.349 -10.334 1.00 76.25 950 ASN A CA 1
ATOM 7620 C C . ASN A 1 950 ? 40.680 19.705 -10.301 1.00 76.25 950 ASN A C 1
ATOM 7622 O O . ASN A 1 950 ? 41.762 19.828 -10.868 1.00 76.25 950 ASN A O 1
ATOM 7626 N N . PHE A 1 951 ? 40.134 20.710 -9.606 1.00 76.81 951 PHE A N 1
ATOM 7627 C CA . PHE A 1 951 ? 40.757 22.024 -9.402 1.00 76.81 951 PHE A CA 1
ATOM 7628 C C . PHE A 1 951 ? 42.091 21.968 -8.636 1.00 76.81 951 PHE A C 1
ATOM 7630 O O . PHE A 1 951 ? 42.913 22.868 -8.794 1.00 76.81 951 PHE A O 1
ATOM 7637 N N . ASN A 1 952 ? 42.384 20.873 -7.919 1.00 83.00 952 ASN A N 1
ATOM 7638 C CA . ASN A 1 952 ? 43.719 20.596 -7.370 1.00 83.00 952 ASN A CA 1
ATOM 7639 C C . ASN A 1 952 ? 44.821 20.597 -8.453 1.00 83.00 952 ASN A C 1
ATOM 7641 O O . ASN A 1 952 ? 45.990 20.815 -8.140 1.00 83.00 952 ASN A O 1
ATOM 7645 N N . PHE A 1 953 ? 44.471 20.419 -9.733 1.00 86.25 953 PHE A N 1
ATOM 7646 C CA . PHE A 1 953 ? 45.402 20.547 -10.855 1.00 86.25 953 PHE A CA 1
ATOM 7647 C C . PHE A 1 953 ? 46.024 21.943 -10.978 1.00 86.25 953 PHE A C 1
ATOM 7649 O O . PHE A 1 953 ? 47.199 22.042 -11.318 1.00 86.25 953 PHE A O 1
ATOM 7656 N N . ALA A 1 954 ? 45.318 23.011 -10.593 1.00 87.25 954 ALA A N 1
ATOM 7657 C CA . ALA A 1 954 ? 45.895 24.356 -10.543 1.00 87.25 954 ALA A CA 1
ATOM 7658 C C . ALA A 1 954 ? 47.081 24.450 -9.565 1.00 87.25 954 ALA A C 1
ATOM 7660 O O . ALA A 1 954 ? 48.067 25.120 -9.858 1.00 87.25 954 ALA A O 1
ATOM 7661 N N . VAL A 1 955 ? 47.031 23.731 -8.437 1.00 88.12 955 VAL A N 1
ATOM 7662 C CA . VAL A 1 955 ? 48.122 23.676 -7.445 1.00 88.12 955 VAL A CA 1
ATOM 7663 C C . VAL A 1 955 ? 49.373 23.026 -8.050 1.00 88.12 955 VAL A C 1
ATOM 7665 O O . VAL A 1 955 ? 50.483 23.532 -7.886 1.00 88.12 955 VAL A O 1
ATOM 7668 N N . PHE A 1 956 ? 49.193 21.941 -8.810 1.00 87.69 956 PHE A N 1
ATOM 7669 C CA . PHE A 1 956 ? 50.275 21.264 -9.534 1.00 87.69 956 PHE A CA 1
ATOM 7670 C C . PHE A 1 956 ? 50.849 22.130 -10.669 1.00 87.69 956 PHE A C 1
ATOM 7672 O O . PHE A 1 956 ? 52.066 22.289 -10.772 1.00 87.69 956 PHE A O 1
ATOM 7679 N N . LEU A 1 957 ? 49.988 22.745 -11.486 1.00 88.12 957 LEU A N 1
ATOM 7680 C CA . LEU A 1 957 ? 50.408 23.654 -12.558 1.00 88.12 957 LEU A CA 1
ATOM 7681 C C . LEU A 1 957 ? 51.149 24.878 -12.010 1.00 88.12 957 LEU A C 1
ATOM 7683 O O . LEU A 1 957 ? 52.158 25.279 -12.582 1.00 88.12 957 LEU A O 1
ATOM 7687 N N . GLY A 1 958 ? 50.715 25.418 -10.869 1.00 88.00 958 GLY A N 1
ATOM 7688 C CA . GLY A 1 958 ? 51.398 26.503 -10.171 1.00 88.00 958 GLY A CA 1
ATOM 7689 C C . GLY A 1 958 ? 52.818 26.149 -9.734 1.00 88.00 958 GLY A C 1
ATOM 7690 O O . GLY A 1 958 ? 53.738 26.948 -9.914 1.00 88.00 958 GLY A O 1
ATOM 7691 N N . ALA A 1 959 ? 53.023 24.933 -9.218 1.00 88.31 959 ALA A N 1
ATOM 7692 C CA . ALA A 1 959 ? 54.353 24.438 -8.862 1.00 88.31 959 ALA A CA 1
ATOM 7693 C C . ALA A 1 959 ? 55.292 24.350 -10.080 1.00 88.31 959 ALA A C 1
ATOM 7695 O O . ALA A 1 959 ? 56.482 24.648 -9.964 1.00 88.31 959 ALA A O 1
ATOM 7696 N N . LEU A 1 960 ? 54.765 23.968 -11.249 1.00 87.00 960 LEU A N 1
ATOM 7697 C CA . LEU A 1 960 ? 55.542 23.858 -12.486 1.00 87.00 960 LEU A CA 1
ATOM 7698 C C . LEU A 1 960 ? 55.786 25.209 -13.173 1.00 87.00 960 LEU A C 1
ATOM 7700 O O . LEU A 1 960 ? 56.907 25.456 -13.611 1.00 87.00 960 LEU A O 1
ATOM 7704 N N . ALA A 1 961 ? 54.794 26.101 -13.225 1.00 85.62 961 ALA A N 1
ATOM 7705 C CA . ALA A 1 961 ? 54.910 27.414 -13.870 1.00 85.62 961 ALA A CA 1
ATOM 7706 C C . ALA A 1 961 ? 55.980 28.311 -13.213 1.00 85.62 961 ALA A C 1
ATOM 7708 O O . ALA A 1 961 ? 56.604 29.140 -13.876 1.00 85.62 961 ALA A O 1
ATOM 7709 N N . VAL A 1 962 ? 56.230 28.117 -11.913 1.00 85.06 962 VAL A N 1
ATOM 7710 C CA . VAL A 1 962 ? 57.262 28.837 -11.146 1.00 85.06 962 VAL A CA 1
ATOM 7711 C C . VAL A 1 962 ? 58.629 28.124 -11.173 1.00 85.06 962 VAL A C 1
ATOM 7713 O O . VAL A 1 962 ? 59.636 28.739 -10.836 1.00 85.06 962 VAL A O 1
ATOM 7716 N N . ARG A 1 963 ? 58.725 26.874 -11.667 1.00 80.25 963 ARG A N 1
ATOM 7717 C CA . ARG A 1 963 ? 59.972 26.066 -11.720 1.00 80.25 963 ARG A CA 1
ATOM 7718 C C . ARG A 1 963 ? 61.136 26.748 -12.457 1.00 80.25 963 ARG A C 1
ATOM 7720 O O . ARG A 1 963 ? 62.287 26.413 -12.209 1.00 80.25 963 ARG A O 1
ATOM 7727 N N . THR A 1 964 ? 60.851 27.677 -13.371 1.00 74.19 964 THR A N 1
ATOM 7728 C CA . THR A 1 964 ? 61.851 28.440 -14.146 1.00 74.19 964 THR A CA 1
ATOM 7729 C C . THR A 1 964 ? 62.056 29.866 -13.610 1.00 74.19 964 THR A C 1
ATOM 7731 O O . THR A 1 964 ? 62.381 30.786 -14.359 1.00 74.19 964 THR A O 1
ATOM 7734 N N . THR A 1 965 ? 61.807 30.089 -12.318 1.00 77.69 965 THR A N 1
ATOM 7735 C CA . THR A 1 965 ? 61.903 31.389 -11.634 1.00 77.69 965 THR A CA 1
ATOM 7736 C C . THR A 1 965 ? 62.577 31.204 -10.272 1.00 77.69 965 THR A C 1
ATOM 7738 O O . THR A 1 965 ? 62.510 30.127 -9.693 1.00 77.69 965 THR A O 1
ATOM 7741 N N . SER A 1 966 ? 63.200 32.251 -9.725 1.00 76.31 966 SER A N 1
ATOM 7742 C CA . SER A 1 966 ? 63.962 32.220 -8.461 1.00 76.31 966 SER A CA 1
ATOM 7743 C C . SER A 1 966 ? 63.138 31.985 -7.177 1.00 76.31 966 SER A C 1
ATOM 7745 O O . SER A 1 966 ? 63.643 32.218 -6.082 1.00 76.31 966 SER A O 1
ATOM 7747 N N . TYR A 1 967 ? 61.875 31.560 -7.283 1.00 79.69 967 TYR A N 1
ATOM 7748 C CA . TYR A 1 967 ? 60.992 31.276 -6.148 1.00 79.69 967 TYR A CA 1
ATOM 7749 C C . TYR A 1 967 ? 60.831 29.759 -5.953 1.00 79.69 967 TYR A C 1
ATOM 7751 O O . TYR A 1 967 ? 60.801 29.018 -6.937 1.00 79.69 967 TYR A O 1
ATOM 7759 N N . PRO A 1 968 ? 60.668 29.263 -4.712 1.00 84.12 968 PRO A N 1
ATOM 7760 C CA . PRO A 1 968 ? 60.440 27.841 -4.473 1.00 84.12 968 PRO A CA 1
ATOM 7761 C C . PRO A 1 968 ? 59.111 27.383 -5.092 1.00 84.12 968 PRO A C 1
ATOM 7763 O O . PRO A 1 968 ? 58.102 28.082 -5.016 1.00 84.12 968 PRO A O 1
ATOM 7766 N N . THR A 1 969 ? 59.070 26.169 -5.645 1.00 84.31 969 THR A N 1
ATOM 7767 C CA . THR A 1 969 ? 57.871 25.602 -6.301 1.00 84.31 969 THR A CA 1
ATOM 7768 C C . THR A 1 969 ? 56.645 25.544 -5.379 1.00 84.31 969 THR A C 1
ATOM 7770 O O . THR A 1 969 ? 55.516 25.732 -5.833 1.00 84.31 969 THR A O 1
ATOM 7773 N N . VAL A 1 970 ? 56.863 25.383 -4.069 1.00 86.25 970 VAL A N 1
ATOM 7774 C CA . VAL A 1 970 ? 55.827 25.452 -3.020 1.00 86.25 970 VAL A CA 1
ATOM 7775 C C . VAL A 1 970 ? 55.085 26.798 -3.024 1.00 86.25 970 VAL A C 1
ATOM 7777 O O . VAL A 1 970 ? 53.883 26.828 -2.783 1.00 86.25 970 VAL A O 1
ATOM 7780 N N . PHE A 1 971 ? 55.754 27.906 -3.359 1.00 86.50 971 PHE A N 1
ATOM 7781 C CA . PHE A 1 971 ? 55.127 29.229 -3.459 1.00 86.50 971 PHE A CA 1
ATOM 7782 C C . PHE A 1 971 ? 54.180 29.323 -4.665 1.00 86.50 971 PHE A C 1
ATOM 7784 O O . PHE A 1 971 ? 53.073 29.839 -4.538 1.00 86.50 971 PHE A O 1
ATOM 7791 N N . GLY A 1 972 ? 54.553 28.747 -5.814 1.00 85.94 972 GLY A N 1
ATOM 7792 C CA . GLY A 1 972 ? 53.672 28.663 -6.987 1.00 85.94 972 GLY A CA 1
ATOM 7793 C C . GLY A 1 972 ? 52.424 27.807 -6.742 1.00 85.94 972 GLY A C 1
ATOM 7794 O O . GLY A 1 972 ? 51.319 28.183 -7.145 1.00 85.94 972 GLY A O 1
ATOM 7795 N N . ALA A 1 973 ? 52.582 26.699 -6.011 1.00 88.00 973 ALA A N 1
ATOM 7796 C CA . ALA A 1 973 ? 51.474 25.877 -5.527 1.00 88.00 973 ALA A CA 1
ATOM 7797 C C . ALA A 1 973 ? 50.558 26.654 -4.561 1.00 88.00 973 ALA A C 1
ATOM 7799 O O . ALA A 1 973 ? 49.338 26.678 -4.746 1.00 88.00 973 ALA A O 1
ATOM 7800 N N . PHE A 1 974 ? 51.147 27.332 -3.568 1.00 89.62 974 PHE A N 1
ATOM 7801 C CA . PHE A 1 974 ? 50.423 28.113 -2.563 1.00 89.62 974 PHE A CA 1
ATOM 7802 C C . PHE A 1 974 ? 49.713 29.345 -3.138 1.00 89.62 974 PHE A C 1
ATOM 7804 O O . PHE A 1 974 ? 48.672 29.716 -2.617 1.00 89.62 974 PHE A O 1
ATOM 7811 N N . LEU A 1 975 ? 50.207 29.960 -4.217 1.00 88.50 975 LEU A N 1
ATOM 7812 C CA . LEU A 1 975 ? 49.468 31.011 -4.929 1.00 88.50 975 LEU A CA 1
ATOM 7813 C C . LEU A 1 975 ? 48.267 30.439 -5.695 1.00 88.50 975 LEU A C 1
ATOM 7815 O O . LEU A 1 975 ? 47.167 30.990 -5.650 1.00 88.50 975 LEU A O 1
ATOM 7819 N N . SER A 1 976 ? 48.462 29.321 -6.396 1.00 89.38 976 SER A N 1
ATOM 7820 C CA . SER A 1 976 ? 47.472 28.815 -7.358 1.00 89.38 976 SER A CA 1
ATOM 7821 C C . SER A 1 976 ? 46.263 28.142 -6.701 1.00 89.38 976 SER A C 1
ATOM 7823 O O . SER A 1 976 ? 45.172 28.178 -7.265 1.00 89.38 976 SER A O 1
ATOM 7825 N N . GLY A 1 977 ? 46.426 27.571 -5.500 1.00 88.25 977 GLY A N 1
ATOM 7826 C CA . GLY A 1 977 ? 45.327 26.984 -4.721 1.00 88.25 977 GLY A CA 1
ATOM 7827 C C . GLY A 1 977 ? 44.258 28.008 -4.310 1.00 88.25 977 GLY A C 1
ATOM 7828 O O . GLY A 1 977 ? 43.132 27.924 -4.798 1.00 88.25 977 GLY A O 1
ATOM 7829 N N . PRO A 1 978 ? 44.581 29.005 -3.465 1.00 87.44 978 PRO A N 1
ATOM 7830 C CA . PRO A 1 978 ? 43.692 30.121 -3.155 1.00 87.44 978 PRO A CA 1
ATOM 7831 C C . PRO A 1 978 ? 43.244 30.854 -4.420 1.00 87.44 978 PRO A C 1
ATOM 7833 O O . PRO A 1 978 ? 42.068 31.180 -4.518 1.00 87.44 978 PRO A O 1
ATOM 7836 N N . GLY A 1 979 ? 44.134 31.026 -5.408 1.00 87.00 979 GLY A N 1
ATOM 7837 C CA . GLY A 1 979 ? 43.798 31.599 -6.712 1.00 87.00 979 GLY A CA 1
ATOM 7838 C C . GLY A 1 979 ? 42.565 30.953 -7.348 1.00 87.00 979 GLY A C 1
ATOM 7839 O O . GLY A 1 979 ? 41.607 31.660 -7.634 1.00 87.00 979 GLY A O 1
ATOM 7840 N N . ILE A 1 980 ? 42.534 29.624 -7.515 1.00 87.62 980 ILE A N 1
ATOM 7841 C CA . ILE A 1 980 ? 41.377 28.955 -8.138 1.00 87.62 980 ILE A CA 1
ATOM 7842 C C . ILE A 1 980 ? 40.187 28.755 -7.183 1.00 87.62 980 ILE A C 1
ATOM 7844 O O . ILE A 1 980 ? 39.039 28.828 -7.618 1.00 87.62 980 ILE A O 1
ATOM 7848 N N . PHE A 1 981 ? 40.429 28.488 -5.893 1.00 86.31 981 PHE A N 1
ATOM 7849 C CA . PHE A 1 981 ? 39.366 28.097 -4.957 1.00 86.31 981 PHE A CA 1
ATOM 7850 C C . PHE A 1 981 ? 38.645 29.280 -4.302 1.00 86.31 981 PHE A C 1
ATOM 7852 O O . PHE A 1 981 ? 37.430 29.209 -4.120 1.00 86.31 981 PHE A O 1
ATOM 7859 N N . PHE A 1 982 ? 39.356 30.354 -3.945 1.00 84.62 982 PHE A N 1
ATOM 7860 C CA . PHE A 1 982 ? 38.783 31.500 -3.230 1.00 84.62 982 PHE A CA 1
ATOM 7861 C C . PHE A 1 982 ? 37.607 32.153 -3.980 1.00 84.62 982 PHE A C 1
ATOM 7863 O O . PHE A 1 982 ? 36.518 32.181 -3.407 1.00 84.62 982 PHE A O 1
ATOM 7870 N N . PRO A 1 983 ? 37.739 32.607 -5.248 1.00 82.88 983 PRO A N 1
ATOM 7871 C CA . PRO A 1 983 ? 36.630 33.253 -5.957 1.00 82.88 983 PRO A CA 1
ATOM 7872 C C . PRO A 1 983 ? 35.381 32.369 -6.059 1.00 82.88 983 PRO A C 1
ATOM 7874 O O . PRO A 1 983 ? 34.277 32.842 -5.797 1.00 82.88 983 PRO A O 1
ATOM 7877 N N . GLY A 1 984 ? 35.542 31.082 -6.385 1.00 79.44 984 GLY A N 1
ATOM 7878 C CA . GLY A 1 984 ? 34.419 30.150 -6.514 1.00 79.44 984 GLY A CA 1
ATOM 7879 C C . GLY A 1 984 ? 33.709 29.864 -5.186 1.00 79.44 984 GLY A C 1
ATOM 7880 O O . GLY A 1 984 ? 32.482 29.769 -5.156 1.00 79.44 984 GLY A O 1
ATOM 7881 N N . ILE A 1 985 ? 34.454 29.765 -4.079 1.00 80.31 985 ILE A N 1
ATOM 7882 C CA . ILE A 1 985 ? 33.881 29.568 -2.738 1.00 80.31 985 ILE A CA 1
ATOM 7883 C C . ILE A 1 985 ? 33.136 30.827 -2.282 1.00 80.31 985 ILE A C 1
ATOM 7885 O O . ILE A 1 985 ? 31.985 30.722 -1.856 1.00 80.31 985 ILE A O 1
ATOM 7889 N N . THR A 1 986 ? 33.744 32.010 -2.400 1.00 77.31 986 THR A N 1
ATOM 7890 C CA . THR A 1 986 ? 33.119 33.258 -1.940 1.00 77.31 986 THR A CA 1
ATOM 7891 C C . THR A 1 986 ? 31.876 33.595 -2.770 1.00 77.31 986 THR A C 1
ATOM 7893 O O . THR A 1 986 ? 30.826 33.884 -2.198 1.00 77.31 986 THR A O 1
ATOM 7896 N N . LEU A 1 987 ? 31.929 33.424 -4.100 1.00 74.44 987 LEU A N 1
ATOM 7897 C CA . LEU A 1 987 ? 30.766 33.582 -4.983 1.00 74.44 987 LEU A CA 1
ATOM 7898 C C . LEU A 1 987 ? 29.633 32.596 -4.647 1.00 74.44 987 LEU A C 1
ATOM 7900 O O . LEU A 1 987 ? 28.462 32.973 -4.678 1.00 74.44 987 LEU A O 1
ATOM 7904 N N . ALA A 1 988 ? 29.955 31.346 -4.295 1.00 73.62 988 ALA A N 1
ATOM 7905 C CA . ALA A 1 988 ? 28.950 30.364 -3.889 1.00 73.62 988 ALA A CA 1
ATOM 7906 C C . ALA A 1 988 ? 28.277 30.727 -2.552 1.00 73.62 988 ALA A C 1
ATOM 7908 O O . ALA A 1 988 ? 27.064 30.553 -2.420 1.00 73.62 988 ALA A O 1
ATOM 7909 N N . VAL A 1 989 ? 29.034 31.256 -1.582 1.00 73.88 989 VAL A N 1
ATOM 7910 C CA . VAL A 1 989 ? 28.512 31.699 -0.276 1.00 73.88 989 VAL A CA 1
ATOM 7911 C C . VAL A 1 989 ? 27.638 32.951 -0.413 1.00 73.88 989 VAL A C 1
ATOM 7913 O O . VAL A 1 989 ? 26.552 32.981 0.167 1.00 73.88 989 VAL A O 1
ATOM 7916 N N . ALA A 1 990 ? 28.058 33.932 -1.220 1.00 69.50 990 ALA A N 1
ATOM 7917 C CA . ALA A 1 990 ? 27.264 35.111 -1.581 1.00 69.50 990 ALA A CA 1
ATOM 7918 C C . ALA A 1 990 ? 25.919 34.705 -2.220 1.00 69.50 990 ALA A C 1
ATOM 7920 O O . ALA A 1 990 ? 24.830 34.925 -1.675 1.00 69.50 990 ALA A O 1
ATOM 7921 N N . MET A 1 991 ? 25.996 33.959 -3.328 1.00 70.06 991 MET A N 1
ATOM 7922 C CA . MET A 1 991 ? 24.835 33.509 -4.099 1.00 70.06 991 MET A CA 1
ATOM 7923 C C . MET A 1 991 ? 23.864 32.632 -3.285 1.00 70.06 991 MET A C 1
ATOM 7925 O O . MET A 1 991 ? 22.678 32.569 -3.609 1.00 70.06 991 MET A O 1
ATOM 7929 N N . GLN A 1 992 ? 24.306 31.973 -2.204 1.00 67.94 992 GLN A N 1
ATOM 7930 C CA . GLN A 1 992 ? 23.465 31.080 -1.395 1.00 67.94 992 GLN A CA 1
ATOM 7931 C C . GLN A 1 992 ? 22.262 31.781 -0.732 1.00 67.94 992 GLN A C 1
ATOM 7933 O O . GLN A 1 992 ? 21.241 31.125 -0.485 1.00 67.94 992 GLN A O 1
ATOM 7938 N N . SER A 1 993 ? 22.342 33.091 -0.465 1.00 62.09 993 SER A N 1
ATOM 7939 C CA . SER A 1 993 ? 21.184 33.870 -0.002 1.00 62.09 993 SER A CA 1
ATOM 7940 C C . SER A 1 993 ? 20.181 34.074 -1.145 1.00 62.09 993 SER A C 1
ATOM 7942 O O . SER A 1 993 ? 19.035 33.613 -1.082 1.00 62.09 993 SER A O 1
ATOM 7944 N N . PHE A 1 994 ? 20.655 34.668 -2.243 1.00 63.66 994 PHE A N 1
ATOM 7945 C CA . PHE A 1 994 ? 19.857 35.069 -3.403 1.00 63.66 994 PHE A CA 1
ATOM 7946 C C . PHE A 1 994 ? 19.209 33.875 -4.133 1.00 63.66 994 PHE A C 1
ATOM 7948 O O . PHE A 1 994 ? 18.037 33.919 -4.521 1.00 63.66 994 PHE A O 1
ATOM 7955 N N . TRP A 1 995 ? 19.914 32.740 -4.205 1.00 65.88 995 TRP A N 1
ATOM 7956 C CA . TRP A 1 995 ? 19.440 31.481 -4.791 1.00 65.88 995 TRP A CA 1
ATOM 7957 C C . TRP A 1 995 ? 18.120 30.976 -4.194 1.00 65.88 995 TRP A C 1
ATOM 7959 O O . TRP A 1 995 ? 17.353 30.293 -4.875 1.00 65.88 995 TRP A O 1
ATOM 7969 N N . ARG A 1 996 ? 17.812 31.319 -2.934 1.00 62.12 996 ARG A N 1
ATOM 7970 C CA . ARG A 1 996 ? 16.550 30.951 -2.269 1.00 62.12 996 ARG A CA 1
ATOM 7971 C C . ARG A 1 996 ? 15.332 31.664 -2.869 1.00 62.12 996 ARG A C 1
ATOM 7973 O O . ARG A 1 996 ? 14.235 31.104 -2.824 1.00 62.12 996 ARG A O 1
ATOM 7980 N N . VAL A 1 997 ? 15.525 32.860 -3.425 1.00 68.62 997 VAL A N 1
ATOM 7981 C CA . VAL A 1 997 ? 14.489 33.656 -4.098 1.00 68.62 997 VAL A CA 1
ATOM 7982 C C . VAL A 1 997 ? 14.408 33.255 -5.569 1.00 68.62 997 VAL A C 1
ATOM 7984 O O . VAL A 1 997 ? 13.357 32.797 -6.017 1.00 68.62 997 VAL A O 1
ATOM 7987 N N . LEU A 1 998 ? 15.543 33.303 -6.278 1.00 64.38 998 LEU A N 1
ATOM 7988 C CA . LEU A 1 998 ? 15.671 32.966 -7.704 1.00 64.38 998 LEU A CA 1
ATOM 7989 C C . LEU A 1 998 ? 15.012 31.622 -8.059 1.00 64.38 998 LEU A C 1
ATOM 7991 O O . LEU A 1 998 ? 14.247 31.527 -9.017 1.00 64.38 998 LEU A O 1
ATOM 7995 N N . ARG A 1 999 ? 15.241 30.581 -7.244 1.00 66.69 999 ARG A N 1
ATOM 7996 C CA . ARG A 1 999 ? 14.725 29.221 -7.487 1.00 66.69 999 ARG A CA 1
ATOM 7997 C C . ARG A 1 999 ? 13.204 29.056 -7.379 1.00 66.69 999 ARG A C 1
ATOM 7999 O O . ARG A 1 999 ? 12.724 27.940 -7.567 1.00 66.69 999 ARG A O 1
ATOM 8006 N N . LYS A 1 1000 ? 12.458 30.102 -7.005 1.00 67.88 1000 LYS A N 1
ATOM 8007 C CA . LYS A 1 1000 ? 10.987 30.112 -7.074 1.00 67.88 1000 LYS A CA 1
ATOM 8008 C C . LYS A 1 1000 ? 10.487 30.440 -8.485 1.00 67.88 1000 LYS A C 1
ATOM 8010 O O . LYS A 1 1000 ? 9.385 30.036 -8.837 1.00 67.88 1000 LYS A O 1
ATOM 8015 N N . GLN A 1 1001 ? 11.284 31.153 -9.286 1.00 69.69 1001 GLN A N 1
ATOM 8016 C CA . GLN A 1 1001 ? 10.869 31.646 -10.595 1.00 69.69 1001 GLN A CA 1
ATOM 8017 C C . GLN A 1 1001 ? 11.075 30.596 -11.691 1.00 69.69 1001 GLN A C 1
ATOM 8019 O O . GLN A 1 1001 ? 12.186 30.117 -11.929 1.00 69.69 1001 GLN A O 1
ATOM 8024 N N . LYS A 1 1002 ? 9.991 30.266 -12.402 1.00 62.47 1002 LYS A N 1
ATOM 8025 C CA . LYS A 1 1002 ? 9.971 29.231 -13.449 1.00 62.47 1002 LYS A CA 1
ATOM 8026 C C . LYS A 1 1002 ? 10.970 29.517 -14.576 1.00 62.47 1002 LYS A C 1
ATOM 8028 O O . LYS A 1 1002 ? 11.754 28.641 -14.927 1.00 62.47 1002 LYS A O 1
ATOM 8033 N N . TYR A 1 1003 ? 11.005 30.759 -15.064 1.00 67.19 1003 TYR A N 1
ATOM 8034 C CA . TYR A 1 1003 ? 11.922 31.195 -16.124 1.00 67.19 1003 TYR A CA 1
ATOM 8035 C C . TYR A 1 1003 ? 13.398 30.972 -15.774 1.00 67.19 1003 TYR A C 1
ATOM 8037 O O . TYR A 1 1003 ? 14.189 30.621 -16.644 1.00 67.19 1003 TYR A O 1
ATOM 8045 N N . ILE A 1 1004 ? 13.766 31.105 -14.496 1.00 70.69 1004 ILE A N 1
ATOM 8046 C CA . ILE A 1 1004 ? 15.144 30.906 -14.036 1.00 70.69 1004 ILE A CA 1
ATOM 8047 C C . ILE A 1 1004 ? 15.484 29.411 -14.005 1.00 70.69 1004 ILE A C 1
ATOM 8049 O O . ILE A 1 1004 ? 16.572 29.026 -14.423 1.00 70.69 1004 ILE A O 1
ATOM 8053 N N . ILE A 1 1005 ? 14.546 28.546 -13.605 1.00 66.19 1005 ILE A N 1
ATOM 8054 C CA . ILE A 1 1005 ? 14.710 27.083 -13.689 1.00 66.19 1005 ILE A CA 1
ATOM 8055 C C . ILE A 1 1005 ? 14.885 26.634 -15.150 1.00 66.19 1005 ILE A C 1
ATOM 8057 O O . ILE A 1 1005 ? 15.739 25.793 -15.434 1.00 66.19 1005 ILE A O 1
ATOM 8061 N N . ASP A 1 1006 ? 14.114 27.203 -16.077 1.00 67.62 1006 ASP A N 1
ATOM 8062 C CA . ASP A 1 1006 ? 14.195 26.870 -17.503 1.00 67.62 1006 ASP A CA 1
ATOM 8063 C C . ASP A 1 1006 ? 15.463 27.441 -18.173 1.00 67.62 1006 ASP A C 1
ATOM 8065 O O . ASP A 1 1006 ? 16.122 26.733 -18.937 1.00 67.62 1006 ASP A O 1
ATOM 8069 N N . PHE A 1 1007 ? 15.915 28.639 -17.788 1.00 73.75 1007 PHE A N 1
ATOM 8070 C CA . PHE A 1 1007 ? 17.237 29.161 -18.159 1.00 73.75 1007 PHE A CA 1
ATOM 8071 C C . PHE A 1 1007 ? 18.376 28.263 -17.646 1.00 73.75 1007 PHE A C 1
ATOM 8073 O O . PHE A 1 1007 ? 19.267 27.891 -18.409 1.00 73.75 1007 PHE A O 1
ATOM 8080 N N . LEU A 1 1008 ? 18.325 27.834 -16.380 1.00 63.69 1008 LEU A N 1
ATOM 8081 C CA . LEU A 1 1008 ? 19.320 26.935 -15.780 1.00 63.69 1008 LEU A CA 1
ATOM 8082 C C . LEU A 1 1008 ? 19.355 25.553 -16.454 1.00 63.69 1008 LEU A C 1
ATOM 8084 O O . LEU A 1 1008 ? 20.420 24.941 -16.537 1.00 63.69 1008 LEU A O 1
ATOM 8088 N N . ARG A 1 1009 ? 18.225 25.057 -16.979 1.00 66.25 1009 ARG A N 1
ATOM 8089 C CA . ARG A 1 1009 ? 18.196 23.859 -17.841 1.00 66.25 1009 ARG A CA 1
ATOM 8090 C C . ARG A 1 1009 ? 18.981 24.090 -19.136 1.00 66.25 1009 ARG A C 1
ATOM 8092 O O . ARG A 1 1009 ? 19.777 23.228 -19.505 1.00 66.25 1009 ARG A O 1
ATOM 8099 N N . GLY A 1 1010 ? 18.828 25.257 -19.765 1.00 69.94 1010 GLY A N 1
ATOM 8100 C CA . GLY A 1 1010 ? 19.639 25.683 -20.911 1.00 69.94 1010 GLY A CA 1
ATOM 8101 C C . GLY A 1 1010 ? 21.135 25.769 -20.585 1.00 69.94 1010 GLY A C 1
ATOM 8102 O O . GLY A 1 1010 ? 21.948 25.167 -21.282 1.00 69.94 1010 GLY A O 1
ATOM 8103 N N . VAL A 1 1011 ? 21.506 26.425 -19.479 1.00 69.25 1011 VAL A N 1
ATOM 8104 C CA . VAL A 1 1011 ? 22.905 26.519 -19.014 1.00 69.25 1011 VAL A CA 1
ATOM 8105 C C . VAL A 1 1011 ? 23.510 25.134 -18.757 1.00 69.25 1011 VAL A C 1
ATOM 8107 O O . VAL A 1 1011 ? 24.640 24.876 -19.169 1.00 69.25 1011 VAL A O 1
ATOM 8110 N N . ASN A 1 1012 ? 22.760 24.210 -18.148 1.00 64.62 1012 ASN A N 1
ATOM 8111 C CA . ASN A 1 1012 ? 23.214 22.832 -17.933 1.00 64.62 1012 ASN A CA 1
ATOM 8112 C C . ASN A 1 1012 ? 23.402 22.055 -19.251 1.00 64.62 1012 ASN A C 1
ATOM 8114 O O . ASN A 1 1012 ? 24.352 21.282 -19.365 1.00 64.62 1012 ASN A O 1
ATOM 8118 N N . ALA A 1 1013 ? 22.553 22.271 -20.261 1.00 72.00 1013 ALA A N 1
ATOM 8119 C CA . ALA A 1 1013 ? 22.741 21.677 -21.587 1.00 72.00 1013 ALA A CA 1
ATOM 8120 C C . ALA A 1 1013 ? 24.000 22.230 -22.285 1.00 72.00 1013 ALA A C 1
ATOM 8122 O O . ALA A 1 1013 ? 24.822 21.458 -22.784 1.00 72.00 1013 ALA A O 1
ATOM 8123 N N . SER A 1 1014 ? 24.212 23.550 -22.236 1.00 69.88 1014 SER A N 1
ATOM 8124 C CA . SER A 1 1014 ? 25.435 24.196 -22.732 1.00 69.88 1014 SER A CA 1
ATOM 8125 C C . SER A 1 1014 ? 26.689 23.692 -22.012 1.00 69.88 1014 SER A C 1
ATOM 8127 O O . SER A 1 1014 ? 27.701 23.427 -22.657 1.00 69.88 1014 SER A O 1
ATOM 8129 N N . ALA A 1 1015 ? 26.621 23.475 -20.695 1.00 63.81 1015 ALA A N 1
ATOM 8130 C CA . ALA A 1 1015 ? 27.717 22.908 -19.914 1.00 63.81 1015 ALA A CA 1
ATOM 8131 C C . ALA A 1 1015 ? 28.114 21.496 -20.383 1.00 63.81 1015 ALA A C 1
ATOM 8133 O O . ALA A 1 1015 ? 29.304 21.207 -20.485 1.00 63.81 1015 ALA A O 1
ATOM 8134 N N . VAL A 1 1016 ? 27.154 20.635 -20.746 1.00 68.62 1016 VAL A N 1
ATOM 8135 C CA . VAL A 1 1016 ? 27.450 19.317 -21.345 1.00 68.62 1016 VAL A CA 1
ATOM 8136 C C . VAL A 1 1016 ? 28.150 19.467 -22.704 1.00 68.62 1016 VAL A C 1
ATOM 8138 O O . VAL A 1 1016 ? 29.111 18.748 -22.977 1.00 68.62 1016 VAL A O 1
ATOM 8141 N N . GLY A 1 1017 ? 27.742 20.442 -23.525 1.00 69.75 1017 GLY A N 1
ATOM 8142 C CA . GLY A 1 1017 ? 28.433 20.783 -24.776 1.00 69.75 1017 GLY A CA 1
ATOM 8143 C C . GLY A 1 1017 ? 29.875 21.269 -24.563 1.00 69.75 1017 GLY A C 1
ATOM 8144 O O . GLY A 1 1017 ? 30.780 20.875 -25.303 1.00 69.75 1017 GLY A O 1
ATOM 8145 N N . LEU A 1 1018 ? 30.119 22.057 -23.511 1.00 65.25 1018 LEU A N 1
ATOM 8146 C CA . LEU A 1 1018 ? 31.462 22.498 -23.120 1.00 65.25 1018 LEU A CA 1
ATOM 8147 C C . LEU A 1 1018 ? 32.321 21.340 -22.588 1.00 65.25 1018 LEU A C 1
ATOM 8149 O O . LEU A 1 1018 ? 33.483 21.238 -22.975 1.00 65.25 1018 LEU A O 1
ATOM 8153 N N . VAL A 1 1019 ? 31.765 20.419 -21.787 1.00 66.25 1019 VAL A N 1
ATOM 8154 C CA . VAL A 1 1019 ? 32.461 19.183 -21.369 1.00 66.25 1019 VAL A CA 1
ATOM 8155 C C . VAL A 1 1019 ? 32.853 18.341 -22.586 1.00 66.25 1019 VAL A C 1
ATOM 8157 O O . VAL A 1 1019 ? 34.000 17.907 -22.681 1.00 66.25 1019 VAL A O 1
ATOM 8160 N N . PHE A 1 1020 ? 31.941 18.139 -23.542 1.00 72.94 1020 PHE A N 1
ATOM 8161 C CA . PHE A 1 1020 ? 32.241 17.397 -24.770 1.00 72.94 1020 PHE A CA 1
ATOM 8162 C C . PHE A 1 1020 ? 33.347 18.078 -25.590 1.00 72.94 1020 PHE A C 1
ATOM 8164 O O . PHE A 1 1020 ? 34.290 17.420 -26.025 1.00 72.94 1020 PHE A O 1
ATOM 8171 N N . THR A 1 1021 ? 33.285 19.405 -25.733 1.00 69.12 1021 THR A N 1
ATOM 8172 C CA . THR A 1 1021 ? 34.309 20.199 -26.433 1.00 69.12 1021 THR A CA 1
ATOM 8173 C C . THR A 1 1021 ? 35.670 20.117 -25.731 1.00 69.12 1021 THR A C 1
ATOM 8175 O O . THR A 1 1021 ? 36.695 19.973 -26.395 1.00 69.12 1021 THR A O 1
ATOM 8178 N N . ALA A 1 1022 ? 35.696 20.140 -24.395 1.00 64.50 1022 ALA A N 1
ATOM 8179 C CA . ALA A 1 1022 ? 36.910 19.982 -23.598 1.00 64.50 1022 ALA A CA 1
ATOM 8180 C C . ALA A 1 1022 ? 37.555 18.600 -23.791 1.00 64.50 1022 ALA A C 1
ATOM 8182 O O . ALA A 1 1022 ? 38.757 18.509 -24.047 1.00 64.50 1022 ALA A O 1
ATOM 8183 N N . VAL A 1 1023 ? 36.752 17.531 -23.736 1.00 71.69 1023 VAL A N 1
ATOM 8184 C CA . VAL A 1 1023 ? 37.205 16.156 -24.004 1.00 71.69 1023 VAL A CA 1
ATOM 8185 C C . VAL A 1 1023 ? 37.705 16.015 -25.443 1.00 71.69 1023 VAL A C 1
ATOM 8187 O O . VAL A 1 1023 ? 38.759 15.424 -25.657 1.00 71.69 1023 VAL A O 1
ATOM 8190 N N . TYR A 1 1024 ? 37.016 16.608 -26.422 1.00 73.88 1024 TYR A N 1
ATOM 8191 C CA . TYR A 1 1024 ? 37.442 16.599 -27.823 1.00 73.88 1024 TYR A CA 1
ATOM 8192 C C . TYR A 1 1024 ? 38.782 17.333 -28.039 1.00 73.88 1024 TYR A C 1
ATOM 8194 O O . TYR A 1 1024 ? 39.653 16.821 -28.737 1.00 73.88 1024 TYR A O 1
ATOM 8202 N N . ARG A 1 1025 ? 39.017 18.482 -27.388 1.00 70.38 1025 ARG A N 1
ATOM 8203 C CA . ARG A 1 1025 ? 40.320 19.176 -27.462 1.00 70.38 1025 ARG A CA 1
ATOM 8204 C C . ARG A 1 1025 ? 41.453 18.397 -26.795 1.00 70.38 1025 ARG A C 1
ATOM 8206 O O . ARG A 1 1025 ? 42.544 18.325 -27.351 1.00 70.38 1025 ARG A O 1
ATOM 8213 N N . LEU A 1 1026 ? 41.195 17.760 -25.653 1.00 69.69 1026 LEU A N 1
ATOM 8214 C CA . LEU A 1 1026 ? 42.151 16.832 -25.034 1.00 69.69 1026 LEU A CA 1
ATOM 8215 C C . LEU A 1 1026 ? 42.444 15.632 -25.955 1.00 69.69 1026 LEU A C 1
ATOM 8217 O O . LEU A 1 1026 ? 43.588 15.190 -26.051 1.00 69.69 1026 LEU A O 1
ATOM 8221 N N . TRP A 1 1027 ? 41.439 15.156 -26.692 1.00 75.56 1027 TRP A N 1
ATOM 8222 C CA . TRP A 1 1027 ? 41.565 14.080 -27.676 1.00 75.56 1027 TRP A CA 1
ATOM 8223 C C . TRP A 1 1027 ? 42.363 14.465 -28.937 1.00 75.56 1027 TRP A C 1
ATOM 8225 O O . TRP A 1 1027 ? 42.979 13.603 -29.569 1.00 75.56 1027 TRP A O 1
ATOM 8235 N N . GLU A 1 1028 ? 42.396 15.748 -29.306 1.00 72.81 1028 GLU A N 1
ATOM 8236 C CA . GLU A 1 1028 ? 43.225 16.266 -30.406 1.00 72.81 1028 GLU A CA 1
ATOM 8237 C C . GLU A 1 1028 ? 44.719 16.393 -30.052 1.00 72.81 1028 GLU A C 1
ATOM 8239 O O . GLU A 1 1028 ? 45.536 16.420 -30.968 1.00 72.81 1028 GLU A O 1
ATOM 8244 N N . ILE A 1 1029 ? 45.075 16.445 -28.760 1.00 69.56 1029 ILE A N 1
ATOM 8245 C CA . ILE A 1 1029 ? 46.427 16.811 -28.280 1.00 69.56 1029 ILE A CA 1
ATOM 8246 C C . ILE A 1 1029 ? 47.102 15.680 -27.467 1.00 69.56 1029 ILE A C 1
ATOM 8248 O O . ILE A 1 1029 ? 48.321 15.660 -27.317 1.00 69.56 1029 ILE A O 1
ATOM 8252 N N . GLY A 1 1030 ? 46.340 14.734 -26.910 1.00 65.62 1030 GLY A N 1
ATOM 8253 C CA . GLY A 1 1030 ? 46.831 13.832 -25.859 1.00 65.62 1030 GLY A CA 1
ATOM 8254 C C . GLY A 1 1030 ? 47.791 12.695 -26.255 1.00 65.62 1030 GLY A C 1
ATOM 8255 O O . GLY A 1 1030 ? 48.230 11.978 -25.358 1.00 65.62 1030 GLY A O 1
ATOM 8256 N N . TYR A 1 1031 ? 48.134 12.498 -27.533 1.00 67.44 1031 TYR A N 1
ATOM 8257 C CA . TYR A 1 1031 ? 49.148 11.518 -27.951 1.00 67.44 1031 TYR A CA 1
ATOM 8258 C C . TYR A 1 1031 ? 50.536 12.174 -28.054 1.00 67.44 1031 TYR A C 1
ATOM 8260 O O . TYR A 1 1031 ? 50.724 13.152 -28.779 1.00 67.44 1031 TYR A O 1
ATOM 8268 N N . LEU A 1 1032 ? 51.513 11.635 -27.316 1.00 61.38 1032 LEU A N 1
ATOM 8269 C CA . LEU A 1 1032 ? 52.826 12.250 -27.081 1.00 61.38 1032 LEU A CA 1
ATOM 8270 C C . LEU A 1 1032 ? 53.974 11.356 -27.573 1.00 61.38 1032 LEU A C 1
ATOM 8272 O O . LEU A 1 1032 ? 54.317 10.364 -26.930 1.00 61.38 1032 LEU A O 1
ATOM 8276 N N . THR A 1 1033 ? 54.624 11.745 -28.670 1.00 60.19 1033 THR A N 1
ATOM 8277 C CA . THR A 1 1033 ? 55.817 11.066 -29.210 1.00 60.19 1033 THR A CA 1
ATOM 8278 C C . THR A 1 1033 ? 57.123 11.733 -28.761 1.00 60.19 1033 THR A C 1
ATOM 8280 O O . THR A 1 1033 ? 57.178 12.957 -28.731 1.00 60.19 1033 THR A O 1
ATOM 8283 N N . PRO A 1 1034 ? 58.228 10.997 -28.512 1.00 55.12 1034 PRO A N 1
ATOM 8284 C CA . PRO A 1 1034 ? 59.482 11.584 -28.010 1.00 55.12 1034 PRO A CA 1
ATOM 8285 C C . PRO A 1 1034 ? 60.158 12.649 -28.894 1.00 55.12 1034 PRO A C 1
ATOM 8287 O O . PRO A 1 1034 ? 61.048 13.344 -28.407 1.00 55.12 1034 PRO A O 1
ATOM 8290 N N . ARG A 1 1035 ? 59.791 12.749 -30.182 1.00 52.53 1035 ARG A N 1
ATOM 8291 C CA . ARG A 1 1035 ? 60.418 13.653 -31.168 1.00 52.53 1035 ARG A CA 1
ATOM 8292 C C . ARG A 1 1035 ? 59.637 14.949 -31.428 1.00 52.53 1035 ARG A C 1
ATOM 8294 O O . ARG A 1 1035 ? 60.262 15.932 -31.808 1.00 52.53 1035 ARG A O 1
ATOM 8301 N N . ASP A 1 1036 ? 58.328 14.970 -31.171 1.00 57.28 1036 ASP A N 1
ATOM 8302 C CA . ASP A 1 1036 ? 57.467 16.147 -31.360 1.00 57.28 1036 ASP A CA 1
ATOM 8303 C C . ASP A 1 1036 ? 57.070 16.736 -29.999 1.00 57.28 1036 ASP A C 1
ATOM 8305 O O . ASP A 1 1036 ? 56.740 16.007 -29.063 1.00 57.28 1036 ASP A O 1
ATOM 8309 N N . ARG A 1 1037 ? 57.116 18.069 -29.868 1.00 52.50 1037 ARG A N 1
ATOM 8310 C CA . ARG A 1 1037 ? 56.675 18.779 -28.648 1.00 52.50 1037 ARG A CA 1
ATOM 8311 C C . ARG A 1 1037 ? 55.193 19.152 -28.680 1.00 52.50 1037 ARG A C 1
ATOM 8313 O O . ARG A 1 1037 ? 54.593 19.336 -27.620 1.00 52.50 1037 ARG A O 1
ATOM 8320 N N . ASP A 1 1038 ? 54.633 19.235 -29.879 1.00 54.94 1038 ASP A N 1
ATOM 8321 C CA . ASP A 1 1038 ? 53.230 19.536 -30.123 1.00 54.94 1038 ASP A CA 1
ATOM 8322 C C . ASP A 1 1038 ? 52.423 18.234 -30.095 1.00 54.94 1038 ASP A C 1
ATOM 8324 O O . ASP A 1 1038 ? 52.807 17.230 -30.697 1.00 54.94 1038 ASP A O 1
ATOM 8328 N N . GLY A 1 1039 ? 51.322 18.235 -29.345 1.00 62.34 1039 GLY A N 1
ATOM 8329 C CA . GLY A 1 1039 ? 50.520 17.036 -29.120 1.00 62.34 1039 GLY A CA 1
ATOM 8330 C C . GLY A 1 1039 ? 49.757 16.581 -30.364 1.00 62.34 1039 GLY A C 1
ATOM 8331 O O . GLY A 1 1039 ? 49.262 17.397 -31.142 1.00 62.34 1039 GLY A O 1
ATOM 8332 N N . LEU A 1 1040 ? 49.642 15.265 -30.539 1.00 68.56 1040 LEU A N 1
ATOM 8333 C CA . LEU A 1 1040 ? 48.929 14.630 -31.647 1.00 68.56 1040 LEU A CA 1
ATOM 8334 C C . LEU A 1 1040 ? 47.595 14.035 -31.169 1.00 68.56 1040 LEU A C 1
ATOM 8336 O O . LEU A 1 1040 ? 47.415 13.731 -29.990 1.00 68.56 1040 LEU A O 1
ATOM 8340 N N . SER A 1 1041 ? 46.654 13.810 -32.090 1.00 75.88 1041 SER A N 1
ATOM 8341 C CA . SER A 1 1041 ? 45.362 13.224 -31.718 1.00 75.88 1041 SER A CA 1
ATOM 8342 C C . SER A 1 1041 ? 45.458 11.722 -31.467 1.00 75.88 1041 SER A C 1
ATOM 8344 O O . SER A 1 1041 ? 46.010 10.987 -32.291 1.00 75.88 1041 SER A O 1
ATOM 8346 N N . LEU A 1 1042 ? 44.815 11.248 -30.394 1.00 74.19 1042 LEU A N 1
ATOM 8347 C CA . LEU A 1 1042 ? 44.730 9.821 -30.066 1.00 74.19 1042 LEU A CA 1
ATOM 8348 C C . LEU A 1 1042 ? 44.039 8.995 -31.165 1.00 74.19 1042 LEU A C 1
ATOM 8350 O O . LEU A 1 1042 ? 44.344 7.817 -31.318 1.00 74.19 1042 LEU A O 1
ATOM 8354 N N . ALA A 1 1043 ? 43.171 9.600 -31.988 1.00 73.81 1043 ALA A N 1
ATOM 8355 C CA . ALA A 1 1043 ? 42.548 8.917 -33.129 1.00 73.81 1043 ALA A CA 1
ATOM 8356 C C . ALA A 1 1043 ? 43.534 8.518 -34.247 1.00 73.81 1043 ALA A C 1
ATOM 8358 O O . ALA A 1 1043 ? 43.151 7.775 -35.149 1.00 73.81 1043 ALA A O 1
ATOM 8359 N N . ARG A 1 1044 ? 44.791 8.990 -34.213 1.00 74.06 1044 ARG A N 1
ATOM 8360 C CA . ARG A 1 1044 ? 45.832 8.599 -35.179 1.00 74.06 1044 ARG A CA 1
ATOM 8361 C C . ARG A 1 1044 ? 46.259 7.134 -35.029 1.00 74.06 1044 ARG A C 1
ATOM 8363 O O . ARG A 1 1044 ? 46.724 6.548 -36.003 1.00 74.06 1044 ARG A O 1
ATOM 8370 N N . GLU A 1 1045 ? 46.076 6.547 -33.848 1.00 76.69 1045 GLU A N 1
ATOM 8371 C CA . GLU A 1 1045 ? 46.308 5.127 -33.581 1.00 76.69 1045 GLU A CA 1
ATOM 8372 C C . GLU A 1 1045 ? 44.997 4.452 -33.140 1.00 76.69 1045 GLU A C 1
ATOM 8374 O O . GLU A 1 1045 ? 44.442 4.815 -32.099 1.00 76.69 1045 GLU A O 1
ATOM 8379 N N . PRO A 1 1046 ? 44.502 3.428 -33.865 1.00 81.00 1046 PRO A N 1
ATOM 8380 C CA . PRO A 1 1046 ? 43.235 2.766 -33.536 1.00 81.00 1046 PRO A CA 1
ATOM 8381 C C . PRO A 1 1046 ? 43.160 2.188 -32.115 1.00 81.00 1046 PRO A C 1
ATOM 8383 O O . PRO A 1 1046 ? 42.068 2.049 -31.567 1.00 81.00 1046 PRO A O 1
ATOM 8386 N N . TRP A 1 1047 ? 44.302 1.880 -31.492 1.00 83.00 1047 TRP A N 1
ATOM 8387 C CA . TRP A 1 1047 ? 44.364 1.319 -30.142 1.00 83.00 1047 TRP A CA 1
ATOM 8388 C C . TRP A 1 1047 ? 43.711 2.212 -29.080 1.00 83.00 1047 TRP A C 1
ATOM 8390 O O . TRP A 1 1047 ? 42.936 1.725 -28.257 1.00 83.00 1047 TRP A O 1
ATOM 8400 N N . TRP A 1 1048 ? 43.932 3.528 -29.129 1.00 84.25 1048 TRP A N 1
ATOM 8401 C CA . TRP A 1 1048 ? 43.331 4.446 -28.157 1.00 84.25 1048 TRP A CA 1
ATOM 8402 C C . TRP A 1 1048 ? 41.834 4.635 -28.395 1.00 84.25 1048 TRP A C 1
ATOM 8404 O O . TRP A 1 1048 ? 41.086 4.808 -27.436 1.00 84.25 1048 TRP A O 1
ATOM 8414 N N . VAL A 1 1049 ? 41.373 4.519 -29.648 1.00 83.56 1049 VAL A N 1
ATOM 8415 C CA . VAL A 1 1049 ? 39.939 4.459 -29.984 1.00 83.56 1049 VAL A CA 1
ATOM 8416 C C . VAL A 1 1049 ? 39.301 3.221 -29.345 1.00 83.56 1049 VAL A C 1
ATOM 8418 O O . VAL A 1 1049 ? 38.234 3.326 -28.741 1.00 83.56 1049 VAL A O 1
ATOM 8421 N N . VAL A 1 1050 ? 39.973 2.064 -29.408 1.00 84.88 1050 VAL A N 1
ATOM 8422 C CA . VAL A 1 1050 ? 39.523 0.825 -28.751 1.00 84.88 1050 VAL A CA 1
ATOM 8423 C C . VAL A 1 1050 ? 39.511 0.978 -27.228 1.00 84.88 1050 VAL A C 1
ATOM 8425 O O . VAL A 1 1050 ? 38.487 0.682 -26.615 1.00 84.88 1050 VAL A O 1
ATOM 8428 N N . ILE A 1 1051 ? 40.576 1.502 -26.606 1.00 85.81 1051 ILE A N 1
ATOM 8429 C CA . ILE A 1 1051 ? 40.600 1.771 -25.155 1.00 85.81 1051 ILE A CA 1
ATOM 8430 C C . ILE A 1 1051 ? 39.467 2.725 -24.756 1.00 85.81 1051 ILE A C 1
ATOM 8432 O O . ILE A 1 1051 ? 38.770 2.451 -23.779 1.00 85.81 1051 ILE A O 1
ATOM 8436 N N . ALA A 1 1052 ? 39.233 3.807 -25.502 1.00 84.81 1052 ALA A N 1
ATOM 8437 C CA . ALA A 1 1052 ? 38.173 4.769 -25.207 1.00 84.81 1052 ALA A CA 1
ATOM 8438 C C . ALA A 1 1052 ? 36.771 4.150 -25.337 1.00 84.81 1052 ALA A C 1
ATOM 8440 O O . ALA A 1 1052 ? 35.940 4.327 -24.447 1.00 84.81 1052 ALA A O 1
ATOM 8441 N N . ALA A 1 1053 ? 36.520 3.370 -26.393 1.00 85.31 1053 ALA A N 1
ATOM 8442 C CA . ALA A 1 1053 ? 35.251 2.675 -26.600 1.00 85.31 1053 ALA A CA 1
ATOM 8443 C C . ALA A 1 1053 ? 34.994 1.599 -25.528 1.00 85.31 1053 ALA A C 1
ATOM 8445 O O . ALA A 1 1053 ? 33.887 1.512 -24.995 1.00 85.31 1053 ALA A O 1
ATOM 8446 N N . VAL A 1 1054 ? 36.018 0.823 -25.155 1.00 84.75 1054 VAL A N 1
ATOM 8447 C CA . VAL A 1 1054 ? 35.945 -0.174 -24.073 1.00 84.75 1054 VAL A CA 1
ATOM 8448 C C . VAL A 1 1054 ? 35.732 0.502 -22.716 1.00 84.75 1054 VAL A C 1
ATOM 8450 O O . VAL A 1 1054 ? 34.875 0.064 -21.955 1.00 84.75 1054 VAL A O 1
ATOM 8453 N N . THR A 1 1055 ? 36.435 1.600 -22.428 1.00 84.25 1055 THR A N 1
ATOM 8454 C CA . THR A 1 1055 ? 36.274 2.392 -21.192 1.00 84.25 1055 THR A CA 1
ATOM 8455 C C . THR A 1 1055 ? 34.870 2.996 -21.098 1.00 84.25 1055 THR A C 1
ATOM 8457 O O . THR A 1 1055 ? 34.219 2.902 -20.055 1.00 84.25 1055 THR A O 1
ATOM 8460 N N . TYR A 1 1056 ? 34.355 3.555 -22.199 1.00 83.12 1056 TYR A N 1
ATOM 8461 C CA . TYR A 1 1056 ? 32.979 4.041 -22.280 1.00 83.12 1056 TYR A CA 1
ATOM 8462 C C . TYR A 1 1056 ? 31.976 2.907 -22.042 1.00 83.12 1056 TYR A C 1
ATOM 8464 O O . TYR A 1 1056 ? 31.078 3.060 -21.219 1.00 83.12 1056 TYR A O 1
ATOM 8472 N N . ALA A 1 1057 ? 32.158 1.748 -22.681 1.00 83.69 1057 ALA A N 1
ATOM 8473 C CA . ALA A 1 1057 ? 31.274 0.597 -22.511 1.00 83.69 1057 ALA A CA 1
ATOM 8474 C C . ALA A 1 1057 ? 31.281 0.050 -21.070 1.00 83.69 1057 ALA A C 1
ATOM 8476 O O . ALA A 1 1057 ? 30.220 -0.214 -20.497 1.00 83.69 1057 ALA A O 1
ATOM 8477 N N . GLN A 1 1058 ? 32.468 -0.070 -20.465 1.00 82.19 1058 GLN A N 1
ATOM 8478 C CA . GLN A 1 1058 ? 32.665 -0.459 -19.066 1.00 82.19 1058 GLN A CA 1
ATOM 8479 C C . GLN A 1 1058 ? 31.950 0.493 -18.098 1.00 82.19 1058 GLN A C 1
ATOM 8481 O O . GLN A 1 1058 ? 31.321 0.036 -17.145 1.00 82.19 1058 GLN A O 1
ATOM 8486 N N . SER A 1 1059 ? 31.993 1.800 -18.359 1.00 76.06 1059 SER A N 1
ATOM 8487 C CA . SER A 1 1059 ? 31.298 2.810 -17.556 1.00 76.06 1059 SER A CA 1
ATOM 8488 C C . SER A 1 1059 ? 29.775 2.788 -17.778 1.00 76.06 1059 SER A C 1
ATOM 8490 O O . SER A 1 1059 ? 29.006 2.649 -16.825 1.00 76.06 1059 SER A O 1
ATOM 8492 N N . ALA A 1 1060 ? 29.327 2.854 -19.036 1.00 77.19 1060 ALA A N 1
ATOM 8493 C CA . ALA A 1 1060 ? 27.924 3.040 -19.407 1.00 77.19 1060 ALA A CA 1
ATOM 8494 C C . ALA A 1 1060 ? 27.043 1.804 -19.156 1.00 77.19 1060 ALA A C 1
ATOM 8496 O O . ALA A 1 1060 ? 25.940 1.938 -18.622 1.00 77.19 1060 ALA A O 1
ATOM 8497 N N . TRP A 1 1061 ? 27.516 0.604 -19.517 1.00 83.00 1061 TRP A N 1
ATOM 8498 C CA . TRP A 1 1061 ? 26.728 -0.632 -19.406 1.00 83.00 1061 TRP A CA 1
ATOM 8499 C C . TRP A 1 1061 ? 27.120 -1.491 -18.203 1.00 83.00 1061 TRP A C 1
ATOM 8501 O O . TRP A 1 1061 ? 26.238 -2.031 -17.535 1.00 83.00 1061 TRP A O 1
ATOM 8511 N N . PHE A 1 1062 ? 28.414 -1.584 -17.882 1.00 82.12 1062 PHE A N 1
ATOM 8512 C CA . PHE A 1 1062 ? 28.904 -2.448 -16.796 1.00 82.12 1062 PHE A CA 1
ATOM 8513 C C . PHE A 1 1062 ? 29.108 -1.722 -15.454 1.00 82.12 1062 PHE A C 1
ATOM 8515 O O . PHE A 1 1062 ? 29.332 -2.384 -14.443 1.00 82.12 1062 PHE A O 1
ATOM 8522 N N . LYS A 1 1063 ? 28.989 -0.384 -15.418 1.00 80.88 1063 LYS A N 1
ATOM 8523 C CA . LYS A 1 1063 ? 29.149 0.465 -14.218 1.00 80.88 1063 LYS A CA 1
ATOM 8524 C C . LYS A 1 1063 ? 30.467 0.237 -13.463 1.00 80.88 1063 LYS A C 1
ATOM 8526 O O . LYS A 1 1063 ? 30.518 0.362 -12.239 1.00 80.88 1063 LYS A O 1
ATOM 8531 N N . VAL A 1 1064 ? 31.531 -0.097 -14.194 1.00 79.88 1064 VAL A N 1
ATOM 8532 C CA . VAL A 1 1064 ? 32.873 -0.310 -13.636 1.00 79.88 1064 VAL A CA 1
ATOM 8533 C C . VAL A 1 1064 ? 33.345 0.979 -12.944 1.00 79.88 1064 VAL A C 1
ATOM 8535 O O . VAL A 1 1064 ? 33.255 2.049 -13.553 1.00 79.88 1064 VAL A O 1
ATOM 8538 N N . PRO A 1 1065 ? 33.855 0.923 -11.697 1.00 78.75 1065 PRO A N 1
ATOM 8539 C CA . PRO A 1 1065 ? 34.358 2.110 -11.009 1.00 78.75 1065 PRO A CA 1
ATOM 8540 C C . PRO A 1 1065 ? 35.452 2.810 -11.835 1.00 78.75 1065 PRO A C 1
ATOM 8542 O O . PRO A 1 1065 ? 36.372 2.123 -12.287 1.00 78.75 1065 PRO A O 1
ATOM 8545 N N . PRO A 1 1066 ? 35.429 4.150 -12.000 1.00 73.19 1066 PRO A N 1
ATOM 8546 C CA . PRO A 1 1066 ? 36.370 4.853 -12.877 1.00 73.19 1066 PRO A CA 1
ATOM 8547 C C . PRO A 1 1066 ? 37.847 4.552 -12.597 1.00 73.19 1066 PRO A C 1
ATOM 8549 O O . PRO A 1 1066 ? 38.612 4.371 -13.536 1.00 73.19 1066 PRO A O 1
ATOM 8552 N N . ALA A 1 1067 ? 38.240 4.394 -11.329 1.00 74.81 1067 ALA A N 1
ATOM 8553 C CA . ALA A 1 1067 ? 39.602 4.003 -10.957 1.00 74.81 1067 ALA A CA 1
ATOM 8554 C C . ALA A 1 1067 ? 40.013 2.623 -11.513 1.00 74.81 1067 ALA A C 1
ATOM 8556 O O . ALA A 1 1067 ? 41.146 2.451 -11.952 1.00 74.81 1067 ALA A O 1
ATOM 8557 N N . VAL A 1 1068 ? 39.095 1.649 -11.555 1.00 79.12 1068 VAL A N 1
ATOM 8558 C CA . VAL A 1 1068 ? 39.351 0.320 -12.141 1.00 79.12 1068 VAL A CA 1
ATOM 8559 C C . VAL A 1 1068 ? 39.471 0.424 -13.661 1.00 79.12 1068 VAL A C 1
ATOM 8561 O O . VAL A 1 1068 ? 40.370 -0.179 -14.238 1.00 79.12 1068 VAL A O 1
ATOM 8564 N N . ALA A 1 1069 ? 38.627 1.233 -14.307 1.00 80.94 1069 ALA A N 1
ATOM 8565 C CA . ALA A 1 1069 ? 38.718 1.479 -15.745 1.00 80.94 1069 ALA A CA 1
ATOM 8566 C C . ALA A 1 1069 ? 40.018 2.221 -16.132 1.00 80.94 1069 ALA A C 1
ATOM 8568 O O . ALA A 1 1069 ? 40.650 1.865 -17.123 1.00 80.94 1069 ALA A O 1
ATOM 8569 N N . ILE A 1 1070 ? 40.476 3.179 -15.314 1.00 79.31 1070 ILE A N 1
ATOM 8570 C CA . ILE A 1 1070 ? 41.776 3.857 -15.469 1.00 79.31 1070 ILE A CA 1
ATOM 8571 C C . ILE A 1 1070 ? 42.936 2.862 -15.321 1.00 79.31 1070 ILE A C 1
ATOM 8573 O O . ILE A 1 1070 ? 43.833 2.854 -16.159 1.00 79.31 1070 ILE A O 1
ATOM 8577 N N . VAL A 1 1071 ? 42.913 1.988 -14.306 1.00 81.88 1071 VAL A N 1
ATOM 8578 C CA . VAL A 1 1071 ? 43.950 0.954 -14.120 1.00 81.88 1071 VAL A CA 1
ATOM 8579 C C . VAL A 1 1071 ? 43.961 -0.042 -15.285 1.00 81.88 1071 VAL A C 1
ATOM 8581 O O . VAL A 1 1071 ? 45.033 -0.364 -15.791 1.00 81.88 1071 VAL A O 1
ATOM 8584 N N . LEU A 1 1072 ? 42.795 -0.482 -15.771 1.00 83.56 1072 LEU A N 1
ATOM 8585 C CA . LEU A 1 1072 ? 42.700 -1.338 -16.958 1.00 83.56 1072 LEU A CA 1
ATOM 8586 C C . LEU A 1 1072 ? 43.225 -0.628 -18.215 1.00 83.56 1072 LEU A C 1
ATOM 8588 O O . LEU A 1 1072 ? 43.993 -1.224 -18.965 1.00 83.56 1072 LEU A O 1
ATOM 8592 N N . GLY A 1 1073 ? 42.884 0.647 -18.422 1.00 83.56 1073 GLY A N 1
ATOM 8593 C CA . GLY A 1 1073 ? 43.418 1.465 -19.515 1.00 83.56 1073 GLY A CA 1
ATOM 8594 C C . GLY A 1 1073 ? 44.939 1.639 -19.443 1.00 83.56 1073 GLY A C 1
ATOM 8595 O O . GLY A 1 1073 ? 45.614 1.530 -20.464 1.00 83.56 1073 GLY A O 1
ATOM 8596 N N . ALA A 1 1074 ? 45.495 1.826 -18.243 1.00 81.44 1074 ALA A N 1
ATOM 8597 C CA . ALA A 1 1074 ? 46.938 1.906 -18.021 1.00 81.44 1074 ALA A CA 1
ATOM 8598 C C . ALA A 1 1074 ? 47.645 0.567 -18.297 1.00 81.44 1074 ALA A C 1
ATOM 8600 O O . ALA A 1 1074 ? 48.678 0.553 -18.964 1.00 81.44 1074 ALA A O 1
ATOM 8601 N N . VAL A 1 1075 ? 47.074 -0.562 -17.860 1.00 86.19 1075 VAL A N 1
ATOM 8602 C CA . VAL A 1 1075 ? 47.591 -1.905 -18.181 1.00 86.19 1075 VAL A CA 1
ATOM 8603 C C . VAL A 1 1075 ? 47.535 -2.165 -19.688 1.00 86.19 1075 VAL A C 1
ATOM 8605 O O . VAL A 1 1075 ? 48.526 -2.610 -20.257 1.00 86.19 1075 VAL A O 1
ATOM 8608 N N . LEU A 1 1076 ? 46.436 -1.821 -20.365 1.00 84.69 1076 LEU A N 1
ATOM 8609 C CA . LEU A 1 1076 ? 46.311 -1.941 -21.823 1.00 84.69 1076 LEU A CA 1
ATOM 8610 C C . LEU A 1 1076 ? 47.315 -1.041 -22.571 1.00 84.69 1076 LEU A C 1
ATOM 8612 O O . LEU A 1 1076 ? 47.892 -1.466 -23.572 1.00 84.69 1076 LEU A O 1
ATOM 8616 N N . GLY A 1 1077 ? 47.583 0.167 -22.067 1.00 81.50 1077 GLY A N 1
ATOM 8617 C CA . GLY A 1 1077 ? 48.645 1.043 -22.572 1.00 81.50 1077 GLY A CA 1
ATOM 8618 C C . GLY A 1 1077 ? 50.049 0.452 -22.389 1.00 81.50 1077 GLY A C 1
ATOM 8619 O O . GLY A 1 1077 ? 50.853 0.494 -23.318 1.00 81.50 1077 GLY A O 1
ATOM 8620 N N . LEU A 1 1078 ? 50.333 -0.162 -21.235 1.00 82.06 1078 LEU A N 1
ATOM 8621 C CA . LEU A 1 1078 ? 51.604 -0.847 -20.963 1.00 82.06 1078 LEU A CA 1
ATOM 8622 C C . LEU A 1 1078 ? 51.782 -2.116 -21.810 1.00 82.06 1078 LEU A C 1
ATOM 8624 O O . LEU A 1 1078 ? 52.877 -2.354 -22.312 1.00 82.06 1078 LEU A O 1
ATOM 8628 N N . CYS A 1 1079 ? 50.724 -2.903 -22.023 1.00 82.38 1079 CYS A N 1
ATOM 8629 C CA . CYS A 1 1079 ? 50.752 -4.052 -22.930 1.00 82.38 1079 CYS A CA 1
ATOM 8630 C C . CYS A 1 1079 ? 51.057 -3.619 -24.370 1.00 82.38 1079 CYS A C 1
ATOM 8632 O O . CYS A 1 1079 ? 51.897 -4.229 -25.024 1.00 82.38 1079 CYS A O 1
ATOM 8634 N N . TRP A 1 1080 ? 50.430 -2.540 -24.848 1.00 82.81 1080 TRP A N 1
ATOM 8635 C CA . TRP A 1 1080 ? 50.729 -1.974 -26.164 1.00 82.81 1080 TRP A CA 1
ATOM 8636 C C . TRP A 1 1080 ? 52.164 -1.446 -26.254 1.00 82.81 1080 TRP A C 1
ATOM 8638 O O . TRP A 1 1080 ? 52.866 -1.770 -27.208 1.00 82.81 1080 TRP A O 1
ATOM 8648 N N . TYR A 1 1081 ? 52.649 -0.733 -25.232 1.00 77.50 1081 TYR A N 1
ATOM 8649 C CA . TYR A 1 1081 ? 54.038 -0.271 -25.180 1.00 77.50 1081 TYR A CA 1
ATOM 8650 C C . TYR A 1 1081 ? 55.040 -1.439 -25.180 1.00 77.50 1081 TYR A C 1
ATOM 8652 O O . TYR A 1 1081 ? 56.051 -1.371 -25.869 1.00 77.50 1081 TYR A O 1
ATOM 8660 N N . GLY A 1 1082 ? 54.745 -2.543 -24.486 1.00 77.31 1082 GLY A N 1
ATOM 8661 C CA . GLY A 1 1082 ? 55.578 -3.750 -24.508 1.00 77.31 1082 GLY A CA 1
ATOM 8662 C C . GLY A 1 1082 ? 55.587 -4.493 -25.852 1.00 77.31 1082 GLY A C 1
ATOM 8663 O O . GLY A 1 1082 ? 56.573 -5.150 -26.171 1.00 77.31 1082 GLY A O 1
ATOM 8664 N N . VAL A 1 1083 ? 54.517 -4.380 -26.648 1.00 76.62 1083 VAL A N 1
ATOM 8665 C CA . VAL A 1 1083 ? 54.391 -5.022 -27.972 1.00 76.62 1083 VAL A CA 1
ATOM 8666 C C . VAL A 1 1083 ? 54.955 -4.151 -29.100 1.00 76.62 1083 VAL A C 1
ATOM 8668 O O . VAL A 1 1083 ? 55.560 -4.679 -30.028 1.00 76.62 1083 VAL A O 1
ATOM 8671 N N . VAL A 1 1084 ? 54.770 -2.829 -29.034 1.00 71.56 1084 VAL A N 1
ATOM 8672 C CA . VAL A 1 1084 ? 55.142 -1.878 -30.102 1.00 71.56 1084 VAL A CA 1
ATOM 8673 C C . VAL A 1 1084 ? 56.473 -1.171 -29.820 1.00 71.56 1084 VAL A C 1
ATOM 8675 O O . VAL A 1 1084 ? 57.214 -0.862 -30.749 1.00 71.56 1084 VAL A O 1
ATOM 8678 N N . GLY A 1 1085 ? 56.825 -0.963 -28.549 1.00 56.53 1085 GLY A N 1
ATOM 8679 C CA . GLY A 1 1085 ? 58.069 -0.313 -28.120 1.00 56.53 1085 GLY A CA 1
ATOM 8680 C C . GLY A 1 1085 ? 59.382 -0.934 -28.628 1.00 56.53 1085 GLY A C 1
ATOM 8681 O O . GLY A 1 1085 ? 60.324 -0.171 -28.821 1.00 56.53 1085 GLY A O 1
ATOM 8682 N N . PRO A 1 1086 ? 59.488 -2.250 -28.920 1.00 53.62 1086 PRO A N 1
ATOM 8683 C CA . PRO A 1 1086 ? 60.686 -2.825 -29.547 1.00 53.62 1086 PRO A CA 1
ATOM 8684 C C . PRO A 1 1086 ? 60.969 -2.363 -30.991 1.00 53.62 1086 PRO A C 1
ATOM 8686 O O . PRO A 1 1086 ? 61.977 -2.777 -31.559 1.00 53.62 1086 PRO A O 1
ATOM 8689 N N . ALA A 1 1087 ? 60.091 -1.555 -31.600 1.00 52.62 1087 ALA A N 1
ATOM 8690 C CA . ALA A 1 1087 ? 60.158 -1.139 -33.005 1.00 52.62 1087 ALA A CA 1
ATOM 8691 C C . ALA A 1 1087 ? 60.266 0.393 -33.221 1.00 52.62 1087 ALA A C 1
ATOM 8693 O O . ALA A 1 1087 ? 59.937 0.865 -34.311 1.00 52.62 1087 ALA A O 1
ATOM 8694 N N . TRP A 1 1088 ? 60.698 1.169 -32.211 1.00 44.81 1088 TRP A N 1
ATOM 8695 C CA . TRP A 1 1088 ? 60.706 2.649 -32.218 1.00 44.81 1088 TRP A CA 1
ATOM 8696 C C . TRP A 1 1088 ? 61.997 3.301 -31.692 1.00 44.81 1088 TRP A C 1
ATOM 8698 O O . TRP A 1 1088 ? 62.545 2.801 -30.688 1.00 44.81 1088 TRP A O 1
#

Radius of gyration: 43.68 Å; chains: 1; bounding box: 136×109×115 Å

Foldseek 3Di:
DDDDDDDDDDDDDDDDDDDDDDDDDDDDDDDDDDDDDDDDDDDDDDDDDDDDDDDDDDDDDPPDDDPVVVVVVVVVDPCVPPCPCQDDPVLVVLLVQLLQLQCVVCVVVVHHSLVVLLPQALDVVNLVVLLVSLLVQQVDQADPPRRGRPGAAALVVVVSSVVSVQVVSCVRNVDGYDPVSVVSNNVSSVVSCVVSVHHPDDDDLFAAAVVNLLLLLLLLLPDLPDFDQFLQVSLLLLLLLLCCLALLEDSVLQLQDALLQWWWKFFQDPVRDATWIWTWGFSLPHDPNDDGDDTDTDIDIADQQDQFLSNGSCLSLLLLCLLVLFFDAPDPPGDRPNALVVVSVDGDDPVDRMDIGDTDPVRRGFGPAFDWDADPVFTDTPSNHGDDQVVSQVVQQVSCVQQQFPDRGDSNSSSLNNLVVLVVDPVHDQVNSCVSHVHPHCVCCVVPRVPDDLWQVVCVVVVHPTPNVCSCCVSHRNVRGDLVQQQADPDLVVLCVPPQLVVLVVQLVVLVVQLVVLVVVLVVLVVVLCVVQNPDDDDDDPCNVVVVVVSVVSVVVSVVSVV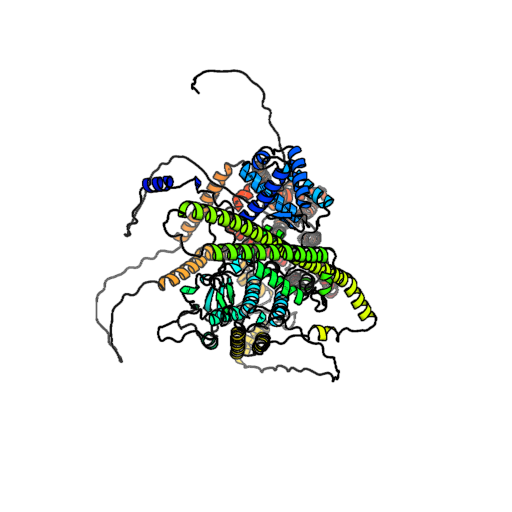SNVVSVVSSVVSVVVSVVSSVVVRVVVSVVSNVCCVVPVVVVVVVCVVVVNDPDPVRVVSVVDDDDDDPLSVQLSCLRNDGADPDSVSSSVSSSSNSVSSSVRRRDRSDDDDDDDDDDDDDDDDDDDDDDDDDDDDDDDDDDDDVCVVLVVLVVLCVDPDPVRDRQFAPVLLPDPPDPPCNNSPGHPDRVVSVVCCCVVPPVVPPVCCVVCVVVVVCCVVPPVVVVVVVVVVVVVCVPDDDDDDDDDDDDDDDDDDDDDDDDDDDDDDDDDDDDPPPVVVVVVVVVVVVVCVVVVVVCVVCVPPDQDPLVVVLVVVLVVLVVVVVPDPDDDLLSLLLNLLLVLQQPDDLFQLLSLVSCCCSQPVVPLAFLVQSLVLQLVLLLDPDGNQLSQLVSQLRSCPPDPDHSNSRSVSNNCSNHVSNVSVCVSCVVVCVVLVVDPVSVVVVVVSNVVSVVSSVVSVVVCQQFVDDDPPDRTGHHPVVDVLVVVLVVVLCCCCPPSVPDNNVSSVVSVVSVVVCCVVCVVPD

Sequence (1088 aa):
MRYPRPVLSDDESDASSGLPAIFSNNASGTDFSATPSDSDSSNEFESDSEESEDELASDDEEEQLSPEYFLQEAESLDVSQLRQKRYSPNTQERLDEAQDLWERFCKGAKCDPVECLSQLSDTETTVRFLKAFFSWRCRQRRGKNGRRNPGLKHKSSLDSLWKWWHLIYKAEVGHELSKDIQVKIRDVLAIVAKEEKLSLQPRPKATMYIEDVAEFARVILSTTEMTFPCGWYRIQLLFFCQLAAITGSRPRALLELRFRDLMLTLIRDPNGRRPRLFIYLRPEFTKTFLGEKESNTFPIPEIIFDPTLALSPHVFLLTMLLRIRAFKNMSQDGPILDGPEKLYSLRVLDGLGQQELKLKDDILDDYVFCQALREPDGFRIALDQKLTDGWLRYRMKRAGLITGFAEVARPYCLRYGAAKAFNDSPDVSNELQNVMLQHASINTFVRHYSVGIHVDAQAIVRGMPAQKELMRFASSMSRSIDPRRPWRLDDSSCINDVPSVRTLEDKKQARKQIRDDRKRTYEEAREVLERRFGDGPPQNGPRFRTIRKQRKAQERSLKKLQTKHEHAEERFELSVKQLRNEKGRQRHLLIRGNLERYKNEQPVIDSERQLSGKIVDEEVKVALESTGYMTPQHMTLIDTVLTMPGATIEKEYERRIAAINAAMAVCDAEEGAPSRPRTTKKRSVDAIDISLANSVPKRQRPTAPDAKDNAFSQAIASVCIESPEERPTICFICLGNQMLPESERLRKFKNPGSLSRHFVNKHIKPFPNVLMVAGGVATALWHGWVYQQILRAKMAWRNRNRQPKPEGDASGSTGHERAEAFPPNSADIRAPEEVETPAQEHIIRIHVGVAILIFFFGKVLCESLQYHWREADTETIASFISILVARAKLFAPPRSLDLFANMYLSGTLIFGGGPVVIPLLLSYVVDPGWVSSRDFLIGLAIIQAFPGPNFNFAVFLGALAVRTTSYPTVFGAFLSGPGIFFPGITLAVAMQSFWRVLRKQKYIIDFLRGVNASAVGLVFTAVYRLWEIGYLTPRDRDGLSLAREPWWVVIAAVTYAQSAWFKVPPAVAIVLGAVLGLCWYGVVGPAW